Protein 3BGT (pdb70)

CATH classification: 2.40.400.10

Sequence (949 aa):
KQQEVRQRAFAPLTSPAFPPGPYRFVNREYIITYRTDPAAIEAVLPEPLQAEPVVRRYEFIRPDSTGFGDYSESGQVIPVTFRGERGSYTLAFLDDQPPLAGGRELWGFPKKAGKPRLEVHQDTLVGSLDFGPVRIATGTGYKYEALDRSALLASLAEPNFLLKIIPHVDGSPRICELVRYHTTDVAIKGAWSAPGSLELHPHALAPVAALPVLEVLSARHFVCDLTLDLGTVVFDYLKQQEVRQRAFAPLTSPAFPPGPYRFVNREYIITYRTDPAAIEAVLPEPLQAEPVVRYEFIRPDSTGFGDYSESGQVIPVTFRGERGSYTLAFLDDQPPLAGGRELWGFPKKAGKPRLEVHQDTLVGSLDFGPVRIATGTGYKYEALDRSALLASLAEPNFLLKIIPHVDGSPRICELVRYHTTDVAIKGAWSAPGSLELHPHALAPVAALPVLEVLSARHFVCDLTLDLGTVVFDYLKQQEVRQRAFAPLTSPAFPPGPYRFVNREYIITYRTDPAAIEAVLPEPLQAEPVVRYEFIRPDSTGFGDYSESGQVIPVTFRGERGSYTLAFLDDQPPLAGGRELWGFPKKAGKPRLEVHQDTLVGSLDFGPVRIATGTGYKYEALDRSALLASLAEPNFLLKIIPHVDGSPRICELVRYHTTDVAIKGAWSAPGSLELHPHALAPVAALPVLEVLSARHFVCDLTLDLGTVVFDYLKQQEVRQRAFAPLTSPAFPPGPYRFVNREYIITYRTDPAAIEAVLPEPLQAEPVVRYEFIRPDSTGFGDYSESGQVIPVTFRGERGSYTLAFLDDQPPLAGGRELWGFPKKAGKPRLEVHQDTLVGSLDFGPVRIATGTGYKYEALDRSALLASLAEPNFLLKIIPHVDGSPRICELVRYHTTDVAIKGAWSAPGSLELHPHALAPVAALPVLEVLSARHFVCDLTLDLGTVVFDYLR

Secondary structure (DSSP, 8-state):
-HHHHHHH----TTS-SS----EEEEEEE--EEEE--HHHHHTT--TT----SEEEEEEE--EETTTBS--EEEEEEEEEETTEEEEEE---BS-HHHHHHIIIII-----B-EEEEEEETTEEEEEEEETTEEEEEE---S-EE--HHHHHHHHHS-EEEEEEEE-TTSSEEEEEEEEE-EEEEEEEEEEE----EEE---TT--GGGS--SEEEEEEEEEEEEEEPPPEEEEE--/-HHHHHHH----TTS-SS----EEEEEEE--EEEE--HHHHHHHPPTT----SEEEEEEE--EETTTBS--EEEEEEEEEETTEEEEEE---BS-HHHHHHIIIII-----B-EEEEEEETTEEEEEEEETTEEEEEE-----EE--HHHHHHHTTS-EEEEEEEE-TTSSEEEEEEEEE-EEEEEEEEEEE----EEE---SS--GGGS--SEEEEEEEEEEEEEEPPPEEEEE--/-HHHHHHH----TTS-SS----EEEEEEE--EEEE--HHHHHTT--TT----SEEEEEEE--EETTTBS--EEEEEEEEEETTEEEEEE---BS-HHHHHHIIIII-----B-EEEEEEETTEEEEEEEETTEEEEEE-----EE--HHHHHHHHHS-EEEEEEEE-TTSSEEEEEEEEE-EEEEEEEEEEE----EEE---TT--GGGS--SEEEEEEEEEEEEEE---EEEEE--/-HHHHHHH----TTS-SS----EEEEEEE--EEEE--HHHHHHHPPTT----SEEEEEEE--EETTTBS--EEEEEEEEEETTEEEEEE---BS-HHHHHHIIIII-----B-EEEEEEETTEEEEEEEETTEEEEEE---S-EE--HHHHHHHHSS-EEEEEEEE-TTSSEEEEEEEEE-EEEEEEEEEEE----EEE---SS--GGGS--SEEEEEEEEEEEEEE---EEEEETT-

InterPro domains:
  IPR010451 Acetoacetate decarboxylase [PF06314] (12-244)
  IPR023375 Acetoacetate decarboxylase domain superfamily [G3DSA:2.40.400.10] (8-246)
  IPR023375 Acetoacetate decarboxylase domain superfamily [SSF160104] (1-244)
  IPR023653 Acetoacetate decarboxylase, bacterial [MF_00597] (7-245)

Organism: Chromobacterium violaceum (s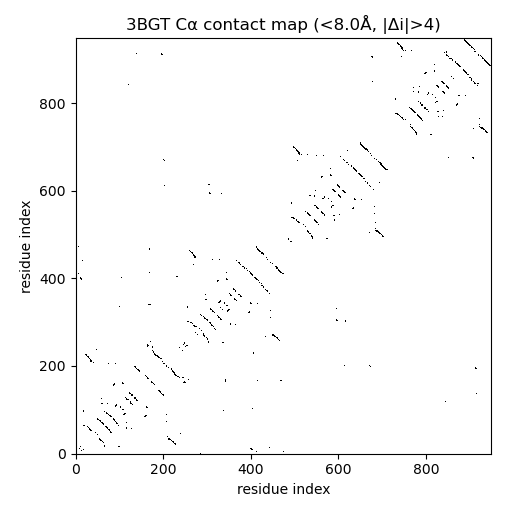train ATCC 12472 / DSM 30191 / JCM 1249 / CCUG 213 / NBRC 12614 / NCIMB 9131 / NCTC 9757 / MK) (NCBI:txid243365)

B-factor: mean 36.75, std 12.15, range [5.87, 104.23]

Solvent-accessible surface area: 39090 Å² total

Nearest PDB structures (foldseek):
  3bgt-assembly1_D  TM=1.004E+00  e=8.145E-46  Chromobacterium violaceum
  3c8w-assembly1_A  TM=9.910E-01  e=1.035E-29  Legionella pneumophila subsp. pneumophila str. Philadelphia 1
  3bh2-assembly1_A  TM=9.721E-01  e=1.090E-29  Clostridium acetobutylicum ATCC 824
  6eej-assembly1_D  TM=8.775E-01  e=2.849E-15  Streptomyces bingchenggensis BCW-1
  6eej-assembly1_B  TM=8.646E-01  e=4.783E-15  Streptomyces bingchenggensis BCW-1

GO terms:
  GO:0047602 acetoacetate decarboxylase activity (F, EXP)

Foldseek 3Di:
DVVVQVVQDDAVSVDHLWDDDFKKDAWKKKWWKFAFDPVLVVVQDDPPKADGRIKTWMKIFADIPRWGGKIDIFIKAWIDDPNFIDIETREEMDTGRCQCVVQPFQNHRYDYWDWDWDDDVAKTWIWIGRPVRTFKIKMGPFPAFDDPVVVVVRQAGWYWHFHFD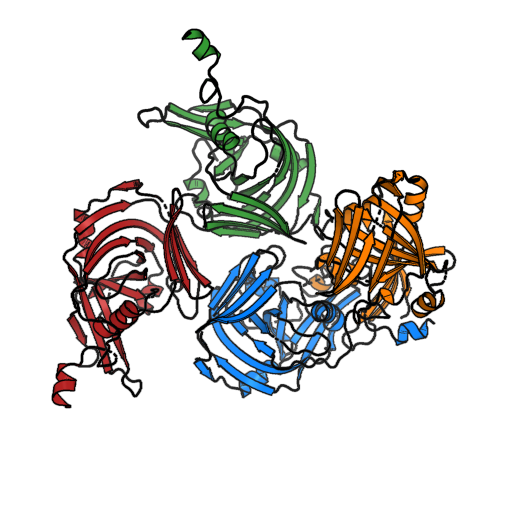ADPVRHTPFTFIKTWHKDPKDWPTKGWDDMDMDGDDDPVGGPCSRPRPDTDTDMITIIMTTTDGIDTDGTPD/DVVCCVVQDDAVSVDHLFDDDLKKFAWKKKWWKFAFDLVLVVVQDDPVKADGRIKTWMWIFADIPRFGGWIDTFIKAWIDHPRAIAIETREEIATRRCQCCVQPFQNHRYDYWHWDWDDDPQKTWIWIGRVPRTFKIKMGDQPDFDDVVVVVVNQAGWYKHFHFDADPVGHTPFTFIKTWHKDPKDWPTKGWDDMDMDGDDDPVGGPCSGPRPDTDTDMMTIMMTGTDGIDTPGTPD/DVVVQVVQDDAVSVDHLFDDDQKKFAWKKKWWKFAFDPVLVVVQDDPVKADHRIKTWMWIFADIPRFGGWIDTAIKDWIAHPNFTAIEGREEIATVRCQCCVCVFQNRPYDYWHWDWDDDPAKTWIWIGDVPRTFKIKMGDFPDFDDPVVVVVRQAGKYWYFHFDADPVRHTPFTFIKIWHWPPKDWPGKGWDDMDMDGDDDPVGGRCSGPRPDTDTDMITIIMTGGDGIDTPGTPD/DVVVQVVQDDAVSVDHLFDDDQKKDAFKKKWWKFAFDQVLVVVQDDPVKDDGRIKTWMKIFADIPRWGGKIDTAIKDWIDHVNAIAIEGREEMATVRCQCCVCPFQNHHYDYWHWDWDDDPAKTWIWIGDVPDTFKIKMGDQPAFDDVVVVVVHQAGKYKHFHFDADPVGHTPFTFIKIWGKPPKDWPTKGWDDMDMDGDDDPVGGRCSGPRPDTDTDMMTIIIITTDGIGTPGTPPD

Structure (mmCIF, N/CA/C/O backbone):
data_3BGT
#
_entry.id   3BGT
#
_cell.length_a   105.447
_cell.length_b   105.447
_cell.length_c   252.379
_cell.angle_alpha   90.00
_cell.angle_beta   90.00
_cell.angle_gamma   120.00
#
_symmetry.space_group_name_H-M   'H 3'
#
loop_
_entity.id
_entity.type
_entity.pdbx_description
1 polymer 'Probable acetoacetate decarboxylase'
2 water water
#
loop_
_atom_site.group_PDB
_atom_site.id
_atom_site.type_symbol
_atom_site.label_atom_id
_atom_site.label_alt_id
_atom_site.label_comp_id
_atom_site.label_asym_id
_atom_site.label_entity_id
_atom_site.label_seq_id
_atom_site.pdbx_PDB_ins_code
_atom_site.Cartn_x
_atom_site.Cartn_y
_atom_site.Cartn_z
_atom_site.occupancy
_atom_site.B_iso_or_equiv
_atom_site.auth_seq_id
_atom_site.auth_comp_id
_atom_site.auth_asym_id
_atom_site.auth_atom_id
_atom_site.pdbx_PDB_model_num
ATOM 9 N N . LYS A 1 2 ? 47.370 63.657 141.832 1.00 69.27 2 LYS A N 1
ATOM 10 C CA . LYS A 1 2 ? 46.555 62.501 141.446 1.00 67.41 2 LYS A CA 1
ATOM 11 C C . LYS A 1 2 ? 46.406 61.459 142.554 1.00 65.07 2 LYS A C 1
ATOM 12 O O . LYS A 1 2 ? 47.158 61.465 143.527 1.00 63.80 2 LYS A O 1
ATOM 18 N N . GLN A 1 3 ? 45.442 60.571 142.397 1.00 62.34 3 GLN A N 1
ATOM 19 C CA . GLN A 1 3 ? 45.267 59.439 143.254 1.00 61.72 3 GLN A CA 1
ATOM 20 C C . GLN A 1 3 ? 46.382 58.682 143.721 1.00 60.22 3 GLN A C 1
ATOM 21 O O . GLN A 1 3 ? 46.468 58.392 144.752 1.00 58.03 3 GLN A O 1
ATOM 27 N N . GLN A 1 4 ? 47.274 58.373 142.920 1.00 58.15 4 GLN A N 1
ATOM 28 C CA . GLN A 1 4 ? 48.425 57.558 143.333 1.00 58.84 4 GLN A CA 1
ATOM 29 C C . GLN A 1 4 ? 49.513 58.363 144.020 1.00 55.55 4 GLN A C 1
ATOM 30 O O . GLN A 1 4 ? 50.262 57.829 144.829 1.00 54.30 4 GLN A O 1
ATOM 36 N N . GLU A 1 5 ? 49.594 59.645 143.687 1.00 56.97 5 GLU A N 1
ATOM 37 C CA . GLU A 1 5 ? 50.472 60.579 144.386 1.00 56.30 5 GLU A CA 1
ATOM 38 C C . GLU A 1 5 ? 50.008 60.730 145.839 1.00 51.88 5 GLU A C 1
ATOM 39 O O . GLU A 1 5 ? 50.831 60.874 146.738 1.00 51.39 5 GLU A O 1
ATOM 45 N N . VAL A 1 6 ? 48.691 60.683 146.055 1.00 45.72 6 VAL A N 1
ATOM 46 C CA . VAL A 1 6 ? 48.117 60.819 147.394 1.00 42.73 6 VAL A CA 1
ATOM 47 C C . VAL A 1 6 ? 48.504 59.601 148.208 1.00 43.54 6 VAL A C 1
ATOM 48 O O . VAL A 1 6 ? 49.085 59.712 149.286 1.00 42.69 6 VAL A O 1
ATOM 52 N N . ARG A 1 7 ? 48.207 58.436 147.654 1.00 43.01 7 ARG A N 1
ATOM 53 C CA . ARG A 1 7 ? 48.503 57.157 148.272 1.00 46.04 7 ARG A CA 1
ATOM 54 C C . ARG A 1 7 ? 50.014 57.017 148.566 1.00 46.95 7 ARG A C 1
ATOM 55 O O . ARG A 1 7 ? 50.432 56.361 149.524 1.00 43.83 7 ARG A O 1
ATOM 63 N N . GLN A 1 8 ? 50.823 57.693 147.766 1.00 47.42 8 GLN A N 1
ATOM 64 C CA . GLN A 1 8 ? 52.262 57.569 147.839 1.00 50.73 8 GLN A CA 1
ATOM 65 C C . GLN A 1 8 ? 52.898 58.522 148.847 1.00 49.88 8 GLN A C 1
ATOM 66 O O . GLN A 1 8 ? 53.906 58.193 149.454 1.00 48.81 8 GLN A O 1
ATOM 72 N N . ARG A 1 9 ? 52.324 59.708 149.000 1.00 50.26 9 ARG A N 1
ATOM 73 C CA . ARG A 1 9 ? 52.794 60.658 150.011 1.00 50.81 9 ARG A CA 1
ATOM 74 C C . ARG A 1 9 ? 52.164 60.478 151.402 1.00 45.29 9 ARG A C 1
ATOM 75 O O . ARG A 1 9 ? 52.739 60.920 152.404 1.00 45.09 9 ARG A O 1
ATOM 83 N N . ALA A 1 10 ? 51.009 59.816 151.458 1.00 39.96 10 ALA A N 1
ATOM 84 C CA . ALA A 1 10 ? 50.246 59.646 152.696 1.00 37.22 10 ALA A CA 1
ATOM 85 C C . ALA A 1 10 ? 51.071 58.983 153.778 1.00 35.90 10 ALA A C 1
ATOM 86 O O . ALA A 1 10 ? 51.541 57.862 153.604 1.00 36.78 10 ALA A O 1
ATOM 88 N N . PHE A 1 11 ? 51.272 59.699 154.882 1.00 31.52 11 PHE A N 1
ATOM 89 C CA . PHE A 1 11 ? 51.918 59.133 156.055 1.00 28.12 11 PHE A CA 1
ATOM 90 C C . PHE A 1 11 ? 51.079 59.446 157.292 1.00 26.91 11 PHE A C 1
ATOM 91 O O . PHE A 1 11 ? 50.636 58.538 157.992 1.00 25.49 11 PHE A O 1
ATOM 99 N N . ALA A 1 12 ? 50.839 60.743 157.528 1.00 26.37 12 ALA A N 1
ATOM 100 C CA . ALA A 1 12 ? 49.986 61.223 158.635 1.00 22.33 12 ALA A CA 1
ATOM 101 C C . ALA A 1 12 ? 49.177 62.466 158.242 1.00 23.93 12 ALA A C 1
ATOM 102 O O . ALA A 1 12 ? 49.576 63.231 157.351 1.00 24.61 12 ALA A O 1
ATOM 112 N N . PRO A 1 14 ? 47.752 66.276 158.611 1.00 22.32 14 PRO A N 1
ATOM 113 C CA . PRO A 1 14 ? 47.264 66.559 157.255 1.00 20.38 14 PRO A CA 1
ATOM 114 C C . PRO A 1 14 ? 48.254 66.082 156.221 1.00 21.26 14 PRO A C 1
ATOM 115 O O . PRO A 1 14 ? 49.471 66.292 156.364 1.00 20.32 14 PRO A O 1
ATOM 119 N N . LEU A 1 15 ? 47.726 65.478 155.163 1.00 22.27 15 LEU A N 1
ATOM 120 C CA . LEU A 1 15 ? 48.534 64.994 154.040 1.00 23.82 15 LEU A CA 1
ATOM 121 C C . LEU A 1 15 ? 49.736 65.894 153.673 1.00 26.09 15 LEU A C 1
ATOM 122 O O . LEU A 1 15 ? 50.871 65.444 153.693 1.00 26.46 15 LEU A O 1
ATOM 127 N N . THR A 1 16 ? 49.469 67.156 153.367 1.00 24.89 16 THR A N 1
ATOM 128 C CA . THR A 1 16 ? 50.472 68.118 152.885 1.00 28.62 16 THR A CA 1
ATOM 129 C C . THR A 1 16 ? 51.344 68.756 153.975 1.00 30.32 16 THR A C 1
ATOM 130 O O . THR A 1 16 ? 52.306 69.480 153.671 1.00 29.18 16 THR A O 1
ATOM 134 N N . SER A 1 17 ? 50.989 68.521 155.238 1.00 28.52 17 SER A N 1
ATOM 135 C CA . SER A 1 17 ? 51.732 69.088 156.383 1.00 28.21 17 SER A CA 1
ATOM 136 C C . SER A 1 17 ? 51.544 68.196 157.623 1.00 23.71 17 SER A C 1
ATOM 137 O O . SER A 1 17 ? 50.901 68.621 158.581 1.00 19.16 17 SER A O 1
ATOM 140 N N . PRO A 1 18 ? 52.086 66.960 157.598 1.00 25.51 18 PRO A N 1
ATOM 141 C CA . PRO A 1 18 ? 51.747 65.941 158.634 1.00 25.63 18 PRO A CA 1
ATOM 142 C C . PRO A 1 18 ? 51.943 66.390 160.089 1.00 23.40 18 PRO A C 1
ATOM 143 O O . PRO A 1 18 ? 52.855 67.176 160.404 1.00 21.54 18 PRO A O 1
ATOM 147 N N . ALA A 1 19 ? 51.038 65.955 160.955 1.00 20.33 19 ALA A N 1
ATOM 148 C CA . ALA A 1 19 ? 51.081 66.361 162.352 1.00 21.46 19 ALA A CA 1
ATOM 149 C C . ALA A 1 19 ? 52.370 65.871 163.044 1.00 23.63 19 ALA A C 1
ATOM 150 O O . ALA A 1 19 ? 52.803 66.435 164.040 1.00 19.64 19 ALA A O 1
ATOM 152 N N . PHE A 1 20 ? 53.027 64.911 162.494 1.00 22.22 20 PHE A N 1
ATOM 153 C CA . PHE A 1 20 ? 54.215 64.358 162.859 1.00 22.96 20 PHE A CA 1
ATOM 154 C C . PHE A 1 20 ? 54.989 63.791 161.747 1.00 24.72 20 PHE A C 1
ATOM 155 O O . PHE A 1 20 ? 54.522 63.355 160.924 1.00 23.81 20 PHE A O 1
ATOM 163 N N . PRO A 1 21 ? 56.249 63.723 161.854 1.00 28.32 21 PRO A N 1
ATOM 164 C CA . PRO A 1 21 ? 57.047 63.148 160.828 1.00 31.20 21 PRO A CA 1
ATOM 165 C C . PRO A 1 21 ? 57.506 61.729 160.980 1.00 31.68 21 PRO A C 1
ATOM 166 O O . PRO A 1 21 ? 57.452 61.337 161.993 1.00 26.83 21 PRO A O 1
ATOM 170 N N . PRO A 1 22 ? 58.000 61.128 159.900 1.00 33.62 22 PRO A N 1
ATOM 171 C CA . PRO A 1 22 ? 58.681 59.887 159.880 1.00 34.97 22 PRO A CA 1
ATOM 172 C C . PRO A 1 22 ? 59.975 59.844 160.695 1.00 37.51 22 PRO A C 1
ATOM 173 O O . PRO A 1 22 ? 60.520 60.779 160.892 1.00 38.22 22 PRO A O 1
ATOM 177 N N . GLY A 1 23 ? 60.433 58.790 161.192 1.00 36.59 23 GLY A N 1
ATOM 178 C CA . GLY A 1 23 ? 61.714 58.930 161.764 1.00 37.59 23 GLY A CA 1
ATOM 179 C C . GLY A 1 23 ? 62.922 58.906 160.868 1.00 36.76 23 GLY A C 1
ATOM 180 O O . GLY A 1 23 ? 62.934 59.168 159.726 1.00 36.11 23 GLY A O 1
ATOM 181 N N . PRO A 1 24 ? 63.957 58.517 161.468 1.00 38.74 24 PRO A N 1
ATOM 182 C CA . PRO A 1 24 ? 64.022 57.912 162.728 1.00 39.09 24 PRO A CA 1
ATOM 183 C C . PRO A 1 24 ? 63.716 58.635 164.055 1.00 37.82 24 PRO A C 1
ATOM 184 O O . PRO A 1 24 ? 64.011 59.683 164.141 1.00 32.74 24 PRO A O 1
ATOM 188 N N . TYR A 1 25 ? 63.190 58.037 165.050 1.00 33.21 25 TYR A N 1
ATOM 189 C CA . TYR A 1 25 ? 63.057 58.667 166.315 1.00 30.70 25 TYR A CA 1
ATOM 190 C C . TYR A 1 25 ? 64.171 58.641 167.394 1.00 28.75 25 TYR A C 1
ATOM 191 O O . TYR A 1 25 ? 64.236 57.796 168.192 1.00 26.69 25 TYR A O 1
ATOM 200 N N . ARG A 1 26 ? 65.008 59.630 167.424 1.00 23.71 26 ARG A N 1
ATOM 201 C CA . ARG A 1 26 ? 66.173 59.622 168.292 1.00 27.69 26 ARG A CA 1
ATOM 202 C C . ARG A 1 26 ? 65.952 60.548 169.491 1.00 25.36 26 ARG A C 1
ATOM 203 O O . ARG A 1 26 ? 65.468 61.665 169.329 1.00 26.44 26 ARG A O 1
ATOM 211 N N . PHE A 1 27 ? 66.308 60.068 170.677 1.00 24.52 27 PHE A N 1
ATOM 212 C CA . PHE A 1 27 ? 66.192 60.823 171.892 1.00 23.81 27 PHE A CA 1
ATOM 213 C C . PHE A 1 27 ? 67.585 61.036 172.450 1.00 26.34 27 PHE A C 1
ATOM 214 O O . PHE A 1 27 ? 68.377 60.090 172.584 1.00 23.62 27 PHE A O 1
ATOM 222 N N . VAL A 1 28 ? 67.902 62.292 172.721 1.00 25.01 28 VAL A N 1
ATOM 223 C CA . VAL A 1 28 ? 69.145 62.615 173.429 1.00 26.01 28 VAL A CA 1
ATOM 224 C C . VAL A 1 28 ? 68.844 63.084 174.853 1.00 25.80 28 VAL A C 1
ATOM 225 O O . VAL A 1 28 ? 67.911 63.866 175.093 1.00 26.00 28 VAL A O 1
ATOM 229 N N . ASN A 1 29 ? 69.620 62.553 175.797 1.00 26.37 29 ASN A N 1
ATOM 230 C CA . ASN A 1 29 ? 69.522 62.936 177.200 1.00 28.69 29 ASN A CA 1
ATOM 231 C C . ASN A 1 29 ? 68.134 62.745 177.805 1.00 28.71 29 ASN A C 1
ATOM 232 O O . ASN A 1 29 ? 67.707 63.563 178.617 1.00 24.74 29 ASN A O 1
ATOM 237 N N . ARG A 1 30 ? 67.444 61.669 177.420 1.00 26.54 30 ARG A N 1
ATOM 238 C CA . ARG A 1 30 ? 66.263 61.222 178.174 1.00 28.99 30 ARG A CA 1
ATOM 239 C C . ARG A 1 30 ? 66.596 61.077 179.648 1.00 32.11 30 ARG A C 1
ATOM 240 O O . ARG A 1 30 ? 67.605 60.449 179.999 1.00 35.15 30 ARG A O 1
ATOM 248 N N . GLU A 1 31 ? 65.783 61.677 180.517 1.00 30.29 31 GLU A N 1
ATOM 249 C CA . GLU A 1 31 ? 65.983 61.532 181.946 1.00 31.22 31 GLU A CA 1
ATOM 250 C C . GLU A 1 31 ? 64.739 60.918 182.586 1.00 31.30 31 GLU A C 1
ATOM 251 O O . GLU A 1 31 ? 63.645 61.486 182.465 1.00 27.41 31 GLU A O 1
ATOM 257 N N . TYR A 1 32 ? 64.932 59.777 183.260 1.00 28.23 32 TYR A N 1
ATOM 258 C CA . TYR A 1 32 ? 63.866 59.012 183.883 1.00 28.20 32 TYR A CA 1
ATOM 259 C C . TYR A 1 32 ? 63.928 59.070 185.409 1.00 30.58 32 TYR A C 1
ATOM 260 O O . TYR A 1 32 ? 65.002 59.023 186.001 1.00 29.55 32 TYR A O 1
ATOM 277 N N . ILE A 1 34 ? 61.961 56.488 187.807 1.00 29.26 34 ILE A N 1
ATOM 278 C CA . ILE A 1 34 ? 61.020 55.376 187.823 1.00 28.15 34 ILE A CA 1
ATOM 279 C C . ILE A 1 34 ? 60.804 54.895 189.246 1.00 28.28 34 ILE A C 1
ATOM 280 O O . ILE A 1 34 ? 61.736 54.469 189.911 1.00 29.04 34 ILE A O 1
ATOM 285 N N . ILE A 1 35 ? 59.559 54.970 189.714 1.00 30.10 35 ILE A N 1
ATOM 286 C CA . ILE A 1 35 ? 59.206 54.436 191.030 1.00 29.63 35 ILE A CA 1
ATOM 287 C C . ILE A 1 35 ? 58.383 53.187 190.822 1.00 30.04 35 ILE A C 1
ATOM 288 O O . ILE A 1 35 ? 57.317 53.251 190.228 1.00 28.66 35 ILE A O 1
ATOM 293 N N . THR A 1 36 ? 58.867 52.068 191.358 1.00 28.15 36 THR A N 1
ATOM 294 C CA . THR A 1 36 ? 58.181 50.778 191.265 1.00 29.18 36 THR A CA 1
ATOM 295 C C . THR A 1 36 ? 57.467 50.463 192.571 1.00 29.56 36 THR A C 1
ATOM 296 O O . THR A 1 36 ? 58.066 50.472 193.640 1.00 28.15 36 THR A O 1
ATOM 300 N N . TYR A 1 37 ? 56.174 50.183 192.473 1.00 32.09 37 TYR A N 1
ATOM 301 C CA . TYR A 1 37 ? 55.401 49.886 193.660 1.00 35.16 37 TYR A CA 1
ATOM 302 C C . TYR A 1 37 ? 54.569 48.622 193.492 1.00 34.41 37 TYR A C 1
ATOM 303 O O . TYR A 1 37 ? 54.240 48.213 192.378 1.00 36.43 37 TYR A O 1
ATOM 312 N N . ARG A 1 38 ? 54.309 47.975 194.621 1.00 36.04 38 ARG A N 1
ATOM 313 C CA . ARG A 1 38 ? 53.450 46.821 194.709 1.00 35.00 38 ARG A CA 1
ATOM 314 C C . ARG A 1 38 ? 52.036 47.361 194.722 1.00 34.63 38 ARG A C 1
ATOM 315 O O . ARG A 1 38 ? 51.766 48.399 195.353 1.00 33.72 38 ARG A O 1
ATOM 323 N N . THR A 1 39 ? 51.146 46.677 194.009 1.00 34.59 39 THR A N 1
ATOM 324 C CA . THR A 1 39 ? 49.742 47.046 193.947 1.00 39.47 39 THR A CA 1
ATOM 325 C C . THR A 1 39 ? 48.818 45.843 194.126 1.00 40.39 39 THR A C 1
ATOM 326 O O . THR A 1 39 ? 49.278 44.715 194.277 1.00 41.31 39 THR A O 1
ATOM 330 N N . ASP A 1 40 ? 47.512 46.090 194.107 1.00 42.11 40 ASP A N 1
ATOM 331 C CA . ASP A 1 40 ? 46.549 45.002 194.154 1.00 43.38 40 ASP A CA 1
ATOM 332 C C . ASP A 1 40 ? 46.619 44.200 192.855 1.00 42.46 40 ASP A C 1
ATOM 333 O O . ASP A 1 40 ? 46.463 44.757 191.759 1.00 40.43 40 ASP A O 1
ATOM 338 N N . PRO A 1 41 ? 46.879 42.882 192.967 1.00 41.26 41 PRO A N 1
ATOM 339 C CA . PRO A 1 41 ? 46.943 42.053 191.754 1.00 39.74 41 PRO A CA 1
ATOM 340 C C . PRO A 1 41 ? 45.629 42.075 190.964 1.00 40.30 41 PRO A C 1
ATOM 341 O O . PRO A 1 41 ? 45.637 42.051 189.729 1.00 38.11 41 PRO A O 1
ATOM 345 N N . ALA A 1 42 ? 44.514 42.130 191.691 1.00 39.07 42 ALA A N 1
ATOM 346 C CA . ALA A 1 42 ? 43.189 42.290 191.108 1.00 38.45 42 ALA A CA 1
ATOM 347 C C . ALA A 1 42 ? 43.021 43.610 190.354 1.00 37.59 42 ALA A C 1
ATOM 348 O O . ALA A 1 42 ? 42.173 43.714 189.477 1.00 38.19 42 ALA A O 1
ATOM 350 N N . ALA A 1 43 ? 43.816 44.617 190.703 1.00 36.86 43 ALA A N 1
ATOM 351 C CA . ALA A 1 43 ? 43.762 45.907 190.008 1.00 37.37 43 ALA A CA 1
ATOM 352 C C . ALA A 1 43 ? 44.485 45.882 188.642 1.00 35.54 43 ALA A C 1
ATOM 353 O O . ALA A 1 43 ? 44.083 46.570 187.706 1.00 34.79 43 ALA A O 1
ATOM 355 N N . ILE A 1 44 ? 45.543 45.081 188.542 1.00 35.86 44 ILE A N 1
ATOM 356 C CA . ILE A 1 44 ? 46.222 44.824 187.269 1.00 36.74 44 ILE A CA 1
ATOM 357 C C . ILE A 1 44 ? 45.372 43.913 186.396 1.00 38.88 44 ILE A C 1
ATOM 358 O O . ILE A 1 44 ? 45.139 44.207 185.220 1.00 37.55 44 ILE A O 1
ATOM 363 N N . GLU A 1 45 ? 44.882 42.807 186.957 1.00 42.42 45 GLU A N 1
ATOM 364 C CA . GLU A 1 45 ? 44.055 41.899 186.157 1.00 44.97 45 GLU A CA 1
ATOM 365 C C . GLU A 1 45 ? 42.841 42.554 185.496 1.00 41.97 45 GLU A C 1
ATOM 366 O O . GLU A 1 45 ? 42.473 42.196 184.377 1.00 40.81 45 GLU A O 1
ATOM 372 N N . ALA A 1 46 ? 42.253 43.540 186.157 1.00 39.56 46 ALA A N 1
ATOM 373 C CA . ALA A 1 46 ? 41.117 44.255 185.564 1.00 40.21 46 ALA A CA 1
ATOM 374 C C . ALA A 1 46 ? 41.489 45.104 184.341 1.00 41.26 46 ALA A C 1
ATOM 375 O O . ALA A 1 46 ? 40.598 45.484 183.578 1.00 42.66 46 ALA A O 1
ATOM 377 N N . VAL A 1 47 ? 42.782 45.390 184.155 1.00 38.37 47 VAL A N 1
ATOM 378 C CA . VAL A 1 47 ? 43.262 46.304 183.083 1.00 37.78 47 VAL A CA 1
ATOM 379 C C . VAL A 1 47 ? 44.223 45.687 182.035 1.00 36.90 47 VAL A C 1
ATOM 380 O O . VAL A 1 47 ? 44.495 46.317 181.021 1.00 38.29 47 VAL A O 1
ATOM 384 N N . LEU A 1 48 ? 44.718 44.474 182.281 1.00 35.52 48 LEU A N 1
ATOM 385 C CA . LEU A 1 48 ? 45.651 43.792 181.379 1.00 34.72 48 LEU A CA 1
ATOM 386 C C . LEU A 1 48 ? 44.954 42.912 180.313 1.00 33.07 48 LEU A C 1
ATOM 387 O O . LEU A 1 48 ? 44.341 41.912 180.651 1.00 35.42 48 LEU A O 1
ATOM 392 N N . PRO A 1 49 ? 45.055 43.277 179.017 1.00 32.32 49 PRO A N 1
ATOM 393 C CA . PRO A 1 49 ? 44.421 42.491 177.950 1.00 30.30 49 PRO A CA 1
ATOM 394 C C . PRO A 1 49 ? 45.111 41.167 177.637 1.00 30.95 49 PRO A C 1
ATOM 395 O O . PRO A 1 49 ? 46.315 41.139 177.428 1.00 30.84 49 PRO A O 1
ATOM 399 N N . GLU A 1 50 ? 44.357 40.069 177.612 1.00 34.93 50 GLU A N 1
ATOM 400 C CA . GLU A 1 50 ? 44.876 38.802 177.076 1.00 35.20 50 GLU A CA 1
ATOM 401 C C . GLU A 1 50 ? 45.149 39.059 175.586 1.00 38.12 50 GLU A C 1
ATOM 402 O O . GLU A 1 50 ? 44.441 39.875 174.992 1.00 39.96 50 GLU A O 1
ATOM 408 N N . PRO A 1 51 ? 46.129 38.351 174.963 1.00 35.14 51 PRO A N 1
ATOM 409 C CA . PRO A 1 51 ? 46.945 37.277 175.518 1.00 35.31 51 PRO A CA 1
ATOM 410 C C . PRO A 1 51 ? 48.166 37.674 176.346 1.00 35.81 51 PRO A C 1
ATOM 411 O O . PRO A 1 51 ? 48.946 36.799 176.695 1.00 32.42 51 PRO A O 1
ATOM 415 N N . LEU A 1 52 ? 48.295 38.948 176.733 1.00 33.72 52 LEU A N 1
ATOM 416 C CA . LEU A 1 52 ? 49.303 39.303 177.737 1.00 34.08 52 LEU A CA 1
ATOM 417 C C . LEU A 1 52 ? 49.012 38.634 179.069 1.00 35.20 52 LEU A C 1
ATOM 418 O O . LEU A 1 52 ? 47.844 38.420 179.450 1.00 32.13 52 LEU A O 1
ATOM 423 N N . GLN A 1 53 ? 50.086 38.303 179.771 1.00 35.43 53 GLN A N 1
ATOM 424 C CA . GLN A 1 53 ? 49.953 37.641 181.049 1.00 38.74 53 GLN A CA 1
ATOM 425 C C . GLN A 1 53 ? 50.688 38.426 182.107 1.00 38.60 53 GLN A C 1
ATOM 426 O O . GLN A 1 53 ? 51.790 38.936 181.885 1.00 33.97 53 GLN A O 1
ATOM 440 N N . ALA A 1 55 ? 52.825 39.388 185.348 1.00 40.85 55 ALA A N 1
ATOM 441 C CA . ALA A 1 55 ? 53.991 38.902 186.093 1.00 41.34 55 ALA A CA 1
ATOM 442 C C . ALA A 1 55 ? 53.782 39.531 187.480 1.00 42.84 55 ALA A C 1
ATOM 443 O O . ALA A 1 55 ? 52.648 39.623 187.954 1.00 45.37 55 ALA A O 1
ATOM 445 N N . GLU A 1 56 ? 54.804 39.879 188.189 1.00 44.49 56 GLU A N 1
ATOM 446 C CA . GLU A 1 56 ? 54.695 40.500 189.443 1.00 45.31 56 GLU A CA 1
ATOM 447 C C . GLU A 1 56 ? 53.549 41.548 189.631 1.00 44.23 56 GLU A C 1
ATOM 448 O O . GLU A 1 56 ? 53.253 42.235 188.822 1.00 42.18 56 GLU A O 1
ATOM 454 N N . PRO A 1 57 ? 52.929 41.678 190.746 1.00 43.32 57 PRO A N 1
ATOM 455 C CA . PRO A 1 57 ? 51.977 42.687 190.867 1.00 41.03 57 PRO A CA 1
ATOM 456 C C . PRO A 1 57 ? 52.594 43.967 191.269 1.00 40.22 57 PRO A C 1
ATOM 457 O O . PRO A 1 57 ? 52.397 44.500 192.226 1.00 36.76 57 PRO A O 1
ATOM 461 N N . VAL A 1 58 ? 53.310 44.479 190.376 1.00 36.41 58 VAL A N 1
ATOM 462 C CA . VAL A 1 58 ? 53.962 45.771 190.560 1.00 34.22 58 VAL A CA 1
ATOM 463 C C . VAL A 1 58 ? 53.582 46.693 189.403 1.00 31.61 58 VAL A C 1
ATOM 464 O O . VAL A 1 58 ? 53.057 46.240 188.379 1.00 28.63 58 VAL A O 1
ATOM 468 N N . VAL A 1 59 ? 53.839 47.986 189.593 1.00 30.56 59 VAL A N 1
ATOM 469 C CA . VAL A 1 59 ? 53.655 48.974 188.565 1.00 28.78 59 VAL A CA 1
ATOM 470 C C . VAL A 1 59 ? 54.936 49.808 188.591 1.00 29.23 59 VAL A C 1
ATOM 471 O O . VAL A 1 59 ? 55.462 50.135 189.677 1.00 28.52 59 VAL A O 1
ATOM 475 N N A ARG A 1 60 ? 55.526 50.117 187.445 0.50 27.41 60 ARG A N 1
ATOM 476 N N B ARG A 1 60 ? 55.526 50.117 187.445 0.50 27.42 60 ARG A N 1
ATOM 477 C CA A ARG A 1 60 ? 56.449 51.115 187.200 0.50 29.56 60 ARG A CA 1
ATOM 478 C CA B ARG A 1 60 ? 56.412 51.149 187.200 0.50 29.62 60 ARG A CA 1
ATOM 479 C C A ARG A 1 60 ? 55.852 52.490 186.925 0.50 30.11 60 ARG A C 1
ATOM 480 C C B ARG A 1 60 ? 55.852 52.490 186.925 0.50 30.12 60 ARG A C 1
ATOM 481 O O A ARG A 1 60 ? 55.396 52.776 185.950 0.50 27.40 60 ARG A O 1
ATOM 482 O O B ARG A 1 60 ? 55.396 52.776 185.950 0.50 27.40 60 ARG A O 1
ATOM 497 N N . TYR A 1 61 ? 55.909 53.344 187.884 1.00 27.85 61 TYR A N 1
ATOM 498 C CA . TYR A 1 61 ? 55.422 54.708 187.620 1.00 27.96 61 TYR A CA 1
ATOM 499 C C . TYR A 1 61 ? 56.592 55.580 187.223 1.00 26.56 61 TYR A C 1
ATOM 500 O O . TYR A 1 61 ? 57.572 55.687 187.961 1.00 25.04 61 TYR A O 1
ATOM 509 N N . GLU A 1 62 ? 56.492 56.306 186.177 1.00 28.18 62 GLU A N 1
ATOM 510 C CA . GLU A 1 62 ? 57.557 56.990 185.543 0.50 24.21 62 GLU A CA 1
ATOM 511 C C . GLU A 1 62 ? 57.309 58.428 185.283 1.00 26.13 62 GLU A C 1
ATOM 512 O O . GLU A 1 62 ? 56.263 58.744 185.019 1.00 24.79 62 GLU A O 1
ATOM 518 N N . PHE A 1 63 ? 58.340 59.200 185.344 1.00 22.92 63 PHE A N 1
ATOM 519 C CA . PHE A 1 63 ? 58.365 60.605 184.950 1.00 27.53 63 PHE A CA 1
ATOM 520 C C . PHE A 1 63 ? 59.569 60.744 184.042 1.00 27.61 63 PHE A C 1
ATOM 521 O O . PHE A 1 63 ? 60.661 60.410 184.467 1.00 26.66 63 PHE A O 1
ATOM 529 N N . ILE A 1 64 ? 59.372 61.186 182.788 1.00 26.52 64 ILE A N 1
ATOM 530 C CA . ILE A 1 64 ? 60.470 61.246 181.797 1.00 27.16 64 ILE A CA 1
ATOM 531 C C . ILE A 1 64 ? 60.623 62.652 181.232 1.00 27.14 64 ILE A C 1
ATOM 532 O O . ILE A 1 64 ? 59.636 63.277 180.829 1.00 27.26 64 ILE A O 1
ATOM 537 N N . ARG A 1 65 ? 61.858 63.130 181.190 1.00 24.29 65 ARG A N 1
ATOM 538 C CA . ARG A 1 65 ? 62.184 64.343 180.456 1.00 29.18 65 ARG A CA 1
ATOM 539 C C . ARG A 1 65 ? 62.787 63.973 179.109 1.00 27.01 65 ARG A C 1
ATOM 540 O O . ARG A 1 65 ? 63.684 63.132 179.022 1.00 24.06 65 ARG A O 1
ATOM 556 N N . PRO A 1 67 ? 64.274 66.252 176.498 1.00 27.07 67 PRO A N 1
ATOM 557 C CA . PRO A 1 67 ? 64.602 67.608 176.056 1.00 25.54 67 PRO A CA 1
ATOM 558 C C . PRO A 1 67 ? 65.003 67.704 174.575 1.00 23.77 67 PRO A C 1
ATOM 559 O O . PRO A 1 67 ? 65.012 68.778 174.034 1.00 26.16 67 PRO A O 1
ATOM 563 N N . ASP A 1 68 ? 65.320 66.592 173.933 1.00 22.78 68 ASP A N 1
ATOM 564 C CA . ASP A 1 68 ? 65.882 66.618 172.593 1.00 26.17 68 ASP A CA 1
ATOM 565 C C . ASP A 1 68 ? 65.430 65.361 171.837 1.00 25.11 68 ASP A C 1
ATOM 566 O O . ASP A 1 68 ? 65.969 64.281 172.038 1.00 22.11 68 ASP A O 1
ATOM 571 N N . SER A 1 69 ? 64.518 65.445 170.930 1.00 23.87 69 SER A N 1
ATOM 572 C CA . SER A 1 69 ? 63.770 64.373 170.358 1.00 28.70 69 SER A CA 1
ATOM 573 C C . SER A 1 69 ? 63.454 64.707 168.963 1.00 29.51 69 SER A C 1
ATOM 574 O O . SER A 1 69 ? 62.699 65.542 168.712 1.00 26.79 69 SER A O 1
ATOM 577 N N . THR A 1 70 ? 64.014 64.056 168.045 1.00 28.13 70 THR A N 1
ATOM 578 C CA . THR A 1 70 ? 63.760 64.253 166.623 1.00 31.91 70 THR A CA 1
ATOM 579 C C . THR A 1 70 ? 62.446 64.161 166.097 1.00 33.44 70 THR A C 1
ATOM 580 O O . THR A 1 70 ? 61.819 63.322 166.274 1.00 32.55 70 THR A O 1
ATOM 584 N N . GLY A 1 71 ? 62.044 65.110 165.401 1.00 32.30 71 GLY A N 1
ATOM 585 C CA . GLY A 1 71 ? 60.739 65.215 164.940 1.00 33.43 71 GLY A CA 1
ATOM 586 C C . GLY A 1 71 ? 59.778 65.761 165.906 1.00 36.15 71 GLY A C 1
ATOM 587 O O . GLY A 1 71 ? 58.823 66.145 165.566 1.00 38.83 71 GLY A O 1
ATOM 588 N N . PHE A 1 72 ? 60.034 65.695 167.143 1.00 32.78 72 PHE A N 1
ATOM 589 C CA . PHE A 1 72 ? 59.033 65.946 168.193 1.00 32.20 72 PHE A CA 1
ATOM 590 C C . PHE A 1 72 ? 59.336 67.244 168.954 1.00 30.82 72 PHE A C 1
ATOM 591 O O . PHE A 1 72 ? 58.417 67.984 169.323 1.00 29.26 72 PHE A O 1
ATOM 599 N N . GLY A 1 73 ? 60.613 67.502 169.211 1.00 26.23 73 GLY A N 1
ATOM 600 C CA . GLY A 1 73 ? 61.001 68.684 169.986 1.00 26.42 73 GLY A CA 1
ATOM 601 C C . GLY A 1 73 ? 61.473 68.421 171.398 1.00 27.96 73 GLY A C 1
ATOM 602 O O . GLY A 1 73 ? 62.209 67.452 171.650 1.00 26.26 73 GLY A O 1
ATOM 603 N N . ASP A 1 74 ? 61.025 69.277 172.323 1.00 23.66 74 ASP A N 1
ATOM 604 C CA . ASP A 1 74 ? 61.417 69.245 173.726 1.00 25.21 74 ASP A CA 1
ATOM 605 C C . ASP A 1 74 ? 60.192 69.047 174.629 1.00 28.78 74 ASP A C 1
ATOM 606 O O . ASP A 1 74 ? 59.353 69.950 174.737 1.00 27.30 74 ASP A O 1
ATOM 611 N N . TYR A 1 75 ? 60.102 67.899 175.316 1.00 29.04 75 TYR A N 1
ATOM 612 C CA . TYR A 1 75 ? 58.915 67.601 176.124 1.00 26.22 75 TYR A CA 1
ATOM 613 C C . TYR A 1 75 ? 59.114 66.674 177.336 1.00 27.79 75 TYR A C 1
ATOM 614 O O . TYR A 1 75 ? 60.207 66.165 177.602 1.00 25.43 75 TYR A O 1
ATOM 623 N N . SER A 1 76 ? 58.026 66.456 178.068 1.00 22.72 76 SER A N 1
ATOM 624 C CA . SER A 1 76 ? 58.084 65.596 179.228 1.00 23.98 76 SER A CA 1
ATOM 625 C C . SER A 1 76 ? 56.881 64.667 179.227 1.00 25.43 76 SER A C 1
ATOM 626 O O . SER A 1 76 ? 55.882 64.930 178.592 1.00 20.58 76 SER A O 1
ATOM 629 N N . GLU A 1 77 ? 57.000 63.577 179.971 1.00 29.06 77 GLU A N 1
ATOM 630 C CA . GLU A 1 77 ? 56.046 62.491 179.918 1.00 33.51 77 GLU A CA 1
ATOM 631 C C . GLU A 1 77 ? 55.932 61.841 181.307 1.00 29.58 77 GLU A C 1
ATOM 632 O O . GLU A 1 77 ? 56.867 61.864 182.107 1.00 31.70 77 GLU A O 1
ATOM 638 N N . SER A 1 78 ? 54.763 61.304 181.605 1.00 26.15 78 SER A N 1
ATOM 639 C CA . SER A 1 78 ? 54.582 60.543 182.821 1.00 27.90 78 SER A CA 1
ATOM 640 C C . SER A 1 78 ? 53.622 59.413 182.473 1.00 31.52 78 SER A C 1
ATOM 641 O O . SER A 1 78 ? 52.799 59.569 181.572 1.00 28.91 78 SER A O 1
ATOM 644 N N . GLY A 1 79 ? 53.748 58.268 183.146 1.00 30.18 79 GLY A N 1
ATOM 645 C CA . GLY A 1 79 ? 53.010 57.069 182.734 1.00 33.18 79 GLY A CA 1
ATOM 646 C C . GLY A 1 79 ? 53.089 55.914 183.712 1.00 29.13 79 GLY A C 1
ATOM 647 O O . GLY A 1 79 ? 53.849 55.965 184.651 1.00 25.98 79 GLY A O 1
ATOM 648 N N . GLN A 1 80 ? 52.260 54.899 183.482 1.00 27.27 80 GLN A N 1
ATOM 649 C CA . GLN A 1 80 ? 52.203 53.706 184.309 1.00 29.99 80 GLN A CA 1
ATOM 650 C C . GLN A 1 80 ? 52.523 52.511 183.464 1.00 26.83 80 GLN A C 1
ATOM 651 O O . GLN A 1 80 ? 51.838 52.269 182.475 1.00 25.24 80 GLN A O 1
ATOM 657 N N . VAL A 1 81 ? 53.568 51.774 183.837 1.00 26.79 81 VAL A N 1
ATOM 658 C CA . VAL A 1 81 ? 53.962 50.596 183.059 1.00 28.24 81 VAL A CA 1
ATOM 659 C C . VAL A 1 81 ? 53.885 49.346 183.953 1.00 30.54 81 VAL A C 1
ATOM 660 O O . VAL A 1 81 ? 54.232 49.407 185.118 1.00 27.86 81 VAL A O 1
ATOM 664 N N . ILE A 1 82 ? 53.410 48.235 183.397 1.00 30.54 82 ILE A N 1
ATOM 665 C CA . ILE A 1 82 ? 53.230 46.970 184.145 1.00 33.31 82 ILE A CA 1
ATOM 666 C C . ILE A 1 82 ? 54.125 45.835 183.567 1.00 31.93 82 ILE A C 1
ATOM 667 O O . ILE A 1 82 ? 54.131 45.633 182.369 1.00 30.58 82 ILE A O 1
ATOM 672 N N . PRO A 1 83 ? 54.911 45.109 184.411 1.00 31.95 83 PRO A N 1
ATOM 673 C CA . PRO A 1 83 ? 55.642 43.956 183.844 1.00 29.80 83 PRO A CA 1
ATOM 674 C C . PRO A 1 83 ? 54.691 42.858 183.388 1.00 30.31 83 PRO A C 1
ATOM 675 O O . PRO A 1 83 ? 53.729 42.567 184.082 1.00 29.09 83 PRO A O 1
ATOM 679 N N . VAL A 1 84 ? 54.952 42.277 182.219 1.00 29.12 84 VAL A N 1
ATOM 680 C CA . VAL A 1 84 ? 54.127 41.192 181.682 1.00 30.35 84 VAL A CA 1
ATOM 681 C C . VAL A 1 84 ? 55.001 40.093 181.105 1.00 33.16 84 VAL A C 1
ATOM 682 O O . VAL A 1 84 ? 56.232 40.228 181.018 1.00 30.40 84 VAL A O 1
ATOM 686 N N . THR A 1 85 ? 54.347 38.999 180.720 1.00 33.56 85 THR A N 1
ATOM 687 C CA . THR A 1 85 ? 54.965 37.992 179.880 1.00 31.14 85 THR A CA 1
ATOM 688 C C . THR A 1 85 ? 54.085 37.757 178.673 1.00 28.46 85 THR A C 1
ATOM 689 O O . THR A 1 85 ? 52.877 37.781 178.774 1.00 28.96 85 THR A O 1
ATOM 693 N N . PHE A 1 86 ? 54.718 37.567 177.527 1.00 28.38 86 PHE A N 1
ATOM 694 C CA . PHE A 1 86 ? 54.033 37.241 176.298 1.00 30.38 86 PHE A CA 1
ATOM 695 C C . PHE A 1 86 ? 54.891 36.227 175.529 1.00 32.54 86 PHE A C 1
ATOM 696 O O . PHE A 1 86 ? 56.052 36.500 175.205 1.00 35.13 86 PHE A O 1
ATOM 704 N N . ARG A 1 87 ? 54.319 35.050 175.284 1.00 34.39 87 ARG A N 1
ATOM 705 C CA . ARG A 1 87 ? 54.996 33.951 174.595 1.00 37.03 87 ARG A CA 1
ATOM 706 C C . ARG A 1 87 ? 56.390 33.617 175.151 1.00 34.67 87 ARG A C 1
ATOM 707 O O . ARG A 1 87 ? 57.346 33.463 174.387 1.00 33.73 87 ARG A O 1
ATOM 715 N N . GLY A 1 88 ? 56.499 33.524 176.476 1.00 37.73 88 GLY A N 1
ATOM 716 C CA . GLY A 1 88 ? 57.750 33.172 177.156 1.00 39.40 88 GLY A CA 1
ATOM 717 C C . GLY A 1 88 ? 58.736 34.305 177.310 1.00 41.29 88 GLY A C 1
ATOM 718 O O . GLY A 1 88 ? 59.833 34.108 177.838 1.00 42.34 88 GLY A O 1
ATOM 719 N N . GLU A 1 89 ? 58.341 35.496 176.855 1.00 39.64 89 GLU A N 1
ATOM 720 C CA . GLU A 1 89 ? 59.192 36.657 176.920 1.00 40.90 89 GLU A CA 1
ATOM 721 C C . GLU A 1 89 ? 58.625 37.650 177.929 1.00 40.57 89 GLU A C 1
ATOM 722 O O . GLU A 1 89 ? 57.455 38.069 177.832 1.00 38.48 89 GLU A O 1
ATOM 728 N N . ARG A 1 90 ? 59.426 37.949 178.888 1.00 38.42 90 ARG A N 1
ATOM 729 C CA . ARG A 1 90 ? 59.339 39.152 179.587 1.00 41.43 90 ARG A CA 1
ATOM 730 C C . ARG A 1 90 ? 59.295 40.476 178.982 1.00 39.00 90 ARG A C 1
ATOM 731 O O . ARG A 1 90 ? 60.015 40.652 178.149 1.00 33.85 90 ARG A O 1
ATOM 739 N N . GLY A 1 91 ? 58.343 41.302 179.352 1.00 36.76 91 GLY A N 1
ATOM 740 C CA . GLY A 1 91 ? 58.353 42.652 178.795 1.00 34.14 91 GLY A CA 1
ATOM 741 C C . GLY A 1 91 ? 57.459 43.545 179.625 1.00 34.96 91 GLY A C 1
ATOM 742 O O . GLY A 1 91 ? 57.138 43.216 180.779 1.00 33.11 91 GLY A O 1
ATOM 743 N N . SER A 1 92 ? 57.019 44.649 179.024 1.00 33.09 92 SER A N 1
ATOM 744 C CA . SER A 1 92 ? 56.174 45.624 179.707 1.00 33.60 92 SER A CA 1
ATOM 745 C C . SER A 1 92 ? 54.894 45.912 178.929 1.00 31.46 92 SER A C 1
ATOM 746 O O . SER A 1 92 ? 54.824 45.722 177.715 1.00 33.50 92 SER A O 1
ATOM 749 N N . TYR A 1 93 ? 53.867 46.350 179.645 1.00 25.76 93 TYR A N 1
ATOM 750 C CA . TYR A 1 93 ? 52.680 46.817 179.015 1.00 24.15 93 TYR A CA 1
ATOM 751 C C . TYR A 1 93 ? 52.456 48.266 179.464 1.00 23.05 93 TYR A C 1
ATOM 752 O O . TYR A 1 93 ? 52.400 48.524 180.651 1.00 19.64 93 TYR A O 1
ATOM 761 N N . THR A 1 94 ? 52.297 49.180 178.507 1.00 23.96 94 THR A N 1
ATOM 762 C CA . THR A 1 94 ? 51.953 50.562 178.832 1.00 26.04 94 THR A CA 1
ATOM 763 C C . THR A 1 94 ? 50.432 50.787 178.951 1.00 24.93 94 THR A C 1
ATOM 764 O O . THR A 1 94 ? 49.667 50.669 177.992 1.00 26.79 94 THR A O 1
ATOM 768 N N . LEU A 1 95 ? 50.013 51.118 180.152 1.00 27.41 95 LEU A N 1
ATOM 769 C CA . LEU A 1 95 ? 48.601 51.296 180.451 1.00 28.97 95 LEU A CA 1
ATOM 770 C C . LEU A 1 95 ? 48.175 52.753 180.221 1.00 27.72 95 LEU A C 1
ATOM 771 O O . LEU A 1 95 ? 47.124 53.013 179.660 1.00 26.94 95 LEU A O 1
ATOM 776 N N . ALA A 1 96 ? 48.994 53.704 180.646 1.00 28.46 96 ALA A N 1
ATOM 777 C CA . ALA A 1 96 ? 48.613 55.128 180.573 1.00 31.60 96 ALA A CA 1
ATOM 778 C C . ALA A 1 96 ? 49.841 56.005 180.460 1.00 32.75 96 ALA A C 1
ATOM 779 O O . ALA A 1 96 ? 50.849 55.694 181.072 1.00 30.48 96 ALA A O 1
ATOM 797 N N . PHE A 1 98 ? 51.010 60.452 179.652 1.00 31.85 98 PHE A N 1
ATOM 798 C CA . PHE A 1 98 ? 50.577 61.860 179.531 1.00 28.05 98 PHE A CA 1
ATOM 799 C C . PHE A 1 98 ? 51.757 62.704 179.119 1.00 26.35 98 PHE A C 1
ATOM 800 O O . PHE A 1 98 ? 52.859 62.487 179.632 1.00 22.42 98 PHE A O 1
ATOM 808 N N . LEU A 1 99 ? 51.554 63.614 178.143 1.00 23.01 99 LEU A N 1
ATOM 809 C CA . LEU A 1 99 ? 52.640 64.429 177.586 1.00 25.33 99 LEU A CA 1
ATOM 810 C C . LEU A 1 99 ? 52.185 65.863 177.371 1.00 26.15 99 LEU A C 1
ATOM 811 O O . LEU A 1 99 ? 51.000 66.104 177.225 1.00 24.08 99 LEU A O 1
ATOM 816 N N . ASP A 1 100 ? 53.143 66.788 177.264 1.00 28.02 100 ASP A N 1
ATOM 817 C CA . ASP A 1 100 ? 52.861 68.230 177.025 1.00 27.29 100 ASP A CA 1
ATOM 818 C C . ASP A 1 100 ? 53.238 68.791 175.615 1.00 26.92 100 ASP A C 1
ATOM 819 O O . ASP A 1 100 ? 53.594 69.980 175.476 1.00 28.18 100 ASP A O 1
ATOM 824 N N . ASP A 1 101 ? 53.163 67.955 174.576 1.00 21.47 101 ASP A N 1
ATOM 825 C CA . ASP A 1 101 ? 53.619 68.343 173.217 1.00 27.56 101 ASP A CA 1
ATOM 826 C C . ASP A 1 101 ? 52.751 67.522 172.225 1.00 27.78 101 ASP A C 1
ATOM 827 O O . ASP A 1 101 ? 52.533 66.345 172.488 1.00 29.69 101 ASP A O 1
ATOM 832 N N . GLN A 1 102 ? 52.229 68.125 171.243 1.00 26.06 102 GLN A N 1
ATOM 833 C CA . GLN A 1 102 ? 51.455 67.516 170.323 0.50 20.98 102 GLN A CA 1
ATOM 834 C C . GLN A 1 102 ? 51.985 66.524 169.406 1.00 25.24 102 GLN A C 1
ATOM 835 O O . GLN A 1 102 ? 51.459 65.494 169.423 1.00 26.20 102 GLN A O 1
ATOM 841 N N . PRO A 1 103 ? 52.898 66.832 168.583 1.00 24.90 103 PRO A N 1
ATOM 842 C CA . PRO A 1 103 ? 53.438 65.833 167.666 1.00 26.45 103 PRO A CA 1
ATOM 843 C C . PRO A 1 103 ? 53.777 64.437 168.257 1.00 24.35 103 PRO A C 1
ATOM 844 O O . PRO A 1 103 ? 53.400 63.440 167.648 1.00 23.53 103 PRO A O 1
ATOM 848 N N . PRO A 1 104 ? 54.488 64.361 169.406 1.00 25.92 104 PRO A N 1
ATOM 849 C CA . PRO A 1 104 ? 54.692 63.019 169.964 1.00 25.67 104 PRO A CA 1
ATOM 850 C C . PRO A 1 104 ? 53.434 62.361 170.548 1.00 25.91 104 PRO A C 1
ATOM 851 O O . PRO A 1 104 ? 53.425 61.158 170.751 1.00 24.06 104 PRO A O 1
ATOM 855 N N . LEU A 1 105 ? 52.388 63.140 170.812 1.00 27.12 105 LEU A N 1
ATOM 856 C CA . LEU A 1 105 ? 51.165 62.588 171.395 1.00 26.30 105 LEU A CA 1
ATOM 857 C C . LEU A 1 105 ? 50.338 61.968 170.268 1.00 25.85 105 LEU A C 1
ATOM 858 O O . LEU A 1 105 ? 49.940 60.819 170.370 1.00 26.46 105 LEU A O 1
ATOM 863 N N . ALA A 1 106 ? 50.101 62.731 169.205 1.00 20.06 106 ALA A N 1
ATOM 864 C CA . ALA A 1 106 ? 49.442 62.193 167.999 1.00 22.10 106 ALA A CA 1
ATOM 865 C C . ALA A 1 106 ? 50.275 61.085 167.389 1.00 21.77 106 ALA A C 1
ATOM 866 O O . ALA A 1 106 ? 49.763 60.018 167.101 1.00 19.54 106 ALA A O 1
ATOM 868 N N . GLY A 1 107 ? 51.568 61.340 167.208 1.00 20.13 107 GLY A N 1
ATOM 869 C CA . GLY A 1 107 ? 52.479 60.324 166.678 1.00 22.79 107 GLY A CA 1
ATOM 870 C C . GLY A 1 107 ? 52.540 59.027 167.461 1.00 21.38 107 GLY A C 1
ATOM 871 O O . GLY A 1 107 ? 52.469 57.936 166.877 1.00 21.57 107 GLY A O 1
ATOM 872 N N . GLY A 1 108 ? 52.715 59.147 168.773 1.00 17.20 108 GLY A N 1
ATOM 873 C CA . GLY A 1 108 ? 52.665 58.030 169.697 1.00 19.28 108 GLY A CA 1
ATOM 874 C C . GLY A 1 108 ? 51.454 57.141 169.549 1.00 21.18 108 GLY A C 1
ATOM 875 O O . GLY A 1 108 ? 51.600 55.929 169.418 1.00 17.88 108 GLY A O 1
ATOM 876 N N . ARG A 1 109 ? 50.259 57.750 169.589 1.00 20.38 109 ARG A N 1
ATOM 877 C CA . ARG A 1 109 ? 48.978 57.071 169.356 1.00 20.24 109 ARG A CA 1
ATOM 878 C C . ARG A 1 109 ? 48.830 56.466 167.939 1.00 21.17 109 ARG A C 1
ATOM 879 O O . ARG A 1 109 ? 48.499 55.292 167.808 1.00 22.68 109 ARG A O 1
ATOM 887 N N . GLU A 1 110 ? 49.009 57.269 166.887 1.00 18.00 110 GLU A N 1
ATOM 888 C CA . GLU A 1 110 ? 48.619 56.841 165.544 1.00 21.78 110 GLU A CA 1
ATOM 889 C C . GLU A 1 110 ? 49.594 55.854 164.881 1.00 24.59 110 GLU A C 1
ATOM 890 O O . GLU A 1 110 ? 49.172 55.021 164.046 1.00 22.46 110 GLU A O 1
ATOM 896 N N . LEU A 1 111 ? 50.865 55.930 165.267 1.00 24.70 111 LEU A N 1
ATOM 897 C CA . LEU A 1 111 ? 51.920 55.101 164.650 1.00 26.53 111 LEU A CA 1
ATOM 898 C C . LEU A 1 111 ? 52.118 53.832 165.500 1.00 25.58 111 LEU A C 1
ATOM 899 O O . LEU A 1 111 ? 51.724 52.743 165.076 1.00 23.44 111 LEU A O 1
ATOM 904 N N . TRP A 1 112 ? 52.628 53.972 166.725 1.00 23.03 112 TRP A N 1
ATOM 905 C CA . TRP A 1 112 ? 52.862 52.807 167.588 1.00 23.52 112 TRP A CA 1
ATOM 906 C C . TRP A 1 112 ? 51.630 52.278 168.309 1.00 23.41 112 TRP A C 1
ATOM 907 O O . TRP A 1 112 ? 51.547 51.083 168.567 1.00 23.32 112 TRP A O 1
ATOM 918 N N . GLY A 1 113 ? 50.705 53.155 168.698 1.00 23.86 113 GLY A N 1
ATOM 919 C CA . GLY A 1 113 ? 49.632 52.750 169.640 1.00 21.69 113 GLY A CA 1
ATOM 920 C C . GLY A 1 113 ? 49.929 52.968 171.123 1.00 23.04 113 GLY A C 1
ATOM 921 O O . GLY A 1 113 ? 49.485 52.204 171.976 1.00 22.99 113 GLY A O 1
ATOM 922 N N . PHE A 1 114 ? 50.689 54.005 171.445 1.00 18.97 114 PHE A N 1
ATOM 923 C CA . PHE A 1 114 ? 50.885 54.412 172.851 1.00 20.46 114 PHE A CA 1
ATOM 924 C C . PHE A 1 114 ? 49.574 54.999 173.322 1.00 20.94 114 PHE A C 1
ATOM 925 O O . PHE A 1 114 ? 48.961 55.782 172.600 1.00 22.87 114 PHE A O 1
ATOM 933 N N . PRO A 1 115 ? 49.132 54.633 174.535 1.00 20.29 115 PRO A N 1
ATOM 934 C CA . PRO A 1 115 ? 47.842 55.066 175.042 1.00 18.84 115 PRO A CA 1
ATOM 935 C C . PRO A 1 115 ? 47.916 56.497 175.638 1.00 19.76 115 PRO A C 1
ATOM 936 O O . PRO A 1 115 ? 47.642 56.714 176.831 1.00 22.39 115 PRO A O 1
ATOM 940 N N . LYS A 1 116 ? 48.287 57.471 174.824 1.00 19.74 116 LYS A N 1
ATOM 941 C CA . LYS A 1 116 ? 48.682 58.772 175.369 1.00 22.79 116 LYS A CA 1
ATOM 942 C C . LYS A 1 116 ? 47.539 59.745 175.532 1.00 21.88 116 LYS A C 1
ATOM 943 O O . LYS A 1 116 ? 46.600 59.770 174.724 1.00 19.11 116 LYS A O 1
ATOM 949 N N . LYS A 1 117 ? 47.628 60.543 176.597 1.00 22.74 117 LYS A N 1
ATOM 950 C CA . LYS A 1 117 ? 46.705 61.658 176.815 1.00 23.34 117 LYS A CA 1
ATOM 951 C C . LYS A 1 117 ? 47.503 62.928 177.083 1.00 25.52 117 LYS A C 1
ATOM 952 O O . LYS A 1 117 ? 48.737 62.891 177.163 1.00 23.06 117 LYS A O 1
ATOM 958 N N . ALA A 1 118 ? 46.818 64.061 177.216 1.00 24.90 118 ALA A N 1
ATOM 959 C CA . ALA A 1 118 ? 47.519 65.302 177.512 1.00 24.57 118 ALA A CA 1
ATOM 960 C C . ALA A 1 118 ? 47.639 65.514 179.010 1.00 25.91 118 ALA A C 1
ATOM 961 O O . ALA A 1 118 ? 46.787 65.083 179.777 1.00 23.83 118 ALA A O 1
ATOM 963 N N . GLY A 1 119 ? 48.721 66.160 179.430 1.00 25.66 119 GLY A N 1
ATOM 964 C CA . GLY A 1 119 ? 48.948 66.478 180.844 1.00 26.23 119 GLY A CA 1
ATOM 965 C C . GLY A 1 119 ? 50.166 67.380 180.950 1.00 27.42 119 GLY A C 1
ATOM 966 O O . GLY A 1 119 ? 50.816 67.670 179.928 1.00 25.18 119 GLY A O 1
ATOM 967 N N . LYS A 1 120 ? 50.496 67.769 182.178 1.00 26.14 120 LYS A N 1
ATOM 968 C CA . LYS A 1 120 ? 51.703 68.549 182.480 1.00 30.55 120 LYS A CA 1
ATOM 969 C C . LYS A 1 120 ? 52.652 67.801 183.417 1.00 30.39 120 LYS A C 1
ATOM 970 O O . LYS A 1 120 ? 52.535 67.915 184.650 1.00 30.42 120 LYS A O 1
ATOM 976 N N . PRO A 1 121 ? 53.577 67.016 182.855 1.00 31.44 121 PRO A N 1
ATOM 977 C CA . PRO A 1 121 ? 54.591 66.389 183.708 1.00 29.48 121 PRO A CA 1
ATOM 978 C C . PRO A 1 121 ? 55.762 67.326 183.933 1.00 27.76 121 PRO A C 1
ATOM 979 O O . PRO A 1 121 ? 56.052 68.186 183.086 1.00 25.15 121 PRO A O 1
ATOM 983 N N . ARG A 1 122 ? 56.440 67.158 185.066 1.00 25.29 122 ARG A N 1
ATOM 984 C CA . ARG A 1 122 ? 57.665 67.890 185.329 1.00 28.69 122 ARG A CA 1
ATOM 985 C C . ARG A 1 122 ? 58.607 66.966 186.082 1.00 27.34 122 ARG A C 1
ATOM 986 O O . ARG A 1 122 ? 58.181 66.085 186.828 1.00 21.36 122 ARG A O 1
ATOM 994 N N . LEU A 1 123 ? 59.892 67.159 185.855 1.00 26.31 123 LEU A N 1
ATOM 995 C CA . LEU A 1 123 ? 60.894 66.432 186.588 1.00 27.12 123 LEU A CA 1
ATOM 996 C C . LEU A 1 123 ? 62.066 67.376 186.755 1.00 27.46 123 LEU A C 1
ATOM 997 O O . LEU A 1 123 ? 62.714 67.759 185.762 1.00 28.31 123 LEU A O 1
ATOM 1002 N N . GLU A 1 124 ? 62.309 67.791 187.998 1.00 26.22 124 GLU A N 1
ATOM 1003 C CA . GLU A 1 124 ? 63.381 68.726 188.302 1.00 31.00 124 GLU A CA 1
ATOM 1004 C C . GLU A 1 124 ? 63.956 68.456 189.674 1.00 26.96 124 GLU A C 1
ATOM 1005 O O . GLU A 1 124 ? 63.262 67.979 190.548 1.00 22.91 124 GLU A O 1
ATOM 1011 N N . VAL A 1 125 ? 65.233 68.792 189.841 1.00 28.04 125 VAL A N 1
ATOM 1012 C CA . VAL A 1 125 ? 65.893 68.748 191.136 1.00 25.31 125 VAL A CA 1
ATOM 1013 C C . VAL A 1 125 ? 65.569 70.059 191.873 1.00 26.41 125 VAL A C 1
ATOM 1014 O O . VAL A 1 125 ? 65.785 71.136 191.344 1.00 26.60 125 VAL A O 1
ATOM 1018 N N . HIS A 1 126 ? 65.045 69.955 193.083 1.00 24.59 126 HIS A N 1
ATOM 1019 C CA . HIS A 1 126 ? 64.927 71.106 193.970 1.00 29.43 126 HIS A CA 1
ATOM 1020 C C . HIS A 1 126 ? 65.920 70.856 195.095 1.00 27.99 126 HIS A C 1
ATOM 1021 O O . HIS A 1 126 ? 65.629 70.096 196.008 1.00 25.45 126 HIS A O 1
ATOM 1028 N N . GLN A 1 127 ? 67.052 71.452 195.043 1.00 27.85 127 GLN A N 1
ATOM 1029 C CA . GLN A 1 127 ? 68.092 71.332 196.001 0.50 30.32 127 GLN A CA 1
ATOM 1030 C C . GLN A 1 127 ? 68.311 69.831 196.054 1.00 33.73 127 GLN A C 1
ATOM 1031 O O . GLN A 1 127 ? 68.663 69.262 195.218 1.00 41.06 127 GLN A O 1
ATOM 1037 N N . ASP A 1 128 ? 68.026 69.256 197.136 1.00 31.62 128 ASP A N 1
ATOM 1038 C CA . ASP A 1 128 ? 68.439 67.908 197.528 1.00 31.66 128 ASP A CA 1
ATOM 1039 C C . ASP A 1 128 ? 67.564 66.776 196.987 1.00 31.31 128 ASP A C 1
ATOM 1040 O O . ASP A 1 128 ? 67.965 65.594 197.007 1.00 28.06 128 ASP A O 1
ATOM 1045 N N . THR A 1 129 ? 66.390 67.144 196.460 1.00 31.92 129 THR A N 1
ATOM 1046 C CA . THR A 1 129 ? 65.360 66.162 196.048 1.00 31.47 129 THR A CA 1
ATOM 1047 C C . THR A 1 129 ? 65.078 66.235 194.541 1.00 29.50 129 THR A C 1
ATOM 1048 O O . THR A 1 129 ? 64.959 67.335 194.003 1.00 30.48 129 THR A O 1
ATOM 1052 N N . LEU A 1 130 ? 65.002 65.068 193.886 1.00 28.65 130 LEU A N 1
ATOM 1053 C CA . LEU A 1 130 ? 64.382 64.911 192.564 1.00 29.21 130 LEU A CA 1
ATOM 1054 C C . LEU A 1 130 ? 62.868 64.679 192.734 1.00 27.99 130 LEU A C 1
ATOM 1055 O O . LEU A 1 130 ? 62.417 63.768 193.442 1.00 28.19 130 LEU A O 1
ATOM 1060 N N . VAL A 1 131 ? 62.082 65.547 192.101 1.00 29.23 131 VAL A N 1
ATOM 1061 C CA . VAL A 1 131 ? 60.634 65.620 192.333 1.00 26.80 131 VAL A CA 1
ATOM 1062 C C . VAL A 1 131 ? 59.972 65.465 190.985 1.00 27.07 131 VAL A C 1
ATOM 1063 O O . VAL A 1 131 ? 60.269 66.237 190.067 1.00 26.18 131 VAL A O 1
ATOM 1067 N N . GLY A 1 132 ? 59.076 64.494 190.877 1.00 25.15 132 GLY A N 1
ATOM 1068 C CA . GLY A 1 132 ? 58.337 64.251 189.653 1.00 26.11 132 GLY A CA 1
ATOM 1069 C C . GLY A 1 132 ? 56.912 64.610 189.938 1.00 28.50 132 GLY A C 1
ATOM 1070 O O . GLY A 1 132 ? 56.384 64.283 191.002 1.00 24.42 132 GLY A O 1
ATOM 1071 N N . SER A 1 133 ? 56.274 65.309 189.003 1.00 29.91 133 SER A N 1
ATOM 1072 C CA . SER A 1 133 ? 54.863 65.636 189.200 1.00 30.15 133 SER A CA 1
ATOM 1073 C C . SER A 1 133 ? 54.155 65.536 187.868 1.00 28.27 133 SER A C 1
ATOM 1074 O O . SER A 1 133 ? 54.780 65.735 186.822 1.00 28.41 133 SER A O 1
ATOM 1077 N N . LEU A 1 134 ? 52.868 65.227 187.926 1.00 23.10 134 LEU A N 1
ATOM 1078 C CA . LEU A 1 134 ? 52.004 65.230 186.770 1.00 28.53 134 LEU A CA 1
ATOM 1079 C C . LEU A 1 134 ? 50.680 65.884 187.169 1.00 29.37 134 LEU A C 1
ATOM 1080 O O . LEU A 1 134 ? 49.968 65.399 188.057 1.00 26.93 134 LEU A O 1
ATOM 1085 N N . ASP A 1 135 ? 50.361 66.981 186.497 1.00 28.92 135 ASP A N 1
ATOM 1086 C CA . ASP A 1 135 ? 49.065 67.629 186.636 1.00 29.54 135 ASP A CA 1
ATOM 1087 C C . ASP A 1 135 ? 48.229 67.272 185.407 1.00 29.58 135 ASP A C 1
ATOM 1088 O O . ASP A 1 135 ? 48.772 67.040 184.327 1.00 27.30 135 ASP A O 1
ATOM 1093 N N . PHE A 1 136 ? 46.913 67.226 185.590 1.00 30.47 136 PHE A N 1
ATOM 1094 C CA . PHE A 1 136 ? 45.953 67.090 184.512 1.00 31.57 136 PHE A CA 1
ATOM 1095 C C . PHE A 1 136 ? 44.984 68.269 184.672 1.00 32.25 136 PHE A C 1
ATOM 1096 O O . PHE A 1 136 ? 44.128 68.266 185.545 1.00 30.16 136 PHE A O 1
ATOM 1104 N N . GLY A 1 137 ? 45.130 69.304 183.866 1.00 30.66 137 GLY A N 1
ATOM 1105 C CA . GLY A 1 137 ? 44.415 70.532 184.173 1.00 30.00 137 GLY A CA 1
ATOM 1106 C C . GLY A 1 137 ? 44.875 71.063 185.538 1.00 29.79 137 GLY A C 1
ATOM 1107 O O . GLY A 1 137 ? 46.043 70.939 185.883 1.00 29.53 137 GLY A O 1
ATOM 1108 N N . PRO A 1 138 ? 43.951 71.625 186.334 1.00 30.96 138 PRO A N 1
ATOM 1109 C CA . PRO A 1 138 ? 44.346 72.190 187.631 1.00 31.18 138 PRO A CA 1
ATOM 1110 C C . PRO A 1 138 ? 44.584 71.112 188.716 1.00 31.82 138 PRO A C 1
ATOM 1111 O O . PRO A 1 138 ? 44.843 71.455 189.869 1.00 32.54 138 PRO A O 1
ATOM 1115 N N . VAL A 1 139 ? 44.504 69.829 188.366 1.00 29.03 139 VAL A N 1
ATOM 1116 C CA . VAL A 1 139 ? 44.481 68.773 189.401 1.00 28.33 139 VAL A CA 1
ATOM 1117 C C . VAL A 1 139 ? 45.795 67.943 189.461 1.00 28.39 139 VAL A C 1
ATOM 1118 O O . VAL A 1 139 ? 46.228 67.395 188.455 1.00 26.39 139 VAL A O 1
ATOM 1122 N N . ARG A 1 140 ? 46.429 67.867 190.632 1.00 27.35 140 ARG A N 1
ATOM 1123 C CA . ARG A 1 140 ? 47.659 67.061 190.771 1.00 29.70 140 ARG A CA 1
ATOM 1124 C C . ARG A 1 140 ? 47.268 65.578 190.874 1.00 28.37 140 ARG A C 1
ATOM 1125 O O . ARG A 1 140 ? 46.473 65.210 191.715 1.00 23.44 140 ARG A O 1
ATOM 1133 N N . ILE A 1 141 ? 47.801 64.733 189.979 1.00 29.59 141 ILE A N 1
ATOM 1134 C CA . ILE A 1 141 ? 47.420 63.313 190.008 1.00 29.08 141 ILE A CA 1
ATOM 1135 C C . ILE A 1 141 ? 48.614 62.420 190.393 1.00 27.07 141 ILE A C 1
ATOM 1136 O O . ILE A 1 141 ? 48.432 61.290 190.812 1.00 24.04 141 ILE A O 1
ATOM 1141 N N . ALA A 1 142 ? 49.833 62.934 190.268 1.00 24.95 142 ALA A N 1
ATOM 1142 C CA . ALA A 1 142 ? 51.001 62.158 190.733 1.00 26.29 142 ALA A CA 1
ATOM 1143 C C . ALA A 1 142 ? 52.161 63.016 191.181 1.00 25.82 142 ALA A C 1
ATOM 1144 O O . ALA A 1 142 ? 52.512 63.981 190.485 1.00 26.62 142 ALA A O 1
ATOM 1146 N N . THR A 1 143 ? 52.743 62.666 192.342 1.00 28.49 143 THR A N 1
ATOM 1147 C CA . THR A 1 143 ? 53.942 63.318 192.902 1.00 28.36 143 THR A CA 1
ATOM 1148 C C . THR A 1 143 ? 54.898 62.224 193.366 1.00 29.40 143 THR A C 1
ATOM 1149 O O . THR A 1 143 ? 54.535 61.384 194.196 1.00 28.12 143 THR A O 1
ATOM 1153 N N . GLY A 1 144 ? 56.104 62.225 192.805 1.00 25.94 144 GLY A N 1
ATOM 1154 C CA . GLY A 1 144 ? 57.137 61.289 193.214 1.00 28.33 144 GLY A CA 1
ATOM 1155 C C . GLY A 1 144 ? 58.336 62.067 193.705 1.00 31.00 144 GLY A C 1
ATOM 1156 O O . GLY A 1 144 ? 58.544 63.241 193.328 1.00 31.53 144 GLY A O 1
ATOM 1157 N N . THR A 1 145 ? 59.107 61.451 194.595 1.00 29.59 145 THR A N 1
ATOM 1158 C CA . THR A 1 145 ? 60.339 62.073 195.042 1.00 31.55 145 THR A CA 1
ATOM 1159 C C . THR A 1 145 ? 61.419 61.019 195.184 1.00 31.71 145 THR A C 1
ATOM 1160 O O . THR A 1 145 ? 61.122 59.845 195.402 1.00 30.03 145 THR A O 1
ATOM 1172 N N . GLY A 1 147 ? 65.756 60.699 196.598 1.00 29.63 147 GLY A N 1
ATOM 1173 C CA . GLY A 1 147 ? 67.059 61.269 196.933 1.00 30.62 147 GLY A CA 1
ATOM 1174 C C . GLY A 1 147 ? 67.916 61.449 195.680 1.00 30.21 147 GLY A C 1
ATOM 1175 O O . GLY A 1 147 ? 67.710 60.790 194.652 1.00 28.49 147 GLY A O 1
ATOM 1176 N N . TYR A 1 148 ? 68.914 62.318 195.775 1.00 34.22 148 TYR A N 1
ATOM 1177 C CA . TYR A 1 148 ? 69.789 62.595 194.631 1.00 32.59 148 TYR A CA 1
ATOM 1178 C C . TYR A 1 148 ? 70.999 61.664 194.508 1.00 30.78 148 TYR A C 1
ATOM 1179 O O . TYR A 1 148 ? 72.003 61.810 195.208 1.00 28.79 148 TYR A O 1
ATOM 1188 N N . LYS A 1 149 ? 70.924 60.741 193.600 1.00 26.38 149 LYS A N 1
ATOM 1189 C CA . LYS A 1 149 ? 72.048 59.974 193.173 1.00 28.10 149 LYS A CA 1
ATOM 1190 C C . LYS A 1 149 ? 72.851 59.310 194.296 1.00 28.48 149 LYS A C 1
ATOM 1191 O O . LYS A 1 149 ? 74.045 59.373 194.310 1.00 24.83 149 LYS A O 1
ATOM 1197 N N . TYR A 1 150 ? 72.146 58.656 195.203 1.00 32.43 150 TYR A N 1
ATOM 1198 C CA . TYR A 1 150 ? 72.733 57.978 196.342 1.00 32.24 150 TYR A CA 1
ATOM 1199 C C . TYR A 1 150 ? 73.701 56.858 195.946 1.00 37.89 150 TYR A C 1
ATOM 1200 O O . TYR A 1 150 ? 74.766 56.786 196.470 1.00 34.74 150 TYR A O 1
ATOM 1209 N N . GLU A 1 151 ? 73.319 55.987 195.032 1.00 32.55 151 GLU A N 1
ATOM 1210 C CA . GLU A 1 151 ? 74.126 54.859 194.654 1.00 38.03 151 GLU A CA 1
ATOM 1211 C C . GLU A 1 151 ? 74.116 54.620 193.178 1.00 37.58 151 GLU A C 1
ATOM 1212 O O . GLU A 1 151 ? 73.116 54.687 192.581 1.00 36.32 151 GLU A O 1
ATOM 1218 N N . ALA A 1 152 ? 75.242 54.288 192.601 1.00 37.83 152 ALA A N 1
ATOM 1219 C CA . ALA A 1 152 ? 75.299 53.945 191.187 1.00 40.12 152 ALA A CA 1
ATOM 1220 C C . ALA A 1 152 ? 74.596 52.607 191.003 1.00 41.60 152 ALA A C 1
ATOM 1221 O O . ALA A 1 152 ? 74.688 51.736 191.869 1.00 42.45 152 ALA A O 1
ATOM 1223 N N . LEU A 1 153 ? 73.861 52.442 189.916 1.00 39.34 153 LEU A N 1
ATOM 1224 C CA . LEU A 1 153 ? 73.196 51.171 189.703 1.00 43.45 153 LEU A CA 1
ATOM 1225 C C . LEU A 1 153 ? 73.875 50.358 188.589 1.00 44.55 153 LEU A C 1
ATOM 1226 O O . LEU A 1 153 ? 74.695 50.896 187.816 1.00 42.15 153 LEU A O 1
ATOM 1231 N N . ASP A 1 154 ? 73.571 49.059 188.549 1.00 47.54 154 ASP A N 1
ATOM 1232 C CA . ASP A 1 154 ? 74.147 48.154 187.559 1.00 47.04 154 ASP A CA 1
ATOM 1233 C C . ASP A 1 154 ? 73.711 48.499 186.164 1.00 45.01 154 ASP A C 1
ATOM 1234 O O . ASP A 1 154 ? 72.530 48.364 185.834 1.00 43.86 154 ASP A O 1
ATOM 1239 N N . ARG A 1 155 ? 74.672 48.808 185.328 1.00 44.00 155 ARG A N 1
ATOM 1240 C CA . ARG A 1 155 ? 74.399 49.295 184.024 1.00 44.31 155 ARG A CA 1
ATOM 1241 C C . ARG A 1 155 ? 74.110 48.222 183.049 1.00 44.40 155 ARG A C 1
ATOM 1242 O O . ARG A 1 15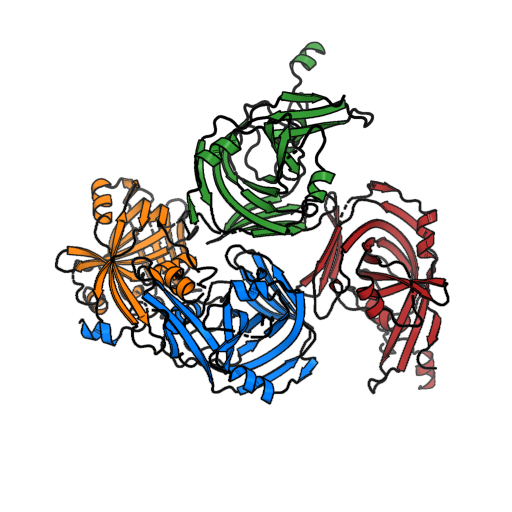5 ? 73.490 48.443 182.066 1.00 43.87 155 ARG A O 1
ATOM 1250 N N . SER A 1 156 ? 74.602 47.048 183.343 1.00 42.03 156 SER A N 1
ATOM 1251 C CA . SER A 1 156 ? 74.273 45.846 182.592 1.00 41.96 156 SER A CA 1
ATOM 1252 C C . SER A 1 156 ? 72.802 45.467 182.765 1.00 39.26 156 SER A C 1
ATOM 1253 O O . SER A 1 156 ? 72.093 45.237 181.782 1.00 40.09 156 SER A O 1
ATOM 1256 N N . ALA A 1 157 ? 72.350 45.424 184.017 1.00 36.10 157 ALA A N 1
ATOM 1257 C CA . ALA A 1 157 ? 70.935 45.222 184.360 1.00 34.11 157 ALA A CA 1
ATOM 1258 C C . ALA A 1 157 ? 69.988 46.290 183.784 1.00 31.00 157 ALA A C 1
ATOM 1259 O O . ALA A 1 157 ? 68.843 46.008 183.422 1.00 30.89 157 ALA A O 1
ATOM 1261 N N . LEU A 1 158 ? 70.454 47.530 183.768 1.00 32.73 158 LEU A N 1
ATOM 1262 C CA . LEU A 1 158 ? 69.669 48.618 183.197 1.00 30.08 158 LEU A CA 1
ATOM 1263 C C . LEU A 1 158 ? 69.539 48.435 181.688 1.00 30.69 158 LEU A C 1
ATOM 1264 O O . LEU A 1 158 ? 68.456 48.593 181.144 1.00 32.71 158 LEU A O 1
ATOM 1269 N N . LEU A 1 159 ? 70.633 48.089 181.008 1.00 29.81 159 LEU A N 1
ATOM 1270 C CA . LEU A 1 159 ? 70.566 47.893 179.555 1.00 32.20 159 LEU A CA 1
ATOM 1271 C C . LEU A 1 159 ? 69.684 46.711 179.179 1.00 33.35 159 LEU A C 1
ATOM 1272 O O . LEU A 1 159 ? 69.067 46.708 178.117 1.00 33.37 159 LEU A O 1
ATOM 1277 N N . ALA A 1 160 ? 69.627 45.719 180.065 1.00 33.26 160 ALA A N 1
ATOM 1278 C CA . ALA A 1 160 ? 68.794 44.544 179.858 1.00 37.15 160 ALA A CA 1
ATOM 1279 C C . ALA A 1 160 ? 67.334 44.942 180.025 1.00 34.20 160 ALA A C 1
ATOM 1280 O O . ALA A 1 160 ? 66.483 44.507 179.270 1.00 31.74 160 ALA A O 1
ATOM 1282 N N . SER A 1 161 ? 67.071 45.800 181.005 1.00 36.69 161 SER A N 1
ATOM 1283 C CA . SER A 1 161 ? 65.756 46.444 181.177 1.00 35.53 161 SER A CA 1
ATOM 1284 C C . SER A 1 161 ? 65.282 47.192 179.924 1.00 34.33 161 SER A C 1
ATOM 1285 O O . SER A 1 161 ? 64.140 47.019 179.490 1.00 35.48 161 SER A O 1
ATOM 1288 N N . LEU A 1 162 ? 66.151 48.024 179.346 1.00 29.15 162 LEU A N 1
ATOM 1289 C CA . LEU A 1 162 ? 65.831 48.789 178.146 1.00 27.33 162 LEU A CA 1
ATOM 1290 C C . LEU A 1 162 ? 65.818 47.965 176.847 1.00 33.24 162 LEU A C 1
ATOM 1291 O O . LEU A 1 162 ? 65.343 48.450 175.803 1.00 30.61 162 LEU A O 1
ATOM 1296 N N . ALA A 1 163 ? 66.315 46.723 176.918 1.00 33.58 163 ALA A N 1
ATOM 1297 C CA . ALA A 1 163 ? 66.299 45.793 175.789 1.00 33.22 163 ALA A CA 1
ATOM 1298 C C . ALA A 1 163 ? 65.047 44.943 175.677 1.00 34.63 163 ALA A C 1
ATOM 1299 O O . ALA A 1 163 ? 64.830 44.321 174.647 1.00 33.36 163 ALA A O 1
ATOM 1301 N N . GLU A 1 164 ? 64.241 44.866 176.731 1.00 33.25 164 GLU A N 1
ATOM 1302 C CA . GLU A 1 164 ? 63.087 43.973 176.711 1.00 33.94 164 GLU A CA 1
ATOM 1303 C C . GLU A 1 164 ? 62.006 44.542 175.797 1.00 32.64 164 GLU A C 1
ATOM 1304 O O . GLU A 1 164 ? 61.999 45.757 175.531 1.00 30.88 164 GLU A O 1
ATOM 1310 N N . PRO A 1 165 ? 61.117 43.669 175.270 1.00 29.54 165 PRO A N 1
ATOM 1311 C CA . PRO A 1 165 ? 60.070 44.159 174.398 1.00 27.15 165 PRO A CA 1
ATOM 1312 C C . PRO A 1 165 ? 59.028 44.954 175.187 1.00 25.55 165 PRO A C 1
ATOM 1313 O O . PRO A 1 165 ? 58.790 44.682 176.362 1.00 21.66 165 PRO A O 1
ATOM 1317 N N . ASN A 1 166 ? 58.462 45.946 174.515 1.00 24.96 166 ASN A N 1
ATOM 1318 C CA . ASN A 1 166 ? 57.482 46.841 175.086 1.00 27.15 166 ASN A CA 1
ATOM 1319 C C . ASN A 1 166 ? 56.212 46.658 174.294 1.00 26.92 166 ASN A C 1
ATOM 1320 O O . ASN A 1 166 ? 56.214 46.859 173.090 1.00 25.80 166 ASN A O 1
ATOM 1325 N N . PHE A 1 167 ? 55.138 46.246 174.963 1.00 24.23 167 PHE A N 1
ATOM 1326 C CA . PHE A 1 167 ? 53.884 45.902 174.284 1.00 24.86 167 PHE A CA 1
ATOM 1327 C C . PHE A 1 167 ? 52.808 46.980 174.456 1.00 25.11 167 PHE A C 1
ATOM 1328 O O . PHE A 1 167 ? 52.695 47.563 175.520 1.00 26.33 167 PHE A O 1
ATOM 1336 N N . LEU A 1 168 ? 51.988 47.187 173.428 1.00 24.62 168 LEU A N 1
ATOM 1337 C CA . LEU A 1 168 ? 50.977 48.250 173.424 1.00 23.96 168 LEU A CA 1
ATOM 1338 C C . LEU A 1 168 ? 49.737 47.717 172.781 1.00 23.79 168 LEU A C 1
ATOM 1339 O O . LEU A 1 168 ? 49.823 46.987 171.799 1.00 23.41 168 LEU A O 1
ATOM 1344 N N . LEU A 1 169 ? 48.565 48.090 173.279 1.00 23.36 169 LEU A N 1
ATOM 1345 C CA . LEU A 1 169 ? 47.365 47.700 172.558 1.00 23.27 169 LEU A CA 1
ATOM 1346 C C . LEU A 1 169 ? 46.980 48.867 171.639 1.00 25.82 169 LEU A C 1
ATOM 1347 O O . LEU A 1 169 ? 46.489 49.872 172.112 1.00 25.12 169 LEU A O 1
ATOM 1352 N N . LYS A 1 170 ? 47.215 48.739 170.325 1.00 25.49 170 LYS A N 1
ATOM 1353 C CA . LYS A 1 170 ? 46.849 49.791 169.383 1.00 23.52 170 LYS A CA 1
ATOM 1354 C C . LYS A 1 170 ? 45.384 49.676 168.914 1.00 26.12 170 LYS A C 1
ATOM 1355 O O . LYS A 1 170 ? 44.986 48.701 168.300 1.00 20.66 170 LYS A O 1
ATOM 1361 N N . ILE A 1 171 ? 44.570 50.681 169.224 1.00 23.26 171 ILE A N 1
ATOM 1362 C CA . ILE A 1 171 ? 43.172 50.673 168.838 1.00 24.33 171 ILE A CA 1
ATOM 1363 C C . ILE A 1 171 ? 42.917 51.966 168.113 1.00 27.08 171 ILE A C 1
ATOM 1364 O O . ILE A 1 171 ? 43.255 53.051 168.628 1.00 26.46 171 ILE A O 1
ATOM 1369 N N . ILE A 1 172 ? 42.330 51.865 166.925 1.00 26.91 172 ILE A N 1
ATOM 1370 C CA . ILE A 1 172 ? 41.907 53.036 166.183 1.00 28.58 172 ILE A CA 1
ATOM 1371 C C . ILE A 1 172 ? 40.516 52.718 165.639 1.00 29.19 172 ILE A C 1
ATOM 1372 O O . ILE A 1 172 ? 40.335 51.708 164.967 1.00 31.30 172 ILE A O 1
ATOM 1377 N N . PRO A 1 173 ? 39.522 53.553 165.955 1.00 26.87 173 PRO A N 1
ATOM 1378 C CA . PRO A 1 173 ? 38.166 53.336 165.434 1.00 27.55 173 PRO A CA 1
ATOM 1379 C C . PRO A 1 173 ? 38.070 53.534 163.922 1.00 28.98 173 PRO A C 1
ATOM 1380 O O . PRO A 1 173 ? 38.807 54.341 163.340 1.00 25.81 173 PRO A O 1
ATOM 1384 N N . HIS A 1 174 ? 37.151 52.797 163.303 1.00 27.87 174 HIS A N 1
ATOM 1385 C CA . HIS A 1 174 ? 36.677 53.116 161.987 1.00 27.64 174 HIS A CA 1
ATOM 1386 C C . HIS A 1 174 ? 35.728 54.299 162.078 1.00 28.74 174 HIS A C 1
ATOM 1387 O O . HIS A 1 174 ? 35.261 54.668 163.176 1.00 29.65 174 HIS A O 1
ATOM 1394 N N . VAL A 1 175 ? 35.417 54.885 160.937 1.00 28.60 175 VAL A N 1
ATOM 1395 C CA . VAL A 1 175 ? 34.513 56.015 160.891 1.00 30.25 175 VAL A CA 1
ATOM 1396 C C . VAL A 1 175 ? 33.185 55.745 161.576 1.00 32.32 175 VAL A C 1
ATOM 1397 O O . VAL A 1 175 ? 32.531 56.685 162.005 1.00 31.87 175 VAL A O 1
ATOM 1401 N N . ASP A 1 176 ? 32.791 54.473 161.691 1.00 30.75 176 ASP A N 1
ATOM 1402 C CA . ASP A 1 176 ? 31.476 54.127 162.247 1.00 32.19 176 ASP A CA 1
ATOM 1403 C C . ASP A 1 176 ? 31.534 53.798 163.738 1.00 30.90 176 ASP A C 1
ATOM 1404 O O . ASP A 1 176 ? 30.511 53.484 164.357 1.00 31.48 176 ASP A O 1
ATOM 1409 N N . GLY A 1 177 ? 32.737 53.864 164.305 1.00 30.39 177 GLY A N 1
ATOM 1410 C CA . GLY A 1 177 ? 32.942 53.621 165.717 1.00 30.72 177 GLY A CA 1
ATOM 1411 C C . GLY A 1 177 ? 33.420 52.224 166.069 1.00 32.48 177 GLY A C 1
ATOM 1412 O O . GLY A 1 177 ? 33.831 51.975 167.208 1.00 31.28 177 GLY A O 1
ATOM 1413 N N . SER A 1 178 ? 33.387 51.317 165.098 1.00 29.12 178 SER A N 1
ATOM 1414 C CA . SER A 1 178 ? 33.851 49.970 165.318 1.00 32.72 178 SER A CA 1
ATOM 1415 C C . SER A 1 178 ? 35.363 49.986 165.124 1.00 32.09 178 SER A C 1
ATOM 1416 O O . SER A 1 178 ? 35.876 50.848 164.407 1.00 33.86 178 SER A O 1
ATOM 1419 N N . PRO A 1 179 ? 36.096 49.057 165.755 1.00 33.18 179 PRO A N 1
ATOM 1420 C CA . PRO A 1 179 ? 37.560 49.138 165.586 1.00 34.10 179 PRO A CA 1
ATOM 1421 C C . PRO A 1 179 ? 37.977 48.862 164.150 1.00 33.03 179 PRO A C 1
ATOM 1422 O O . PRO A 1 179 ? 37.433 47.956 163.531 1.00 32.25 179 PRO A O 1
ATOM 1426 N N . ARG A 1 180 ? 38.911 49.654 163.628 1.00 31.85 180 ARG A N 1
ATOM 1427 C CA . ARG A 1 180 ? 39.509 49.403 162.314 1.00 32.99 180 ARG A CA 1
ATOM 1428 C C . ARG A 1 180 ? 40.908 48.826 162.531 1.00 32.51 180 ARG A C 1
ATOM 1429 O O . ARG A 1 180 ? 41.395 48.039 161.724 1.00 32.28 180 ARG A O 1
ATOM 1437 N N . ILE A 1 181 ? 41.539 49.232 163.634 1.00 30.96 181 ILE A N 1
ATOM 1438 C CA . ILE A 1 181 ? 42.815 48.686 164.070 1.00 30.37 181 ILE A CA 1
ATOM 1439 C C . ILE A 1 181 ? 42.665 48.252 165.531 1.00 30.41 181 ILE A C 1
ATOM 1440 O O . ILE A 1 181 ? 42.253 49.046 166.377 1.00 27.03 181 ILE A O 1
ATOM 1445 N N . CYS A 1 182 ? 42.974 46.987 165.821 1.00 26.56 182 CYS A N 1
ATOM 1446 C CA . CYS A 1 182 ? 42.987 46.482 167.202 1.00 28.10 182 CYS A CA 1
ATOM 1447 C C . CYS A 1 182 ? 44.005 45.359 167.328 1.00 32.00 182 CYS A C 1
ATOM 1448 O O . CYS A 1 182 ? 43.715 44.203 166.977 1.00 27.12 182 CYS A O 1
ATOM 1451 N N . GLU A 1 183 ? 45.198 45.701 167.816 1.00 31.42 183 GLU A N 1
ATOM 1452 C CA . GLU A 1 183 ? 46.345 44.796 167.755 1.00 30.80 183 GLU A CA 1
ATOM 1453 C C . GLU A 1 183 ? 47.367 45.025 168.869 1.00 32.55 183 GLU A C 1
ATOM 1454 O O . GLU A 1 183 ? 47.556 46.160 169.349 1.00 30.15 183 GLU A O 1
ATOM 1460 N N . LEU A 1 184 ? 48.016 43.936 169.279 1.00 28.78 184 LEU A N 1
ATOM 1461 C CA . LEU A 1 184 ? 49.147 44.029 170.181 1.00 28.34 184 LEU A CA 1
ATOM 1462 C C . LEU A 1 184 ? 50.376 44.365 169.368 1.00 28.49 184 LEU A C 1
ATOM 1463 O O . LEU A 1 184 ? 50.663 43.699 168.361 1.00 24.96 184 LEU A O 1
ATOM 1468 N N . VAL A 1 185 ? 51.102 45.393 169.824 1.00 26.04 185 VAL A N 1
ATOM 1469 C CA . VAL A 1 185 ? 52.254 45.919 169.098 1.00 23.09 185 VAL A CA 1
ATOM 1470 C C . VAL A 1 185 ? 53.488 45.751 169.962 1.00 24.73 185 VAL A C 1
ATOM 1471 O O . VAL A 1 185 ? 53.482 46.058 171.150 1.00 24.26 185 VAL A O 1
ATOM 1475 N N . ARG A 1 186 ? 54.557 45.260 169.351 1.00 24.42 186 ARG A N 1
ATOM 1476 C CA . ARG A 1 186 ? 55.799 45.156 170.063 1.00 25.64 186 ARG A CA 1
ATOM 1477 C C . ARG A 1 186 ? 56.799 46.207 169.544 1.00 22.05 186 ARG A C 1
ATOM 1478 O O . ARG A 1 186 ? 57.022 46.310 168.329 1.00 21.76 186 ARG A O 1
ATOM 1486 N N . TYR A 1 187 ? 57.381 46.991 170.458 1.00 23.28 187 TYR A N 1
ATOM 1487 C CA . TYR A 1 187 ? 58.469 47.958 170.083 1.00 24.74 187 TYR A CA 1
ATOM 1488 C C . TYR A 1 187 ? 59.690 47.836 170.976 1.00 23.44 187 TYR A C 1
ATOM 1489 O O . TYR A 1 187 ? 59.609 47.358 172.087 1.00 22.83 187 TYR A O 1
ATOM 1498 N N . HIS A 1 188 ? 60.840 48.259 170.469 1.00 27.12 188 HIS A N 1
ATOM 1499 C CA . HIS A 1 188 ? 62.064 48.218 171.222 1.00 26.22 188 HIS A CA 1
ATOM 1500 C C . HIS A 1 188 ? 62.693 49.583 171.199 1.00 26.41 188 HIS A C 1
ATOM 1501 O O . HIS A 1 188 ? 62.517 50.329 170.252 1.00 25.01 188 HIS A O 1
ATOM 1508 N N . THR A 1 189 ? 63.383 49.928 172.280 1.00 26.45 189 THR A N 1
ATOM 1509 C CA . THR A 1 189 ? 64.268 51.087 172.258 1.00 25.02 189 THR A CA 1
ATOM 1510 C C . THR A 1 189 ? 65.666 50.530 172.022 1.00 27.98 189 THR A C 1
ATOM 1511 O O . THR A 1 189 ? 66.124 49.682 172.797 1.00 25.88 189 THR A O 1
ATOM 1515 N N . THR A 1 190 ? 66.331 50.983 170.950 1.00 28.20 190 THR A N 1
ATOM 1516 C CA . THR A 1 190 ? 67.664 50.456 170.596 1.00 31.94 190 THR A CA 1
ATOM 1517 C C . THR A 1 190 ? 68.725 51.554 170.619 1.00 34.45 190 THR A C 1
ATOM 1518 O O . THR A 1 190 ? 68.439 52.688 171.035 1.00 32.79 190 THR A O 1
ATOM 1522 N N . ASP A 1 191 ? 69.951 51.214 170.221 1.00 34.23 191 ASP A N 1
ATOM 1523 C CA . ASP A 1 191 ? 71.081 52.157 170.249 1.00 36.80 191 ASP A CA 1
ATOM 1524 C C . ASP A 1 191 ? 71.183 52.903 171.566 1.00 34.32 191 ASP A C 1
ATOM 1525 O O . ASP A 1 191 ? 71.440 54.091 171.569 1.00 34.05 191 ASP A O 1
ATOM 1530 N N . VAL A 1 192 ? 70.981 52.211 172.681 1.00 33.26 192 VAL A N 1
ATOM 1531 C CA . VAL A 1 192 ? 71.020 52.850 174.002 1.00 34.40 192 VAL A CA 1
ATOM 1532 C C . VAL A 1 192 ? 72.448 53.188 174.441 1.00 35.53 192 VAL A C 1
ATOM 1533 O O . VAL A 1 192 ? 73.370 52.378 174.293 1.00 37.32 192 VAL A O 1
ATOM 1537 N N . ALA A 1 193 ? 72.637 54.396 174.944 1.00 32.34 193 ALA A N 1
ATOM 1538 C CA . ALA A 1 193 ? 73.878 54.759 175.611 1.00 32.85 193 ALA A CA 1
ATOM 1539 C C . ALA A 1 193 ? 73.478 55.377 176.938 1.00 31.83 193 ALA A C 1
ATOM 1540 O O . ALA A 1 193 ? 72.743 56.380 176.958 1.00 30.82 193 ALA A O 1
ATOM 1542 N N . ILE A 1 194 ? 73.922 54.752 178.027 1.00 27.34 194 ILE A N 1
ATOM 1543 C CA . ILE A 1 194 ? 73.608 55.209 179.379 1.00 32.04 194 ILE A CA 1
ATOM 1544 C C . ILE A 1 194 ? 74.648 56.236 179.822 1.00 33.64 194 ILE A C 1
ATOM 1545 O O . ILE A 1 194 ? 75.859 55.975 179.775 1.00 31.85 194 ILE A O 1
ATOM 1550 N N . LYS A 1 195 ? 74.172 57.412 180.213 1.00 32.25 195 LYS A N 1
ATOM 1551 C CA . LYS A 1 195 ? 75.081 58.473 180.630 1.00 34.64 195 LYS A CA 1
ATOM 1552 C C . LYS A 1 195 ? 75.321 58.452 182.129 1.00 33.53 195 LYS A C 1
ATOM 1553 O O . LYS A 1 195 ? 76.407 58.777 182.586 1.00 32.33 195 LYS A O 1
ATOM 1559 N N . GLY A 1 196 ? 74.304 58.044 182.885 1.00 31.72 196 GLY A N 1
ATOM 1560 C CA . GLY A 1 196 ? 74.427 57.823 184.317 1.00 30.71 196 GLY A CA 1
ATOM 1561 C C . GLY A 1 196 ? 73.172 57.126 184.802 1.00 32.39 196 GLY A C 1
ATOM 1562 O O . GLY A 1 196 ? 72.132 57.215 184.154 1.00 32.45 196 GLY A O 1
ATOM 1563 N N . ALA A 1 197 ? 73.268 56.420 185.921 1.00 28.03 197 ALA A N 1
ATOM 1564 C CA . ALA A 1 197 ? 72.134 55.662 186.459 1.00 30.24 197 ALA A CA 1
ATOM 1565 C C . ALA A 1 197 ? 72.340 55.397 187.938 1.00 29.76 197 ALA A C 1
ATOM 1566 O O . ALA A 1 197 ? 73.405 54.928 188.313 1.00 30.26 197 ALA A O 1
ATOM 1568 N N . TRP A 1 198 ? 71.328 55.714 188.763 1.00 28.72 198 TRP A N 1
ATOM 1569 C CA . TRP A 1 198 ? 71.430 55.713 190.238 1.00 27.42 198 TRP A CA 1
ATOM 1570 C C . TRP A 1 198 ? 70.170 55.203 190.870 1.00 28.00 198 TRP A C 1
ATOM 1571 O O . TRP A 1 198 ? 69.111 55.177 190.239 1.00 29.84 198 TRP A O 1
ATOM 1582 N N . SER A 1 199 ? 70.298 54.793 192.127 1.00 26.57 199 SER A N 1
ATOM 1583 C CA . SER A 1 199 ? 69.153 54.501 192.963 1.00 28.91 199 SER A CA 1
ATOM 1584 C C . SER A 1 199 ? 69.248 55.355 194.233 1.00 26.91 199 SER A C 1
ATOM 1585 O O . SER A 1 199 ? 70.282 55.961 194.522 1.00 30.55 199 SER A O 1
ATOM 1588 N N . ALA A 1 200 ? 68.141 55.452 194.952 1.00 28.10 200 ALA A N 1
ATOM 1589 C CA . ALA A 1 200 ? 68.057 56.303 196.106 1.00 29.01 200 ALA A CA 1
ATOM 1590 C C . ALA A 1 200 ? 66.708 56.026 196.690 1.00 31.52 200 ALA A C 1
ATOM 1591 O O . ALA A 1 200 ? 65.860 55.416 196.014 1.00 29.13 200 ALA A O 1
ATOM 1593 N N . PRO A 1 201 ? 66.483 56.480 197.940 1.00 32.35 201 PRO A N 1
ATOM 1594 C CA . PRO A 1 201 ? 65.159 56.360 198.530 1.00 32.24 201 PRO A CA 1
ATOM 1595 C C . PRO A 1 201 ? 64.130 57.022 197.615 1.00 33.15 201 PRO A C 1
ATOM 1596 O O . PRO A 1 201 ? 64.429 58.041 197.004 1.00 32.77 201 PRO A O 1
ATOM 1600 N N . GLY A 1 202 ? 62.936 56.455 197.521 1.00 31.02 202 GLY A N 1
ATOM 1601 C CA . GLY A 1 202 ? 61.903 57.052 196.702 1.00 32.12 202 GLY A CA 1
ATOM 1602 C C . GLY A 1 202 ? 60.538 57.080 197.346 1.00 36.53 202 GLY A C 1
ATOM 1603 O O . GLY A 1 202 ? 60.289 56.412 198.367 1.00 36.26 202 GLY A O 1
ATOM 1604 N N . SER A 1 203 ? 59.636 57.854 196.746 1.00 33.69 203 SER A N 1
ATOM 1605 C CA . SER A 1 203 ? 58.268 57.969 197.257 1.00 34.77 203 SER A CA 1
ATOM 1606 C C . SER A 1 203 ? 57.321 58.286 196.110 1.00 33.30 203 SER A C 1
ATOM 1607 O O . SER A 1 203 ? 57.744 58.868 195.103 1.00 30.83 203 SER A O 1
ATOM 1610 N N . LEU A 1 204 ? 56.052 57.908 196.286 1.00 33.25 204 LEU A N 1
ATOM 1611 C CA . LEU A 1 204 ? 54.997 58.170 195.320 1.00 32.83 204 LEU A CA 1
ATOM 1612 C C . LEU A 1 204 ? 53.651 58.411 195.969 1.00 34.63 204 LEU A C 1
ATOM 1613 O O . LEU A 1 204 ? 53.232 57.640 196.833 1.00 34.17 204 LEU A O 1
ATOM 1618 N N . GLU A 1 205 ? 52.926 59.404 195.546 1.00 31.12 205 GLU A N 1
ATOM 1619 C CA . GLU A 1 205 ? 51.573 59.629 195.847 1.00 33.37 205 GLU A CA 1
ATOM 1620 C C . GLU A 1 205 ? 50.707 59.888 194.650 1.00 33.15 205 GLU A C 1
ATOM 1621 O O . GLU A 1 205 ? 50.970 60.711 193.918 1.00 32.48 205 GLU A O 1
ATOM 1627 N N . LEU A 1 206 ? 49.632 59.233 194.532 1.00 31.82 206 LEU A N 1
ATOM 1628 C CA . LEU A 1 206 ? 48.685 59.359 193.408 1.00 35.51 206 LEU A CA 1
ATOM 1629 C C . LEU A 1 206 ? 47.328 59.853 193.853 1.00 35.45 206 LEU A C 1
ATOM 1630 O O . LEU A 1 206 ? 46.894 59.531 194.946 1.00 37.30 206 LEU A O 1
ATOM 1635 N N . HIS A 1 207 ? 46.650 60.598 192.985 1.00 33.58 207 HIS A N 1
ATOM 1636 C CA . HIS A 1 207 ? 45.340 61.183 193.300 1.00 32.54 207 HIS A CA 1
ATOM 1637 C C . HIS A 1 207 ? 44.339 60.787 192.210 1.00 32.46 207 HIS A C 1
ATOM 1638 O O . HIS A 1 207 ? 44.715 60.648 191.042 1.00 31.86 207 HIS A O 1
ATOM 1645 N N . PRO A 1 208 ? 43.072 60.562 192.591 1.00 32.13 208 PRO A N 1
ATOM 1646 C CA . PRO A 1 208 ? 42.077 60.129 191.633 1.00 31.63 208 PRO A CA 1
ATOM 1647 C C . PRO A 1 208 ? 41.751 61.242 190.674 1.00 30.55 208 PRO A C 1
ATOM 1648 O O . PRO A 1 208 ? 41.893 62.427 191.002 1.00 28.48 208 PRO A O 1
ATOM 1652 N N . HIS A 1 209 ? 41.381 60.842 189.467 1.00 27.26 209 HIS A N 1
ATOM 1653 C CA . HIS A 1 209 ? 40.898 61.737 188.456 1.00 27.28 209 HIS A CA 1
ATOM 1654 C C . HIS A 1 209 ? 40.067 60.907 187.505 1.00 30.92 209 HIS A C 1
ATOM 1655 O O . HIS A 1 209 ? 40.476 59.805 187.138 1.00 26.29 209 HIS A O 1
ATOM 1662 N N . ALA A 1 210 ? 38.903 61.434 187.124 1.00 30.92 210 ALA A N 1
ATOM 1663 C CA . ALA A 1 210 ? 37.952 60.694 186.293 1.00 32.71 210 ALA A CA 1
ATOM 1664 C C . ALA A 1 210 ? 38.542 60.352 184.911 1.00 34.02 210 ALA A C 1
ATOM 1665 O O . ALA A 1 210 ? 38.222 59.330 184.331 1.00 31.64 210 ALA A O 1
ATOM 1667 N N . LEU A 1 211 ? 39.393 61.230 184.385 1.00 32.53 211 LEU A N 1
ATOM 1668 C CA . LEU A 1 211 ? 39.869 61.118 183.016 1.00 30.83 211 LEU A CA 1
ATOM 1669 C C . LEU A 1 211 ? 41.355 60.735 182.958 1.00 30.43 211 LEU A C 1
ATOM 1670 O O . LEU A 1 211 ? 41.939 60.605 181.881 1.00 27.16 211 LEU A O 1
ATOM 1675 N N . ALA A 1 212 ? 41.955 60.535 184.127 1.00 30.15 212 ALA A N 1
ATOM 1676 C CA . ALA A 1 212 ? 43.365 60.137 184.232 1.00 31.12 212 ALA A CA 1
ATOM 1677 C C . ALA A 1 212 ? 43.528 59.188 185.408 1.00 31.33 212 ALA A C 1
ATOM 1678 O O . ALA A 1 212 ? 44.115 59.562 186.434 1.00 33.34 212 ALA A O 1
ATOM 1680 N N . PRO A 1 213 ? 42.999 57.955 185.290 1.00 29.37 213 PRO A N 1
ATOM 1681 C CA . PRO A 1 213 ? 42.771 57.181 186.505 1.00 28.61 213 PRO A CA 1
ATOM 1682 C C . PRO A 1 213 ? 43.989 56.374 186.933 1.00 29.67 213 PRO A C 1
ATOM 1683 O O . PRO A 1 213 ? 43.856 55.204 187.291 1.00 27.21 213 PRO A O 1
ATOM 1687 N N . VAL A 1 214 ? 45.160 57.015 186.943 1.00 27.64 214 VAL A N 1
ATOM 1688 C CA . VAL A 1 214 ? 46.389 56.385 187.420 1.00 30.04 214 VAL A CA 1
ATOM 1689 C C . VAL A 1 214 ? 46.228 55.849 188.846 1.00 32.72 214 VAL A C 1
ATOM 1690 O O . VAL A 1 214 ? 46.908 54.897 189.232 1.00 32.82 214 VAL A O 1
ATOM 1694 N N . ALA A 1 215 ? 45.298 56.435 189.611 1.00 33.78 215 ALA A N 1
ATOM 1695 C CA . ALA A 1 215 ? 45.131 56.083 191.026 1.00 33.84 215 ALA A CA 1
ATOM 1696 C C . ALA A 1 215 ? 44.438 54.738 191.251 1.00 33.75 215 ALA A C 1
ATOM 1697 O O . ALA A 1 215 ? 44.465 54.209 192.367 1.00 30.00 215 ALA A O 1
ATOM 1699 N N . ALA A 1 216 ? 43.818 54.201 190.201 1.00 32.23 216 ALA A N 1
ATOM 1700 C CA . ALA A 1 216 ? 43.153 52.896 190.275 1.00 33.63 216 ALA A CA 1
ATOM 1701 C C . ALA A 1 216 ? 44.132 51.713 190.312 1.00 34.01 216 ALA A C 1
ATOM 1702 O O . ALA A 1 216 ? 43.719 50.554 190.317 1.00 34.26 216 ALA A O 1
ATOM 1704 N N . LEU A 1 217 ? 45.428 51.987 190.318 1.00 34.11 217 LEU A N 1
ATOM 1705 C CA . LEU A 1 217 ? 46.388 50.930 190.656 1.00 36.02 217 LEU A CA 1
ATOM 1706 C C . LEU A 1 217 ? 47.087 51.414 191.925 1.00 34.08 217 LEU A C 1
ATOM 1707 O O . LEU A 1 217 ? 48.138 52.044 191.857 1.00 31.86 217 LEU A O 1
ATOM 1712 N N . PRO A 1 218 ? 46.466 51.149 193.104 1.00 37.33 218 PRO A N 1
ATOM 1713 C CA . PRO A 1 218 ? 46.837 51.774 194.373 1.00 37.09 218 PRO A CA 1
ATOM 1714 C C . PRO A 1 218 ? 48.278 51.518 194.789 1.00 35.27 218 PRO A C 1
ATOM 1715 O O . PRO A 1 218 ? 48.785 50.421 194.582 1.00 31.72 218 PRO A O 1
ATOM 1719 N N . VAL A 1 219 ? 48.919 52.534 195.364 1.00 33.76 219 VAL A N 1
ATOM 1720 C CA . VAL A 1 219 ? 50.265 52.376 195.901 1.00 37.45 219 VAL A CA 1
ATOM 1721 C C . VAL A 1 219 ? 50.176 51.747 197.307 1.00 39.25 219 VAL A C 1
ATOM 1722 O O . VAL A 1 219 ? 49.883 52.438 198.292 1.00 40.46 219 VAL A O 1
ATOM 1726 N N . LEU A 1 220 ? 50.394 50.438 197.381 1.00 38.19 220 LEU A N 1
ATOM 1727 C CA . LEU A 1 220 ? 50.394 49.706 198.655 1.00 39.87 220 LEU A CA 1
ATOM 1728 C C . LEU A 1 220 ? 51.770 49.750 199.342 1.00 39.74 220 LEU A C 1
ATOM 1729 O O . LEU A 1 220 ? 51.878 49.913 200.574 1.00 40.79 220 LEU A O 1
ATOM 1734 N N . GLU A 1 221 ? 52.836 49.634 198.615 1.00 39.88 221 GLU A N 1
ATOM 1735 C CA . GLU A 1 221 ? 54.190 49.690 199.092 1.00 40.93 221 GLU A CA 1
ATOM 1736 C C . GLU A 1 221 ? 55.188 50.105 197.990 1.00 40.06 221 GLU A C 1
ATOM 1737 O O . GLU A 1 221 ? 55.276 49.551 197.080 1.00 40.30 221 GLU A O 1
ATOM 1743 N N . VAL A 1 222 ? 55.901 51.151 198.187 1.00 38.13 222 VAL A N 1
ATOM 1744 C CA . VAL A 1 222 ? 56.997 51.511 197.273 1.00 39.90 222 VAL A CA 1
ATOM 1745 C C . VAL A 1 222 ? 58.161 50.512 197.410 1.00 38.68 222 VAL A C 1
ATOM 1746 O O . VAL A 1 222 ? 58.682 50.288 198.512 1.00 39.56 222 VAL A O 1
ATOM 1750 N N . LEU A 1 223 ? 58.562 49.922 196.291 1.00 35.96 223 LEU A N 1
ATOM 1751 C CA . LEU A 1 223 ? 59.609 48.896 196.298 1.00 35.39 223 LEU A CA 1
ATOM 1752 C C . LEU A 1 223 ? 60.991 49.408 195.930 1.00 35.55 223 LEU A C 1
ATOM 1753 O O . LEU A 1 223 ? 61.983 49.096 196.606 1.00 33.54 223 LEU A O 1
ATOM 1758 N N . SER A 1 224 ? 61.071 50.196 194.862 1.00 34.49 224 SER A N 1
ATOM 1759 C CA . SER A 1 224 ? 62.361 50.675 194.381 1.00 34.22 224 SER A CA 1
ATOM 1760 C C . SER A 1 224 ? 62.214 52.014 193.683 1.00 34.63 224 SER A C 1
ATOM 1761 O O . SER A 1 224 ? 61.094 52.434 193.358 1.00 33.09 224 SER A O 1
ATOM 1764 N N . ALA A 1 225 ? 63.345 52.685 193.485 1.00 33.87 225 ALA A N 1
ATOM 1765 C CA . ALA A 1 225 ? 63.388 53.929 192.721 1.00 36.30 225 ALA A CA 1
ATOM 1766 C C . ALA A 1 225 ? 64.702 53.960 191.956 1.00 36.32 225 ALA A C 1
ATOM 1767 O O . ALA A 1 225 ? 65.762 53.674 192.531 1.00 34.56 225 ALA A O 1
ATOM 1769 N N . ARG A 1 226 ? 64.623 54.278 190.665 1.00 33.58 226 ARG A N 1
ATOM 1770 C CA . ARG A 1 226 ? 65.810 54.511 189.846 1.00 32.40 226 ARG A CA 1
ATOM 1771 C C . ARG A 1 226 ? 65.705 5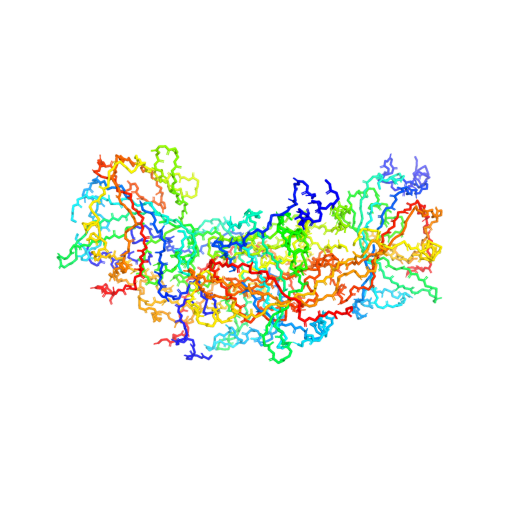5.798 189.014 1.00 29.54 226 ARG A C 1
ATOM 1772 O O . ARG A 1 226 ? 64.630 56.221 188.600 1.00 24.96 226 ARG A O 1
ATOM 1780 N N . HIS A 1 227 ? 66.865 56.388 188.778 1.00 29.06 227 HIS A N 1
ATOM 1781 C CA . HIS A 1 227 ? 67.008 57.614 188.053 1.00 27.51 227 HIS A CA 1
ATOM 1782 C C . HIS A 1 227 ? 68.161 57.394 187.096 1.00 28.81 227 HIS A C 1
ATOM 1783 O O . HIS A 1 227 ? 69.272 57.049 187.524 1.00 31.82 227 HIS A O 1
ATOM 1790 N N . PHE A 1 228 ? 67.899 57.550 185.800 1.00 26.59 228 PHE A N 1
ATOM 1791 C CA . PHE A 1 228 ? 68.954 57.437 184.808 1.00 26.75 228 PHE A CA 1
ATOM 1792 C C . PHE A 1 228 ? 68.808 58.459 183.705 1.00 24.29 228 PHE A C 1
ATOM 1793 O O . PHE A 1 228 ? 67.744 58.991 183.496 1.00 25.97 228 PHE A O 1
ATOM 1801 N N . VAL A 1 229 ? 69.903 58.676 182.987 1.00 26.83 229 VAL A N 1
ATOM 1802 C CA . VAL A 1 229 ? 69.957 59.544 181.828 1.00 25.87 229 VAL A CA 1
ATOM 1803 C C . VAL A 1 229 ? 70.556 58.718 180.685 1.00 26.35 229 VAL A C 1
ATOM 1804 O O . VAL A 1 229 ? 71.500 57.972 180.898 1.00 24.87 229 VAL A O 1
ATOM 1808 N N . CYS A 1 230 ? 69.962 58.795 179.493 1.00 24.83 230 CYS A N 1
ATOM 1809 C CA . CYS A 1 230 ? 70.410 57.968 178.380 1.00 26.65 230 CYS A CA 1
ATOM 1810 C C . CYS A 1 230 ? 70.058 58.583 177.025 1.00 28.50 230 CYS A C 1
ATOM 1811 O O . CYS A 1 230 ? 69.216 59.486 176.937 1.00 29.44 230 CYS A O 1
ATOM 1814 N N . ASP A 1 231 ? 70.717 58.107 175.974 1.00 26.67 231 ASP A N 1
ATOM 1815 C CA . ASP A 1 231 ? 70.296 58.367 174.604 1.00 29.48 231 ASP A CA 1
ATOM 1816 C C . ASP A 1 231 ? 69.699 57.087 174.068 1.00 27.99 231 ASP A C 1
ATOM 1817 O O . ASP A 1 231 ? 70.194 56.012 174.371 1.00 27.08 231 ASP A O 1
ATOM 1822 N N . LEU A 1 232 ? 68.678 57.198 173.229 1.00 27.88 232 LEU A N 1
ATOM 1823 C CA . LEU A 1 232 ? 68.157 56.017 172.532 1.00 29.61 232 LEU A CA 1
ATOM 1824 C C . LEU A 1 232 ? 67.331 56.353 171.298 1.00 28.89 232 LEU A C 1
ATOM 1825 O O . LEU A 1 232 ? 66.990 57.517 171.033 1.00 26.09 232 LEU A O 1
ATOM 1830 N N . THR A 1 233 ? 67.024 55.299 170.556 1.00 26.67 233 THR A N 1
ATOM 1831 C CA . THR A 1 233 ? 66.156 55.363 169.408 1.00 29.54 233 THR A CA 1
ATOM 1832 C C . THR A 1 233 ? 64.941 54.490 169.700 1.00 29.42 233 THR A C 1
ATOM 1833 O O . THR A 1 233 ? 65.066 53.345 170.124 1.00 26.79 233 THR A O 1
ATOM 1837 N N . LEU A 1 234 ? 63.773 55.076 169.485 1.00 28.19 234 LEU A N 1
ATOM 1838 C CA . LEU A 1 234 ? 62.507 54.401 169.559 1.00 29.56 234 LEU A CA 1
ATOM 1839 C C . LEU A 1 234 ? 62.283 53.827 168.165 1.00 29.37 234 LEU A C 1
ATOM 1840 O O . LEU A 1 234 ? 61.936 54.580 167.231 1.00 28.55 234 LEU A O 1
ATOM 1845 N N . ASP A 1 235 ? 62.496 52.519 168.024 1.00 26.31 235 ASP A N 1
ATOM 1846 C CA . ASP A 1 235 ? 62.294 51.805 166.774 1.00 27.49 235 ASP A CA 1
ATOM 1847 C C . ASP A 1 235 ? 60.806 51.663 166.506 1.00 25.01 235 ASP A C 1
ATOM 1848 O O . ASP A 1 235 ? 59.993 51.632 167.443 1.00 22.92 235 ASP A O 1
ATOM 1853 N N . LEU A 1 236 ? 60.457 51.573 165.230 1.00 25.59 236 LEU A N 1
ATOM 1854 C CA . LEU A 1 236 ? 59.093 51.256 164.819 1.00 27.59 236 LEU A CA 1
ATOM 1855 C C . LEU A 1 236 ? 58.666 49.898 165.396 1.00 29.99 236 LEU A C 1
ATOM 1856 O O . LEU A 1 236 ? 59.475 48.972 165.546 1.00 30.07 236 LEU A O 1
ATOM 1861 N N . GLY A 1 237 ? 57.400 49.802 165.775 1.00 27.51 237 GLY A N 1
ATOM 1862 C CA . GLY A 1 237 ? 56.878 48.576 166.355 1.00 28.62 237 GLY A CA 1
ATOM 1863 C C . GLY A 1 237 ? 56.428 47.582 165.297 1.00 26.20 237 GLY A C 1
ATOM 1864 O O . GLY A 1 237 ? 56.379 47.895 164.133 1.00 23.94 237 GLY A O 1
ATOM 1865 N N . THR A 1 238 ? 56.136 46.357 165.729 1.00 26.24 238 THR A N 1
ATOM 1866 C CA . THR A 1 238 ? 55.631 45.325 164.847 1.00 24.92 238 THR A CA 1
ATOM 1867 C C . THR A 1 238 ? 54.422 44.706 165.529 1.00 24.35 238 THR A C 1
ATOM 1868 O O . THR A 1 238 ? 54.421 44.560 166.734 1.00 24.11 238 THR A O 1
ATOM 1872 N N . VAL A 1 239 ? 53.414 44.322 164.748 1.00 26.18 239 VAL A N 1
ATOM 1873 C CA . VAL A 1 239 ? 52.227 43.647 165.276 1.00 30.44 239 VAL A CA 1
ATOM 1874 C C . VAL A 1 239 ? 52.543 42.219 165.780 1.00 30.26 239 VAL A C 1
ATOM 1875 O O . VAL A 1 239 ? 53.179 41.437 165.076 1.00 29.74 239 VAL A O 1
ATOM 1879 N N . VAL A 1 240 ? 52.120 41.893 166.997 1.00 29.69 240 VAL A N 1
ATOM 1880 C CA . VAL A 1 240 ? 52.408 40.568 167.554 1.00 31.78 240 VAL A CA 1
ATOM 1881 C C . VAL A 1 240 ? 51.145 39.754 167.850 1.00 34.98 240 VAL A C 1
ATOM 1882 O O . VAL A 1 240 ? 51.220 38.555 168.108 1.00 34.13 240 VAL A O 1
ATOM 1886 N N . PHE A 1 241 ? 49.996 40.416 167.806 1.00 36.06 241 PHE A N 1
ATOM 1887 C CA . PHE A 1 241 ? 48.711 39.744 167.919 1.00 37.19 241 PHE A CA 1
ATOM 1888 C C . PHE A 1 241 ? 47.645 40.682 167.377 1.00 38.43 241 PHE A C 1
ATOM 1889 O O . PHE A 1 241 ? 47.478 41.799 167.896 1.00 35.04 241 PHE A O 1
ATOM 1897 N N . ASP A 1 242 ? 46.959 40.246 166.323 1.00 31.39 242 ASP A N 1
ATOM 1898 C CA . ASP A 1 242 ? 45.920 41.053 165.687 1.00 34.90 242 ASP A CA 1
ATOM 1899 C C . ASP A 1 242 ? 44.561 40.524 166.148 1.00 34.87 242 ASP A C 1
ATOM 1900 O O . ASP A 1 242 ? 44.145 39.420 165.769 1.00 32.15 242 ASP A O 1
ATOM 1905 N N . TYR A 1 243 ? 43.876 41.310 166.977 1.00 27.75 243 TYR A N 1
ATOM 1906 C CA . TYR A 1 243 ? 42.619 40.861 167.543 1.00 27.46 243 TYR A CA 1
ATOM 1907 C C . TYR A 1 243 ? 41.579 40.744 166.457 1.00 28.96 243 TYR A C 1
ATOM 1908 O O . TYR A 1 243 ? 40.563 40.098 166.655 1.00 28.45 243 TYR A O 1
ATOM 1917 N N . LEU A 1 244 ? 41.833 41.398 165.324 1.00 27.38 244 LEU A N 1
ATOM 1918 C CA . LEU A 1 244 ? 40.862 41.500 164.270 1.00 31.59 244 LEU A CA 1
ATOM 1919 C C . LEU A 1 244 ? 41.082 40.394 163.237 1.00 33.86 244 LEU A C 1
ATOM 1920 O O . LEU A 1 244 ? 40.356 40.314 162.262 1.00 31.69 244 LEU A O 1
ATOM 1933 N N . LYS B 1 2 ? 39.122 39.483 178.735 1.00 59.96 2 LYS B N 1
ATOM 1934 C CA . LYS B 1 2 ? 39.324 38.371 177.840 1.00 57.73 2 LYS B CA 1
ATOM 1935 C C . LYS B 1 2 ? 39.516 38.837 176.413 1.00 56.58 2 LYS B C 1
ATOM 1936 O O . LYS B 1 2 ? 39.061 39.905 176.033 1.00 54.64 2 LYS B O 1
ATOM 1942 N N . GLN B 1 3 ? 40.208 38.019 175.632 1.00 57.77 3 GLN B N 1
ATOM 1943 C CA . GLN B 1 3 ? 40.575 38.343 174.264 1.00 58.79 3 GLN B CA 1
ATOM 1944 C C . GLN B 1 3 ? 39.446 38.896 173.416 1.00 57.83 3 GLN B C 1
ATOM 1945 O O . GLN B 1 3 ? 39.637 39.883 172.718 1.00 60.18 3 GLN B O 1
ATOM 1951 N N . GLN B 1 4 ? 38.281 38.255 173.435 1.00 55.85 4 GLN B N 1
ATOM 1952 C CA . GLN B 1 4 ? 37.167 38.748 172.609 1.00 54.93 4 GLN B CA 1
ATOM 1953 C C . GLN B 1 4 ? 36.335 39.860 173.271 1.00 52.52 4 GLN B C 1
ATOM 1954 O O . GLN B 1 4 ? 35.505 40.473 172.603 1.00 52.79 4 GLN B O 1
ATOM 1960 N N . GLU B 1 5 ? 36.564 40.092 174.569 1.00 49.73 5 GLU B N 1
ATOM 1961 C CA . GLU B 1 5 ? 36.124 41.336 175.219 0.50 47.11 5 GLU B CA 1
ATOM 1962 C C . GLU B 1 5 ? 36.836 42.479 174.519 1.00 45.66 5 GLU B C 1
ATOM 1963 O O . GLU B 1 5 ? 36.203 43.442 174.089 1.00 44.99 5 GLU B O 1
ATOM 1969 N N . VAL B 1 6 ? 38.153 42.357 174.372 1.00 41.49 6 VAL B N 1
ATOM 1970 C CA . VAL B 1 6 ? 38.965 43.401 173.748 1.00 40.48 6 VAL B CA 1
ATOM 1971 C C . VAL B 1 6 ? 38.431 43.820 172.369 1.00 44.56 6 VAL B C 1
ATOM 1972 O O . VAL B 1 6 ? 38.225 44.996 172.124 1.00 42.97 6 VAL B O 1
ATOM 1976 N N . ARG B 1 7 ? 38.183 42.864 171.482 1.00 49.60 7 ARG B N 1
ATOM 1977 C CA . ARG B 1 7 ? 37.788 43.218 170.119 1.00 55.70 7 ARG B CA 1
ATOM 1978 C C . ARG B 1 7 ? 36.335 43.703 169.979 1.00 58.10 7 ARG B C 1
ATOM 1979 O O . ARG B 1 7 ? 35.975 44.283 168.953 1.00 59.92 7 ARG B O 1
ATOM 1987 N N . GLN B 1 8 ? 35.518 43.463 171.003 1.00 58.50 8 GLN B N 1
ATOM 1988 C CA . GLN B 1 8 ? 34.134 43.945 171.026 1.00 59.05 8 GLN B CA 1
ATOM 1989 C C . GLN B 1 8 ? 34.009 45.212 171.888 1.00 57.06 8 GLN B C 1
ATOM 1990 O O . GLN B 1 8 ? 33.106 46.019 171.686 1.00 55.84 8 GLN B O 1
ATOM 1996 N N . ARG B 1 9 ? 34.917 45.389 172.844 1.00 54.98 9 ARG B N 1
ATOM 1997 C CA . ARG B 1 9 ? 34.915 46.583 173.695 1.00 53.81 9 ARG B CA 1
ATOM 1998 C C . ARG B 1 9 ? 35.707 47.743 173.073 1.00 50.50 9 ARG B C 1
ATOM 1999 O O . ARG B 1 9 ? 35.294 48.888 173.164 1.00 51.94 9 ARG B O 1
ATOM 2007 N N . ALA B 1 10 ? 36.837 47.434 172.442 1.00 45.54 10 ALA B N 1
ATOM 2008 C CA . ALA B 1 10 ? 37.724 48.426 171.833 1.00 39.91 10 ALA B CA 1
ATOM 2009 C C . ALA B 1 10 ? 37.014 49.522 171.036 1.00 36.43 10 ALA B C 1
ATOM 2010 O O . ALA B 1 10 ? 36.307 49.253 170.050 1.00 36.19 10 ALA B O 1
ATOM 2012 N N . PHE B 1 11 ? 37.201 50.754 171.491 1.00 32.37 11 PHE B N 1
ATOM 2013 C CA . PHE B 1 11 ? 36.746 51.946 170.771 1.00 29.84 11 PHE B CA 1
ATOM 2014 C C . PHE B 1 11 ? 37.945 52.875 170.552 1.00 26.56 11 PHE B C 1
ATOM 2015 O O . PHE B 1 11 ? 38.332 53.145 169.424 1.00 29.54 11 PHE B O 1
ATOM 2023 N N . ALA B 1 12 ? 38.513 53.372 171.642 1.00 24.32 12 ALA B N 1
ATOM 2024 C CA . ALA B 1 12 ? 39.679 54.257 171.561 1.00 25.01 12 ALA B CA 1
ATOM 2025 C C . ALA B 1 12 ? 40.682 53.904 172.646 1.00 23.48 12 ALA B C 1
ATOM 2026 O O . ALA B 1 12 ? 40.300 53.346 173.667 1.00 23.36 12 ALA B O 1
ATOM 2036 N N . PRO B 1 14 ? 43.288 54.905 175.745 1.00 27.90 14 PRO B N 1
ATOM 2037 C CA . PRO B 1 14 ? 43.493 53.593 176.374 1.00 29.10 14 PRO B CA 1
ATOM 2038 C C . PRO B 1 14 ? 42.190 52.816 176.479 1.00 29.91 14 PRO B C 1
ATOM 2039 O O . PRO B 1 14 ? 41.168 53.374 176.909 1.00 24.18 14 PRO B O 1
ATOM 2043 N N . LEU B 1 15 ? 42.238 51.539 176.094 1.00 24.99 15 LEU B N 1
ATOM 2044 C CA . LEU B 1 15 ? 41.069 50.664 176.107 1.00 27.38 15 LEU B CA 1
ATOM 2045 C C . LEU B 1 15 ? 40.187 50.835 177.344 1.00 27.00 15 LEU B C 1
ATOM 2046 O O . LEU B 1 15 ? 38.964 50.833 177.224 1.00 29.06 15 LEU B O 1
ATOM 2051 N N . THR B 1 16 ? 40.805 50.996 178.513 1.00 26.94 16 THR B N 1
ATOM 2052 C CA . THR B 1 16 ? 40.058 51.017 179.767 1.00 30.50 16 THR B CA 1
ATOM 2053 C C . THR B 1 16 ? 39.720 52.408 180.255 1.00 30.16 16 THR B C 1
ATOM 2054 O O . THR B 1 16 ? 39.024 52.569 181.272 1.00 27.07 16 THR B O 1
ATOM 2058 N N . SER B 1 17 ? 40.215 53.405 179.534 1.00 29.83 17 SER B N 1
ATOM 2059 C CA . SER B 1 17 ? 39.892 54.781 179.857 1.00 30.12 17 SER B CA 1
ATOM 2060 C C . SER B 1 17 ? 40.043 55.637 178.598 1.00 28.56 17 SER B C 1
ATOM 2061 O O . SER B 1 17 ? 40.893 56.539 178.569 1.00 22.15 17 SER B O 1
ATOM 2064 N N . PRO B 1 18 ? 39.207 55.359 177.578 1.00 25.58 18 PRO B N 1
ATOM 2065 C CA . PRO B 1 18 ? 39.390 55.920 176.232 1.00 27.43 18 PRO B CA 1
ATOM 2066 C C . PRO B 1 18 ? 39.558 57.441 176.214 1.00 26.41 18 PRO B C 1
ATOM 2067 O O . PRO B 1 18 ? 38.991 58.175 177.039 1.00 26.39 18 PRO B O 1
ATOM 2071 N N . ALA B 1 19 ? 40.371 57.890 175.284 1.00 22.50 19 ALA B N 1
ATOM 2072 C CA . ALA B 1 19 ? 40.817 59.267 175.246 1.00 24.14 19 ALA B CA 1
ATOM 2073 C C . ALA B 1 19 ? 39.692 60.207 174.858 1.00 24.33 19 ALA B C 1
ATOM 2074 O O . ALA B 1 19 ? 39.800 61.417 175.038 1.00 23.13 19 ALA B O 1
ATOM 2076 N N . PHE B 1 20 ? 38.627 59.619 174.314 1.00 23.34 20 PHE B N 1
ATOM 2077 C CA . PHE B 1 20 ? 37.388 60.294 173.960 1.00 24.67 20 PHE B CA 1
ATOM 2078 C C . PHE B 1 20 ? 36.276 59.240 173.941 1.00 25.56 20 PHE B C 1
ATOM 2079 O O . PHE B 1 20 ? 36.527 58.080 173.586 1.00 23.37 20 PHE B O 1
ATOM 2087 N N . PRO B 1 21 ? 35.049 59.653 174.280 1.00 24.86 21 PRO B N 1
ATOM 2088 C CA . PRO B 1 21 ? 33.891 58.778 174.307 1.00 26.43 21 PRO B CA 1
ATOM 2089 C C . PRO B 1 21 ? 33.195 58.706 172.969 1.00 27.83 21 PRO B C 1
ATOM 2090 O O . PRO B 1 21 ? 33.455 59.563 172.082 1.00 21.92 21 PRO B O 1
ATOM 2094 N N . PRO B 1 22 ? 32.307 57.695 172.809 1.00 31.71 22 PRO B N 1
ATOM 2095 C CA . PRO B 1 22 ? 31.454 57.677 171.643 1.00 32.94 22 PRO B CA 1
ATOM 2096 C C . PRO B 1 22 ? 30.424 58.775 171.802 1.00 34.72 22 PRO B C 1
ATOM 2097 O O . PRO B 1 22 ? 30.138 59.202 172.930 1.00 37.86 22 PRO B O 1
ATOM 2101 N N . GLY B 1 23 ? 29.888 59.245 170.690 1.00 35.57 23 GLY B N 1
ATOM 2102 C CA . GLY B 1 23 ? 28.838 60.231 170.699 1.00 38.35 23 GLY B CA 1
ATOM 2103 C C . GLY B 1 23 ? 27.480 59.654 171.071 1.00 39.23 23 GLY B C 1
ATOM 2104 O O . GLY B 1 23 ? 27.410 58.694 171.833 1.00 41.43 23 GLY B O 1
ATOM 2105 N N . PRO B 1 24 ? 26.381 60.244 170.550 1.00 39.07 24 PRO B N 1
ATOM 2106 C CA . PRO B 1 24 ? 26.320 61.395 169.638 1.00 40.03 24 PRO B CA 1
ATOM 2107 C C . PRO B 1 24 ? 27.188 62.557 170.124 1.00 36.87 24 PRO B C 1
ATOM 2108 O O . PRO B 1 24 ? 27.396 62.717 171.336 1.00 35.53 24 PRO B O 1
ATOM 2112 N N . TYR B 1 25 ? 27.710 63.337 169.190 1.00 33.06 25 TYR B N 1
ATOM 2113 C CA . TYR B 1 25 ? 28.493 64.499 169.560 1.00 31.81 25 TYR B CA 1
ATOM 2114 C C . TYR B 1 25 ? 27.641 65.748 169.378 1.00 29.87 25 TYR B C 1
ATOM 2115 O O . TYR B 1 25 ? 27.454 66.226 168.271 1.00 30.25 25 TYR B O 1
ATOM 2124 N N . ARG B 1 26 ? 27.090 66.248 170.478 1.00 28.65 26 ARG B N 1
ATOM 2125 C CA . ARG B 1 26 ? 26.145 67.357 170.390 1.00 30.62 26 ARG B CA 1
ATOM 2126 C C . ARG B 1 26 ? 26.844 68.666 170.768 1.00 29.11 26 ARG B C 1
ATOM 2127 O O . ARG B 1 26 ? 27.610 68.710 171.751 1.00 26.90 26 ARG B O 1
ATOM 2135 N N . PHE B 1 27 ? 26.569 69.726 170.001 1.00 23.48 27 PHE B N 1
ATOM 2136 C CA . PHE B 1 27 ? 27.181 71.027 170.275 1.00 24.06 27 PHE B CA 1
ATOM 2137 C C . PHE B 1 27 ? 26.095 72.068 170.483 1.00 25.30 27 PHE B C 1
ATOM 2138 O O . PHE B 1 27 ? 25.273 72.299 169.602 1.00 24.20 27 PHE B O 1
ATOM 2146 N N . VAL B 1 28 ? 26.115 72.709 171.642 1.00 25.83 28 VAL B N 1
ATOM 2147 C CA . VAL B 1 28 ? 25.197 73.793 171.942 1.00 26.20 28 VAL B CA 1
ATOM 2148 C C . VAL B 1 28 ? 26.001 75.097 171.882 1.00 28.66 28 VAL B C 1
ATOM 2149 O O . VAL B 1 28 ? 27.136 75.180 172.382 1.00 29.43 28 VAL B O 1
ATOM 2153 N N . ASN B 1 29 ? 25.418 76.091 171.239 1.00 27.36 29 ASN B N 1
ATOM 2154 C CA . ASN B 1 29 ? 25.999 77.418 171.143 1.00 26.71 29 ASN B CA 1
ATOM 2155 C C . ASN B 1 29 ? 27.371 77.501 170.501 1.00 25.53 29 ASN B C 1
ATOM 2156 O O . ASN B 1 29 ? 28.199 78.333 170.920 1.00 25.59 29 ASN B O 1
ATOM 2161 N N . ARG B 1 30 ? 27.622 76.699 169.455 1.00 25.24 30 ARG B N 1
ATOM 2162 C CA . ARG B 1 30 ? 28.805 76.992 168.652 1.00 25.63 30 ARG B CA 1
ATOM 2163 C C . ARG B 1 30 ? 28.680 78.346 168.008 1.00 25.76 30 ARG B C 1
ATOM 2164 O O . ARG B 1 30 ? 27.642 78.703 167.486 1.00 25.26 30 ARG B O 1
ATOM 2172 N N . GLU B 1 31 ? 29.693 79.113 168.118 1.00 23.53 31 GLU B N 1
ATOM 2173 C CA . GLU B 1 31 ? 29.820 80.323 167.496 0.50 19.72 31 GLU B CA 1
ATOM 2174 C C . GLU B 1 31 ? 30.857 80.459 166.506 1.00 24.03 31 GLU B C 1
ATOM 2175 O O . GLU B 1 31 ? 31.871 80.234 166.819 1.00 24.32 31 GLU B O 1
ATOM 2181 N N . TYR B 1 32 ? 30.509 80.815 165.290 1.00 24.94 32 TYR B N 1
ATOM 2182 C CA . TYR B 1 32 ? 31.399 80.903 164.133 1.00 22.21 32 TYR B CA 1
ATOM 2183 C C . TYR B 1 32 ? 31.725 82.334 163.714 1.00 24.88 32 TYR B C 1
ATOM 2184 O O . TYR B 1 32 ? 30.864 83.220 163.687 1.00 22.87 32 TYR B O 1
ATOM 2201 N N . ILE B 1 34 ? 33.443 83.419 160.112 1.00 22.75 34 ILE B N 1
ATOM 2202 C CA . ILE B 1 34 ? 34.031 82.841 158.887 1.00 23.23 34 ILE B CA 1
ATOM 2203 C C . ILE B 1 34 ? 34.381 83.937 157.948 1.00 21.83 34 ILE B C 1
ATOM 2204 O O . ILE B 1 34 ? 33.508 84.663 157.522 1.00 19.85 34 ILE B O 1
ATOM 2209 N N . ILE B 1 35 ? 35.660 84.041 157.617 1.00 23.78 35 ILE B N 1
ATOM 2210 C CA . ILE B 1 35 ? 36.141 85.027 156.656 1.00 23.37 35 ILE B CA 1
ATOM 2211 C C . ILE B 1 35 ? 36.420 84.249 155.357 1.00 24.01 35 ILE B C 1
ATOM 2212 O O . ILE B 1 35 ? 37.291 83.361 155.308 1.00 21.35 35 ILE B O 1
ATOM 2217 N N . THR B 1 36 ? 35.624 84.546 154.333 1.00 21.92 36 THR B N 1
ATOM 2218 C CA . THR B 1 36 ? 35.784 83.900 153.028 1.00 25.11 36 THR B CA 1
ATOM 2219 C C . THR B 1 36 ? 36.703 84.754 152.179 1.00 25.86 36 THR B C 1
ATOM 2220 O O . THR B 1 36 ? 36.421 85.924 151.927 1.00 26.85 36 THR B O 1
ATOM 2224 N N . TYR B 1 37 ? 37.805 84.183 151.728 1.00 26.19 37 TYR B N 1
ATOM 2225 C CA . TYR B 1 37 ? 38.727 84.940 150.900 1.00 25.39 37 TYR B CA 1
ATOM 2226 C C . TYR B 1 37 ? 39.106 84.245 149.612 1.00 27.45 37 TYR B C 1
ATOM 2227 O O . TYR B 1 37 ? 39.158 83.026 149.581 1.00 27.94 37 TYR B O 1
ATOM 2236 N N . ARG B 1 38 ? 39.370 85.035 148.568 1.00 29.55 38 ARG B N 1
ATOM 2237 C CA . ARG B 1 38 ? 39.863 84.529 147.275 1.00 29.21 38 ARG B CA 1
ATOM 2238 C C . ARG B 1 38 ? 41.364 84.322 147.346 1.00 28.84 38 ARG B C 1
ATOM 2239 O O . ARG B 1 38 ? 42.116 85.170 147.874 1.00 26.71 38 ARG B O 1
ATOM 2247 N N . THR B 1 39 ? 41.808 83.190 146.814 1.00 27.89 39 THR B N 1
ATOM 2248 C CA . THR B 1 39 ? 43.232 82.867 146.837 1.00 31.56 39 THR B CA 1
ATOM 2249 C C . THR B 1 39 ? 43.760 82.478 145.454 1.00 33.21 39 THR B C 1
ATOM 2250 O O . THR B 1 39 ? 43.025 82.494 144.471 1.00 32.64 39 THR B O 1
ATOM 2254 N N . ASP B 1 40 ? 45.040 82.132 145.395 1.00 35.77 40 ASP B N 1
ATOM 2255 C CA . ASP B 1 40 ? 45.673 81.657 144.162 1.00 36.48 40 ASP B CA 1
ATOM 2256 C C . ASP B 1 40 ? 45.108 80.271 143.833 1.00 36.98 40 ASP B C 1
ATOM 2257 O O . ASP B 1 40 ? 45.249 79.335 144.637 1.00 33.41 40 ASP B O 1
ATOM 2262 N N . PRO B 1 41 ? 44.457 80.123 142.656 1.00 36.34 41 PRO B N 1
ATOM 2263 C CA . PRO B 1 41 ? 43.883 78.812 142.350 1.00 35.51 41 PRO B CA 1
ATOM 2264 C C . PRO B 1 41 ? 44.950 77.721 142.336 1.00 35.35 41 PRO B C 1
ATOM 2265 O O . PRO B 1 41 ? 44.643 76.554 142.553 1.00 35.04 41 PRO B O 1
ATOM 2269 N N . ALA B 1 42 ? 46.194 78.121 142.110 1.00 34.71 42 ALA B N 1
ATOM 2270 C CA . ALA B 1 42 ? 47.306 77.199 141.960 1.00 35.60 42 ALA B CA 1
ATOM 2271 C C . ALA B 1 42 ? 47.763 76.674 143.317 1.00 35.86 42 ALA B C 1
ATOM 2272 O O . ALA B 1 42 ? 48.295 75.566 143.400 1.00 34.83 42 ALA B O 1
ATOM 2274 N N . ALA B 1 43 ? 47.561 77.469 144.374 1.00 33.17 43 ALA B N 1
ATOM 2275 C CA . ALA B 1 43 ? 47.817 76.998 145.732 1.00 32.91 43 ALA B CA 1
ATOM 2276 C C . ALA B 1 43 ? 46.768 75.996 146.181 1.00 32.48 43 ALA B C 1
ATOM 2277 O O . ALA B 1 43 ? 47.073 75.110 146.964 1.00 33.94 43 ALA B O 1
ATOM 2279 N N . ILE B 1 44 ? 45.536 76.137 145.692 1.00 31.64 44 ILE B N 1
ATOM 2280 C CA . ILE B 1 44 ? 44.471 75.192 146.019 1.00 32.98 44 ILE B CA 1
ATOM 2281 C C . ILE B 1 44 ? 44.741 73.855 145.332 1.00 36.15 44 ILE B C 1
ATOM 2282 O O . ILE B 1 44 ? 44.626 72.788 145.950 1.00 31.00 44 ILE B O 1
ATOM 2287 N N . GLU B 1 45 ? 45.059 73.922 144.033 1.00 38.03 45 GLU B N 1
ATOM 2288 C CA . GLU B 1 45 ? 45.297 72.721 143.238 1.00 41.66 45 GLU B CA 1
ATOM 2289 C C . GLU B 1 45 ? 46.426 71.900 143.831 1.00 38.78 45 GLU B C 1
ATOM 2290 O O . GLU B 1 45 ? 46.378 70.682 143.804 1.00 39.90 45 GLU B O 1
ATOM 2296 N N . ALA B 1 46 ? 47.419 72.589 144.391 1.00 40.94 46 ALA B N 1
ATOM 2297 C CA . ALA B 1 46 ? 48.606 71.961 144.962 1.00 38.87 46 ALA B CA 1
ATOM 2298 C C . ALA B 1 46 ? 48.287 71.090 146.173 1.00 40.38 46 ALA B C 1
ATOM 2299 O O . ALA B 1 46 ? 49.012 70.143 146.454 1.00 41.71 46 ALA B O 1
ATOM 2301 N N . VAL B 1 47 ? 47.200 71.392 146.879 1.00 34.97 47 VAL B N 1
ATOM 2302 C CA . VAL B 1 47 ? 46.859 70.641 148.089 1.00 34.47 47 VAL B CA 1
ATOM 2303 C C . VAL B 1 47 ? 45.632 69.760 147.938 1.00 33.71 47 VAL B C 1
ATOM 2304 O O . VAL B 1 47 ? 45.355 68.949 148.820 1.00 37.76 47 VAL B O 1
ATOM 2308 N N . LEU B 1 48 ? 44.880 69.916 146.856 1.00 30.32 48 LEU B N 1
ATOM 2309 C CA . LEU B 1 48 ? 43.623 69.191 146.759 1.00 33.74 48 LEU B CA 1
ATOM 2310 C C . LEU B 1 48 ? 43.852 67.761 146.254 1.00 34.62 48 LEU B C 1
ATOM 2311 O O . LEU B 1 48 ? 44.313 67.578 145.126 1.00 35.68 48 LEU B O 1
ATOM 2316 N N . PRO B 1 49 ? 43.528 66.743 147.086 1.00 35.46 49 PRO B N 1
ATOM 2317 C CA . PRO B 1 49 ? 43.736 65.363 146.639 1.00 36.11 49 PRO B CA 1
ATOM 2318 C C . PRO B 1 49 ? 42.627 64.876 145.699 1.00 37.61 49 PRO B C 1
ATOM 2319 O O . PRO B 1 49 ? 41.462 64.832 146.082 1.00 35.38 49 PRO B O 1
ATOM 2323 N N . GLU B 1 50 ? 42.977 64.473 144.484 1.00 37.00 50 GLU B N 1
ATOM 2324 C CA . GLU B 1 50 ? 41.993 63.825 143.621 1.00 37.96 50 GLU B CA 1
ATOM 2325 C C . GLU B 1 50 ? 41.581 62.528 144.309 1.00 36.36 50 GLU B C 1
ATOM 2326 O O . GLU B 1 50 ? 42.426 61.895 144.979 1.00 34.45 50 GLU B O 1
ATOM 2332 N N . PRO B 1 51 ? 40.305 62.091 144.145 1.00 34.83 51 PRO B N 1
ATOM 2333 C CA . PRO B 1 51 ? 39.219 62.546 143.243 1.00 34.73 51 PRO B CA 1
ATOM 2334 C C . PRO B 1 51 ? 38.424 63.813 143.613 1.00 36.94 51 PRO B C 1
ATOM 2335 O O . PRO B 1 51 ? 37.439 64.140 142.915 1.00 37.17 51 PRO B O 1
ATOM 2339 N N . LEU B 1 52 ? 38.823 64.531 144.669 1.00 36.81 52 LEU B N 1
ATOM 2340 C CA . LEU B 1 52 ? 38.215 65.846 144.936 1.00 36.78 52 LEU B CA 1
ATOM 2341 C C . LEU B 1 52 ? 38.581 66.818 143.829 1.00 36.00 52 LEU B C 1
ATOM 2342 O O . LEU B 1 52 ? 39.697 66.787 143.307 1.00 36.59 52 LEU B O 1
ATOM 2347 N N . GLN B 1 53 ? 37.642 67.678 143.454 1.00 35.84 53 GLN B N 1
ATOM 2348 C CA . GLN B 1 53 ? 37.937 68.706 142.464 1.00 36.80 53 GLN B CA 1
ATOM 2349 C C . GLN B 1 53 ? 37.679 70.089 143.033 1.00 36.33 53 GLN B C 1
ATOM 2350 O O . GLN B 1 53 ? 36.730 70.296 143.786 1.00 34.14 53 GLN B O 1
ATOM 2364 N N . ALA B 1 55 ? 36.552 74.017 143.279 1.00 38.98 55 ALA B N 1
ATOM 2365 C CA . ALA B 1 55 ? 35.435 74.814 142.792 1.00 37.62 55 ALA B CA 1
ATOM 2366 C C . ALA B 1 55 ? 36.047 76.197 142.834 1.00 36.65 55 ALA B C 1
ATOM 2367 O O . ALA B 1 55 ? 37.222 76.336 142.515 1.00 39.41 55 ALA B O 1
ATOM 2369 N N . GLU B 1 56 ? 35.279 77.214 143.219 1.00 34.43 56 GLU B N 1
ATOM 2370 C CA . GLU B 1 56 ? 35.803 78.587 143.273 1.00 37.01 56 GLU B CA 1
ATOM 2371 C C . GLU B 1 56 ? 37.187 78.599 143.905 1.00 32.97 56 GLU B C 1
ATOM 2372 O O . GLU B 1 56 ? 37.465 77.776 144.762 1.00 36.10 56 GLU B O 1
ATOM 2378 N N . PRO B 1 57 ? 38.046 79.551 143.519 1.00 33.12 57 PRO B N 1
ATOM 2379 C CA . PRO B 1 57 ? 39.346 79.647 144.152 1.00 31.60 57 PRO B CA 1
ATOM 2380 C C . PRO B 1 57 ? 39.287 80.492 145.452 1.00 30.66 57 PRO B C 1
ATOM 2381 O O . PRO B 1 57 ? 39.932 81.547 145.543 1.00 29.30 57 PRO B O 1
ATOM 2385 N N . VAL B 1 58 ? 38.491 80.028 146.416 1.00 28.56 58 VAL B N 1
ATOM 2386 C CA . VAL B 1 58 ? 38.254 80.726 147.681 1.00 27.79 58 VAL B CA 1
ATOM 2387 C C . VAL B 1 58 ? 38.608 79.828 148.887 1.00 28.50 58 VAL B C 1
ATOM 2388 O O . VAL B 1 58 ? 38.619 78.581 148.784 1.00 26.52 58 VAL B O 1
ATOM 2392 N N . VAL B 1 59 ? 38.911 80.459 150.018 1.00 22.89 59 VAL B N 1
ATOM 2393 C CA . VAL B 1 59 ? 39.110 79.755 151.296 1.00 22.26 59 VAL B CA 1
ATOM 2394 C C . VAL B 1 59 ? 38.116 80.339 152.304 1.00 22.86 59 VAL B C 1
ATOM 2395 O O . VAL B 1 59 ? 37.918 81.545 152.353 1.00 21.12 59 VAL B O 1
ATOM 2399 N N . ARG B 1 60 ? 37.468 79.451 153.063 1.00 22.17 60 ARG B N 1
ATOM 2400 C CA . ARG B 1 60 ? 36.679 79.832 154.187 1.00 25.38 60 ARG B CA 1
ATOM 2401 C C . ARG B 1 60 ? 37.589 79.685 155.419 1.00 27.66 60 ARG B C 1
ATOM 2402 O O . ARG B 1 60 ? 37.889 78.556 155.863 1.00 23.05 60 ARG B O 1
ATOM 2410 N N . TYR B 1 61 ? 38.064 80.821 155.933 1.00 24.22 61 TYR B N 1
ATOM 2411 C CA . TYR B 1 61 ? 38.836 80.790 157.180 1.00 24.47 61 TYR B CA 1
ATOM 2412 C C . TYR B 1 61 ? 37.930 80.917 158.426 1.00 26.47 61 TYR B C 1
ATOM 2413 O O . TYR B 1 61 ? 37.192 81.915 158.563 1.00 25.28 61 TYR B O 1
ATOM 2422 N N . GLU B 1 62 ? 37.989 79.904 159.313 1.00 24.24 62 GLU B N 1
ATOM 2423 C CA . GLU B 1 62 ? 37.072 79.783 160.476 1.00 26.16 62 GLU B CA 1
ATOM 2424 C C . GLU B 1 62 ? 37.789 80.007 161.786 1.00 23.29 62 GLU B C 1
ATOM 2425 O O . GLU B 1 62 ? 38.921 79.556 161.959 1.00 21.22 62 GLU B O 1
ATOM 2431 N N . PHE B 1 63 ? 37.110 80.715 162.683 1.00 21.06 63 PHE B N 1
ATOM 2432 C CA . PHE B 1 63 ? 37.412 80.757 164.111 1.00 21.50 63 PHE B CA 1
ATOM 2433 C C . PHE B 1 63 ? 36.096 80.343 164.741 1.00 20.58 63 PHE B C 1
ATOM 2434 O O . PHE B 1 63 ? 35.072 80.962 164.458 1.00 21.72 63 PHE B O 1
ATOM 2442 N N . ILE B 1 64 ? 36.116 79.295 165.569 1.00 19.97 64 ILE B N 1
ATOM 2443 C CA . ILE B 1 64 ? 34.899 78.719 166.124 1.00 22.86 64 ILE B CA 1
ATOM 2444 C C . ILE B 1 64 ? 35.057 78.487 167.620 1.00 21.74 64 ILE B C 1
ATOM 2445 O O . ILE B 1 64 ? 36.074 77.956 168.064 1.00 22.23 64 ILE B O 1
ATOM 2450 N N . ARG B 1 65 ? 34.052 78.922 168.371 1.00 19.12 65 ARG B N 1
ATOM 2451 C CA . ARG B 1 65 ? 33.919 78.661 169.805 1.00 24.67 65 ARG B CA 1
ATOM 2452 C C . ARG B 1 65 ? 32.960 77.483 170.036 1.00 22.32 65 ARG B C 1
ATOM 2453 O O . ARG B 1 65 ? 31.873 77.466 169.479 1.00 21.40 65 ARG B O 1
ATOM 2469 N N . PRO B 1 67 ? 31.636 76.040 173.390 1.00 23.11 67 PRO B N 1
ATOM 2470 C CA . PRO B 1 67 ? 31.667 76.098 174.837 1.00 24.20 67 PRO B CA 1
ATOM 2471 C C . PRO B 1 67 ? 31.009 74.919 175.524 1.00 23.81 67 PRO B C 1
ATOM 2472 O O . PRO B 1 67 ? 31.217 74.745 176.716 1.00 24.34 67 PRO B O 1
ATOM 2476 N N . ASP B 1 68 ? 30.253 74.116 174.775 1.00 23.63 68 ASP B N 1
ATOM 2477 C CA . ASP B 1 68 ? 29.426 73.058 175.348 1.00 26.37 68 ASP B CA 1
ATOM 2478 C C . ASP B 1 68 ? 29.379 71.940 174.327 1.00 26.08 68 ASP B C 1
ATOM 2479 O O . ASP B 1 68 ? 28.584 71.972 173.386 1.00 24.92 68 ASP B O 1
ATOM 2484 N N . SER B 1 69 ? 30.237 70.957 174.523 1.00 27.10 69 SER B N 1
ATOM 2485 C CA . SER B 1 69 ? 30.437 69.886 173.542 1.00 29.05 69 SER B CA 1
ATOM 2486 C C . SER B 1 69 ? 30.416 68.530 174.241 1.00 28.52 69 SER B C 1
ATOM 2487 O O . SER B 1 69 ? 31.338 68.226 175.012 1.00 27.29 69 SER B O 1
ATOM 2490 N N . THR B 1 70 ? 29.394 67.716 173.962 1.00 25.95 70 THR B N 1
ATOM 2491 C CA . THR B 1 70 ? 29.273 66.426 174.641 1.00 31.17 70 THR B CA 1
ATOM 2492 C C . THR B 1 70 ? 30.511 65.551 174.446 1.00 30.94 70 THR B C 1
ATOM 2493 O O . THR B 1 70 ? 31.016 65.416 173.336 1.00 30.98 70 THR B O 1
ATOM 2497 N N . GLY B 1 71 ? 31.022 65.011 175.548 1.00 30.79 71 GLY B N 1
ATOM 2498 C CA . GLY B 1 71 ? 32.207 64.149 175.524 1.00 31.69 71 GLY B CA 1
ATOM 2499 C C . GLY B 1 71 ? 33.547 64.862 175.357 1.00 32.29 71 GLY B C 1
ATOM 2500 O O . GLY B 1 71 ? 34.602 64.288 175.655 1.00 33.26 71 GLY B O 1
ATOM 2501 N N . PHE B 1 72 ? 33.511 66.109 174.887 1.00 32.76 72 PHE B N 1
ATOM 2502 C CA . PHE B 1 72 ? 34.732 66.865 174.549 1.00 32.14 72 PHE B CA 1
ATOM 2503 C C . PHE B 1 72 ? 35.015 68.026 175.504 1.00 32.78 72 PHE B C 1
ATOM 2504 O O . PHE B 1 72 ? 36.167 68.288 175.839 1.00 30.00 72 PHE B O 1
ATOM 2512 N N . GLY B 1 73 ? 33.970 68.728 175.925 1.00 30.83 73 GLY B N 1
ATOM 2513 C CA . GLY B 1 73 ? 34.126 69.841 176.884 1.00 32.05 73 GLY B CA 1
ATOM 2514 C C . GLY B 1 73 ? 33.871 71.219 176.309 1.00 33.27 73 GLY B C 1
ATOM 2515 O O . GLY B 1 73 ? 32.968 71.409 175.490 1.00 31.90 73 GLY B O 1
ATOM 2516 N N . ASP B 1 74 ? 34.687 72.185 176.726 1.00 29.86 74 ASP B N 1
ATOM 2517 C CA . ASP B 1 74 ? 34.517 73.560 176.312 1.00 26.85 74 ASP B CA 1
ATOM 2518 C C . ASP B 1 74 ? 35.809 74.022 175.621 1.00 28.96 74 ASP B C 1
ATOM 2519 O O . ASP B 1 74 ? 36.880 73.989 176.214 1.00 28.24 74 ASP B O 1
ATOM 2524 N N . TYR B 1 75 ? 35.734 74.446 174.365 1.00 26.22 75 TYR B N 1
ATOM 2525 C CA . TYR B 1 75 ? 36.969 74.736 173.653 1.00 26.27 75 TYR B CA 1
ATOM 2526 C C . TYR B 1 75 ? 36.781 75.597 172.400 1.00 24.99 75 TYR B C 1
ATOM 2527 O O . TYR B 1 75 ? 35.661 75.982 172.058 1.00 21.07 75 TYR B O 1
ATOM 2536 N N . SER B 1 76 ? 37.898 75.864 171.724 1.00 20.00 76 SER B N 1
ATOM 2537 C CA . SER B 1 76 ? 37.905 76.704 170.532 1.00 22.44 76 SER B CA 1
ATOM 2538 C C . SER B 1 76 ? 38.714 76.037 169.420 1.00 20.53 76 SER B C 1
ATOM 2539 O O . SER B 1 76 ? 39.560 75.170 169.677 1.00 14.28 76 SER B O 1
ATOM 2542 N N . GLU B 1 77 ? 38.400 76.447 168.195 1.00 21.52 77 GLU B N 1
ATOM 2543 C CA . GLU B 1 77 ? 38.967 75.865 166.999 1.00 24.21 77 GLU B CA 1
ATOM 2544 C C . GLU B 1 77 ? 39.218 76.964 165.976 1.00 24.00 77 GLU B C 1
ATOM 2545 O O . GLU B 1 77 ? 38.482 77.964 165.912 1.00 26.87 77 GLU B O 1
ATOM 2551 N N . SER B 1 78 ? 40.230 76.784 165.146 1.00 20.55 78 SER B N 1
ATOM 2552 C CA . SER B 1 78 ? 40.369 77.640 163.998 1.00 22.79 78 SER B CA 1
ATOM 2553 C C . SER B 1 78 ? 40.734 76.750 162.807 1.00 26.31 78 SER B C 1
ATOM 2554 O O . SER B 1 78 ? 41.262 75.674 163.023 1.00 26.67 78 SER B O 1
ATOM 2557 N N . GLY B 1 79 ? 40.445 77.177 161.571 1.00 22.78 79 GLY B N 1
ATOM 2558 C CA . GLY B 1 79 ? 40.814 76.323 160.431 1.00 27.18 79 GLY B CA 1
ATOM 2559 C C . GLY B 1 79 ? 40.542 76.837 159.035 1.00 25.55 79 GLY B C 1
ATOM 2560 O O . GLY B 1 79 ? 39.898 77.872 158.876 1.00 21.82 79 GLY B O 1
ATOM 2561 N N . GLN B 1 80 ? 41.002 76.060 158.031 1.00 22.29 80 GLN B N 1
ATOM 2562 C CA . GLN B 1 80 ? 40.931 76.424 156.616 1.00 22.31 80 GLN B CA 1
ATOM 2563 C C . GLN B 1 80 ? 40.127 75.388 155.904 1.00 25.07 80 GLN B C 1
ATOM 2564 O O . GLN B 1 80 ? 40.479 74.200 155.956 1.00 21.97 80 GLN B O 1
ATOM 2570 N N . VAL B 1 81 ? 39.054 75.853 155.257 1.00 23.40 81 VAL B N 1
ATOM 2571 C CA . VAL B 1 81 ? 38.101 74.984 154.562 1.00 25.08 81 VAL B CA 1
ATOM 2572 C C . VAL B 1 81 ? 37.978 75.500 153.144 1.00 27.61 81 VAL B C 1
ATOM 2573 O O . VAL B 1 81 ? 38.010 76.711 152.921 1.00 21.39 81 VAL B O 1
ATOM 2577 N N . ILE B 1 82 ? 37.858 74.569 152.188 1.00 27.17 82 ILE B N 1
ATOM 2578 C CA . ILE B 1 82 ? 37.809 74.902 150.743 1.00 32.10 82 ILE B CA 1
ATOM 2579 C C . ILE B 1 82 ? 36.572 74.265 150.067 1.00 30.28 82 ILE B C 1
ATOM 2580 O O . ILE B 1 82 ? 36.244 73.109 150.336 1.00 30.01 82 ILE B O 1
ATOM 2585 N N . PRO B 1 83 ? 35.837 75.045 149.251 1.00 29.68 83 PRO B N 1
ATOM 2586 C CA . PRO B 1 83 ? 34.751 74.470 148.459 1.00 28.85 83 PRO B CA 1
ATOM 2587 C C . PRO B 1 83 ? 35.279 73.468 147.429 1.00 27.31 83 PRO B C 1
ATOM 2588 O O . PRO B 1 83 ? 36.291 73.702 146.785 1.00 23.93 83 PRO B O 1
ATOM 2592 N N . VAL B 1 84 ? 34.562 72.369 147.288 1.00 26.50 84 VAL B N 1
ATOM 2593 C CA . VAL B 1 84 ? 35.014 71.242 146.505 1.00 29.40 84 VAL B CA 1
ATOM 2594 C C . VAL B 1 84 ? 33.817 70.536 145.830 1.00 30.05 84 VAL B C 1
ATOM 2595 O O . VAL B 1 84 ? 32.677 70.754 146.205 1.00 27.29 84 VAL B O 1
ATOM 2599 N N . THR B 1 85 ? 34.069 69.711 144.811 1.00 29.76 85 THR B N 1
ATOM 2600 C CA . THR B 1 85 ? 33.038 68.788 144.379 1.00 30.71 85 THR B CA 1
ATOM 2601 C C . THR B 1 85 ? 33.645 67.402 144.353 1.00 33.05 85 THR B C 1
ATOM 2602 O O . THR B 1 85 ? 34.825 67.225 144.068 1.00 31.04 85 THR B O 1
ATOM 2606 N N . PHE B 1 86 ? 32.823 66.417 144.666 1.00 33.82 86 PHE B N 1
ATOM 2607 C CA . PHE B 1 86 ? 33.242 65.055 144.549 1.00 35.26 86 PHE B CA 1
ATOM 2608 C C . PHE B 1 86 ? 32.165 64.318 143.733 1.00 36.20 86 PHE B C 1
ATOM 2609 O O . PHE B 1 86 ? 30.992 64.365 144.070 1.00 32.29 86 PHE B O 1
ATOM 2617 N N . ARG B 1 87 ? 32.572 63.671 142.644 1.00 38.50 87 ARG B N 1
ATOM 2618 C CA . ARG B 1 87 ? 31.624 63.038 141.711 1.00 42.89 87 ARG B CA 1
ATOM 2619 C C . ARG B 1 87 ? 30.495 64.007 141.358 1.00 41.92 87 ARG B C 1
ATOM 2620 O O . ARG B 1 87 ? 29.318 63.640 141.342 1.00 42.18 87 ARG B O 1
ATOM 2628 N N . GLY B 1 88 ? 30.881 65.255 141.102 1.00 42.62 88 GLY B N 1
ATOM 2629 C CA . GLY B 1 88 ? 29.941 66.330 140.820 1.00 43.50 88 GLY B CA 1
ATOM 2630 C C . GLY B 1 88 ? 29.125 66.963 141.940 1.00 42.88 88 GLY B C 1
ATOM 2631 O O . GLY B 1 88 ? 28.489 67.981 141.699 1.00 46.03 88 GLY B O 1
ATOM 2632 N N . GLU B 1 89 ? 29.088 66.454 143.096 1.00 41.30 89 GLU B N 1
ATOM 2633 C CA . GLU B 1 89 ? 28.426 67.030 144.177 0.50 38.26 89 GLU B CA 1
ATOM 2634 C C . GLU B 1 89 ? 29.219 68.086 144.938 1.00 39.50 89 GLU B C 1
ATOM 2635 O O . GLU B 1 89 ? 30.302 67.884 145.261 1.00 38.65 89 GLU B O 1
ATOM 2641 N N . ARG B 1 90 ? 28.610 69.236 145.167 1.00 37.85 90 ARG B N 1
ATOM 2642 C CA . ARG B 1 90 ? 29.314 70.320 145.852 1.00 36.17 90 ARG B CA 1
ATOM 2643 C C . ARG B 1 90 ? 29.429 70.029 147.359 1.00 34.94 90 ARG B C 1
ATOM 2644 O O . ARG B 1 90 ? 28.451 69.666 148.003 1.00 33.13 90 ARG B O 1
ATOM 2652 N N . GLY B 1 91 ? 30.636 70.174 147.903 1.00 33.59 91 GLY B N 1
ATOM 2653 C CA . GLY B 1 91 ? 30.860 70.027 149.355 1.00 32.03 91 GLY B CA 1
ATOM 2654 C C . GLY B 1 91 ? 32.036 70.867 149.819 1.00 29.74 91 GLY B C 1
ATOM 2655 O O . GLY B 1 91 ? 32.400 71.837 149.156 1.00 31.60 91 GLY B O 1
ATOM 2656 N N . SER B 1 92 ? 32.625 70.486 150.953 1.00 31.21 92 SER B N 1
ATOM 2657 C CA . SER B 1 92 ? 33.781 71.183 151.525 1.00 31.34 92 SER B CA 1
ATOM 2658 C C . SER B 1 92 ? 34.965 70.243 151.715 1.00 30.23 92 SER B C 1
ATOM 2659 O O . SER B 1 92 ? 34.829 69.027 151.6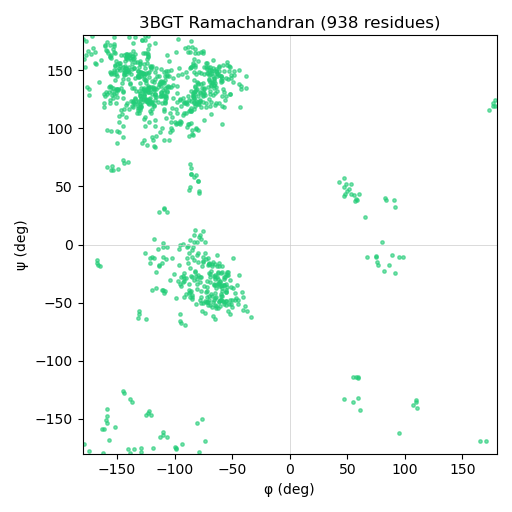85 1.00 28.57 92 SER B O 1
ATOM 2662 N N . TYR B 1 93 ? 36.141 70.821 151.873 1.00 24.05 93 TYR B N 1
ATOM 2663 C CA . TYR B 1 93 ? 37.286 70.062 152.212 1.00 25.81 93 TYR B CA 1
ATOM 2664 C C . TYR B 1 93 ? 38.003 70.823 153.336 1.00 26.50 93 TYR B C 1
ATOM 2665 O O . TYR B 1 93 ? 38.314 71.982 153.161 1.00 23.95 93 TYR B O 1
ATOM 2674 N N . THR B 1 94 ? 38.271 70.140 154.446 1.00 24.26 94 THR B N 1
ATOM 2675 C CA . THR B 1 94 ? 39.007 70.716 155.585 1.00 24.52 94 THR B CA 1
ATOM 2676 C C . THR B 1 94 ? 40.505 70.440 155.441 1.00 24.08 94 THR B C 1
ATOM 2677 O O . THR B 1 94 ? 40.976 69.273 155.480 1.00 25.91 94 THR B O 1
ATOM 2681 N N . LEU B 1 95 ? 41.239 71.513 155.231 1.00 22.89 95 LEU B N 1
ATOM 2682 C CA . LEU B 1 95 ? 42.663 71.437 154.965 1.00 25.90 95 LEU B CA 1
ATOM 2683 C C . LEU B 1 95 ? 43.478 71.430 156.262 1.00 25.30 95 LEU B C 1
ATOM 2684 O O . LEU B 1 95 ? 44.403 70.661 156.416 1.00 21.40 95 LEU B O 1
ATOM 2689 N N . ALA B 1 96 ? 43.076 72.273 157.215 1.00 24.54 96 ALA B N 1
ATOM 2690 C CA . ALA B 1 96 ? 43.859 72.483 158.422 1.00 27.38 96 ALA B CA 1
ATOM 2691 C C . ALA B 1 96 ? 42.899 72.900 159.521 1.00 29.23 96 ALA B C 1
ATOM 2692 O O . ALA B 1 96 ? 41.959 73.623 159.257 1.00 26.73 96 ALA B O 1
ATOM 2710 N N . PHE B 1 98 ? 42.939 73.680 164.080 1.00 22.53 98 PHE B N 1
ATOM 2711 C CA . PHE B 1 98 ? 43.760 73.800 165.292 1.00 24.09 98 PHE B CA 1
ATOM 2712 C C . PHE B 1 98 ? 42.846 73.967 166.500 1.00 21.96 98 PHE B C 1
ATOM 2713 O O . PHE B 1 98 ? 41.897 74.736 166.429 1.00 18.82 98 PHE B O 1
ATOM 2721 N N . LEU B 1 99 ? 43.109 73.216 167.576 1.00 20.70 99 LEU B N 1
ATOM 2722 C CA . LEU B 1 99 ? 42.239 73.220 168.775 1.00 22.01 99 LEU B CA 1
ATOM 2723 C C . LEU B 1 99 ? 43.070 73.239 170.040 1.00 25.29 99 LEU B C 1
ATOM 2724 O O . LEU B 1 99 ? 44.217 72.763 170.026 1.00 21.25 99 LEU B O 1
ATOM 2729 N N . ASP B 1 100 ? 42.431 73.679 171.134 1.00 27.13 100 ASP B N 1
ATOM 2730 C CA . ASP B 1 100 ? 43.046 73.790 172.461 1.00 29.62 100 ASP B CA 1
ATOM 2731 C C . ASP B 1 100 ? 42.535 72.755 173.499 1.00 28.58 100 ASP B C 1
ATOM 2732 O O . ASP B 1 100 ? 42.503 73.037 174.702 1.00 30.50 100 ASP B O 1
ATOM 2737 N N . ASP B 1 101 ? 42.138 71.570 173.055 1.00 25.07 101 ASP B N 1
ATOM 2738 C CA . ASP B 1 101 ? 41.545 70.599 173.966 1.00 25.70 101 ASP B CA 1
ATOM 2739 C C . ASP B 1 101 ? 41.830 69.249 173.292 1.00 25.80 101 ASP B C 1
ATOM 2740 O O . ASP B 1 101 ? 41.621 69.131 172.064 1.00 26.77 101 ASP B O 1
ATOM 2745 N N . GLN B 1 102 ? 42.339 68.280 174.071 1.00 20.03 102 GLN B N 1
ATOM 2746 C CA . GLN B 1 102 ? 42.902 67.023 173.542 1.00 21.86 102 GLN B CA 1
ATOM 2747 C C . GLN B 1 102 ? 41.853 66.030 173.077 1.00 20.84 102 GLN B C 1
ATOM 2748 O O . GLN B 1 102 ? 41.934 65.572 171.928 1.00 19.23 102 GLN B O 1
ATOM 2754 N N . PRO B 1 103 ? 40.837 65.731 173.927 1.00 20.46 103 PRO B N 1
ATOM 2755 C CA . PRO B 1 103 ? 39.823 64.763 173.483 1.00 21.03 103 PRO B CA 1
ATOM 2756 C C . PRO B 1 103 ? 39.237 65.038 172.112 1.00 22.06 103 PRO B C 1
ATOM 2757 O O . PRO B 1 103 ? 39.131 64.090 171.322 1.00 22.93 103 PRO B O 1
ATOM 2761 N N . PRO B 1 104 ? 38.817 66.314 171.816 1.00 25.17 104 PRO B N 1
ATOM 2762 C CA . PRO B 1 104 ? 38.334 66.501 170.442 1.00 24.49 104 PRO B CA 1
ATOM 2763 C C . PRO B 1 104 ? 39.405 66.471 169.362 1.00 25.64 104 PRO B C 1
ATOM 2764 O O . PRO B 1 104 ? 39.067 66.348 168.182 1.00 25.31 104 PRO B O 1
ATOM 2768 N N . LEU B 1 105 ? 40.663 66.645 169.748 1.00 25.13 105 LEU B N 1
ATOM 2769 C CA . LEU B 1 105 ? 41.772 66.612 168.802 1.00 22.80 105 LEU B CA 1
ATOM 2770 C C . LEU B 1 105 ? 42.053 65.154 168.419 1.00 23.84 105 LEU B C 1
ATOM 2771 O O . LEU B 1 105 ? 41.984 64.799 167.249 1.00 25.60 105 LEU B O 1
ATOM 2776 N N . ALA B 1 106 ? 42.326 64.304 169.399 1.00 21.23 106 ALA B N 1
ATOM 2777 C CA . ALA B 1 106 ? 42.459 62.885 169.160 1.00 23.97 106 ALA B CA 1
ATOM 2778 C C . ALA B 1 106 ? 41.208 62.312 168.529 1.00 22.98 106 ALA B C 1
ATOM 2779 O O . ALA B 1 106 ? 41.302 61.639 167.537 1.00 21.92 106 ALA B O 1
ATOM 2781 N N . GLY B 1 107 ? 40.048 62.575 169.128 1.00 19.52 107 GLY B N 1
ATOM 2782 C CA . GLY B 1 107 ? 38.787 62.085 168.582 1.00 22.42 107 GLY B CA 1
ATOM 2783 C C . GLY B 1 107 ? 38.509 62.540 167.170 1.00 24.00 107 GLY B C 1
ATOM 2784 O O . GLY B 1 107 ? 38.130 61.731 166.340 1.00 24.21 107 GLY B O 1
ATOM 2785 N N . GLY B 1 108 ? 38.664 63.836 166.904 1.00 21.70 108 GLY B N 1
ATOM 2786 C CA . GLY B 1 108 ? 38.544 64.367 165.538 1.00 21.69 108 GLY B CA 1
ATOM 2787 C C . GLY B 1 108 ? 39.408 63.601 164.533 1.00 21.96 108 GLY B C 1
ATOM 2788 O O . GLY B 1 108 ? 38.928 63.181 163.446 1.00 19.84 108 GLY B O 1
ATOM 2789 N N . ARG B 1 109 ? 40.691 63.444 164.877 1.00 21.96 109 ARG B N 1
ATOM 2790 C CA . ARG B 1 109 ? 41.664 62.749 164.017 1.00 20.98 109 ARG B CA 1
ATOM 2791 C C . ARG B 1 109 ? 41.354 61.251 163.858 1.00 23.71 109 ARG B C 1
ATOM 2792 O O . ARG B 1 109 ? 41.381 60.731 162.751 1.00 25.33 109 ARG B O 1
ATOM 2800 N N . GLU B 1 110 ? 41.081 60.542 164.966 1.00 23.49 110 GLU B N 1
ATOM 2801 C CA . GLU B 1 110 ? 41.102 59.078 164.900 1.00 24.71 110 GLU B CA 1
ATOM 2802 C C . GLU B 1 110 ? 39.769 58.498 164.435 1.00 25.93 110 GLU B C 1
ATOM 2803 O O . GLU B 1 110 ? 39.735 57.407 163.832 1.00 24.38 110 GLU B O 1
ATOM 2809 N N . LEU B 1 111 ? 38.686 59.229 164.685 1.00 23.96 111 LEU B N 1
ATOM 2810 C CA . LEU B 1 111 ? 37.350 58.777 164.296 1.00 27.50 111 LEU B CA 1
ATOM 2811 C C . LEU B 1 111 ? 36.988 59.275 162.882 1.00 30.25 111 LEU B C 1
ATOM 2812 O O . LEU B 1 111 ? 36.957 58.465 161.953 1.00 31.28 111 LEU B O 1
ATOM 2817 N N . TRP B 1 112 ? 36.769 60.591 162.695 1.00 27.98 112 TRP B N 1
ATOM 2818 C CA . TRP B 1 112 ? 36.405 61.131 161.377 1.00 27.41 112 TRP B CA 1
ATOM 2819 C C . TRP B 1 112 ? 37.569 61.247 160.438 1.00 27.07 112 TRP B C 1
ATOM 2820 O O . TRP B 1 112 ? 37.414 61.029 159.248 1.00 29.89 112 TRP B O 1
ATOM 2831 N N . GLY B 1 113 ? 38.712 61.664 160.971 1.00 27.73 113 GLY B N 1
ATOM 2832 C CA . GLY B 1 113 ? 39.853 62.095 160.173 1.00 22.96 113 GLY B CA 1
ATOM 2833 C C . GLY B 1 113 ? 39.882 63.590 159.843 1.00 24.49 113 GLY B C 1
ATOM 2834 O O . GLY B 1 113 ? 40.224 63.981 158.709 1.00 21.59 113 GLY B O 1
ATOM 2835 N N . PHE B 1 114 ? 39.481 64.420 160.807 1.00 21.51 114 PHE B N 1
ATOM 2836 C CA . PHE B 1 114 ? 39.801 65.849 160.782 1.00 23.53 114 PHE B CA 1
ATOM 2837 C C . PHE B 1 114 ? 41.309 66.069 160.937 1.00 22.17 114 PHE B C 1
ATOM 2838 O O . PHE B 1 114 ? 41.945 65.445 161.769 1.00 18.94 114 PHE B O 1
ATOM 2846 N N . PRO B 1 115 ? 41.884 66.959 160.108 1.00 22.04 115 PRO B N 1
ATOM 2847 C CA . PRO B 1 115 ? 43.318 67.193 160.029 1.00 21.72 115 PRO B CA 1
ATOM 2848 C C . PRO B 1 115 ? 43.842 68.096 161.164 1.00 25.03 115 PRO B C 1
ATOM 2849 O O . PRO B 1 115 ? 44.497 69.090 160.884 1.00 27.75 115 PRO B O 1
ATOM 2853 N N . LYS B 1 116 ? 43.565 67.710 162.413 1.00 18.44 116 LYS B N 1
ATOM 2854 C CA . LYS B 1 116 ? 43.738 68.549 163.589 1.00 22.10 116 LYS B CA 1
ATOM 2855 C C . LYS B 1 116 ? 45.174 68.660 164.124 1.00 21.89 116 LYS B C 1
ATOM 2856 O O . LYS B 1 116 ? 45.942 67.692 164.137 1.00 17.71 116 LYS B O 1
ATOM 2862 N N . LYS B 1 117 ? 45.557 69.872 164.515 1.00 19.83 11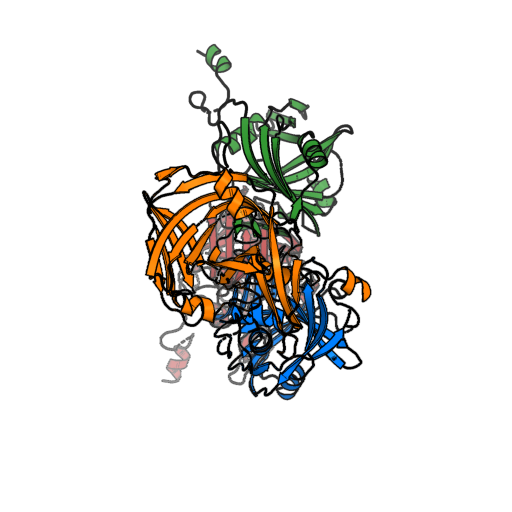7 LYS B N 1
ATOM 2863 C CA . LYS B 1 117 ? 46.787 70.073 165.261 1.00 21.35 117 LYS B CA 1
ATOM 2864 C C . LYS B 1 117 ? 46.452 70.893 166.522 1.00 22.89 117 LYS B C 1
ATOM 2865 O O . LYS B 1 117 ? 45.314 71.297 166.727 1.00 19.76 117 LYS B O 1
ATOM 2871 N N . ALA B 1 118 ? 47.437 71.110 167.381 1.00 23.24 118 ALA B N 1
ATOM 2872 C CA . ALA B 1 118 ? 47.234 71.922 168.588 1.00 22.14 118 ALA B CA 1
ATOM 2873 C C . ALA B 1 118 ? 47.440 73.387 168.212 1.00 21.32 118 ALA B C 1
ATOM 2874 O O . ALA B 1 118 ? 48.189 73.680 167.281 1.00 20.71 118 ALA B O 1
ATOM 2876 N N . GLY B 1 119 ? 46.795 74.303 168.945 1.00 19.97 119 GLY B N 1
ATOM 2877 C CA . GLY B 1 119 ? 47.094 75.730 168.836 1.00 19.35 119 GLY B CA 1
ATOM 2878 C C . GLY B 1 119 ? 46.211 76.472 169.823 1.00 21.73 119 GLY B C 1
ATOM 2879 O O . GLY B 1 119 ? 45.509 75.849 170.611 1.00 21.78 119 GLY B O 1
ATOM 2880 N N . LYS B 1 120 ? 46.188 77.798 169.778 1.00 19.35 120 LYS B N 1
ATOM 2881 C CA . LYS B 1 120 ? 45.379 78.508 170.773 1.00 25.64 120 LYS B CA 1
ATOM 2882 C C . LYS B 1 120 ? 44.498 79.472 170.013 1.00 24.32 120 LYS B C 1
ATOM 2883 O O . LYS B 1 120 ? 44.943 80.595 169.763 1.00 20.40 120 LYS B O 1
ATOM 2889 N N . PRO B 1 121 ? 43.294 78.996 169.570 1.00 24.39 121 PRO B N 1
ATOM 2890 C CA . PRO B 1 121 ? 42.310 79.867 168.939 1.00 23.21 121 PRO B CA 1
ATOM 2891 C C . PRO B 1 121 ? 41.555 80.660 169.985 1.00 20.88 121 PRO B C 1
ATOM 2892 O O . PRO B 1 121 ? 41.352 80.197 171.100 1.00 19.18 121 PRO B O 1
ATOM 2896 N N . ARG B 1 122 ? 41.148 81.861 169.612 1.00 21.21 122 ARG B N 1
ATOM 2897 C CA . ARG B 1 122 ? 40.309 82.669 170.468 1.00 23.96 122 ARG B CA 1
ATOM 2898 C C . ARG B 1 122 ? 39.312 83.389 169.570 1.00 21.90 122 ARG B C 1
ATOM 2899 O O . ARG B 1 122 ? 39.649 83.765 168.445 1.00 18.63 122 ARG B O 1
ATOM 2907 N N . LEU B 1 123 ? 38.105 83.598 170.085 1.00 19.61 123 LEU B N 1
ATOM 2908 C CA . LEU B 1 123 ? 37.115 84.402 169.437 1.00 21.80 123 LEU B CA 1
ATOM 2909 C C . LEU B 1 123 ? 36.388 85.254 170.504 1.00 21.97 123 LEU B C 1
ATOM 2910 O O . LEU B 1 123 ? 35.742 84.728 171.396 1.00 21.84 123 LEU B O 1
ATOM 2915 N N . GLU B 1 124 ? 36.509 86.576 170.408 1.00 25.47 124 GLU B N 1
ATOM 2916 C CA . GLU B 1 124 ? 36.031 87.482 171.459 1.00 27.63 124 GLU B CA 1
ATOM 2917 C C . GLU B 1 124 ? 35.591 88.820 170.905 1.00 23.75 124 GLU B C 1
ATOM 2918 O O . GLU B 1 124 ? 36.206 89.320 169.985 1.00 22.63 124 GLU B O 1
ATOM 2924 N N . VAL B 1 125 ? 34.567 89.411 171.500 1.00 21.52 125 VAL B N 1
ATOM 2925 C CA . VAL B 1 125 ? 34.162 90.773 171.176 1.00 23.36 125 VAL B CA 1
ATOM 2926 C C . VAL B 1 125 ? 35.027 91.718 172.003 1.00 20.98 125 VAL B C 1
ATOM 2927 O O . VAL B 1 125 ? 35.097 91.562 173.237 1.00 20.11 125 VAL B O 1
ATOM 2931 N N . HIS B 1 126 ? 35.652 92.688 171.340 1.00 16.19 126 HIS B N 1
ATOM 2932 C CA . HIS B 1 126 ? 36.363 93.750 172.025 1.00 21.38 126 HIS B CA 1
ATOM 2933 C C . HIS B 1 126 ? 35.718 95.043 171.634 1.00 22.37 126 HIS B C 1
ATOM 2934 O O . HIS B 1 126 ? 36.071 95.616 170.607 1.00 18.33 126 HIS B O 1
ATOM 2941 N N . GLN B 1 127 ? 34.742 95.456 172.455 1.00 21.84 127 GLN B N 1
ATOM 2942 C CA . GLN B 1 127 ? 33.943 96.647 172.227 1.00 29.41 127 GLN B CA 1
ATOM 2943 C C . GLN B 1 127 ? 33.290 96.352 170.874 1.00 29.83 127 GLN B C 1
ATOM 2944 O O . GLN B 1 127 ? 32.470 95.427 170.772 1.00 36.87 127 GLN B O 1
ATOM 2950 N N . ASP B 1 128 ? 33.641 97.114 169.849 1.00 25.12 128 ASP B N 1
ATOM 2951 C CA . ASP B 1 128 ? 32.897 97.161 168.574 1.00 25.06 128 ASP B CA 1
ATOM 2952 C C . ASP B 1 128 ? 33.252 96.052 167.554 1.00 25.04 128 ASP B C 1
ATOM 2953 O O . ASP B 1 128 ? 32.646 95.964 166.484 1.00 24.95 128 ASP B O 1
ATOM 2958 N N . THR B 1 129 ? 34.219 95.198 167.896 1.00 25.21 129 THR B N 1
ATOM 2959 C CA . THR B 1 129 ? 34.888 94.339 166.923 1.00 22.55 129 THR B CA 1
ATOM 2960 C C . THR B 1 129 ? 34.894 92.902 167.442 1.00 19.45 129 THR B C 1
ATOM 2961 O O . THR B 1 129 ? 35.273 92.666 168.597 1.00 18.65 129 THR B O 1
ATOM 2965 N N . LEU B 1 130 ? 34.432 91.974 166.597 1.00 17.42 130 LEU B N 1
ATOM 2966 C CA . LEU B 1 130 ? 34.606 90.538 166.799 1.00 19.64 130 LEU B CA 1
ATOM 2967 C C . LEU B 1 130 ? 35.994 90.201 166.278 1.00 19.70 130 LEU B C 1
ATOM 2968 O O . LEU B 1 130 ? 36.315 90.462 165.112 1.00 21.41 130 LEU B O 1
ATOM 2973 N N . VAL B 1 131 ? 36.812 89.627 167.146 1.00 17.15 131 VAL B N 1
ATOM 2974 C CA . VAL B 1 131 ? 38.227 89.379 166.847 1.00 22.14 131 VAL B CA 1
ATOM 2975 C C . VAL B 1 131 ? 38.499 87.870 167.012 1.00 22.37 131 VAL B C 1
ATOM 2976 O O . VAL B 1 131 ? 38.265 87.324 168.071 1.00 23.68 131 VAL B O 1
ATOM 2980 N N . GLY B 1 132 ? 38.972 87.231 165.950 1.00 21.54 132 GLY B N 1
ATOM 2981 C CA . GLY B 1 132 ? 39.424 85.842 165.967 1.00 23.53 132 GLY B CA 1
ATOM 2982 C C . GLY B 1 132 ? 40.932 85.874 165.825 1.00 21.13 132 GLY B C 1
ATOM 2983 O O . GLY B 1 132 ? 41.482 86.668 165.079 1.00 20.26 132 GLY B O 1
ATOM 2984 N N . SER B 1 133 ? 41.618 85.032 166.577 1.00 21.44 133 SER B N 1
ATOM 2985 C CA . SER B 1 133 ? 43.070 84.958 166.479 1.00 20.88 133 SER B CA 1
ATOM 2986 C C . SER B 1 133 ? 43.478 83.513 166.639 1.00 19.73 133 SER B C 1
ATOM 2987 O O . SER B 1 133 ? 42.783 82.725 167.262 1.00 20.24 133 SER B O 1
ATOM 2990 N N . LEU B 1 134 ? 44.605 83.157 166.043 1.00 22.09 134 LEU B N 1
ATOM 2991 C CA . LEU B 1 134 ? 45.148 81.825 166.206 1.00 21.75 134 LEU B CA 1
ATOM 2992 C C . LEU B 1 134 ? 46.665 81.932 166.444 1.00 21.10 134 LEU B C 1
ATOM 2993 O O . LEU B 1 134 ? 47.394 82.490 165.617 1.00 20.30 134 LEU B O 1
ATOM 2998 N N . ASP B 1 135 ? 47.115 81.389 167.572 1.00 20.31 135 ASP B N 1
ATOM 2999 C CA . ASP B 1 135 ? 48.514 81.390 167.945 1.00 20.15 135 ASP B CA 1
ATOM 3000 C C . ASP B 1 135 ? 48.955 79.941 167.920 1.00 23.06 135 ASP B C 1
ATOM 3001 O O . ASP B 1 135 ? 48.171 79.065 168.239 1.00 19.51 135 ASP B O 1
ATOM 3006 N N . PHE B 1 136 ? 50.199 79.691 167.528 1.00 21.55 136 PHE B N 1
ATOM 3007 C CA . PHE B 1 136 ? 50.760 78.335 167.509 1.00 23.01 136 PHE B CA 1
ATOM 3008 C C . PHE B 1 136 ? 52.041 78.502 168.315 1.00 21.84 136 PHE B C 1
ATOM 3009 O O . PHE B 1 136 ? 52.983 79.212 167.903 1.00 22.07 136 PHE B O 1
ATOM 3017 N N . GLY B 1 137 ? 52.060 77.964 169.530 1.00 21.60 137 GLY B N 1
ATOM 3018 C CA . GLY B 1 137 ? 53.054 78.431 170.524 1.00 23.17 137 GLY B CA 1
ATOM 3019 C C . GLY B 1 137 ? 53.096 79.959 170.560 1.00 23.12 137 GLY B C 1
ATOM 3020 O O . GLY B 1 137 ? 52.023 80.600 170.553 1.00 22.70 137 GLY B O 1
ATOM 3021 N N . PRO B 1 138 ? 54.306 80.568 170.539 1.00 25.66 138 PRO B N 1
ATOM 3022 C CA . PRO B 1 138 ? 54.388 82.035 170.641 1.00 24.60 138 PRO B CA 1
ATOM 3023 C C . PRO B 1 138 ? 54.192 82.814 169.352 1.00 25.00 138 PRO B C 1
ATOM 3024 O O . PRO B 1 138 ? 54.441 84.038 169.335 1.00 24.13 138 PRO B O 1
ATOM 3028 N N . VAL B 1 139 ? 53.803 82.146 168.268 1.00 20.69 139 VAL B N 1
ATOM 3029 C CA . VAL B 1 139 ? 53.692 82.853 167.004 1.00 21.81 139 VAL B CA 1
ATOM 3030 C C . VAL B 1 139 ? 52.230 83.057 166.617 1.00 24.06 139 VAL B C 1
ATOM 3031 O O . VAL B 1 139 ? 51.481 82.101 166.579 1.00 19.70 139 VAL B O 1
ATOM 3035 N N . ARG B 1 140 ? 51.834 84.295 166.310 1.00 21.09 140 ARG B N 1
ATOM 3036 C CA . ARG B 1 140 ? 50.478 84.541 165.756 1.00 20.90 140 ARG B CA 1
ATOM 3037 C C . ARG B 1 140 ? 50.483 84.100 164.298 1.00 20.45 140 ARG B C 1
ATOM 3038 O O . ARG B 1 140 ? 51.330 84.495 163.524 1.00 20.68 140 ARG B O 1
ATOM 3046 N N . ILE B 1 141 ? 49.534 83.264 163.917 1.00 20.39 141 ILE B N 1
ATOM 3047 C CA . ILE B 1 141 ? 49.481 82.814 162.532 1.00 19.94 141 ILE B CA 1
ATOM 3048 C C . ILE B 1 141 ? 48.204 83.293 161.850 1.00 20.63 141 ILE B C 1
ATOM 3049 O O . ILE B 1 141 ? 48.180 83.385 160.623 1.00 19.85 141 ILE B O 1
ATOM 3054 N N . ALA B 1 142 ? 47.146 83.586 162.620 1.00 18.76 142 ALA B N 1
ATOM 3055 C CA . ALA B 1 142 ? 45.928 84.167 162.012 1.00 19.91 142 ALA B CA 1
ATOM 3056 C C . ALA B 1 142 ? 45.192 85.187 162.874 1.00 18.46 142 ALA B C 1
ATOM 3057 O O . ALA B 1 142 ? 44.969 84.938 164.054 1.00 17.61 142 ALA B O 1
ATOM 3059 N N . THR B 1 143 ? 44.856 86.330 162.279 1.00 19.58 143 THR B N 1
ATOM 3060 C CA . THR B 1 143 ? 44.023 87.360 162.914 1.00 20.78 143 THR B CA 1
ATOM 3061 C C . THR B 1 143 ? 42.889 87.782 161.996 1.00 22.15 143 THR B C 1
ATOM 3062 O O . THR B 1 143 ? 43.109 88.258 160.857 1.00 21.22 143 THR B O 1
ATOM 3066 N N . GLY B 1 144 ? 41.659 87.583 162.461 1.00 20.32 144 GLY B N 1
ATOM 3067 C CA . GLY B 1 144 ? 40.535 87.996 161.656 1.00 20.68 144 GLY B CA 1
ATOM 3068 C C . GLY B 1 144 ? 39.717 89.000 162.432 1.00 22.23 144 GLY B C 1
ATOM 3069 O O . GLY B 1 144 ? 39.706 88.960 163.670 1.00 20.52 144 GLY B O 1
ATOM 3070 N N . THR B 1 145 ? 39.044 89.913 161.724 1.00 17.94 145 THR B N 1
ATOM 3071 C CA . THR B 1 145 ? 38.215 90.921 162.409 1.00 19.96 145 THR B CA 1
ATOM 3072 C C . THR B 1 145 ? 36.900 91.130 161.670 1.00 19.69 145 THR B C 1
ATOM 3073 O O . THR B 1 145 ? 36.850 90.954 160.460 1.00 19.69 145 THR B O 1
ATOM 3085 N N . GLY B 1 147 ? 33.081 93.661 161.988 1.00 19.97 147 GLY B N 1
ATOM 3086 C CA . GLY B 1 147 ? 32.137 94.526 162.669 1.00 24.63 147 GLY B CA 1
ATOM 3087 C C . GLY B 1 147 ? 31.139 93.634 163.386 1.00 22.32 147 GLY B C 1
ATOM 3088 O O . GLY B 1 147 ? 31.098 92.444 163.152 1.00 21.67 147 GLY B O 1
ATOM 3089 N N . TYR B 1 148 ? 30.314 94.214 164.244 1.00 23.61 148 TYR B N 1
ATOM 3090 C CA . TYR B 1 148 ? 29.444 93.412 165.095 1.00 22.96 148 TYR B CA 1
ATOM 3091 C C . TYR B 1 148 ? 27.978 93.395 164.614 1.00 24.49 148 TYR B C 1
ATOM 3092 O O . TYR B 1 148 ? 27.221 94.368 164.764 1.00 19.58 148 TYR B O 1
ATOM 3101 N N . LYS B 1 149 ? 27.562 92.302 164.041 1.00 24.19 149 LYS B N 1
ATOM 3102 C CA . LYS B 1 149 ? 26.185 92.100 163.672 1.00 25.20 149 LYS B CA 1
ATOM 3103 C C . LYS B 1 149 ? 25.579 93.269 162.890 1.00 25.97 149 LYS B C 1
ATOM 3104 O O . LYS B 1 149 ? 24.534 93.736 163.203 1.00 25.42 149 LYS B O 1
ATOM 3110 N N . TYR B 1 150 ? 26.246 93.684 161.837 1.00 28.32 150 TYR B N 1
ATOM 3111 C CA . TYR B 1 150 ? 25.758 94.748 160.997 1.00 28.15 150 TYR B CA 1
ATOM 3112 C C . TYR B 1 150 ? 24.416 94.475 160.364 1.00 30.45 150 TYR B C 1
ATOM 3113 O O . TYR B 1 150 ? 23.586 95.329 160.380 1.00 27.60 150 TYR B O 1
ATOM 3122 N N . GLU B 1 151 ? 24.231 93.306 159.776 1.00 29.00 151 GLU B N 1
ATOM 3123 C CA . GLU B 1 151 ? 22.953 92.910 159.195 1.00 36.41 151 GLU B CA 1
ATOM 3124 C C . GLU B 1 151 ? 22.614 91.442 159.292 1.00 37.65 151 GLU B C 1
ATOM 3125 O O . GLU B 1 151 ? 23.435 90.610 159.092 1.00 36.12 151 GLU B O 1
ATOM 3131 N N . ALA B 1 152 ? 21.367 91.151 159.588 1.00 37.51 152 ALA B N 1
ATOM 3132 C CA . ALA B 1 152 ? 20.875 89.787 159.707 1.00 39.54 152 ALA B CA 1
ATOM 3133 C C . ALA B 1 152 ? 21.069 89.030 158.397 1.00 41.70 152 ALA B C 1
ATOM 3134 O O . ALA B 1 152 ? 20.966 89.585 157.305 1.00 42.58 152 ALA B O 1
ATOM 3136 N N . LEU B 1 153 ? 21.359 87.750 158.505 1.00 44.25 153 LEU B N 1
ATOM 3137 C CA . LEU B 1 153 ? 21.637 86.981 157.328 1.00 48.71 153 LEU B CA 1
ATOM 3138 C C . LEU B 1 153 ? 20.442 86.101 157.009 1.00 51.19 153 LEU B C 1
ATOM 3139 O O . LEU B 1 153 ? 19.610 85.819 157.891 1.00 50.74 153 LEU B O 1
ATOM 3144 N N . ASP B 1 154 ? 20.352 85.681 155.749 1.00 55.20 154 ASP B N 1
ATOM 3145 C CA . ASP B 1 154 ? 19.283 84.786 155.308 1.00 58.19 154 ASP B CA 1
ATOM 3146 C C . ASP B 1 154 ? 19.629 83.408 155.845 1.00 56.53 154 ASP B C 1
ATOM 3147 O O . ASP B 1 154 ? 20.590 82.758 155.388 1.00 56.25 154 ASP B O 1
ATOM 3152 N N . ARG B 1 155 ? 18.871 83.006 156.863 1.00 52.12 155 ARG B N 1
ATOM 3153 C CA . ARG B 1 155 ? 19.172 81.813 157.612 1.00 52.57 155 ARG B CA 1
ATOM 3154 C C . ARG B 1 155 ? 18.873 80.568 156.824 1.00 53.56 155 ARG B C 1
ATOM 3155 O O . ARG B 1 155 ? 19.640 79.604 156.876 1.00 51.08 155 ARG B O 1
ATOM 3163 N N . SER B 1 156 ? 17.756 80.592 156.101 1.00 54.95 156 SER B N 1
ATOM 3164 C CA . SER B 1 156 ? 17.341 79.438 155.321 1.00 58.97 156 SER B CA 1
ATOM 3165 C C . SER B 1 156 ? 18.453 79.115 154.332 1.00 59.13 156 SER B C 1
ATOM 3166 O O . SER B 1 156 ? 18.848 77.957 154.217 1.00 58.70 156 SER B O 1
ATOM 3169 N N . ALA B 1 157 ? 19.004 80.140 153.677 1.00 58.40 157 ALA B N 1
ATOM 3170 C CA . ALA B 1 157 ? 20.193 79.937 152.835 1.00 59.41 157 ALA B CA 1
ATOM 3171 C C . ALA B 1 157 ? 21.400 79.377 153.616 1.00 58.50 157 ALA B C 1
ATOM 3172 O O . ALA B 1 157 ? 22.019 78.409 153.171 1.00 59.05 157 ALA B O 1
ATOM 3174 N N . LEU B 1 158 ? 21.720 79.956 154.778 1.00 54.79 158 LEU B N 1
ATOM 3175 C CA . LEU B 1 158 ? 22.809 79.439 155.634 1.00 51.15 158 LEU B CA 1
ATOM 3176 C C . LEU B 1 158 ? 22.685 77.942 155.932 1.00 52.78 158 LEU B C 1
ATOM 3177 O O . LEU B 1 158 ? 23.598 77.169 155.620 1.00 49.60 158 LEU B O 1
ATOM 3182 N N . LEU B 1 159 ? 21.568 77.562 156.565 1.00 55.21 159 LEU B N 1
ATOM 3183 C CA . LEU B 1 159 ? 21.193 76.168 156.795 1.00 58.91 159 LEU B CA 1
ATOM 3184 C C . LEU B 1 159 ? 21.409 75.305 155.558 1.00 60.49 159 LEU B C 1
ATOM 3185 O O . LEU B 1 159 ? 21.594 74.092 155.677 1.00 62.38 159 LEU B O 1
ATOM 3190 N N . ALA B 1 160 ? 21.365 75.929 154.378 1.00 61.76 160 ALA B N 1
ATOM 3191 C CA . ALA B 1 160 ? 21.628 75.238 153.118 1.00 62.73 160 ALA B CA 1
ATOM 3192 C C . ALA B 1 160 ? 23.108 74.881 152.994 1.00 62.29 160 ALA B C 1
ATOM 3193 O O . ALA B 1 160 ? 23.448 73.729 152.748 1.00 65.63 160 ALA B O 1
ATOM 3195 N N . SER B 1 161 ? 23.982 75.869 153.173 1.00 59.46 161 SER B N 1
ATOM 3196 C CA . SER B 1 161 ? 25.423 75.642 153.249 1.00 55.81 161 SER B CA 1
ATOM 3197 C C . SER B 1 161 ? 25.793 74.506 154.230 1.00 54.16 161 SER B C 1
ATOM 3198 O O . SER B 1 161 ? 26.718 73.722 153.963 1.00 52.46 161 SER B O 1
ATOM 3201 N N . LEU B 1 162 ? 25.060 74.423 155.346 1.00 48.46 162 LEU B N 1
ATOM 3202 C CA . LEU B 1 162 ? 25.357 73.499 156.442 1.00 43.90 162 LEU B CA 1
ATOM 3203 C C . LEU B 1 162 ? 24.780 72.093 156.241 1.00 43.63 162 LEU B C 1
ATOM 3204 O O . LEU B 1 162 ? 25.011 71.205 157.064 1.00 38.22 162 LEU B O 1
ATOM 3209 N N . ALA B 1 163 ? 24.006 71.920 155.165 1.00 45.02 163 ALA B N 1
ATOM 3210 C CA . ALA B 1 163 ? 23.463 70.625 154.770 1.00 43.53 163 ALA B CA 1
ATOM 3211 C C . ALA B 1 163 ? 24.406 69.932 153.793 1.00 43.59 163 ALA B C 1
ATOM 3212 O O . ALA B 1 163 ? 24.394 68.703 153.668 1.00 43.92 163 ALA B O 1
ATOM 3214 N N . GLU B 1 164 ? 25.223 70.723 153.093 1.00 42.06 164 GLU B N 1
ATOM 3215 C CA . GLU B 1 164 ? 26.233 70.184 152.171 1.00 38.88 164 GLU B CA 1
ATOM 3216 C C . GLU B 1 164 ? 27.119 69.153 152.865 1.00 35.84 164 GLU B C 1
ATOM 3217 O O . GLU B 1 164 ? 27.343 69.241 154.081 1.00 32.08 164 GLU B O 1
ATOM 3223 N N . PRO B 1 165 ? 27.609 68.158 152.100 1.00 33.50 165 PRO B N 1
ATOM 3224 C CA . PRO B 1 165 ? 28.612 67.225 152.616 1.00 31.32 165 PRO B CA 1
ATOM 3225 C C . PRO B 1 165 ? 29.951 67.898 152.916 1.00 29.44 165 PRO B C 1
ATOM 3226 O O . PRO B 1 165 ? 30.397 68.791 152.193 1.00 27.83 165 PRO B O 1
ATOM 3230 N N . ASN B 1 166 ? 30.574 67.434 153.988 1.00 28.23 166 ASN B N 1
ATOM 3231 C CA . ASN B 1 166 ? 31.918 67.821 154.347 1.00 27.83 166 ASN B CA 1
ATOM 3232 C C . ASN B 1 166 ? 32.821 66.643 154.086 1.00 25.80 166 ASN B C 1
ATOM 3233 O O . ASN B 1 166 ? 32.538 65.547 154.534 1.00 28.13 166 ASN B O 1
ATOM 3238 N N . PHE B 1 167 ? 33.889 66.863 153.344 1.00 24.54 167 PHE B N 1
ATOM 3239 C CA . PHE B 1 167 ? 34.833 65.798 153.021 1.00 26.02 167 PHE B CA 1
ATOM 3240 C C . PHE B 1 167 ? 36.166 65.931 153.751 1.00 27.03 167 PHE B C 1
ATOM 3241 O O . PHE B 1 167 ? 36.687 67.039 153.891 1.00 23.68 167 PHE B O 1
ATOM 3249 N N . LEU B 1 168 ? 36.711 64.784 154.172 1.00 27.11 168 LEU B N 1
ATOM 3250 C CA . LEU B 1 168 ? 37.975 64.705 154.909 1.00 26.20 168 LEU B CA 1
ATOM 3251 C C . LEU B 1 168 ? 38.878 63.657 154.291 1.00 29.14 168 LEU B C 1
ATOM 3252 O O . LEU B 1 168 ? 38.405 62.619 153.819 1.00 28.66 168 LEU B O 1
ATOM 3257 N N . LEU B 1 169 ? 40.181 63.890 154.274 1.00 27.25 169 LEU B N 1
ATOM 3258 C CA . LEU B 1 169 ? 41.041 62.782 153.928 1.00 26.36 169 LEU B CA 1
ATOM 3259 C C . LEU B 1 169 ? 41.634 62.114 155.189 1.00 26.29 169 LEU B C 1
ATOM 3260 O O . LEU B 1 169 ? 42.546 62.654 155.805 1.00 21.87 169 LEU B O 1
ATOM 3265 N N . LYS B 1 170 ? 41.103 60.947 155.567 1.00 26.99 170 LYS B N 1
ATOM 3266 C CA . LYS B 1 170 ? 41.595 60.239 156.740 1.00 26.99 170 LYS B CA 1
ATOM 3267 C C . LYS B 1 170 ? 42.831 59.398 156.406 1.00 28.62 170 LYS B C 1
ATOM 3268 O O . LYS B 1 170 ? 42.814 58.597 155.478 1.00 24.23 170 LYS B O 1
ATOM 3274 N N . ILE B 1 171 ? 43.906 59.624 157.163 1.00 27.26 171 ILE B N 1
ATOM 3275 C CA . ILE B 1 171 ? 45.158 58.903 157.015 1.00 28.27 171 ILE B CA 1
ATOM 3276 C C . ILE B 1 171 ? 45.597 58.455 158.399 1.00 28.18 171 ILE B C 1
ATOM 3277 O O . ILE B 1 171 ? 45.836 59.299 159.293 1.00 29.75 171 ILE B O 1
ATOM 3282 N N . ILE B 1 172 ? 45.713 57.150 158.585 1.00 25.08 172 ILE B N 1
ATOM 3283 C CA . ILE B 1 172 ? 46.377 56.607 159.778 1.00 23.95 172 ILE B CA 1
ATOM 3284 C C . ILE B 1 172 ? 47.540 55.703 159.315 1.00 25.58 172 ILE B C 1
ATOM 3285 O O . ILE B 1 172 ? 47.354 54.873 158.414 1.00 26.78 172 ILE B O 1
ATOM 3290 N N . PRO B 1 173 ? 48.744 55.885 159.890 1.00 26.61 173 PRO B N 1
ATOM 3291 C CA . PRO B 1 173 ? 49.856 54.971 159.608 1.00 27.64 173 PRO B CA 1
ATOM 3292 C C . PRO B 1 173 ? 49.736 53.611 160.288 1.00 27.99 173 PRO B C 1
ATOM 3293 O O . PRO B 1 173 ? 49.184 53.484 161.398 1.00 25.26 173 PRO B O 1
ATOM 3297 N N . HIS B 1 174 ? 50.249 52.602 159.582 1.00 29.59 174 HIS B N 1
ATOM 3298 C CA . HIS B 1 174 ? 50.467 51.280 160.139 1.00 29.25 174 HIS B CA 1
ATOM 3299 C C . HIS B 1 174 ? 51.693 51.416 161.004 1.00 28.16 174 HIS B C 1
ATOM 3300 O O . HIS B 1 174 ? 52.410 52.411 160.884 1.00 26.95 174 HIS B O 1
ATOM 3307 N N . VAL B 1 175 ? 51.954 50.440 161.874 1.00 25.05 175 VAL B N 1
ATOM 3308 C CA . VAL B 1 175 ? 53.126 50.505 162.729 1.00 26.57 175 VAL B CA 1
ATOM 3309 C C . VAL B 1 175 ? 54.435 50.715 161.951 1.00 28.06 175 VAL B C 1
ATOM 3310 O O . VAL B 1 175 ? 55.380 51.261 162.498 1.00 25.25 175 VAL B O 1
ATOM 3314 N N . ASP B 1 176 ? 54.476 50.296 160.681 1.00 26.60 176 ASP B N 1
ATOM 3315 C CA . ASP B 1 176 ? 55.727 50.367 159.879 1.00 31.22 176 ASP B CA 1
ATOM 3316 C C . ASP B 1 176 ? 55.813 51.659 159.096 1.00 29.83 176 ASP B C 1
ATOM 3317 O O . ASP B 1 176 ? 56.769 51.878 158.351 1.00 31.86 176 ASP B O 1
ATOM 3322 N N . GLY B 1 177 ? 54.806 52.525 159.241 1.00 32.49 177 GLY B N 1
ATOM 3323 C CA . GLY B 1 177 ? 54.868 53.837 158.604 1.00 30.39 177 GLY B CA 1
ATOM 3324 C C . GLY B 1 177 ? 54.198 53.943 157.245 1.00 32.21 177 GLY B C 1
ATOM 3325 O O . GLY B 1 177 ? 54.045 55.043 156.731 1.00 32.35 177 GLY B O 1
ATOM 3326 N N . SER B 1 178 ? 53.805 52.819 156.643 1.00 29.33 178 SER B N 1
ATOM 3327 C CA . SER B 1 178 ? 52.997 52.870 155.415 1.00 31.51 178 SER B CA 1
ATOM 3328 C C . SER B 1 178 ? 51.526 53.076 155.832 1.00 30.42 178 SER B C 1
ATOM 3329 O O . SER B 1 178 ? 51.174 52.733 156.959 1.00 32.85 178 SER B O 1
ATOM 3332 N N . PRO B 1 179 ? 50.689 53.688 154.970 1.00 30.16 179 PRO B N 1
ATOM 3333 C CA . PRO B 1 179 ? 49.312 53.975 155.408 1.00 32.25 179 PRO B CA 1
ATOM 3334 C C . PRO B 1 179 ? 48.437 52.743 155.651 1.00 31.94 179 PRO B C 1
ATOM 3335 O O . PRO B 1 179 ? 48.335 51.860 154.774 1.00 30.87 179 PRO B O 1
ATOM 3339 N N . ARG B 1 180 ? 47.807 52.698 156.822 1.00 29.59 180 ARG B N 1
ATOM 3340 C CA . ARG B 1 180 ? 46.928 51.596 157.195 1.00 29.78 180 ARG B CA 1
ATOM 3341 C C . ARG B 1 180 ? 45.486 51.966 156.847 1.00 29.09 180 ARG B C 1
ATOM 3342 O O . ARG B 1 180 ? 44.698 51.118 156.422 1.00 29.50 180 ARG B O 1
ATOM 3350 N N . ILE B 1 181 ? 45.162 53.241 157.014 1.00 27.48 181 ILE B N 1
ATOM 3351 C CA . ILE B 1 181 ? 43.887 53.829 156.588 1.00 29.50 181 ILE B CA 1
ATOM 3352 C C . ILE B 1 181 ? 44.254 55.012 155.705 1.00 30.42 181 ILE B C 1
ATOM 3353 O O . ILE B 1 181 ? 45.122 55.804 156.069 1.00 31.12 181 ILE B O 1
ATOM 3358 N N . CYS B 1 182 ? 43.615 55.113 154.539 1.00 30.71 182 CYS B N 1
ATOM 3359 C CA . CYS B 1 182 ? 43.754 56.271 153.647 1.00 28.87 182 CYS B CA 1
ATOM 3360 C C . CYS B 1 182 ? 42.510 56.378 152.786 1.00 32.27 182 CYS B C 1
ATOM 3361 O O . CYS B 1 182 ? 42.387 55.708 151.745 1.00 31.95 182 CYS B O 1
ATOM 3364 N N . GLU B 1 183 ? 41.585 57.239 153.200 1.00 30.31 183 GLU B N 1
ATOM 3365 C CA . GLU B 1 183 ? 40.246 57.246 152.621 1.00 29.58 183 GLU B CA 1
ATOM 3366 C C . GLU B 1 183 ? 39.609 58.621 152.638 1.00 29.37 183 GLU B C 1
ATOM 3367 O O . GLU B 1 183 ? 39.899 59.426 153.516 1.00 27.51 183 GLU B O 1
ATOM 3373 N N . LEU B 1 184 ? 38.742 58.895 151.672 1.00 28.81 184 LEU B N 1
ATOM 3374 C CA . LEU B 1 184 ? 37.874 60.073 151.773 1.00 29.19 184 LEU B CA 1
ATOM 3375 C C . LEU B 1 184 ? 36.627 59.769 152.545 1.00 31.12 184 LEU B C 1
ATOM 3376 O O . LEU B 1 184 ? 35.927 58.759 152.281 1.00 31.25 184 LEU B O 1
ATOM 3381 N N . VAL B 1 185 ? 36.331 60.670 153.482 1.00 27.57 185 VAL B N 1
ATOM 3382 C CA . VAL B 1 185 ? 35.251 60.506 154.444 1.00 27.00 185 VAL B CA 1
ATOM 3383 C C . VAL B 1 185 ? 34.228 61.633 154.275 1.00 27.58 185 VAL B C 1
ATOM 3384 O O . VAL B 1 185 ? 34.605 62.789 154.131 1.00 27.06 185 VAL B O 1
ATOM 3388 N N . ARG B 1 186 ? 32.942 61.291 154.288 1.00 29.01 186 ARG B N 1
ATOM 3389 C CA . ARG B 1 186 ? 31.854 62.280 154.108 1.00 29.50 186 ARG B CA 1
ATOM 3390 C C . ARG B 1 186 ? 31.165 62.335 155.433 1.00 29.67 186 ARG B C 1
ATOM 3391 O O . ARG B 1 186 ? 30.858 61.279 155.985 1.00 28.64 186 ARG B O 1
ATOM 3399 N N . TYR B 1 187 ? 30.921 63.538 155.965 1.00 29.21 187 TYR B N 1
ATOM 3400 C CA . TYR B 1 187 ? 30.176 63.672 157.236 1.00 27.56 187 TYR B CA 1
ATOM 3401 C C . TYR B 1 187 ? 29.233 64.854 157.128 1.00 25.82 187 TYR B C 1
ATOM 3402 O O . TYR B 1 187 ? 29.490 65.761 156.389 1.00 22.83 187 TYR B O 1
ATOM 3411 N N . HIS B 1 188 ? 28.133 64.820 157.864 1.00 28.70 188 HIS B N 1
ATOM 3412 C CA . HIS B 1 188 ? 27.200 65.930 157.898 1.00 30.59 188 HIS B CA 1
ATOM 3413 C C . HIS B 1 188 ? 27.073 66.466 159.306 1.00 30.51 188 HIS B C 1
ATOM 3414 O O . HIS B 1 188 ? 27.296 65.747 160.271 1.00 30.20 188 HIS B O 1
ATOM 3421 N N . THR B 1 189 ? 26.721 67.745 159.395 1.00 30.98 189 THR B N 1
ATOM 3422 C CA . THR B 1 189 ? 26.247 68.341 160.632 1.00 30.05 189 THR B CA 1
ATOM 3423 C C . THR B 1 189 ? 24.737 68.250 160.517 1.00 31.79 189 THR B C 1
ATOM 3424 O O . THR B 1 189 ? 24.174 68.707 159.536 1.00 32.02 189 THR B O 1
ATOM 3428 N N . THR B 1 190 ? 24.089 67.642 161.493 1.00 33.17 190 THR B N 1
ATOM 3429 C CA . THR B 1 190 ? 22.640 67.510 161.450 1.00 36.08 190 THR B CA 1
ATOM 3430 C C . THR B 1 190 ? 21.977 68.068 162.704 1.00 37.14 190 THR B C 1
ATOM 3431 O O . THR B 1 190 ? 22.649 68.542 163.630 1.00 32.62 190 THR B O 1
ATOM 3435 N N . ASP B 1 191 ? 20.648 67.974 162.713 1.00 36.03 191 ASP B N 1
ATOM 3436 C CA . ASP B 1 191 ? 19.808 68.584 163.705 1.00 39.35 191 ASP B CA 1
ATOM 3437 C C . ASP B 1 191 ? 20.266 70.012 164.041 1.00 37.82 191 ASP B C 1
ATOM 3438 O O . ASP B 1 191 ? 20.499 70.334 165.203 1.00 33.96 191 ASP B O 1
ATOM 3443 N N . VAL B 1 192 ? 20.397 70.840 163.010 1.00 34.50 192 VAL B N 1
ATOM 3444 C CA . VAL B 1 192 ? 20.925 72.198 163.161 1.00 37.28 192 VAL B CA 1
ATOM 3445 C C . VAL B 1 192 ? 19.828 73.158 163.608 1.00 38.50 192 VAL B C 1
ATOM 3446 O O . VAL B 1 192 ? 18.735 73.173 163.028 1.00 39.00 192 VAL B O 1
ATOM 3450 N N . ALA B 1 193 ? 20.129 73.947 164.641 1.00 36.39 193 ALA B N 1
ATOM 3451 C CA . ALA B 1 193 ? 19.345 75.131 164.972 1.00 37.58 193 ALA B CA 1
ATOM 3452 C C . ALA B 1 193 ? 20.201 76.416 164.908 1.00 35.29 193 ALA B C 1
ATOM 3453 O O . ALA B 1 193 ? 21.145 76.556 165.659 1.00 35.07 193 ALA B O 1
ATOM 3455 N N . ILE B 1 194 ? 19.866 77.332 163.999 1.00 33.88 194 ILE B N 1
ATOM 3456 C CA . ILE B 1 194 ? 20.531 78.637 163.915 1.00 34.07 194 ILE B CA 1
ATOM 3457 C C . ILE B 1 194 ? 19.901 79.578 164.931 1.00 35.81 194 ILE B C 1
ATOM 3458 O O . ILE B 1 194 ? 18.695 79.821 164.880 1.00 34.31 194 ILE B O 1
ATOM 3463 N N . LYS B 1 195 ? 20.708 80.105 165.849 1.00 34.28 195 LYS B N 1
ATOM 3464 C CA . LYS B 1 195 ? 20.190 81.004 166.882 1.00 35.15 195 LYS B CA 1
ATOM 3465 C C . LYS B 1 195 ? 20.241 82.449 166.405 1.00 34.14 195 LYS B C 1
ATOM 3466 O O . LYS B 1 195 ? 19.397 83.270 166.786 1.00 34.53 195 LYS B O 1
ATOM 3472 N N . GLY B 1 196 ? 21.204 82.727 165.528 1.00 32.64 196 GLY B N 1
ATOM 3473 C CA . GLY B 1 196 ? 21.346 84.019 164.861 1.00 31.12 196 GLY B CA 1
ATOM 3474 C C . GLY B 1 196 ? 22.426 83.942 163.807 1.00 31.95 196 GLY B C 1
ATOM 3475 O O . GLY B 1 196 ? 23.207 82.996 163.787 1.00 35.59 196 GLY B O 1
ATOM 3476 N N . ALA B 1 197 ? 22.454 84.904 162.898 1.00 28.21 197 ALA B N 1
ATOM 3477 C CA . ALA B 1 197 ? 23.377 84.890 161.775 1.00 27.96 197 ALA B CA 1
ATOM 3478 C C . ALA B 1 197 ? 23.514 86.295 161.214 1.00 27.74 197 ALA B C 1
ATOM 3479 O O . ALA B 1 197 ? 22.518 86.949 160.948 1.00 24.94 197 ALA B O 1
ATOM 3481 N N . TRP B 1 198 ? 24.745 86.780 161.067 1.00 25.74 198 TRP B N 1
ATOM 3482 C CA . TRP B 1 198 ? 24.950 88.164 160.652 1.00 22.37 198 TRP B CA 1
ATOM 3483 C C . TRP B 1 198 ? 26.079 88.306 159.678 1.00 25.14 198 TRP B C 1
ATOM 3484 O O . TRP B 1 198 ? 26.941 87.434 159.543 1.00 22.87 198 TRP B O 1
ATOM 3495 N N . SER B 1 199 ? 26.084 89.451 159.022 1.00 22.38 199 SER B N 1
ATOM 3496 C CA . SER B 1 199 ? 27.134 89.826 158.091 1.00 26.80 199 SER B CA 1
ATOM 3497 C C . SER B 1 199 ? 27.665 91.165 158.585 1.00 23.59 199 SER B C 1
ATOM 3498 O O . SER B 1 199 ? 26.977 91.861 159.320 1.00 26.18 199 SER B O 1
ATOM 3501 N N . ALA B 1 200 ? 28.876 91.519 158.177 1.00 26.72 200 ALA B N 1
ATOM 3502 C CA . ALA B 1 200 ? 29.542 92.758 158.569 1.00 27.64 200 ALA B CA 1
ATOM 3503 C C . ALA B 1 200 ? 30.874 92.759 157.845 1.00 28.08 200 ALA B C 1
ATOM 3504 O O . ALA B 1 200 ? 31.324 91.698 157.407 1.00 27.03 200 ALA B O 1
ATOM 3506 N N . PRO B 1 201 ? 31.504 93.937 157.689 1.00 26.01 201 PRO B N 1
ATOM 3507 C CA . PRO B 1 201 ? 32.822 93.969 157.080 1.00 26.76 201 PRO B CA 1
ATOM 3508 C C . PRO B 1 201 ? 33.794 93.029 157.809 1.00 25.10 201 PRO B C 1
ATOM 3509 O O . PRO B 1 201 ? 33.592 92.732 158.994 1.00 20.92 201 PRO B O 1
ATOM 3513 N N . GLY B 1 202 ? 34.817 92.570 157.094 1.00 23.18 202 GLY B N 1
ATOM 3514 C CA . GLY B 1 202 ? 35.745 91.556 157.600 1.00 22.57 202 GLY B CA 1
ATOM 3515 C C . GLY B 1 202 ? 37.160 91.845 157.155 1.00 24.03 202 GLY B C 1
ATOM 3516 O O . GLY B 1 202 ? 37.355 92.617 156.235 1.00 26.11 202 GLY B O 1
ATOM 3517 N N . SER B 1 203 ? 38.139 91.254 157.838 1.00 20.93 203 SER B N 1
ATOM 3518 C CA . SER B 1 203 ? 39.559 91.407 157.518 1.00 22.73 203 SER B CA 1
ATOM 3519 C C . SER B 1 203 ? 40.181 90.079 157.887 1.00 22.12 203 SER B C 1
ATOM 3520 O O . SER B 1 203 ? 39.624 89.318 158.693 1.00 20.69 203 SER B O 1
ATOM 3523 N N . LEU B 1 204 ? 41.320 89.774 157.274 1.00 22.64 204 LEU B N 1
ATOM 3524 C CA . LEU B 1 204 ? 42.055 88.580 157.629 1.00 21.24 204 LEU B CA 1
ATOM 3525 C C . LEU B 1 204 ? 43.523 88.792 157.339 1.00 22.95 204 LEU B C 1
ATOM 3526 O O . LEU B 1 204 ? 43.883 89.259 156.254 1.00 23.86 204 LEU B O 1
ATOM 3531 N N . GLU B 1 205 ? 44.368 88.505 158.319 1.00 20.96 205 GLU B N 1
ATOM 3532 C CA . GLU B 1 205 ? 45.806 88.499 158.078 1.00 23.28 205 GLU B CA 1
ATOM 3533 C C . GLU B 1 205 ? 46.378 87.162 158.530 1.00 24.27 205 GLU B C 1
ATOM 3534 O O . GLU B 1 205 ? 46.096 86.711 159.659 1.00 22.21 205 GLU B O 1
ATOM 3540 N N . LEU B 1 206 ? 47.216 86.560 157.671 1.00 22.11 206 LEU B N 1
ATOM 3541 C CA . LEU B 1 206 ? 47.878 85.279 157.985 1.00 22.30 206 LEU B CA 1
ATOM 3542 C C . LEU B 1 206 ? 49.390 85.452 158.051 1.00 23.38 206 LEU B C 1
ATOM 3543 O O . LEU B 1 206 ? 49.937 86.318 157.400 1.00 19.32 206 LEU B O 1
ATOM 3548 N N . HIS B 1 207 ? 50.061 84.621 158.841 1.00 21.30 207 HIS B N 1
ATOM 3549 C CA . HIS B 1 207 ? 51.498 84.695 158.967 1.00 24.43 207 HIS B CA 1
ATOM 3550 C C . HIS B 1 207 ? 52.060 83.291 158.738 1.00 24.44 207 HIS B C 1
ATOM 3551 O O . HIS B 1 207 ? 51.429 82.337 159.100 1.00 23.92 207 HIS B O 1
ATOM 3558 N N . PRO B 1 208 ? 53.245 83.182 158.116 1.00 26.77 208 PRO B N 1
ATOM 3559 C CA . PRO B 1 208 ? 53.876 81.900 157.907 1.00 27.39 208 PRO B CA 1
ATOM 3560 C C . PRO B 1 208 ? 54.227 81.132 159.190 1.00 23.65 208 PRO B C 1
ATOM 3561 O O . PRO B 1 208 ? 54.492 81.717 160.259 1.00 23.81 208 PRO B O 1
ATOM 3565 N N . HIS B 1 209 ? 54.189 79.814 159.094 1.00 21.04 209 HIS B N 1
ATOM 3566 C CA . HIS B 1 209 ? 54.687 78.974 160.165 1.00 21.73 209 HIS B CA 1
ATOM 3567 C C . HIS B 1 209 ? 55.042 77.658 159.555 1.00 24.16 209 HIS B C 1
ATOM 3568 O O . HIS B 1 209 ? 54.279 77.148 158.743 1.00 22.04 209 HIS B O 1
ATOM 3575 N N . ALA B 1 210 ? 56.202 77.114 159.938 1.00 23.04 210 ALA B N 1
ATOM 3576 C CA . ALA B 1 210 ? 56.717 75.880 159.330 1.00 23.43 210 ALA B CA 1
ATOM 3577 C C . ALA B 1 210 ? 55.790 74.707 159.583 1.00 26.05 210 ALA B C 1
ATOM 3578 O O . ALA B 1 210 ? 55.751 73.740 158.805 1.00 25.70 210 ALA B O 1
ATOM 3580 N N . LEU B 1 211 ? 55.067 74.783 160.698 1.00 26.94 211 LEU B N 1
ATOM 3581 C CA . LEU B 1 211 ? 54.285 73.661 161.199 1.00 28.23 211 LEU B CA 1
ATOM 3582 C C . LEU B 1 211 ? 52.776 73.953 161.157 1.00 27.19 211 LEU B C 1
ATOM 3583 O O . LEU B 1 211 ? 51.963 73.093 161.456 1.00 27.03 211 LEU B O 1
ATOM 3588 N N . ALA B 1 212 ? 52.413 75.164 160.767 1.00 22.86 212 ALA B N 1
ATOM 3589 C CA . ALA B 1 212 ? 51.010 75.574 160.651 1.00 25.49 212 ALA B CA 1
ATOM 3590 C C . ALA B 1 212 ? 50.876 76.441 159.402 1.00 26.10 212 ALA B C 1
ATOM 3591 O O . ALA B 1 212 ? 50.709 77.676 159.502 1.00 27.99 212 ALA B O 1
ATOM 3593 N N . PRO B 1 213 ? 50.979 75.814 158.208 1.00 24.48 213 PRO B N 1
ATOM 3594 C CA . PRO B 1 213 ? 51.118 76.573 156.979 1.00 25.23 213 PRO B CA 1
ATOM 3595 C C . PRO B 1 213 ? 49.852 77.199 156.401 1.00 23.95 213 PRO B C 1
ATOM 3596 O O . PRO B 1 213 ? 49.653 77.114 155.207 1.00 20.23 213 PRO B O 1
ATOM 3600 N N . VAL B 1 214 ? 49.026 77.864 157.218 1.00 24.97 214 VAL B N 1
ATOM 3601 C CA . VAL B 1 214 ? 47.783 78.450 156.719 1.00 24.27 214 VAL B CA 1
ATOM 3602 C C . VAL B 1 214 ? 48.040 79.506 155.636 1.00 25.59 214 VAL B C 1
ATOM 3603 O O . VAL B 1 214 ? 47.245 79.668 154.715 1.00 19.43 214 VAL B O 1
ATOM 3607 N N . ALA B 1 215 ? 49.173 80.200 155.757 1.00 25.82 215 ALA B N 1
ATOM 3608 C CA . ALA B 1 215 ? 49.543 81.299 154.874 1.00 27.23 215 ALA B CA 1
ATOM 3609 C C . ALA B 1 215 ? 49.926 80.840 153.451 1.00 29.35 215 ALA B C 1
ATOM 3610 O O . ALA B 1 215 ? 50.056 81.672 152.536 1.00 26.72 215 ALA B O 1
ATOM 3612 N N . ALA B 1 216 ? 50.105 79.527 153.297 1.00 29.43 216 ALA B N 1
ATOM 3613 C CA . ALA B 1 216 ? 50.292 78.867 152.006 1.00 31.05 216 ALA B CA 1
ATOM 3614 C C . ALA B 1 216 ? 49.110 79.094 151.088 1.00 31.70 216 ALA B C 1
ATOM 3615 O O . ALA B 1 216 ? 49.252 79.000 149.879 1.00 32.50 216 ALA B O 1
ATOM 3617 N N . LEU B 1 217 ? 47.933 79.370 151.652 1.00 30.49 217 LEU B N 1
ATOM 3618 C CA . LEU B 1 217 ? 46.793 79.808 150.849 1.00 30.72 217 LEU B CA 1
ATOM 3619 C C . LEU B 1 217 ? 46.610 81.324 151.085 1.00 28.94 217 LEU B C 1
ATOM 3620 O O . LEU B 1 217 ? 45.935 81.726 152.024 1.00 30.55 217 LEU B O 1
ATOM 3625 N N . PRO B 1 218 ? 47.266 82.164 150.262 1.00 29.03 218 PRO B N 1
ATOM 3626 C CA . PRO B 1 218 ? 47.356 83.594 150.524 1.00 28.35 218 PRO B CA 1
ATOM 3627 C C . PRO B 1 218 ? 46.046 84.357 150.349 1.00 28.02 218 PRO B C 1
ATOM 3628 O O . PRO B 1 218 ? 45.235 84.043 149.464 1.00 25.36 218 PRO B O 1
ATOM 3632 N N . VAL B 1 219 ? 45.838 85.328 151.236 1.00 27.30 219 VAL B N 1
ATOM 3633 C CA . VAL B 1 219 ? 44.661 86.177 151.220 1.00 28.60 219 VAL B CA 1
ATOM 3634 C C . VAL B 1 219 ? 44.909 87.226 150.157 1.00 32.28 219 VAL B C 1
ATOM 3635 O O . VAL B 1 219 ? 45.643 88.207 150.378 1.00 30.33 219 VAL B O 1
ATOM 3639 N N . LEU B 1 220 ? 44.340 86.996 148.978 1.00 34.91 220 LEU B N 1
ATOM 3640 C CA . LEU B 1 220 ? 44.487 87.957 147.881 1.00 36.17 220 LEU B CA 1
ATOM 3641 C C . LEU B 1 220 ? 43.415 89.037 148.020 1.00 37.10 220 LEU B C 1
ATOM 3642 O O . LEU B 1 220 ? 43.701 90.232 147.889 1.00 38.67 220 LEU B O 1
ATOM 3647 N N . GLU B 1 221 ? 42.179 88.619 148.256 1.00 34.99 221 GLU B N 1
ATOM 3648 C CA . GLU B 1 221 ? 41.088 89.562 148.501 1.00 36.04 221 GLU B CA 1
ATOM 3649 C C . GLU B 1 221 ? 40.051 88.918 149.432 1.00 35.39 221 GLU B C 1
ATOM 3650 O O . GLU B 1 221 ? 39.668 87.761 149.227 1.00 33.26 221 GLU B O 1
ATOM 3656 N N . VAL B 1 222 ? 39.603 89.658 150.451 1.00 30.96 222 VAL B N 1
ATOM 3657 C CA . VAL B 1 222 ? 38.567 89.145 151.363 1.00 31.49 222 VAL B CA 1
ATOM 3658 C C . VAL B 1 222 ? 37.245 89.389 150.650 1.00 30.80 222 VAL B C 1
ATOM 3659 O O . VAL B 1 222 ? 37.044 90.455 150.080 1.00 32.41 222 VAL B O 1
ATOM 3663 N N . LEU B 1 223 ? 36.354 88.411 150.652 1.00 31.30 223 LEU B N 1
ATOM 3664 C CA . LEU B 1 223 ? 35.136 88.513 149.850 1.00 32.23 223 LEU B CA 1
ATOM 3665 C C . LEU B 1 223 ? 33.927 88.719 150.731 1.00 33.13 223 LEU B C 1
ATOM 3666 O O . LEU B 1 223 ? 33.064 89.526 150.415 1.00 33.52 223 LEU B O 1
ATOM 3671 N N . SER B 1 224 ? 33.886 88.015 151.864 1.00 30.93 224 SER B N 1
ATOM 3672 C CA . SER B 1 224 ? 32.754 88.136 152.783 1.00 30.46 224 SER B CA 1
ATOM 3673 C C . SER B 1 224 ? 33.123 87.757 154.204 1.00 28.66 224 SER B C 1
ATOM 3674 O O . SER B 1 224 ? 34.131 87.073 154.438 1.00 27.59 224 SER B O 1
ATOM 3677 N N . ALA B 1 225 ? 32.285 88.173 155.154 1.00 25.44 225 ALA B N 1
ATOM 3678 C CA . ALA B 1 225 ? 32.428 87.704 156.528 1.00 23.73 225 ALA B CA 1
ATOM 3679 C C . ALA B 1 225 ? 31.066 87.364 157.094 1.00 24.80 225 ALA B C 1
ATOM 3680 O O . ALA B 1 225 ? 30.105 88.135 156.945 1.00 21.71 225 ALA B O 1
ATOM 3682 N N . ARG B 1 226 ? 30.991 86.218 157.759 1.00 21.21 226 ARG B N 1
ATOM 3683 C CA . ARG B 1 226 ? 29.744 85.787 158.396 1.00 26.22 226 ARG B CA 1
ATOM 3684 C C . ARG B 1 226 ? 30.031 85.463 159.853 1.00 22.97 226 ARG B C 1
ATOM 3685 O O . ARG B 1 226 ? 31.089 84.946 160.179 1.00 19.78 226 ARG B O 1
ATOM 3693 N N . HIS B 1 227 ? 29.046 85.706 160.702 1.00 21.57 227 HIS B N 1
ATOM 3694 C CA . HIS B 1 227 ? 29.116 85.413 162.146 1.00 21.57 227 HIS B CA 1
ATOM 3695 C C . HIS B 1 227 ? 27.796 84.749 162.471 1.00 21.66 227 HIS B C 1
ATOM 3696 O O . HIS B 1 227 ? 26.761 85.318 162.139 1.00 22.66 227 HIS B O 1
ATOM 3703 N N . PHE B 1 228 ? 27.810 83.558 163.065 1.00 18.18 228 PHE B N 1
ATOM 3704 C CA . PHE B 1 228 ? 26.565 82.872 163.455 1.00 21.44 228 PHE B CA 1
ATOM 3705 C C . PHE B 1 228 ? 26.703 81.996 164.707 1.00 23.22 228 PHE B C 1
ATOM 3706 O O . PHE B 1 228 ? 27.812 81.599 165.081 1.00 23.88 228 PHE B O 1
ATOM 3714 N N . VAL B 1 229 ? 25.583 81.751 165.388 1.00 24.15 229 VAL B N 1
ATOM 3715 C CA . VAL B 1 229 ? 25.544 80.905 166.577 1.00 25.34 229 VAL B CA 1
ATOM 3716 C C . VAL B 1 229 ? 24.527 79.778 166.342 1.00 29.25 229 VAL B C 1
ATOM 3717 O O . VAL B 1 229 ? 23.421 80.040 165.835 1.00 29.23 229 VAL B O 1
ATOM 3721 N N . CYS B 1 230 ? 24.891 78.542 166.688 1.00 27.98 230 CYS B N 1
ATOM 3722 C CA . CYS B 1 230 ? 24.001 77.404 166.452 1.00 27.05 230 CYS B CA 1
ATOM 3723 C C . CYS B 1 230 ? 24.189 76.228 167.408 1.00 29.55 230 CYS B C 1
ATOM 3724 O O . CYS B 1 230 ? 25.174 76.157 168.133 1.00 27.99 230 CYS B O 1
ATOM 3727 N N . ASP B 1 231 ? 23.218 75.317 167.422 1.00 31.25 231 ASP B N 1
ATOM 3728 C CA . ASP B 1 231 ? 23.404 74.007 168.027 1.00 31.22 231 ASP B CA 1
ATOM 3729 C C . ASP B 1 231 ? 23.455 73.052 166.849 1.00 30.69 231 ASP B C 1
ATOM 3730 O O . ASP B 1 231 ? 22.797 73.274 165.849 1.00 28.94 231 ASP B O 1
ATOM 3735 N N . LEU B 1 232 ? 24.203 71.971 166.974 1.00 30.30 232 LEU B N 1
ATOM 3736 C CA . LEU B 1 232 ? 24.271 70.993 165.902 1.00 32.81 232 LEU B CA 1
ATOM 3737 C C . LEU B 1 232 ? 24.841 69.674 166.389 1.00 32.45 232 LEU B C 1
ATOM 3738 O O . LEU B 1 232 ? 25.468 69.599 167.456 1.00 32.40 232 LEU B O 1
ATOM 3743 N N . THR B 1 233 ? 24.549 68.620 165.638 1.00 30.91 233 THR B N 1
ATOM 3744 C CA . THR B 1 233 ? 25.111 67.322 165.904 1.00 31.48 233 THR B CA 1
ATOM 3745 C C . THR B 1 233 ? 26.096 66.986 164.800 1.00 30.39 233 THR B C 1
ATOM 3746 O O . THR B 1 233 ? 25.794 67.112 163.619 1.00 30.21 233 THR B O 1
ATOM 3750 N N . LEU B 1 234 ? 27.298 66.618 165.216 1.00 29.62 234 LEU B N 1
ATOM 3751 C CA . LEU B 1 234 ? 28.321 66.139 164.332 1.00 29.85 234 LEU B CA 1
ATO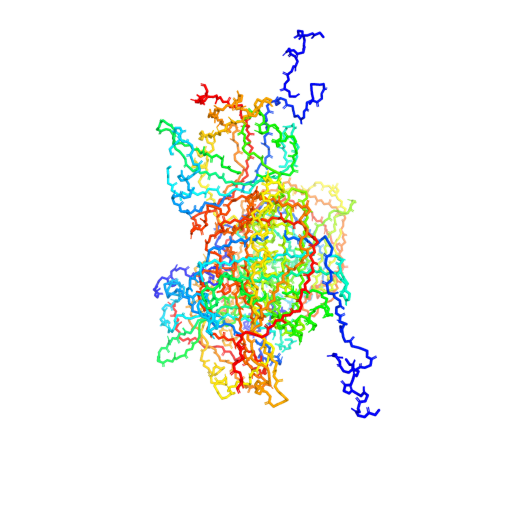M 3752 C C . LEU B 1 234 ? 28.060 64.640 164.169 1.00 29.99 234 LEU B C 1
ATOM 3753 O O . LEU B 1 234 ? 28.315 63.863 165.102 1.00 27.47 234 LEU B O 1
ATOM 3758 N N . ASP B 1 235 ? 27.509 64.233 163.023 1.00 30.83 235 ASP B N 1
ATOM 3759 C CA . ASP B 1 235 ? 27.250 62.818 162.799 1.00 32.58 235 ASP B CA 1
ATOM 3760 C C . ASP B 1 235 ? 28.534 62.105 162.390 1.00 31.21 235 ASP B C 1
ATOM 3761 O O . ASP B 1 235 ? 29.483 62.717 161.898 1.00 27.62 235 ASP B O 1
ATOM 3766 N N . LEU B 1 236 ? 28.555 60.795 162.593 1.00 33.30 236 LEU B N 1
ATOM 3767 C CA . LEU B 1 236 ? 29.681 59.969 162.134 1.00 31.41 236 LEU B CA 1
ATOM 3768 C C . LEU B 1 236 ? 29.823 59.996 160.620 1.00 30.48 236 LEU B C 1
ATOM 3769 O O . LEU B 1 236 ? 28.837 60.057 159.893 1.00 31.22 236 LEU B O 1
ATOM 3774 N N . GLY B 1 237 ? 31.056 59.954 160.144 1.00 27.93 237 GLY B N 1
ATOM 3775 C CA . GLY B 1 237 ? 31.291 60.016 158.728 1.00 29.91 237 GLY B CA 1
ATOM 3776 C C . GLY B 1 237 ? 31.119 58.670 158.056 1.00 31.73 237 GLY B C 1
ATOM 3777 O O . GLY B 1 237 ? 31.002 57.643 158.724 1.00 28.92 237 GLY B O 1
ATOM 3778 N N . THR B 1 238 ? 31.076 58.696 156.726 1.00 29.34 238 THR B N 1
ATOM 3779 C CA . THR B 1 238 ? 31.090 57.477 155.911 1.00 30.11 238 THR B CA 1
ATOM 3780 C C . THR B 1 238 ? 32.302 57.481 154.962 1.00 27.79 238 THR B C 1
ATOM 3781 O O . THR B 1 238 ? 32.795 58.531 154.603 1.00 28.49 238 THR B O 1
ATOM 3785 N N . VAL B 1 239 ? 32.805 56.319 154.570 1.00 28.67 239 VAL B N 1
ATOM 3786 C CA . VAL B 1 239 ? 33.894 56.274 153.578 1.00 27.56 239 VAL B CA 1
ATOM 3787 C C . VAL B 1 239 ? 33.301 56.439 152.179 1.00 30.10 239 VAL B C 1
ATOM 3788 O O . VAL B 1 239 ? 32.435 55.687 151.788 1.00 33.09 239 VAL B O 1
ATOM 3792 N N . VAL B 1 240 ? 33.739 57.429 151.424 1.00 34.80 240 VAL B N 1
ATOM 3793 C CA . VAL B 1 240 ? 33.210 57.594 150.058 1.00 35.63 240 VAL B CA 1
ATOM 3794 C C . VAL B 1 240 ? 34.223 57.214 148.974 1.00 36.99 240 VAL B C 1
ATOM 3795 O O . VAL B 1 240 ? 33.880 57.100 147.804 1.00 36.31 240 VAL B O 1
ATOM 3799 N N . PHE B 1 241 ? 35.476 57.052 149.388 1.00 38.10 241 PHE B N 1
ATOM 3800 C CA . PHE B 1 241 ? 36.559 56.623 148.529 1.00 33.83 241 PHE B CA 1
ATOM 3801 C C . PHE B 1 241 ? 37.715 56.113 149.367 1.00 36.82 241 PHE B C 1
ATOM 3802 O O . PHE B 1 241 ? 38.298 56.865 150.182 1.00 31.80 241 PHE B O 1
ATOM 3810 N N . ASP B 1 242 ? 38.085 54.855 149.128 1.00 34.26 242 ASP B N 1
ATOM 3811 C CA . ASP B 1 242 ? 39.202 54.222 149.809 1.00 34.12 242 ASP B CA 1
ATOM 3812 C C . ASP B 1 242 ? 40.386 54.064 148.870 1.00 35.29 242 ASP B C 1
ATOM 3813 O O . ASP B 1 242 ? 40.357 53.212 147.963 1.00 31.46 242 ASP B O 1
ATOM 3818 N N . TYR B 1 243 ? 41.433 54.851 149.108 1.00 33.78 243 TYR B N 1
ATOM 3819 C CA . TYR B 1 243 ? 42.647 54.808 148.286 1.00 35.13 243 TYR B CA 1
ATOM 3820 C C . TYR B 1 243 ? 43.369 53.455 148.337 1.00 36.98 243 TYR B C 1
ATOM 3821 O O . TYR B 1 243 ? 44.137 53.124 147.414 1.00 36.56 243 TYR B O 1
ATOM 3830 N N . LEU B 1 244 ? 43.145 52.708 149.419 1.00 35.49 244 LEU B N 1
ATOM 3831 C CA . LEU B 1 244 ? 43.776 51.400 149.638 1.00 40.26 244 LEU B CA 1
ATOM 3832 C C . LEU B 1 244 ? 42.865 50.260 149.180 1.00 42.74 244 LEU B C 1
ATOM 3833 O O . LEU B 1 244 ? 43.188 49.092 149.393 1.00 42.89 244 LEU B O 1
ATOM 3846 N N . LYS C 1 2 ? 6.409 100.733 217.666 1.00 75.60 2 LYS C N 1
ATOM 3847 C CA . LYS C 1 2 ? 5.518 100.252 218.723 1.00 72.24 2 LYS C CA 1
ATOM 3848 C C . LYS C 1 2 ? 5.691 98.762 218.923 1.00 70.95 2 LYS C C 1
ATOM 3849 O O . LYS C 1 2 ? 5.808 98.004 217.958 1.00 69.04 2 LYS C O 1
ATOM 3855 N N . GLN C 1 3 ? 5.690 98.355 220.186 1.00 71.14 3 GLN C N 1
ATOM 3856 C CA . GLN C 1 3 ? 5.884 96.964 220.590 1.00 71.64 3 GLN C CA 1
ATOM 3857 C C . GLN C 1 3 ? 5.074 95.950 219.775 1.00 71.36 3 GLN C C 1
ATOM 3858 O O . GLN C 1 3 ? 5.546 94.840 219.518 1.00 71.25 3 GLN C O 1
ATOM 3864 N N . GLN C 1 4 ? 3.866 96.341 219.375 1.00 72.54 4 GLN C N 1
ATOM 3865 C CA . GLN C 1 4 ? 2.959 95.491 218.590 1.00 73.51 4 GLN C CA 1
ATOM 3866 C C . GLN C 1 4 ? 3.431 95.316 217.141 1.00 71.23 4 GLN C C 1
ATOM 3867 O O . GLN C 1 4 ? 3.421 94.205 216.598 1.00 69.85 4 GLN C O 1
ATOM 3873 N N . GLU C 1 5 ? 3.829 96.424 216.524 1.00 69.95 5 GLU C N 1
ATOM 3874 C CA . GLU C 1 5 ? 4.301 96.434 215.141 1.00 67.37 5 GLU C CA 1
ATOM 3875 C C . GLU C 1 5 ? 5.658 95.731 214.993 1.00 65.49 5 GLU C C 1
ATOM 3876 O O . GLU C 1 5 ? 5.985 95.237 213.913 1.00 63.97 5 GLU C O 1
ATOM 3882 N N . VAL C 1 6 ? 6.438 95.685 216.075 1.00 62.33 6 VAL C N 1
ATOM 3883 C CA . VAL C 1 6 ? 7.681 94.928 216.086 1.00 60.26 6 VAL C CA 1
ATOM 3884 C C . VAL C 1 6 ? 7.385 93.452 215.827 1.00 62.09 6 VAL C C 1
ATOM 3885 O O . VAL C 1 6 ? 7.949 92.865 214.908 1.00 62.34 6 VAL C O 1
ATOM 3889 N N . ARG C 1 7 ? 6.473 92.876 216.606 1.00 61.77 7 ARG C N 1
ATOM 3890 C CA . ARG C 1 7 ? 6.027 91.491 216.420 1.00 63.94 7 ARG C CA 1
ATOM 3891 C C . ARG C 1 7 ? 5.503 91.243 215.001 1.00 64.14 7 ARG C C 1
ATOM 3892 O O . ARG C 1 7 ? 5.763 90.203 214.393 1.00 63.44 7 ARG C O 1
ATOM 3900 N N . GLN C 1 8 ? 4.757 92.224 214.501 1.00 65.46 8 GLN C N 1
ATOM 3901 C CA . GLN C 1 8 ? 4.121 92.207 213.188 1.00 67.06 8 GLN C CA 1
ATOM 3902 C C . GLN C 1 8 ? 5.154 92.293 212.058 1.00 67.23 8 GLN C C 1
ATOM 3903 O O . GLN C 1 8 ? 4.982 91.680 211.001 1.00 68.23 8 GLN C O 1
ATOM 3909 N N . ARG C 1 9 ? 6.252 93.019 212.352 1.00 65.68 9 ARG C N 1
ATOM 3910 C CA . ARG C 1 9 ? 7.286 93.215 211.349 1.00 62.62 9 ARG C CA 1
ATOM 3911 C C . ARG C 1 9 ? 8.436 92.213 211.421 1.00 58.85 9 ARG C C 1
ATOM 3912 O O . ARG C 1 9 ? 9.047 91.931 210.390 1.00 59.43 9 ARG C O 1
ATOM 3920 N N . ALA C 1 10 ? 8.697 91.699 212.541 1.00 52.16 10 ALA C N 1
ATOM 3921 C CA . ALA C 1 10 ? 9.857 90.816 212.743 1.00 47.48 10 ALA C CA 1
ATOM 3922 C C . ALA C 1 10 ? 9.912 89.596 211.818 1.00 45.66 10 ALA C C 1
ATOM 3923 O O . ALA C 1 10 ? 8.967 88.807 211.752 1.00 47.30 10 ALA C O 1
ATOM 3925 N N . PHE C 1 11 ? 11.029 89.457 211.102 1.00 40.54 11 PHE C N 1
ATOM 3926 C CA . PHE C 1 11 ? 11.280 88.298 210.241 1.00 37.66 11 PHE C CA 1
ATOM 3927 C C . PHE C 1 11 ? 12.674 87.738 210.543 1.00 34.46 11 PHE C C 1
ATOM 3928 O O . PHE C 1 11 ? 12.807 86.587 210.952 1.00 29.52 11 PHE C O 1
ATOM 3936 N N . ALA C 1 12 ? 13.697 88.574 210.354 1.00 31.97 12 ALA C N 1
ATOM 3937 C CA . ALA C 1 12 ? 15.087 88.225 210.645 1.00 29.66 12 ALA C CA 1
ATOM 3938 C C . ALA C 1 12 ? 15.858 89.442 211.174 1.00 26.26 12 ALA C C 1
ATOM 3939 O O . ALA C 1 12 ? 15.472 90.570 210.935 1.00 26.53 12 ALA C O 1
ATOM 3949 N N . PRO C 1 14 ? 18.998 92.128 211.156 1.00 32.74 14 PRO C N 1
ATOM 3950 C CA . PRO C 1 14 ? 18.410 93.261 211.867 1.00 32.36 14 PRO C CA 1
ATOM 3951 C C . PRO C 1 14 ? 16.951 93.471 211.518 1.00 32.26 14 PRO C C 1
ATOM 3952 O O . PRO C 1 14 ? 16.572 93.446 210.342 1.00 27.95 14 PRO C O 1
ATOM 3956 N N . LEU C 1 15 ? 16.125 93.693 212.538 1.00 35.04 15 LEU C N 1
ATOM 3957 C CA . LEU C 1 15 ? 14.731 94.110 212.320 1.00 33.91 15 LEU C CA 1
ATOM 3958 C C . LEU C 1 15 ? 14.538 95.015 211.087 1.00 34.03 15 LEU C C 1
ATOM 3959 O O . LEU C 1 15 ? 13.835 94.651 210.150 1.00 33.85 15 LEU C O 1
ATOM 3964 N N . THR C 1 16 ? 15.165 96.186 211.092 1.00 34.92 16 THR C N 1
ATOM 3965 C CA . THR C 1 16 ? 14.922 97.208 210.054 1.00 37.84 16 THR C CA 1
ATOM 3966 C C . THR C 1 16 ? 15.645 96.981 208.705 1.00 38.99 16 THR C C 1
ATOM 3967 O O . THR C 1 16 ? 15.400 97.714 207.743 1.00 39.50 16 THR C O 1
ATOM 3971 N N . SER C 1 17 ? 16.533 95.986 208.646 1.00 34.75 17 SER C N 1
ATOM 3972 C CA . SER C 1 17 ? 17.290 95.687 207.424 1.00 34.52 17 SER C CA 1
ATOM 3973 C C . SER C 1 17 ? 17.791 94.243 207.510 1.00 31.08 17 SER C C 1
ATOM 3974 O O . SER C 1 17 ? 18.993 94.008 207.626 1.00 28.45 17 SER C O 1
ATOM 3977 N N . PRO C 1 18 ? 16.859 93.277 207.473 1.00 28.52 18 PRO C N 1
ATOM 3978 C CA . PRO C 1 18 ? 17.025 91.847 207.692 1.00 27.77 18 PRO C CA 1
ATOM 3979 C C . PRO C 1 18 ? 18.177 91.243 206.886 1.00 27.77 18 PRO C C 1
ATOM 3980 O O . PRO C 1 18 ? 18.374 91.581 205.719 1.00 28.27 18 PRO C O 1
ATOM 3984 N N . ALA C 1 19 ? 18.923 90.339 207.496 1.00 27.89 19 ALA C N 1
ATOM 3985 C CA . ALA C 1 19 ? 20.130 89.828 206.867 1.00 31.04 19 ALA C CA 1
ATOM 3986 C C . ALA C 1 19 ? 19.798 89.040 205.583 1.00 29.13 19 ALA C C 1
ATOM 3987 O O . ALA C 1 19 ? 20.659 88.803 204.763 1.00 28.00 19 ALA C O 1
ATOM 3989 N N . PHE C 1 20 ? 18.532 88.650 205.445 1.00 30.60 20 PHE C N 1
ATOM 3990 C CA . PHE C 1 20 ? 18.002 87.946 204.281 1.00 31.87 20 PHE C CA 1
ATOM 3991 C C . PHE C 1 20 ? 16.490 88.200 204.185 1.00 33.22 20 PHE C C 1
ATOM 3992 O O . PHE C 1 20 ? 15.822 88.384 205.219 1.00 31.70 20 PHE C O 1
ATOM 4000 N N . PRO C 1 21 ? 15.947 88.238 202.948 1.00 31.64 21 PRO C N 1
ATOM 4001 C CA . PRO C 1 21 ? 14.535 88.558 202.730 1.00 32.21 21 PRO C CA 1
ATOM 4002 C C . PRO C 1 21 ? 13.654 87.304 202.713 1.00 35.43 21 PRO C C 1
ATOM 4003 O O . PRO C 1 21 ? 14.190 86.192 202.715 1.00 32.25 21 PRO C O 1
ATOM 4007 N N . PRO C 1 22 ? 12.312 87.484 202.741 1.00 40.50 22 PRO C N 1
ATOM 4008 C CA . PRO C 1 22 ? 11.302 86.416 202.766 1.00 43.26 22 PRO C CA 1
ATOM 4009 C C . PRO C 1 22 ? 11.224 85.488 201.563 1.00 45.45 22 PRO C C 1
ATOM 4010 O O . PRO C 1 22 ? 10.944 84.308 201.732 1.00 47.44 22 PRO C O 1
ATOM 4014 N N . GLY C 1 23 ? 11.409 85.984 200.351 1.00 46.95 23 GLY C N 1
ATOM 4015 C CA . GLY C 1 23 ? 11.178 85.086 199.198 1.00 48.97 23 GLY C CA 1
ATOM 4016 C C . GLY C 1 23 ? 9.780 85.214 198.611 1.00 47.72 23 GLY C C 1
ATOM 4017 O O . GLY C 1 23 ? 9.116 86.199 198.898 1.00 47.33 23 GLY C O 1
ATOM 4018 N N . PRO C 1 24 ? 9.306 84.224 197.804 1.00 46.55 24 PRO C N 1
ATOM 4019 C CA . PRO C 1 24 ? 9.789 82.858 197.505 1.00 45.80 24 PRO C CA 1
ATOM 4020 C C . PRO C 1 24 ? 11.223 82.793 197.018 1.00 45.28 24 PRO C C 1
ATOM 4021 O O . PRO C 1 24 ? 11.744 83.776 196.477 1.00 45.23 24 PRO C O 1
ATOM 4025 N N . TYR C 1 25 ? 11.846 81.634 197.192 1.00 40.25 25 TYR C N 1
ATOM 4026 C CA . TYR C 1 25 ? 13.258 81.483 196.878 1.00 38.03 25 TYR C CA 1
ATOM 4027 C C . TYR C 1 25 ? 13.434 80.724 195.569 1.00 35.33 25 TYR C C 1
ATOM 4028 O O . TYR C 1 25 ? 13.370 79.504 195.519 1.00 31.25 25 TYR C O 1
ATOM 4037 N N . ARG C 1 26 ? 13.612 81.484 194.502 1.00 34.69 26 ARG C N 1
ATOM 4038 C CA . ARG C 1 26 ? 13.611 80.896 193.182 1.00 37.13 26 ARG C CA 1
ATOM 4039 C C . ARG C 1 26 ? 15.044 80.772 192.658 1.00 35.95 26 ARG C C 1
ATOM 4040 O O . ARG C 1 26 ? 15.850 81.709 192.795 1.00 34.27 26 ARG C O 1
ATOM 4048 N N . PHE C 1 27 ? 15.339 79.611 192.070 1.00 32.45 27 PHE C N 1
ATOM 4049 C CA . PHE C 1 27 ? 16.680 79.306 191.582 1.00 30.90 27 PHE C CA 1
ATOM 4050 C C . PHE C 1 27 ? 16.658 79.045 190.068 1.00 30.69 27 PHE C C 1
ATOM 4051 O O . PHE C 1 27 ? 15.802 78.315 189.553 1.00 28.67 27 PHE C O 1
ATOM 4059 N N . VAL C 1 28 ? 17.545 79.719 189.352 1.00 31.49 28 VAL C N 1
ATOM 4060 C CA . VAL C 1 28 ? 17.561 79.634 187.890 1.00 32.00 28 VAL C CA 1
ATOM 4061 C C . VAL C 1 28 ? 18.936 79.156 187.492 1.00 33.10 28 VAL C C 1
ATOM 4062 O O . VAL C 1 28 ? 19.938 79.751 187.866 1.00 33.32 28 VAL C O 1
ATOM 4066 N N . ASN C 1 29 ? 18.977 78.077 186.729 1.00 32.48 29 ASN C N 1
ATOM 4067 C CA . ASN C 1 29 ? 20.249 77.518 186.268 1.00 32.96 29 ASN C CA 1
ATOM 4068 C C . ASN C 1 29 ? 21.185 77.095 187.397 1.00 31.54 29 ASN C C 1
ATOM 4069 O O . ASN C 1 29 ? 22.390 77.347 187.331 1.00 29.63 29 ASN C O 1
ATOM 4074 N N . ARG C 1 30 ? 20.642 76.430 188.413 1.00 30.94 30 ARG C N 1
ATOM 4075 C CA . ARG C 1 30 ? 21.478 75.728 189.380 1.00 33.83 30 ARG C CA 1
ATOM 4076 C C . ARG C 1 30 ? 22.217 74.730 188.526 1.00 33.31 30 ARG C C 1
ATOM 4077 O O . ARG C 1 30 ? 21.656 74.236 187.543 1.00 36.01 30 ARG C O 1
ATOM 4085 N N . GLU C 1 31 ? 23.469 74.454 188.863 1.00 32.32 31 GLU C N 1
ATOM 4086 C CA . GLU C 1 31 ? 24.256 73.445 188.156 1.00 31.07 31 GLU C CA 1
ATOM 4087 C C . GLU C 1 31 ? 24.867 72.589 189.239 1.00 30.93 31 GLU C C 1
ATOM 4088 O O . GLU C 1 31 ? 25.512 73.122 190.138 1.00 30.36 31 GLU C O 1
ATOM 4094 N N . TYR C 1 32 ? 24.606 71.285 189.188 1.00 32.17 32 TYR C N 1
ATOM 4095 C CA . TYR C 1 32 ? 25.093 70.339 190.190 1.00 31.76 32 TYR C CA 1
ATOM 4096 C C . TYR C 1 32 ? 26.160 69.416 189.613 1.00 33.19 32 TYR C C 1
ATOM 4097 O O . TYR C 1 32 ? 26.027 68.960 188.476 1.00 31.77 32 TYR C O 1
ATOM 4114 N N . ILE C 1 34 ? 27.123 65.904 191.398 1.00 33.23 34 ILE C N 1
ATOM 4115 C CA . ILE C 1 34 ? 26.897 64.996 192.523 1.00 33.98 34 ILE C CA 1
ATOM 4116 C C . ILE C 1 34 ? 27.725 63.753 192.295 1.00 33.73 34 ILE C C 1
ATOM 4117 O O . ILE C 1 34 ? 27.579 63.091 191.282 1.00 32.95 34 ILE C O 1
ATOM 4122 N N . ILE C 1 35 ? 28.605 63.447 193.227 1.00 32.97 35 ILE C N 1
ATOM 4123 C CA . ILE C 1 35 ? 29.317 62.172 193.186 1.00 34.62 35 ILE C CA 1
ATOM 4124 C C . ILE C 1 35 ? 28.791 61.299 194.317 1.00 33.32 35 ILE C C 1
ATOM 4125 O O . ILE C 1 35 ? 28.923 61.633 195.491 1.00 31.92 35 ILE C O 1
ATOM 4130 N N . THR C 1 36 ? 28.144 60.202 193.950 1.00 33.32 36 THR C N 1
ATOM 4131 C CA . THR C 1 36 ? 27.693 59.233 194.951 1.00 35.65 36 THR C CA 1
ATOM 4132 C C . THR C 1 36 ? 28.805 58.214 195.230 1.00 36.53 36 THR C C 1
ATOM 4133 O O . THR C 1 36 ? 29.381 57.638 194.311 1.00 36.33 36 THR C O 1
ATOM 4137 N N . TYR C 1 37 ? 29.130 58.046 196.509 1.00 38.26 37 TYR C N 1
ATOM 4138 C CA . TYR C 1 37 ? 30.156 57.099 196.933 1.00 39.99 37 TYR C CA 1
ATOM 4139 C C . TYR C 1 37 ? 29.709 56.217 198.085 1.00 39.79 37 TYR C C 1
ATOM 4140 O O . TYR C 1 37 ? 28.965 56.653 198.958 1.00 40.56 37 TYR C O 1
ATOM 4149 N N . ARG C 1 38 ? 30.175 54.978 198.069 1.00 40.97 38 ARG C N 1
ATOM 4150 C CA . ARG C 1 38 ? 29.939 54.056 199.162 1.00 41.55 38 ARG C CA 1
ATOM 4151 C C . ARG C 1 38 ? 30.880 54.451 200.276 1.00 41.05 38 ARG C C 1
ATOM 4152 O O . ARG C 1 38 ? 32.030 54.801 200.018 1.00 42.13 38 ARG C O 1
ATOM 4160 N N . THR C 1 39 ? 30.387 54.447 201.506 1.00 41.21 39 THR C N 1
ATOM 4161 C CA . THR C 1 39 ? 31.247 54.712 202.656 1.00 43.18 39 THR C CA 1
ATOM 4162 C C . THR C 1 39 ? 31.090 53.644 203.729 1.00 45.01 39 THR C C 1
ATOM 4163 O O . THR C 1 39 ? 30.398 52.642 203.539 1.00 44.09 39 THR C O 1
ATOM 4167 N N . ASP C 1 40 ? 31.762 53.868 204.852 1.00 46.16 40 ASP C N 1
ATOM 4168 C CA . ASP C 1 40 ? 31.633 53.012 206.007 1.00 47.93 40 ASP C CA 1
ATOM 4169 C C . ASP C 1 40 ? 30.268 53.246 206.666 1.00 48.65 40 ASP C C 1
ATOM 4170 O O . ASP C 1 40 ? 29.995 54.357 207.119 1.00 48.60 40 ASP C O 1
ATOM 4175 N N . PRO C 1 41 ? 29.413 52.196 206.722 1.00 51.04 41 PRO C N 1
ATOM 4176 C CA . PRO C 1 41 ? 28.088 52.206 207.386 1.00 49.88 41 PRO C CA 1
ATOM 4177 C C . PRO C 1 41 ? 28.070 52.791 208.807 1.00 48.73 41 PRO C C 1
ATOM 4178 O O . PRO C 1 41 ? 27.140 53.533 209.166 1.00 47.94 41 PRO C O 1
ATOM 4182 N N . ALA C 1 42 ? 29.092 52.434 209.588 1.00 47.15 42 ALA C N 1
ATOM 4183 C CA . ALA C 1 42 ? 29.306 52.892 210.956 1.00 48.07 42 ALA C CA 1
ATOM 4184 C C . ALA C 1 42 ? 29.495 54.406 211.063 1.00 49.69 42 ALA C C 1
ATOM 4185 O O . ALA C 1 42 ? 29.060 55.031 212.040 1.00 48.22 42 ALA C O 1
ATOM 4187 N N . ALA C 1 43 ? 30.156 54.992 210.063 1.00 49.64 43 ALA C N 1
ATOM 4188 C CA . ALA C 1 43 ? 30.352 56.437 210.021 1.00 49.50 43 ALA C CA 1
ATOM 4189 C C . ALA C 1 43 ? 29.026 57.202 209.873 1.00 48.60 43 ALA C C 1
ATOM 4190 O O . ALA C 1 43 ? 28.822 58.231 210.530 1.00 47.02 43 ALA C O 1
ATOM 4192 N N . ILE C 1 44 ? 28.146 56.683 209.014 1.00 47.28 44 ILE C N 1
ATOM 4193 C CA . ILE C 1 44 ? 26.782 57.191 208.826 1.00 47.72 44 ILE C CA 1
ATOM 4194 C C . ILE C 1 44 ? 25.931 57.034 210.099 1.00 48.89 44 ILE C C 1
ATOM 4195 O O . ILE C 1 44 ? 25.359 58.009 210.586 1.00 47.07 44 ILE C O 1
ATOM 4200 N N . GLU C 1 45 ? 25.853 55.807 210.629 1.00 50.58 45 GLU C N 1
ATOM 4201 C CA . GLU C 1 45 ? 25.124 55.543 211.878 1.00 50.43 45 GLU C CA 1
ATOM 4202 C C . GLU C 1 45 ? 25.524 56.469 213.021 1.00 48.17 45 GLU C C 1
ATOM 4203 O O . GLU C 1 45 ? 24.680 56.869 213.807 1.00 47.16 45 GLU C O 1
ATOM 4209 N N . ALA C 1 46 ? 26.805 56.813 213.088 1.00 48.34 46 ALA C N 1
ATOM 4210 C CA . ALA C 1 46 ? 27.339 57.697 214.125 1.00 49.86 46 ALA C CA 1
ATOM 4211 C C . ALA C 1 46 ? 26.848 59.163 214.089 1.00 50.99 46 ALA C C 1
ATOM 4212 O O . ALA C 1 46 ? 27.031 59.889 215.073 1.00 50.73 46 ALA C O 1
ATOM 4214 N N . VAL C 1 47 ? 26.241 59.595 212.979 1.00 50.36 47 VAL C N 1
ATOM 4215 C CA . VAL C 1 47 ? 25.808 61.004 212.812 1.00 49.54 47 VAL C CA 1
ATOM 4216 C C . VAL C 1 47 ? 24.306 61.174 212.548 1.00 48.17 47 VAL C C 1
ATOM 4217 O O . VAL C 1 47 ? 23.763 62.278 212.660 1.00 47.32 47 VAL C O 1
ATOM 4221 N N . LEU C 1 48 ? 23.647 60.083 212.183 1.00 45.39 48 LEU C N 1
ATOM 4222 C CA . LEU C 1 48 ? 22.238 60.111 211.818 1.00 47.39 48 LEU C CA 1
ATOM 4223 C C . LEU C 1 48 ? 21.375 60.148 213.071 1.00 48.96 48 LEU C C 1
ATOM 4224 O O . LEU C 1 48 ? 21.513 59.277 213.926 1.00 50.40 48 LEU C O 1
ATOM 4229 N N . PRO C 1 49 ? 20.509 61.174 213.204 1.00 49.42 49 PRO C N 1
ATOM 4230 C CA . PRO C 1 49 ? 19.630 61.285 214.356 1.00 49.93 49 PRO C CA 1
ATOM 4231 C C . PRO C 1 49 ? 18.315 60.525 214.234 1.00 52.12 49 PRO C C 1
ATOM 4232 O O . PRO C 1 49 ? 17.481 60.877 213.403 1.00 51.63 49 PRO C O 1
ATOM 4236 N N . GLU C 1 50 ? 18.110 59.507 215.070 1.00 55.84 50 GLU C N 1
ATOM 4237 C CA . GLU C 1 50 ? 16.756 58.984 215.258 1.00 58.39 50 GLU C CA 1
ATOM 4238 C C . GLU C 1 50 ? 15.849 60.180 215.513 1.00 56.24 50 GLU C C 1
ATOM 4239 O O . GLU C 1 50 ? 16.289 61.151 216.135 1.00 56.20 50 GLU C O 1
ATOM 4245 N N . PRO C 1 51 ? 14.587 60.132 215.044 1.00 54.35 51 PRO C N 1
ATOM 4246 C CA . PRO C 1 51 ? 13.863 59.018 214.428 1.00 55.80 51 PRO C CA 1
ATOM 4247 C C . PRO C 1 51 ? 14.197 58.733 212.960 1.00 57.02 51 PRO C C 1
ATOM 4248 O O . PRO C 1 51 ? 13.508 57.921 212.322 1.00 54.43 51 PRO C O 1
ATOM 4252 N N . LEU C 1 52 ? 15.227 59.404 212.432 1.00 58.48 52 LEU C N 1
ATOM 4253 C CA . LEU C 1 52 ? 15.688 59.160 211.066 1.00 58.51 52 LEU C CA 1
ATOM 4254 C C . LEU C 1 52 ? 16.273 57.771 210.945 1.00 58.75 52 LEU C C 1
ATOM 4255 O O . LEU C 1 52 ? 16.916 57.265 211.875 1.00 59.33 52 LEU C O 1
ATOM 4260 N N . GLN C 1 53 ? 16.058 57.157 209.788 1.00 57.94 53 GLN C N 1
ATOM 4261 C CA . GLN C 1 53 ? 16.582 55.825 209.556 1.00 58.09 53 GLN C CA 1
ATOM 4262 C C . GLN C 1 53 ? 17.475 55.715 208.329 1.00 57.14 53 GLN C C 1
ATOM 4263 O O . GLN C 1 53 ? 17.178 56.250 207.256 1.00 54.86 53 GLN C O 1
ATOM 4277 N N . ALA C 1 55 ? 19.224 54.329 205.122 1.00 53.85 55 ALA C N 1
ATOM 4278 C CA . ALA C 1 55 ? 18.972 53.507 203.944 1.00 52.48 55 ALA C CA 1
ATOM 4279 C C . ALA C 1 55 ? 20.387 53.108 203.562 1.00 52.25 55 ALA C C 1
ATOM 4280 O O . ALA C 1 55 ? 21.259 53.083 204.428 1.00 52.84 55 ALA C O 1
ATOM 4282 N N . GLU C 1 56 ? 20.639 52.814 202.290 1.00 50.44 56 GLU C N 1
ATOM 4283 C CA . GLU C 1 56 ? 21.948 52.293 201.881 1.00 50.93 56 GLU C CA 1
ATOM 4284 C C . GLU C 1 56 ? 23.119 53.179 202.370 1.00 47.77 56 GLU C C 1
ATOM 4285 O O . GLU C 1 56 ? 22.932 54.372 202.583 1.00 47.75 56 GLU C O 1
ATOM 4291 N N . PRO C 1 57 ? 24.319 52.585 202.555 1.00 45.65 57 PRO C N 1
ATOM 4292 C CA . PRO C 1 57 ? 25.475 53.276 203.111 1.00 44.96 57 PRO C CA 1
ATOM 4293 C C . PRO C 1 57 ? 26.273 54.091 202.085 1.00 44.67 57 PRO C C 1
ATOM 4294 O O . PRO C 1 57 ? 27.474 53.855 201.884 1.00 45.62 57 PRO C O 1
ATOM 4298 N N . VAL C 1 58 ? 25.592 55.032 201.442 1.00 44.69 58 VAL C N 1
ATOM 4299 C CA . VAL C 1 58 ? 26.213 55.913 200.444 1.00 44.46 58 VAL C CA 1
ATOM 4300 C C . VAL C 1 58 ? 26.079 57.386 200.838 1.00 45.05 58 VAL C C 1
ATOM 4301 O O . VAL C 1 58 ? 25.185 57.776 201.596 1.00 45.63 58 VAL C O 1
ATOM 4305 N N . VAL C 1 59 ? 27.014 58.192 200.349 1.00 43.29 59 VAL C N 1
ATOM 4306 C CA . VAL C 1 59 ? 26.976 59.622 200.541 1.00 42.10 59 VAL C CA 1
ATOM 4307 C C . VAL C 1 59 ? 26.925 60.254 199.157 1.00 41.96 59 VAL C C 1
ATOM 4308 O O . VAL C 1 59 ? 27.623 59.802 198.237 1.00 41.25 59 VAL C O 1
ATOM 4312 N N . ARG C 1 60 ? 26.051 61.247 198.993 1.00 36.50 60 ARG C N 1
ATOM 4313 C CA . ARG C 1 60 ? 26.031 62.051 197.787 1.00 37.06 60 ARG C CA 1
ATOM 4314 C C . ARG C 1 60 ? 26.816 63.291 198.138 1.00 35.00 60 ARG C C 1
ATOM 4315 O O . ARG C 1 60 ? 26.410 64.054 199.006 1.00 30.03 60 ARG C O 1
ATOM 4323 N N . TYR C 1 61 ? 27.966 63.449 197.501 1.00 34.76 61 TYR C N 1
ATOM 4324 C CA . TYR C 1 61 ? 28.757 64.644 197.698 1.00 34.90 61 TYR C CA 1
ATOM 4325 C C . TYR C 1 61 ? 28.405 65.630 196.573 1.00 34.71 61 TYR C C 1
ATOM 4326 O O . TYR C 1 61 ? 28.480 65.266 195.406 1.00 33.53 61 TYR C O 1
ATOM 4335 N N . GLU C 1 62 ? 27.993 66.854 196.934 1.00 33.51 62 GLU C N 1
ATOM 4336 C CA . GLU C 1 62 ? 27.515 67.844 195.956 1.00 34.70 62 GLU C CA 1
ATOM 4337 C C . GLU C 1 62 ? 28.444 69.043 195.829 1.00 34.22 62 GLU C C 1
ATOM 4338 O O . GLU C 1 62 ? 28.972 69.544 196.830 1.00 31.10 62 GLU C O 1
ATOM 4344 N N . PHE C 1 63 ? 28.621 69.497 194.591 1.00 29.89 63 PHE C N 1
ATOM 4345 C CA . PHE C 1 63 ? 29.217 70.779 194.277 1.00 30.17 63 PHE C CA 1
ATOM 4346 C C . PHE C 1 63 ? 28.150 71.523 193.487 1.00 31.80 63 PHE C C 1
ATOM 4347 O O . PHE C 1 63 ? 27.752 71.065 192.441 1.00 32.68 63 PHE C O 1
ATOM 4355 N N . ILE C 1 64 ? 27.618 72.621 194.020 1.00 30.98 64 ILE C N 1
ATOM 4356 C CA . ILE C 1 64 ? 26.530 73.320 193.320 1.00 31.59 64 ILE C CA 1
ATOM 4357 C C . ILE C 1 64 ? 26.865 74.787 193.042 1.00 32.14 64 ILE C C 1
ATOM 4358 O O . ILE C 1 64 ? 27.299 75.498 193.956 1.00 30.71 64 ILE C O 1
ATOM 4363 N N . ARG C 1 65 ? 26.650 75.231 191.793 1.00 27.37 65 ARG C N 1
ATOM 4364 C CA . ARG C 1 65 ? 26.655 76.636 191.435 1.00 31.58 65 ARG C CA 1
ATOM 4365 C C . ARG C 1 65 ? 25.226 77.158 191.492 1.00 27.78 65 ARG C C 1
ATOM 4366 O O . ARG C 1 65 ? 24.349 76.569 190.891 1.00 25.37 65 ARG C O 1
ATOM 4382 N N . PRO C 1 67 ? 23.954 80.572 190.313 1.00 29.01 67 PRO C N 1
ATOM 4383 C CA . PRO C 1 67 ? 24.306 81.889 189.761 1.00 30.99 67 PRO C CA 1
ATOM 4384 C C . PRO C 1 67 ? 23.211 82.967 189.871 1.00 31.68 67 PRO C C 1
ATOM 4385 O O . PRO C 1 67 ? 23.509 84.160 189.808 1.00 29.65 67 PRO C O 1
ATOM 4389 N N . ASP C 1 68 ? 21.965 82.540 190.085 1.00 33.32 68 ASP C N 1
ATOM 4390 C CA . ASP C 1 68 ? 20.819 83.423 189.989 1.00 33.75 68 ASP C CA 1
ATOM 4391 C C . ASP C 1 68 ? 19.818 82.971 191.039 1.00 32.17 68 ASP C C 1
ATOM 4392 O O . ASP C 1 68 ? 19.001 82.098 190.772 1.00 31.53 68 ASP C O 1
ATOM 4397 N N . SER C 1 69 ? 19.891 83.563 192.235 1.00 31.18 69 SER C N 1
ATOM 4398 C CA . SER C 1 69 ? 19.093 83.105 193.389 1.00 30.61 69 SER C CA 1
ATOM 4399 C C . SER C 1 69 ? 18.413 84.280 194.039 1.00 32.08 69 SER C C 1
ATOM 4400 O O . SER C 1 69 ? 19.091 85.175 194.557 1.00 32.37 69 SER C O 1
ATOM 4403 N N . THR C 1 70 ? 17.085 84.302 194.006 1.00 30.51 70 THR C N 1
ATOM 4404 C CA . THR C 1 70 ? 16.370 85.492 194.444 1.00 31.93 70 THR C CA 1
ATOM 4405 C C . THR C 1 70 ? 16.576 85.745 195.919 1.00 35.22 70 THR C C 1
ATOM 4406 O O . THR C 1 70 ? 16.416 84.830 196.739 1.00 36.55 70 THR C O 1
ATOM 4410 N N . GLY C 1 71 ? 16.946 86.985 196.241 1.00 35.39 71 GLY C N 1
ATOM 4411 C CA . GLY C 1 71 ? 17.120 87.425 197.627 1.00 39.27 71 GLY C CA 1
ATOM 4412 C C . GLY C 1 71 ? 18.502 87.125 198.163 1.00 39.44 71 GLY C C 1
ATOM 4413 O O . GLY C 1 71 ? 18.926 87.700 199.177 1.00 41.14 71 GLY C O 1
ATOM 4414 N N . PHE C 1 72 ? 19.198 86.225 197.476 1.00 39.47 72 PHE C N 1
ATOM 4415 C CA . PHE C 1 72 ? 20.492 85.696 197.931 1.00 38.26 72 PHE C CA 1
ATOM 4416 C C . PHE C 1 72 ? 21.655 86.199 197.079 1.00 36.78 72 PHE C C 1
ATOM 4417 O O . PHE C 1 72 ? 22.715 86.547 197.612 1.00 35.07 72 PHE C O 1
ATOM 4425 N N . GLY C 1 73 ? 21.440 86.226 195.767 1.00 31.97 73 GLY C N 1
ATOM 4426 C CA . GLY C 1 73 ? 22.460 86.656 194.819 1.00 33.70 73 GLY C CA 1
ATOM 4427 C C . GLY C 1 73 ? 23.011 85.529 193.977 1.00 35.40 73 GLY C C 1
ATOM 4428 O O . GLY C 1 73 ? 22.239 84.732 193.444 1.00 37.04 73 GLY C O 1
ATOM 4429 N N . ASP C 1 74 ? 24.349 85.488 193.851 1.00 32.46 74 ASP C N 1
ATOM 4430 C CA . ASP C 1 74 ? 25.084 84.568 192.973 1.00 31.33 74 ASP C CA 1
ATOM 4431 C C . ASP C 1 74 ? 26.182 83.893 193.790 1.00 33.30 74 ASP C C 1
ATOM 4432 O O . ASP C 1 74 ? 27.088 84.570 194.282 1.00 30.54 74 ASP C O 1
ATOM 4437 N N . TYR C 1 75 ? 26.121 82.567 193.930 1.00 29.30 75 TYR C N 1
ATOM 4438 C CA . TYR C 1 75 ? 27.003 81.892 194.889 1.00 28.14 75 TYR C CA 1
ATOM 4439 C C . TYR C 1 75 ? 27.175 80.415 194.574 1.00 26.68 75 TYR C C 1
ATOM 4440 O O . TYR C 1 75 ? 26.530 79.890 193.668 1.00 24.79 75 TYR C O 1
ATOM 4449 N N . SER C 1 76 ? 28.046 79.759 195.332 1.00 25.07 76 SER C N 1
ATOM 4450 C CA . SER C 1 76 ? 28.303 78.330 195.180 1.00 27.99 76 SER C CA 1
ATOM 4451 C C . SER C 1 76 ? 28.217 77.599 196.520 1.00 29.67 76 SER C C 1
ATOM 4452 O O . SER C 1 76 ? 28.415 78.206 197.588 1.00 26.19 76 SER C O 1
ATOM 4455 N N . GLU C 1 77 ? 27.971 76.297 196.438 1.00 30.30 77 GLU C N 1
ATOM 4456 C CA . GLU C 1 77 ? 27.660 75.455 197.594 1.00 35.18 77 GLU C CA 1
ATOM 4457 C C . GLU C 1 77 ? 28.260 74.060 197.397 1.00 34.08 77 GLU C C 1
ATOM 4458 O O . GLU C 1 77 ? 28.261 73.526 196.292 1.00 34.34 77 GLU C O 1
ATOM 4464 N N . SER C 1 78 ? 28.746 73.486 198.488 1.00 34.21 78 SER C N 1
ATOM 4465 C CA . SER C 1 78 ? 29.259 72.128 198.522 1.00 35.95 78 SER C CA 1
ATOM 4466 C C . SER C 1 78 ? 28.904 71.463 199.846 1.00 37.03 78 SER C C 1
ATOM 4467 O O . SER C 1 78 ? 28.779 72.132 200.880 1.00 37.99 78 SER C O 1
ATOM 4470 N N . GLY C 1 79 ? 28.708 70.152 199.812 1.00 37.63 79 GLY C N 1
ATOM 4471 C CA . GLY C 1 79 ? 28.497 69.400 201.037 1.00 37.98 79 GLY C CA 1
ATOM 4472 C C . GLY C 1 79 ? 27.951 68.004 200.839 1.00 36.21 79 GLY C C 1
ATOM 4473 O O . GLY C 1 79 ? 27.898 67.492 199.703 1.00 33.24 79 GLY C O 1
ATOM 4474 N N . GLN C 1 80 ? 27.537 67.409 201.965 1.00 34.41 80 GLN C N 1
ATOM 4475 C CA . GLN C 1 80 ? 27.238 65.976 202.079 1.00 34.88 80 GLN C CA 1
ATOM 4476 C C . GLN C 1 80 ? 25.794 65.691 202.413 1.00 36.53 80 GLN C C 1
ATOM 4477 O O . GLN C 1 80 ? 25.242 66.248 203.366 1.00 35.08 80 GLN C O 1
ATOM 4483 N N . VAL C 1 81 ? 25.178 64.825 201.615 1.00 36.53 81 VAL C N 1
ATOM 4484 C CA . VAL C 1 81 ? 23.829 64.353 201.914 1.00 37.08 81 VAL C CA 1
ATOM 4485 C C . VAL C 1 81 ? 23.756 62.831 201.806 1.00 39.95 81 VAL C C 1
ATOM 4486 O O . VAL C 1 81 ? 24.487 62.198 201.021 1.00 37.09 81 VAL C O 1
ATOM 4490 N N . ILE C 1 82 ? 22.926 62.264 202.675 1.00 41.69 82 ILE C N 1
ATOM 4491 C CA . ILE C 1 82 ? 22.810 60.828 202.882 1.00 43.62 82 ILE C CA 1
ATOM 4492 C C . ILE C 1 82 ? 21.377 60.354 202.601 1.00 44.00 82 ILE C C 1
ATOM 4493 O O . ILE C 1 82 ? 20.430 60.986 203.068 1.00 43.15 82 ILE C O 1
ATOM 4498 N N . PRO C 1 83 ? 21.208 59.243 201.835 1.00 42.54 83 PRO C N 1
ATOM 4499 C CA . PRO C 1 83 ? 19.866 58.681 201.630 1.00 42.30 83 PRO C CA 1
ATOM 4500 C C . PRO C 1 83 ? 19.289 58.193 202.968 1.00 41.47 83 PRO C C 1
ATOM 4501 O O . PRO C 1 83 ? 20.007 57.567 203.752 1.00 37.16 83 PRO C O 1
ATOM 4505 N N . VAL C 1 84 ? 18.016 58.507 203.223 1.00 42.59 84 VAL C N 1
ATOM 4506 C CA . VAL C 1 84 ? 17.402 58.291 204.536 1.00 45.57 84 VAL C CA 1
ATOM 4507 C C . VAL C 1 84 ? 15.962 57.800 204.339 1.00 46.19 84 VAL C C 1
ATOM 4508 O O . VAL C 1 84 ? 15.397 57.974 203.262 1.00 46.95 84 VAL C O 1
ATOM 4512 N N . THR C 1 85 ? 15.388 57.165 205.359 1.00 48.71 85 THR C N 1
ATOM 4513 C CA . THR C 1 85 ? 13.929 56.979 205.453 1.00 49.38 85 THR C CA 1
ATOM 4514 C C . THR C 1 85 ? 13.434 57.573 206.764 1.00 48.74 85 THR C C 1
ATOM 4515 O O . THR C 1 85 ? 14.162 57.603 207.747 1.00 47.44 85 THR C O 1
ATOM 4519 N N . PHE C 1 86 ? 12.208 58.091 206.748 1.00 48.59 86 PHE C N 1
ATOM 4520 C CA . PHE C 1 86 ? 11.553 58.588 207.944 1.00 48.32 86 PHE C CA 1
ATOM 4521 C C . PHE C 1 86 ? 10.116 58.117 207.862 1.00 48.60 86 PHE C C 1
ATOM 4522 O O . PHE C 1 86 ? 9.406 58.441 206.907 1.00 47.27 86 PHE C O 1
ATOM 4530 N N . ARG C 1 87 ? 9.646 57.407 208.829 1.00 50.10 87 ARG C N 1
ATOM 4531 C CA . ARG C 1 87 ? 8.366 56.707 208.757 0.50 50.22 87 ARG C CA 1
ATOM 4532 C C . ARG C 1 87 ? 8.109 55.950 207.577 1.00 51.52 87 ARG C C 1
ATOM 4533 O O . ARG C 1 87 ? 7.210 56.111 206.969 1.00 52.50 87 ARG C O 1
ATOM 4541 N N . GLY C 1 88 ? 9.008 55.162 207.201 1.00 52.58 88 GLY C N 1
ATOM 4542 C CA . GLY C 1 88 ? 8.873 54.434 205.947 1.00 54.62 88 GLY C CA 1
ATOM 4543 C C . GLY C 1 88 ? 9.116 55.218 204.665 1.00 55.67 88 GLY C C 1
ATOM 4544 O O . GLY C 1 88 ? 9.278 54.608 203.606 1.00 56.45 88 GLY C O 1
ATOM 4545 N N . GLU C 1 89 ? 9.135 56.555 204.743 1.00 56.56 89 GLU C N 1
ATOM 4546 C CA . GLU C 1 89 ? 9.241 57.408 203.540 1.00 57.13 89 GLU C CA 1
ATOM 4547 C C . GLU C 1 89 ? 10.686 57.748 203.150 1.00 56.64 89 GLU C C 1
ATOM 4548 O O . GLU C 1 89 ? 11.439 58.337 203.942 1.00 58.04 89 GLU C O 1
ATOM 4554 N N . ARG C 1 90 ? 11.047 57.378 201.922 1.00 53.49 90 ARG C N 1
ATOM 4555 C CA . ARG C 1 90 ? 12.391 57.590 201.393 1.00 51.28 90 ARG C CA 1
ATOM 4556 C C . ARG C 1 90 ? 12.675 59.077 201.152 1.00 48.04 90 ARG C C 1
ATOM 4557 O O . ARG C 1 90 ? 11.862 59.790 200.555 1.00 45.84 90 ARG C O 1
ATOM 4565 N N . GLY C 1 91 ? 13.829 59.529 201.633 1.00 44.88 91 GLY C N 1
ATOM 4566 C CA . GLY C 1 91 ? 14.230 60.934 201.514 1.00 44.07 91 GLY C CA 1
ATOM 4567 C C . GLY C 1 91 ? 15.719 61.116 201.723 1.00 41.94 91 GLY C C 1
ATOM 4568 O O . GLY C 1 91 ? 16.477 60.170 201.579 1.00 41.77 91 GLY C O 1
ATOM 4569 N N . SER C 1 92 ? 16.145 62.328 202.069 1.00 39.36 92 SER C N 1
ATOM 4570 C CA . SER C 1 92 ? 17.576 62.599 202.211 1.00 40.07 92 SER C CA 1
ATOM 4571 C C . SER C 1 92 ? 17.841 63.377 203.493 1.00 38.59 92 SER C C 1
ATOM 4572 O O . SER C 1 92 ? 16.954 64.015 204.011 1.00 39.80 92 SER C O 1
ATOM 4575 N N . TYR C 1 93 ? 19.062 63.307 204.001 1.00 35.98 93 TYR C N 1
ATOM 4576 C CA . TYR C 1 93 ? 19.436 64.066 205.171 1.00 34.33 93 TYR C CA 1
ATOM 4577 C C . TYR C 1 93 ? 20.677 64.871 204.837 1.00 32.26 93 TYR C C 1
ATOM 4578 O O . TYR C 1 93 ? 21.642 64.307 204.322 1.00 31.96 93 TYR C O 1
ATOM 4587 N N . THR C 1 94 ? 20.660 66.174 205.124 1.00 31.14 94 THR C N 1
ATOM 4588 C CA . THR C 1 94 ? 21.832 67.030 204.873 1.00 33.39 94 THR C CA 1
ATOM 4589 C C . THR C 1 94 ? 22.747 67.135 206.090 1.00 33.93 94 THR C C 1
ATOM 4590 O O . THR C 1 94 ? 22.405 67.740 207.121 1.00 34.24 94 THR C O 1
ATOM 4594 N N . LEU C 1 95 ? 23.920 66.557 205.952 1.00 34.49 95 LEU C N 1
ATOM 4595 C CA . LEU C 1 95 ? 24.847 66.481 207.050 1.00 36.84 95 LEU C CA 1
ATOM 4596 C C . LEU C 1 95 ? 25.712 67.742 207.174 1.00 36.60 95 LEU C C 1
ATOM 4597 O O . LEU C 1 95 ? 25.913 68.250 208.274 1.00 38.64 95 LEU C O 1
ATOM 4602 N N . ALA C 1 96 ? 26.214 68.245 206.047 1.00 38.24 96 ALA C N 1
ATOM 4603 C CA . ALA C 1 96 ? 27.187 69.352 206.018 1.00 34.35 96 ALA C CA 1
ATOM 4604 C C . ALA C 1 96 ? 27.073 70.101 204.696 1.00 33.27 96 ALA C C 1
ATOM 4605 O O . ALA C 1 96 ? 26.834 69.488 203.661 1.00 31.74 96 ALA C O 1
ATOM 4623 N N . PHE C 1 98 ? 28.575 73.969 202.909 1.00 31.76 98 PHE C N 1
ATOM 4624 C CA . PHE C 1 98 ? 29.555 75.002 202.815 1.00 30.72 98 PHE C CA 1
ATOM 4625 C C . PHE C 1 98 ? 29.285 76.088 201.798 1.00 33.92 98 PHE C C 1
ATOM 4626 O O . PHE C 1 98 ? 29.083 75.723 200.803 1.00 30.99 98 PHE C O 1
ATOM 4634 N N . LEU C 1 99 ? 29.240 77.395 202.077 1.00 31.74 99 LEU C N 1
ATOM 4635 C CA . LEU C 1 99 ? 28.856 78.437 201.092 1.00 34.97 99 LEU C CA 1
ATOM 4636 C C . LEU C 1 99 ? 29.781 79.626 201.157 1.00 33.84 99 LEU C C 1
ATOM 4637 O O . LEU C 1 99 ? 30.408 79.852 202.187 1.00 33.35 99 LEU C O 1
ATOM 4642 N N . ASP C 1 100 ? 29.805 80.410 200.071 1.00 37.23 100 ASP C N 1
ATOM 4643 C CA . ASP C 1 100 ? 30.613 81.645 199.948 1.00 36.54 100 ASP C CA 1
ATOM 4644 C C . ASP C 1 100 ? 29.774 82.951 199.844 1.00 36.71 100 ASP C C 1
ATOM 4645 O O . ASP C 1 100 ? 30.213 83.941 199.224 1.00 35.57 100 ASP C O 1
ATOM 4650 N N . ASP C 1 101 ? 28.571 82.942 200.428 1.00 35.16 101 ASP C N 1
ATOM 4651 C CA . ASP C 1 101 ? 27.633 84.070 200.383 1.00 35.66 101 ASP C CA 1
ATOM 4652 C C . ASP C 1 101 ? 26.839 84.025 201.683 1.00 34.95 101 ASP C C 1
ATOM 4653 O O . ASP C 1 101 ? 26.401 82.955 202.100 1.00 34.07 101 ASP C O 1
ATOM 4658 N N . GLN C 1 102 ? 26.685 85.173 202.336 1.00 33.40 102 GLN C N 1
ATOM 4659 C CA . GLN C 1 102 ? 26.175 85.200 203.724 1.00 32.51 102 GLN C CA 1
ATOM 4660 C C . GLN C 1 102 ? 24.650 85.186 203.872 1.00 29.19 102 GLN C C 1
ATOM 4661 O O . GLN C 1 102 ? 24.133 84.445 204.719 1.00 30.92 102 GLN C O 1
ATOM 4667 N N . PRO C 1 103 ? 23.920 86.000 203.090 1.00 26.71 103 PRO C N 1
ATOM 4668 C CA . PRO C 1 103 ? 22.453 85.893 203.071 1.00 27.80 103 PRO C CA 1
ATOM 4669 C C . PRO C 1 103 ? 21.850 84.490 202.950 1.00 31.42 103 PRO C C 1
ATOM 4670 O O . PRO C 1 103 ? 20.919 84.167 203.732 1.00 31.94 103 PRO C O 1
ATOM 4674 N N . PRO C 1 104 ? 22.366 83.642 202.015 1.00 34.06 104 PRO C N 1
ATOM 4675 C CA . PRO C 1 104 ? 21.858 82.259 202.014 1.00 33.70 104 PRO C CA 1
ATOM 4676 C C . PRO C 1 104 ? 22.428 81.414 203.141 1.00 30.10 104 PRO C C 1
ATOM 4677 O O . PRO C 1 104 ? 21.866 80.382 203.468 1.00 31.51 104 PRO C O 1
ATOM 4681 N N . LEU C 1 105 ? 23.537 81.838 203.727 1.00 29.15 105 LEU C N 1
ATOM 4682 C CA . LEU C 1 105 ? 24.088 81.122 204.868 1.00 27.64 105 LEU C CA 1
ATOM 4683 C C . LEU C 1 105 ? 23.224 81.374 206.137 1.00 31.37 105 LEU C C 1
ATOM 4684 O O . LEU C 1 105 ? 22.689 80.414 206.708 1.00 31.91 105 LEU C O 1
ATOM 4689 N N . ALA C 1 106 ? 23.076 82.634 206.561 1.00 28.88 106 ALA C N 1
ATOM 4690 C CA . ALA C 1 106 ? 22.150 82.973 207.661 1.00 31.11 106 ALA C CA 1
ATOM 4691 C C . ALA C 1 106 ? 20.741 82.451 207.382 1.00 29.86 106 ALA C C 1
ATOM 4692 O O . ALA C 1 106 ? 20.186 81.705 208.182 1.00 32.73 106 ALA C O 1
ATOM 4694 N N . GLY C 1 107 ? 20.159 82.855 206.258 1.00 27.54 107 GLY C N 1
ATOM 4695 C CA . GLY C 1 107 ? 18.804 82.420 205.874 1.00 27.40 107 GLY C CA 1
ATOM 4696 C C . GLY C 1 107 ? 18.618 80.923 205.808 1.00 30.41 107 GLY C C 1
ATOM 4697 O O . GLY C 1 107 ? 17.594 80.415 206.244 1.00 27.69 107 GLY C O 1
ATOM 4698 N N . GLY C 1 108 ? 19.610 80.209 205.270 1.00 26.57 108 GLY C N 1
ATOM 4699 C CA . GLY C 1 108 ? 19.593 78.743 205.265 1.00 28.40 108 GLY C CA 1
ATOM 4700 C C . GLY C 1 108 ? 19.543 78.163 206.669 1.00 29.11 108 GLY C C 1
ATOM 4701 O O . GLY C 1 108 ? 18.774 77.222 206.955 1.00 26.09 108 GLY C O 1
ATOM 4702 N N . ARG C 1 109 ? 20.364 78.729 207.553 1.00 30.87 109 ARG C N 1
ATOM 4703 C CA . ARG C 1 109 ? 20.430 78.273 208.948 1.00 32.16 109 ARG C CA 1
ATOM 4704 C C . ARG C 1 109 ? 19.169 78.655 209.746 1.00 33.92 109 ARG C C 1
ATOM 4705 O O . ARG C 1 109 ? 18.564 77.826 210.406 1.00 34.41 109 ARG C O 1
ATOM 4713 N N . GLU C 1 110 ? 18.774 79.916 209.672 1.00 33.94 110 GLU C N 1
ATOM 4714 C CA . GLU C 1 110 ? 17.732 80.423 210.553 1.00 35.57 110 GLU C CA 1
ATOM 4715 C C . GLU C 1 110 ? 16.313 80.080 210.123 1.00 36.37 110 GLU C C 1
ATOM 4716 O O . GLU C 1 110 ? 15.408 79.970 210.983 1.00 34.71 110 GLU C O 1
ATOM 4722 N N . LEU C 1 111 ? 16.110 79.870 208.824 1.00 36.19 111 LEU C N 1
ATOM 4723 C CA . LEU C 1 111 ? 14.756 79.622 208.310 1.00 36.81 111 LEU C CA 1
ATOM 4724 C C . LEU C 1 111 ? 14.459 78.114 208.189 1.00 37.93 111 LEU C C 1
ATOM 4725 O O . LEU C 1 111 ? 13.543 77.621 208.857 1.00 38.72 111 LEU C O 1
ATOM 4730 N N . TRP C 1 112 ? 15.239 77.377 207.391 1.00 34.47 112 TRP C N 1
ATOM 4731 C CA . TRP C 1 112 ? 14.982 75.939 207.177 1.00 35.46 112 TRP C CA 1
ATOM 4732 C C . TRP C 1 112 ? 15.779 75.103 208.166 1.00 31.31 112 TRP C C 1
ATOM 4733 O O . TRP C 1 112 ? 15.413 73.965 208.477 1.00 33.68 112 TRP C O 1
ATOM 4744 N N . GLY C 1 113 ? 16.900 75.650 208.607 1.00 30.41 113 GLY C N 1
ATOM 4745 C CA . GLY C 1 113 ? 17.837 74.906 209.433 1.00 27.54 113 GLY C CA 1
ATOM 4746 C C . GLY C 1 113 ? 18.776 74.015 208.649 1.00 28.24 113 GLY C C 1
ATOM 4747 O O . GLY C 1 113 ? 19.090 72.884 209.063 1.00 28.52 113 GLY C O 1
ATOM 4748 N N . PHE C 1 114 ? 19.250 74.517 207.515 1.00 26.43 114 PHE C N 1
ATOM 4749 C CA . PHE C 1 114 ? 20.344 73.848 206.807 1.00 29.67 114 PHE C CA 1
ATOM 4750 C C . PHE C 1 114 ? 21.591 73.965 207.646 1.00 27.93 114 PHE C C 1
ATOM 4751 O O . PHE C 1 114 ? 21.862 75.024 208.190 1.00 28.67 114 PHE C O 1
ATOM 4759 N N . PRO C 1 115 ? 22.387 72.890 207.734 1.00 31.14 115 PRO C N 1
ATOM 4760 C CA . PRO C 1 115 ? 23.532 72.902 208.628 1.00 28.23 115 PRO C CA 1
ATOM 4761 C C . PRO C 1 115 ? 24.767 73.653 208.062 1.00 31.89 115 PRO C C 1
ATOM 4762 O O . PRO C 1 115 ? 25.878 73.098 208.017 1.00 33.40 115 PRO C O 1
ATOM 4766 N N . LYS C 1 116 ? 24.582 74.908 207.669 1.00 27.36 116 LYS C N 1
ATOM 4767 C CA . LYS C 1 116 ? 25.596 75.633 206.883 1.00 29.60 116 LYS C CA 1
ATOM 4768 C C . LYS C 1 116 ? 26.789 76.211 207.654 1.00 28.30 116 LYS C C 1
ATOM 4769 O O . LYS C 1 116 ? 26.640 76.758 208.763 1.00 25.28 116 LYS C O 1
ATOM 4775 N N . LYS C 1 117 ? 27.973 76.062 207.048 1.00 26.37 117 LYS C N 1
ATOM 4776 C CA . LYS C 1 117 ? 29.201 76.761 207.433 1.00 26.24 117 LYS C CA 1
ATOM 4777 C C . LYS C 1 117 ? 29.769 77.577 206.241 1.00 28.16 117 LYS C C 1
ATOM 4778 O O . LYS C 1 117 ? 29.297 77.428 205.121 1.00 25.93 117 LYS C O 1
ATOM 4784 N N . ALA C 1 118 ? 30.792 78.403 206.475 1.00 29.15 118 ALA C N 1
ATOM 4785 C CA . ALA C 1 118 ? 31.440 79.174 205.400 1.00 29.24 118 ALA C CA 1
ATOM 4786 C C . ALA C 1 118 ? 32.527 78.329 204.745 1.00 30.20 118 ALA C C 1
ATOM 4787 O O . ALA C 1 118 ? 33.104 77.454 205.392 1.00 27.30 118 ALA C O 1
ATOM 4789 N N . GLY C 1 119 ? 32.795 78.604 203.459 1.00 30.78 119 GLY C N 1
ATOM 4790 C CA . GLY C 1 119 ? 33.786 77.870 202.682 1.00 28.96 119 GLY C CA 1
ATOM 4791 C C . GLY C 1 119 ? 33.834 78.451 201.286 1.00 32.00 119 GLY C C 1
ATOM 4792 O O . GLY C 1 119 ? 33.059 79.344 200.960 1.00 30.63 119 GLY C O 1
ATOM 4793 N N . LYS C 1 120 ? 34.735 77.942 200.454 1.00 30.62 120 LYS C N 1
ATOM 4794 C CA . LYS C 1 120 ? 34.833 78.439 199.081 1.00 33.54 120 LYS C CA 1
ATOM 4795 C C . LYS C 1 120 ? 34.736 77.262 198.103 1.00 30.99 120 LYS C C 1
ATOM 4796 O O . LYS C 1 120 ? 35.757 76.638 197.764 1.00 25.38 120 LYS C O 1
ATOM 4802 N N . PRO C 1 121 ? 33.492 76.935 197.683 1.00 30.39 121 PRO C N 1
ATOM 4803 C CA . PRO C 1 121 ? 33.295 75.915 196.674 1.00 30.29 121 PRO C CA 1
ATOM 4804 C C . PRO C 1 121 ? 33.482 76.520 195.297 1.00 30.53 121 PRO C C 1
ATOM 4805 O O . PRO C 1 121 ? 33.212 77.697 195.102 1.00 29.53 121 PRO C O 1
ATOM 4809 N N . ARG C 1 122 ? 33.977 75.729 194.346 1.00 29.35 122 ARG C N 1
ATOM 4810 C CA . ARG C 1 122 ? 33.995 76.165 192.960 1.00 32.70 122 ARG C CA 1
ATOM 4811 C C . ARG C 1 122 ? 33.554 74.967 192.122 1.00 31.95 122 ARG C C 1
ATOM 4812 O O . ARG C 1 122 ? 33.779 73.831 192.515 1.00 29.68 122 ARG C O 1
ATOM 4820 N N . LEU C 1 123 ? 32.944 75.237 190.974 1.00 30.55 123 LEU C N 1
ATOM 4821 C CA . LEU C 1 123 ? 32.577 74.193 190.010 1.00 30.77 123 LEU C CA 1
ATOM 4822 C C . LEU C 1 123 ? 32.781 74.806 188.624 1.00 32.72 123 LEU C C 1
ATOM 4823 O O . LEU C 1 123 ? 32.143 75.801 188.272 1.00 30.55 123 LEU C O 1
ATOM 4828 N N . GLU C 1 124 ? 33.714 74.236 187.866 1.00 31.81 124 GLU C N 1
ATOM 4829 C CA . GLU C 1 124 ? 34.200 74.858 186.635 1.00 34.92 124 GLU C CA 1
ATOM 4830 C C . GLU C 1 124 ? 34.671 73.780 185.631 1.00 33.19 124 GLU C C 1
ATOM 4831 O O . GLU C 1 124 ? 35.174 72.733 186.030 1.00 29.69 124 GLU C O 1
ATOM 4837 N N . VAL C 1 125 ? 34.494 74.052 184.343 1.00 30.20 125 VAL C N 1
ATOM 4838 C CA . VAL C 1 125 ? 35.014 73.209 183.269 1.00 27.83 125 VAL C CA 1
ATOM 4839 C C . VAL C 1 125 ? 36.391 73.709 182.916 1.00 25.53 125 VAL C C 1
ATOM 4840 O O . VAL C 1 125 ? 36.552 74.886 182.571 1.00 23.36 125 VAL C O 1
ATOM 4844 N N . HIS C 1 126 ? 37.382 72.825 183.018 1.00 23.26 126 HIS C N 1
ATOM 4845 C CA . HIS C 1 126 ? 38.722 73.099 182.525 1.00 28.67 126 HIS C CA 1
ATOM 4846 C C . HIS C 1 126 ? 38.971 72.174 181.352 1.00 29.45 126 HIS C C 1
ATOM 4847 O O . HIS C 1 126 ? 39.306 71.002 181.544 1.00 25.88 126 HIS C O 1
ATOM 4854 N N . GLN C 1 127 ? 38.747 72.722 180.151 1.00 27.18 127 GLN C N 1
ATOM 4855 C CA . GLN C 1 127 ? 38.891 71.990 178.884 1.00 30.01 127 GLN C CA 1
ATOM 4856 C C . GLN C 1 127 ? 37.944 70.821 179.068 1.00 29.24 127 GLN C C 1
ATOM 4857 O O . GLN C 1 127 ? 36.747 71.016 179.174 1.00 38.82 127 GLN C O 1
ATOM 4863 N N . ASP C 1 128 ? 38.480 69.615 179.131 1.00 25.31 128 ASP C N 1
ATOM 4864 C CA . ASP C 1 128 ? 37.683 68.404 179.019 1.00 28.62 128 ASP C CA 1
ATOM 4865 C C . ASP C 1 128 ? 37.121 67.892 180.348 1.00 27.73 128 ASP C C 1
ATOM 4866 O O . ASP C 1 128 ? 36.396 66.893 180.361 1.00 27.93 128 ASP C O 1
ATOM 4871 N N . THR C 1 129 ? 37.436 68.572 181.462 1.00 26.67 129 THR C N 1
ATOM 4872 C CA . THR C 1 129 ? 37.065 68.058 182.807 1.00 27.60 129 THR C CA 1
ATOM 4873 C C . THR C 1 129 ? 36.179 69.025 183.599 1.00 25.76 129 THR C C 1
ATOM 4874 O O . THR C 1 129 ? 36.512 70.206 183.690 1.00 26.00 129 THR C O 1
ATOM 4878 N N . LEU C 1 130 ? 35.080 68.514 184.167 1.00 22.80 130 LEU C N 1
ATOM 4879 C CA . LEU C 1 130 ? 34.294 69.266 185.160 1.00 25.80 130 LEU C CA 1
ATOM 4880 C C . LEU C 1 130 ? 34.983 69.082 186.523 1.00 25.61 130 LEU C C 1
ATOM 4881 O O . LEU C 1 130 ? 35.147 67.944 186.980 1.00 22.82 130 LEU C O 1
ATOM 4886 N N . VAL C 1 131 ? 35.432 70.195 187.120 1.00 22.98 131 VAL C N 1
ATOM 4887 C CA . VAL C 1 131 ? 36.217 70.143 188.353 1.00 27.16 131 VAL C CA 1
ATOM 4888 C C . VAL C 1 131 ? 35.461 70.850 189.462 1.00 27.60 131 VAL C C 1
ATOM 4889 O O . VAL C 1 131 ? 35.154 72.046 189.350 1.00 25.65 131 VAL C O 1
ATOM 4893 N N . GLY C 1 132 ? 35.140 70.102 190.511 1.00 28.26 132 GLY C N 1
ATOM 4894 C CA . GLY C 1 132 ? 34.542 70.699 191.723 1.00 30.67 132 GLY C CA 1
ATOM 4895 C C . GLY C 1 132 ? 35.586 70.732 192.817 1.00 29.43 132 GLY C C 1
ATOM 4896 O O . GLY C 1 132 ? 36.303 69.756 192.984 1.00 30.87 132 GLY C O 1
ATOM 4897 N N . SER C 1 133 ? 35.689 71.848 193.544 1.00 26.05 133 SER C N 1
ATOM 4898 C CA . SER C 1 133 ? 36.571 71.928 194.687 1.00 24.65 133 SER C CA 1
ATOM 4899 C C . SER C 1 133 ? 35.854 72.612 195.870 1.00 28.34 133 SER C C 1
ATOM 4900 O O . SER C 1 133 ? 34.913 73.400 195.683 1.00 27.91 133 SER C O 1
ATOM 4903 N N . LEU C 1 134 ? 36.269 72.256 197.078 1.00 28.89 134 LEU C N 1
ATOM 4904 C CA . LEU C 1 134 ? 35.876 72.986 198.275 1.00 29.87 134 LEU C CA 1
ATOM 4905 C C . LEU C 1 134 ? 37.122 73.299 199.108 1.00 29.67 134 LEU C C 1
ATOM 4906 O O . LEU C 1 134 ? 37.778 72.386 199.596 1.00 29.02 134 LEU C O 1
ATOM 4911 N N . ASP C 1 135 ? 37.467 74.580 199.228 1.00 28.41 135 ASP C N 1
ATOM 4912 C CA . ASP C 1 135 ? 38.456 75.000 200.220 1.00 29.64 135 ASP C CA 1
ATOM 4913 C C . ASP C 1 135 ? 37.762 75.502 201.484 1.00 31.50 135 ASP C C 1
ATOM 4914 O O . ASP C 1 135 ? 36.665 76.069 201.423 1.00 27.35 135 ASP C O 1
ATOM 4919 N N . PHE C 1 136 ? 38.396 75.256 202.628 1.00 32.10 136 PHE C N 1
ATOM 4920 C CA . PHE C 1 136 ? 37.960 75.850 203.885 1.00 32.76 136 PHE C CA 1
ATOM 4921 C C . PHE C 1 136 ? 39.174 76.625 204.395 1.00 32.12 136 PHE C C 1
ATOM 4922 O O . PHE C 1 136 ? 40.156 76.029 204.849 1.00 29.81 136 PHE C O 1
ATOM 4930 N N . GLY C 1 137 ? 39.130 77.948 204.279 1.00 30.26 137 GLY C N 1
ATOM 4931 C CA . GLY C 1 137 ? 40.351 78.755 204.426 1.00 31.26 137 GLY C CA 1
ATOM 4932 C C . GLY C 1 137 ? 41.393 78.216 203.443 1.00 33.50 137 GLY C C 1
ATOM 4933 O O . GLY C 1 137 ? 41.044 77.918 202.295 1.00 30.38 137 GLY C O 1
ATOM 4934 N N . PRO C 1 138 ? 42.658 78.045 203.895 1.00 35.04 138 PRO C N 1
ATOM 4935 C CA . PRO C 1 138 ? 43.767 77.638 203.022 1.00 34.38 138 PRO C CA 1
ATOM 4936 C C . PRO C 1 138 ? 43.844 76.144 202.735 1.00 34.62 138 PRO C C 1
ATOM 4937 O O . PRO C 1 138 ? 44.777 75.695 202.068 1.00 34.16 138 PRO C O 1
ATOM 4941 N N . VAL C 1 139 ? 42.898 75.375 203.248 1.00 31.85 139 VAL C N 1
ATOM 4942 C CA . VAL C 1 139 ? 42.960 73.938 203.138 1.00 28.06 139 VAL C CA 1
ATOM 4943 C C . VAL C 1 139 ? 41.911 73.459 202.139 1.00 30.73 139 VAL C C 1
ATOM 4944 O O . VAL C 1 139 ? 40.744 73.794 202.278 1.00 29.11 139 VAL C O 1
ATOM 4948 N N . ARG C 1 140 ? 42.333 72.689 201.137 1.00 28.03 140 ARG C N 1
ATOM 4949 C CA . ARG C 1 140 ? 41.392 71.996 200.250 1.00 28.94 140 ARG C CA 1
ATOM 4950 C C . ARG C 1 140 ? 40.877 70.780 200.997 1.00 25.69 140 ARG C C 1
ATOM 4951 O O . ARG C 1 140 ? 41.665 70.044 201.554 1.00 23.03 140 ARG C O 1
ATOM 4959 N N . ILE C 1 141 ? 39.561 70.578 201.041 1.00 29.24 141 ILE C N 1
ATOM 4960 C CA . ILE C 1 141 ? 39.005 69.412 201.754 1.00 29.65 141 ILE C CA 1
ATOM 4961 C C . ILE C 1 141 ? 38.171 68.512 200.869 1.00 31.14 141 ILE C C 1
ATOM 4962 O O . ILE C 1 141 ? 37.805 67.385 201.277 1.00 30.42 141 ILE C O 1
ATOM 4967 N N . ALA C 1 142 ? 37.854 68.993 199.669 1.00 27.37 142 ALA C N 1
ATOM 4968 C CA . ALA C 1 142 ? 37.140 68.158 198.677 1.00 27.37 142 ALA C CA 1
ATOM 4969 C C . ALA C 1 142 ? 37.518 68.529 197.252 1.00 27.91 142 ALA C C 1
ATOM 4970 O O . ALA C 1 142 ? 37.584 69.713 196.908 1.00 27.15 142 ALA C O 1
ATOM 4972 N N . THR C 1 143 ? 37.804 67.510 196.445 1.00 29.08 143 THR C N 1
ATOM 4973 C CA . THR C 1 143 ? 38.051 67.678 195.008 1.00 29.27 143 THR C CA 1
ATOM 4974 C C . THR C 1 143 ? 37.328 66.595 194.238 1.00 29.06 143 THR C C 1
ATOM 4975 O O . THR C 1 143 ? 37.588 65.404 194.442 1.00 27.16 143 THR C O 1
ATOM 4979 N N . GLY C 1 144 ? 36.395 67.027 193.384 1.00 27.94 144 GLY C N 1
ATOM 4980 C CA . GLY C 1 144 ? 35.607 66.133 192.529 1.00 27.80 144 GLY C CA 1
ATOM 4981 C C . GLY C 1 144 ? 35.913 66.396 191.063 1.00 29.77 144 GLY C C 1
ATOM 4982 O O . GLY C 1 144 ? 36.214 67.553 190.680 1.00 30.15 144 GLY C O 1
ATOM 4983 N N . THR C 1 145 ? 35.898 65.334 190.248 1.00 28.57 145 THR C N 1
ATOM 4984 C CA . THR C 1 145 ? 36.074 65.460 188.770 1.00 27.87 145 THR C CA 1
ATOM 4985 C C . THR C 1 145 ? 35.131 64.527 188.044 1.00 27.26 145 THR C C 1
ATOM 4986 O O . THR C 1 145 ? 34.791 63.485 188.550 1.00 27.77 145 THR C O 1
ATOM 4998 N N . GLY C 1 147 ? 34.050 63.473 183.701 1.00 26.86 147 GLY C N 1
ATOM 4999 C CA . GLY C 1 147 ? 34.017 63.774 182.273 1.00 28.59 147 GLY C CA 1
ATOM 5000 C C . GLY C 1 147 ? 32.833 64.668 181.929 1.00 29.80 147 GLY C C 1
ATOM 5001 O O . GLY C 1 147 ? 31.899 64.822 182.725 1.00 25.96 147 GLY C O 1
ATOM 5002 N N . TYR C 1 148 ? 32.864 65.261 180.736 1.00 32.31 148 TYR C N 1
ATOM 5003 C CA . TYR C 1 148 ? 31.838 66.228 180.310 1.00 30.82 148 TYR C CA 1
ATOM 5004 C C . TYR C 1 148 ? 30.750 65.578 179.433 1.00 28.73 148 TYR C C 1
ATOM 5005 O O . TYR C 1 148 ? 30.954 65.277 178.245 1.00 24.65 148 TYR C O 1
ATOM 5014 N N . LYS C 1 149 ? 29.604 65.362 180.026 1.00 27.88 149 LYS C N 1
ATOM 5015 C CA . LYS C 1 149 ? 28.399 64.995 179.326 1.00 25.12 149 LYS C CA 1
ATOM 5016 C C . LYS C 1 149 ? 28.499 63.782 178.388 1.00 25.62 149 LYS C C 1
ATOM 5017 O O . LYS C 1 149 ? 28.143 63.858 177.274 1.00 24.53 149 LYS C O 1
ATOM 5023 N N . TYR C 1 150 ? 29.001 62.677 178.903 1.00 31.99 150 TYR C N 1
ATOM 5024 C CA . TYR C 1 150 ? 29.165 61.438 178.177 1.00 30.11 150 TYR C CA 1
ATOM 5025 C C . TYR C 1 150 ? 27.851 60.840 177.741 1.00 33.42 150 TYR C C 1
ATOM 5026 O O . TYR C 1 150 ? 27.741 60.385 176.644 1.00 29.33 150 TYR C O 1
ATOM 5035 N N . GLU C 1 151 ? 26.869 60.794 178.619 1.00 31.85 151 GLU C N 1
ATOM 5036 C CA . GLU C 1 151 ? 25.575 60.220 178.290 1.00 35.33 151 GLU C CA 1
ATOM 5037 C C . GLU C 1 151 ? 24.425 60.966 178.943 1.00 35.86 151 GLU C C 1
ATOM 5038 O O . GLU C 1 151 ? 24.534 61.451 180.022 1.00 29.86 151 GLU C O 1
ATOM 5044 N N . ALA C 1 152 ? 23.320 61.033 178.248 1.00 33.76 152 ALA C N 1
ATOM 5045 C CA . ALA C 1 152 ? 22.097 61.586 178.789 1.00 37.73 152 ALA C CA 1
ATOM 5046 C C . ALA C 1 152 ? 21.699 60.797 180.035 1.00 36.74 152 ALA C C 1
ATOM 5047 O O . ALA C 1 152 ? 21.844 59.575 180.061 1.00 40.04 152 ALA C O 1
ATOM 5049 N N . LEU C 1 153 ? 21.207 61.488 181.054 1.00 36.81 153 LEU C N 1
ATOM 5050 C CA . LEU C 1 153 ? 20.743 60.871 182.305 1.00 38.63 153 LEU C CA 1
ATOM 5051 C C . LEU C 1 153 ? 19.212 60.781 182.319 1.00 40.00 153 LEU C C 1
ATOM 5052 O O . LEU C 1 153 ? 18.525 61.679 181.832 1.00 39.61 153 LEU C O 1
ATOM 5057 N N . ASP C 1 154 ? 18.683 59.701 182.881 1.00 41.95 154 ASP C N 1
ATOM 5058 C CA . ASP C 1 154 ? 17.244 59.487 182.945 1.00 41.41 154 ASP C CA 1
ATOM 5059 C C . ASP C 1 154 ? 16.498 60.594 183.681 1.00 39.92 154 ASP C C 1
ATOM 5060 O O . ASP C 1 154 ? 16.505 60.635 184.911 1.00 39.68 154 ASP C O 1
ATOM 5065 N N . ARG C 1 155 ? 15.837 61.465 182.916 1.00 38.80 155 ARG C N 1
ATOM 5066 C CA . ARG C 1 155 ? 15.105 62.630 183.449 1.00 41.31 155 ARG C CA 1
ATOM 5067 C C . ARG C 1 155 ? 14.038 62.230 184.477 1.00 41.05 155 ARG C C 1
ATOM 5068 O O . ARG C 1 155 ? 13.715 63.001 185.379 1.00 36.38 155 ARG C O 1
ATOM 5076 N N . SER C 1 156 ? 13.488 61.029 184.326 1.00 42.63 156 SER C N 1
ATOM 5077 C CA . SER C 1 156 ? 12.433 60.579 185.232 1.00 47.05 156 SER C CA 1
ATOM 5078 C C . SER C 1 156 ? 12.952 60.228 186.611 1.00 45.27 156 SER C C 1
ATOM 5079 O O . SER C 1 156 ? 12.411 60.686 187.606 1.00 46.34 156 SER C O 1
ATOM 5082 N N . ALA C 1 157 ? 14.004 59.424 186.662 1.00 44.49 157 ALA C N 1
ATOM 5083 C CA . ALA C 1 157 ? 14.704 59.158 187.914 1.00 43.22 157 ALA C CA 1
ATOM 5084 C C . ALA C 1 157 ? 15.148 60.473 188.552 1.00 41.47 157 ALA C C 1
ATOM 5085 O O . ALA C 1 157 ? 15.088 60.638 189.781 1.00 41.03 157 ALA C O 1
ATOM 5087 N N . LEU C 1 158 ? 15.597 61.408 187.713 1.00 37.66 158 LEU C N 1
ATOM 5088 C CA . LEU C 1 158 ? 16.124 62.673 188.219 1.00 33.25 158 LEU C CA 1
ATOM 5089 C C . LEU C 1 158 ? 15.014 63.461 188.913 1.00 31.49 158 LEU C C 1
ATOM 5090 O O . LEU C 1 158 ? 15.189 63.918 190.043 1.00 30.56 158 LEU C O 1
ATOM 5095 N N . LEU C 1 159 ? 13.898 63.642 188.209 1.00 31.28 159 LEU C N 1
ATOM 5096 C CA . LEU C 1 159 ? 12.754 64.402 188.716 1.00 35.27 159 LEU C CA 1
ATOM 5097 C C . LEU C 1 159 ? 12.144 63.770 189.949 1.00 35.20 159 LEU C C 1
ATOM 5098 O O . LEU C 1 159 ? 11.667 64.483 190.810 1.00 38.25 159 LEU C O 1
ATOM 5103 N N . ALA C 1 160 ? 12.160 62.442 190.029 1.00 37.68 160 ALA C N 1
ATOM 5104 C CA . ALA C 1 160 ? 11.660 61.736 191.214 1.00 40.08 160 ALA C CA 1
ATOM 5105 C C . ALA C 1 160 ? 12.557 61.973 192.433 1.00 39.46 160 ALA C C 1
ATOM 5106 O O . ALA C 1 160 ? 12.064 62.207 193.529 1.00 39.79 160 ALA C O 1
ATOM 5108 N N . SER C 1 161 ? 13.873 61.922 192.227 1.00 40.83 161 SER C N 1
ATOM 5109 C CA . SER C 1 161 ? 14.854 62.278 193.262 1.00 39.25 161 SER C CA 1
ATOM 5110 C C . SER C 1 161 ? 14.696 63.720 193.740 1.00 39.32 161 SER C C 1
ATOM 5111 O O . SER C 1 161 ? 14.790 63.998 194.936 1.00 40.42 161 SER C O 1
ATOM 5114 N N . LEU C 1 162 ? 14.482 64.646 192.835 1.00 37.62 162 LEU C N 1
ATOM 5115 C CA . LEU C 1 162 ? 14.244 66.018 193.226 1.00 39.56 162 LEU C CA 1
ATOM 5116 C C . LEU C 1 162 ? 12.890 66.238 193.900 1.00 40.34 162 LEU C C 1
ATOM 5117 O O . LEU C 1 162 ? 12.694 67.204 194.563 1.00 39.27 162 LEU C O 1
ATOM 5122 N N . ALA C 1 163 ? 11.985 65.300 193.752 1.00 38.32 163 ALA C N 1
ATOM 5123 C CA . ALA C 1 163 ? 10.688 65.436 194.332 1.00 38.72 163 ALA C CA 1
ATOM 5124 C C . ALA C 1 163 ? 10.651 64.873 195.724 1.00 40.34 163 ALA C C 1
ATOM 5125 O O . ALA C 1 163 ? 9.735 65.106 196.451 1.00 40.67 163 ALA C O 1
ATOM 5127 N N . GLU C 1 164 ? 11.686 64.161 196.104 1.00 40.22 164 GLU C N 1
ATOM 5128 C CA . GLU C 1 164 ? 11.753 63.594 197.424 1.00 40.21 164 GLU C CA 1
ATOM 5129 C C . GLU C 1 164 ? 11.858 64.636 198.512 1.00 40.49 164 GLU C C 1
ATOM 5130 O O . GLU C 1 164 ? 12.252 65.729 198.355 1.00 39.12 164 GLU C O 1
ATOM 5136 N N . PRO C 1 165 ? 11.480 64.192 199.651 1.00 40.25 165 PRO C N 1
ATOM 5137 C CA . PRO C 1 165 ? 11.560 64.882 200.852 1.00 41.48 165 PRO C CA 1
ATOM 5138 C C . PRO C 1 165 ? 13.006 65.055 201.284 1.00 39.90 165 PRO C C 1
ATOM 5139 O O . PRO C 1 165 ? 13.672 64.182 201.232 1.00 36.52 165 PRO C O 1
ATOM 5143 N N . ASN C 1 166 ? 13.373 66.203 201.765 1.00 38.41 166 ASN C N 1
ATOM 5144 C CA . ASN C 1 166 ? 14.575 66.469 202.416 1.00 37.44 166 ASN C CA 1
ATOM 5145 C C . ASN C 1 166 ? 14.449 66.782 203.833 1.00 36.29 166 ASN C C 1
ATOM 5146 O O . ASN C 1 166 ? 13.775 67.617 204.161 1.00 36.80 166 ASN C O 1
ATOM 5151 N N . PHE C 1 167 ? 15.153 66.146 204.671 1.00 33.22 167 PHE C N 1
ATOM 5152 C CA . PHE C 1 167 ? 15.040 66.392 206.090 1.00 35.19 167 PHE C CA 1
ATOM 5153 C C . PHE C 1 167 ? 16.259 67.158 206.603 1.00 34.64 167 PHE C C 1
ATOM 5154 O O . PHE C 1 167 ? 17.365 66.997 206.111 1.00 33.28 167 PHE C O 1
ATOM 5162 N N . LEU C 1 168 ? 16.044 68.013 207.585 1.00 34.08 168 LEU C N 1
ATOM 5163 C CA . LEU C 1 168 ? 17.136 68.740 208.196 1.00 34.55 168 LEU C CA 1
ATOM 5164 C C . LEU C 1 168 ? 16.934 68.691 209.696 1.00 36.01 168 LEU C C 1
ATOM 5165 O O . LEU C 1 168 ? 15.806 68.617 210.169 1.00 36.78 168 LEU C O 1
ATOM 5170 N N . LEU C 1 169 ? 18.012 68.770 210.458 1.00 35.70 169 LEU C N 1
ATOM 5171 C CA . LEU C 1 169 ? 17.849 68.908 211.892 1.00 34.80 169 LEU C CA 1
ATOM 5172 C C . LEU C 1 169 ? 18.093 70.350 212.297 1.00 33.39 169 LEU C C 1
ATOM 5173 O O . LEU C 1 169 ? 19.240 70.761 212.420 1.00 31.13 169 LEU C O 1
ATOM 5178 N N . LYS C 1 170 ? 17.006 71.111 212.480 1.00 34.94 170 LYS C N 1
ATOM 5179 C CA . LYS C 1 170 ? 17.087 72.490 212.973 1.00 36.82 170 LYS C CA 1
ATOM 5180 C C . LYS C 1 170 ? 17.340 72.592 214.480 1.00 38.80 170 LYS C C 1
ATOM 5181 O O . LYS C 1 170 ? 16.523 72.154 215.305 1.00 35.81 170 LYS C O 1
ATOM 5187 N N . ILE C 1 171 ? 18.475 73.195 214.823 1.00 38.23 171 ILE C N 1
ATOM 5188 C CA . ILE C 1 171 ? 18.846 73.476 216.210 1.00 38.91 171 ILE C CA 1
ATOM 5189 C C . ILE C 1 171 ? 19.183 74.947 216.297 1.00 40.07 171 ILE C C 1
ATOM 5190 O O . ILE C 1 171 ? 19.941 75.451 215.460 1.00 39.38 171 ILE C O 1
ATOM 5195 N N . ILE C 1 172 ? 18.628 75.616 217.311 1.00 38.05 172 ILE C N 1
ATOM 5196 C CA . ILE C 1 172 ? 18.916 77.014 217.622 1.00 37.76 172 ILE C CA 1
ATOM 5197 C C . ILE C 1 172 ? 18.963 77.107 219.152 1.00 40.92 172 ILE C C 1
ATOM 5198 O O . ILE C 1 172 ? 17.989 76.708 219.826 1.00 40.20 172 ILE C O 1
ATOM 5203 N N . PRO C 1 173 ? 20.106 77.564 219.707 1.00 38.17 173 PRO C N 1
ATOM 5204 C CA . PRO C 1 173 ? 20.228 77.772 221.151 1.00 41.17 173 PRO C CA 1
ATOM 5205 C C . PRO C 1 173 ? 19.434 78.968 221.671 1.00 40.86 173 PRO C C 1
ATOM 5206 O O . PRO C 1 173 ? 19.175 79.944 220.948 1.00 36.16 173 PRO C O 1
ATOM 5210 N N . HIS C 1 174 ? 19.027 78.842 222.934 1.00 41.63 174 HIS C N 1
ATOM 5211 C CA . HIS C 1 174 ? 18.363 79.902 223.653 1.00 41.06 174 HIS C CA 1
ATOM 5212 C C . HIS C 1 174 ? 19.537 80.662 224.203 1.00 42.05 174 HIS C C 1
ATOM 5213 O O . HIS C 1 174 ? 20.670 80.152 224.185 1.00 37.93 174 HIS C O 1
ATOM 5220 N N . VAL C 1 175 ? 19.298 81.877 224.676 1.00 40.52 175 VAL C N 1
ATOM 5221 C CA . VAL C 1 175 ? 20.402 82.708 225.149 1.00 44.70 175 VAL C CA 1
ATOM 5222 C C . VAL C 1 175 ? 21.271 82.030 226.225 1.00 42.89 175 VAL C C 1
ATOM 5223 O O . VAL C 1 175 ? 22.451 82.342 226.340 1.00 41.36 175 VAL C O 1
ATOM 5227 N N . ASP C 1 176 ? 20.696 81.087 226.980 1.00 44.07 176 ASP C N 1
ATOM 5228 C CA . ASP C 1 176 ? 21.443 80.320 228.005 1.00 46.58 176 ASP C CA 1
ATOM 5229 C C . ASP C 1 176 ? 22.217 79.130 227.432 1.00 46.41 176 ASP C C 1
ATOM 5230 O O . ASP C 1 176 ? 22.860 78.366 228.175 1.00 47.36 176 ASP C O 1
ATOM 5235 N N . GLY C 1 177 ? 22.157 78.966 226.114 1.00 45.18 177 GLY C N 1
ATOM 5236 C CA . GLY C 1 177 ? 22.915 77.913 225.450 1.00 43.89 177 GLY C CA 1
ATOM 5237 C C . GLY C 1 177 ? 22.158 76.600 225.366 1.00 45.55 177 GLY C C 1
ATOM 5238 O O . GLY C 1 177 ? 22.606 75.664 224.710 1.00 43.83 177 GLY C O 1
ATOM 5239 N N . SER C 1 178 ? 21.018 76.512 226.042 1.00 44.60 178 SER C N 1
ATOM 5240 C CA . SER C 1 178 ? 20.195 75.308 225.925 1.00 45.27 178 SER C CA 1
ATOM 5241 C C . SER C 1 178 ? 19.363 75.450 224.651 1.00 45.45 178 SER C C 1
ATOM 5242 O O . SER C 1 178 ? 19.127 76.575 224.207 1.00 47.23 178 SER C O 1
ATOM 5245 N N . PRO C 1 179 ? 18.939 74.324 224.047 1.00 45.25 179 PRO C N 1
ATOM 5246 C CA . PRO C 1 179 ? 18.167 74.374 222.805 1.00 45.12 179 PRO C CA 1
ATOM 5247 C C . PRO C 1 179 ? 16.816 75.054 222.945 1.00 45.61 179 PRO C C 1
ATOM 5248 O O . PRO C 1 179 ? 15.967 74.607 223.735 1.00 47.26 179 PRO C O 1
ATOM 5252 N N . ARG C 1 180 ? 16.620 76.105 222.162 1.00 43.44 180 ARG C N 1
ATOM 5253 C CA . ARG C 1 180 ? 15.342 76.790 222.031 1.00 42.56 180 ARG C CA 1
ATOM 5254 C C . ARG C 1 180 ? 14.523 76.203 220.867 1.00 42.31 180 ARG C C 1
ATOM 5255 O O . ARG C 1 180 ? 13.288 76.203 220.896 1.00 44.40 180 ARG C O 1
ATOM 5263 N N . ILE C 1 181 ? 15.221 75.726 219.841 1.00 40.38 181 ILE C N 1
ATOM 5264 C CA . ILE C 1 181 ? 14.608 75.056 218.691 1.00 39.23 181 ILE C CA 1
ATOM 5265 C C . ILE C 1 181 ? 15.399 73.772 218.490 1.00 39.73 181 ILE C C 1
ATOM 5266 O O . ILE C 1 181 ? 16.617 73.786 218.546 1.00 39.02 181 ILE C O 1
ATOM 5271 N N . CYS C 1 182 ? 14.703 72.654 218.324 1.00 39.25 182 CYS C N 1
ATOM 5272 C CA . CYS C 1 182 ? 15.347 71.375 218.027 1.00 40.66 182 CYS C CA 1
ATOM 5273 C C . CYS C 1 182 ? 14.325 70.456 217.399 1.00 41.97 182 CYS C C 1
ATOM 5274 O O . CYS C 1 182 ? 13.496 69.833 218.086 1.00 42.64 182 CYS C O 1
ATOM 5277 N N . GLU C 1 183 ? 14.377 70.391 216.072 1.00 42.96 183 GLU C N 1
ATOM 5278 C CA . GLU C 1 183 ? 13.319 69.766 215.295 1.00 42.49 183 GLU C CA 1
ATOM 5279 C C . GLU C 1 183 ? 13.802 69.206 213.969 1.00 42.45 183 GLU C C 1
ATOM 5280 O O . GLU C 1 183 ? 14.769 69.708 213.366 1.00 40.88 183 GLU C O 1
ATOM 5286 N N . LEU C 1 184 ? 13.124 68.151 213.530 1.00 41.93 184 LEU C N 1
ATOM 5287 C CA . LEU C 1 184 ? 13.291 67.636 212.191 1.00 40.22 184 LEU C CA 1
ATOM 5288 C C . LEU C 1 184 ? 12.409 68.437 211.294 1.00 41.41 184 LEU C C 1
ATOM 5289 O O . LEU C 1 184 ? 11.210 68.600 211.566 1.00 42.62 184 LEU C O 1
ATOM 5294 N N . VAL C 1 185 ? 13.009 68.970 210.235 1.00 37.53 185 VAL C N 1
ATOM 5295 C CA . VAL C 1 185 ? 12.289 69.804 209.294 1.00 36.35 185 VAL C CA 1
ATOM 5296 C C . VAL C 1 185 ? 12.292 69.099 207.938 1.00 37.06 185 VAL C C 1
ATOM 5297 O O . VAL C 1 185 ? 13.321 68.601 207.479 1.00 37.11 185 VAL C O 1
ATOM 5301 N N . ARG C 1 186 ? 11.123 69.059 207.315 1.00 37.65 186 ARG C N 1
ATOM 5302 C CA . ARG C 1 186 ? 10.966 68.488 206.000 1.00 38.58 186 ARG C CA 1
ATOM 5303 C C . ARG C 1 186 ? 10.771 69.626 205.008 1.00 37.49 186 ARG C C 1
ATOM 5304 O O . ARG C 1 186 ? 9.965 70.513 205.256 1.00 36.21 186 ARG C O 1
ATOM 5312 N N . TYR C 1 187 ? 11.519 69.619 203.899 1.00 34.33 187 TYR C N 1
ATOM 5313 C CA . TYR C 1 187 ? 11.276 70.604 202.810 1.00 32.42 187 TYR C CA 1
ATOM 5314 C C . TYR C 1 187 ? 11.379 69.973 201.411 1.00 33.01 187 TYR C C 1
ATOM 5315 O O . TYR C 1 187 ? 11.934 68.887 201.234 1.00 29.16 187 TYR C O 1
ATOM 5324 N N . HIS C 1 188 ? 10.855 70.699 200.425 1.00 34.00 188 HIS C N 1
ATOM 5325 C CA . HIS C 1 188 ? 10.831 70.264 199.035 1.00 34.78 188 HIS C CA 1
ATOM 5326 C C . HIS C 1 188 ? 11.330 71.341 198.075 1.00 35.68 188 HIS C C 1
ATOM 5327 O O . HIS C 1 188 ? 11.074 72.537 198.268 1.00 31.11 188 HIS C O 1
ATOM 5334 N N . THR C 1 189 ? 12.011 70.882 197.022 1.00 33.97 189 THR C N 1
ATOM 5335 C CA . THR C 1 189 ? 12.298 71.684 195.846 1.00 33.83 189 THR C CA 1
ATOM 5336 C C . THR C 1 189 ? 11.207 71.391 194.831 1.00 33.81 189 THR C C 1
ATOM 5337 O O . THR C 1 189 ? 11.025 70.243 194.441 1.00 33.39 189 THR C O 1
ATOM 5341 N N . THR C 1 190 ? 10.453 72.415 194.441 1.00 34.08 190 THR C N 1
ATOM 5342 C CA . THR C 1 190 ? 9.318 72.261 193.511 1.00 35.40 190 THR C CA 1
ATOM 5343 C C . THR C 1 190 ? 9.486 73.213 192.330 1.00 37.37 190 THR C C 1
ATOM 5344 O O . THR C 1 190 ? 10.459 73.968 192.298 1.00 34.62 190 THR C O 1
ATOM 5348 N N . ASP C 1 191 ? 8.604 73.139 191.366 1.00 38.34 191 ASP C N 1
ATOM 5349 C CA . ASP C 1 191 ? 8.664 73.848 190.145 1.00 41.50 191 ASP C CA 1
ATOM 5350 C C . ASP C 1 191 ? 9.963 73.651 189.448 1.00 41.07 191 ASP C C 1
ATOM 5351 O O . ASP C 1 191 ? 10.505 74.406 188.946 1.00 38.42 191 ASP C O 1
ATOM 5356 N N . VAL C 1 192 ? 10.323 72.450 189.473 1.00 40.56 192 VAL C N 1
ATOM 5357 C CA . VAL C 1 192 ? 11.588 71.996 188.918 1.00 40.85 192 VAL C CA 1
ATOM 5358 C C . VAL C 1 192 ? 11.478 71.895 187.401 1.00 40.01 192 VAL C C 1
ATOM 5359 O O . VAL C 1 192 ? 10.563 71.253 186.890 1.00 39.89 192 VAL C O 1
ATOM 5363 N N . ALA C 1 193 ? 12.381 72.580 186.692 1.00 35.12 193 ALA C N 1
ATOM 5364 C CA . ALA C 1 193 ? 12.525 72.423 185.254 1.00 32.60 193 ALA C CA 1
ATOM 5365 C C . ALA C 1 193 ? 13.970 72.082 184.944 1.00 34.18 193 ALA C C 1
ATOM 5366 O O . ALA C 1 193 ? 14.862 72.928 185.090 1.00 32.20 193 ALA C O 1
ATOM 5368 N N . ILE C 1 194 ? 14.207 70.847 184.525 1.00 32.80 194 ILE C N 1
ATOM 5369 C CA . ILE C 1 194 ? 15.554 70.468 184.183 1.00 34.37 194 ILE C CA 1
ATOM 5370 C C . ILE C 1 194 ? 15.905 70.905 182.746 1.00 33.58 194 ILE C C 1
ATOM 5371 O O . ILE C 1 194 ? 15.128 70.732 181.797 1.00 32.18 194 ILE C O 1
ATOM 5376 N N . LYS C 1 195 ? 17.066 71.529 182.620 1.00 30.07 195 LYS C N 1
ATOM 5377 C CA . LYS C 1 195 ? 17.522 72.081 181.359 1.00 31.47 195 LYS C CA 1
ATOM 5378 C C . LYS C 1 195 ? 18.457 71.103 180.658 1.00 30.38 195 LYS C C 1
ATOM 5379 O O . LYS C 1 195 ? 18.473 71.026 179.437 1.00 29.90 195 LYS C O 1
ATOM 5385 N N . GLY C 1 196 ? 19.198 70.326 181.443 1.00 30.13 196 GLY C N 1
ATOM 5386 C CA . GLY C 1 196 ? 20.081 69.305 180.907 1.00 28.65 196 GLY C CA 1
ATOM 5387 C C . GLY C 1 196 ? 20.535 68.436 182.056 1.00 29.94 196 GLY C C 1
ATOM 5388 O O . GLY C 1 196 ? 20.513 68.883 183.207 1.00 27.67 196 GLY C O 1
ATOM 5389 N N . ALA C 1 197 ? 20.907 67.197 181.755 1.00 27.99 197 ALA C N 1
ATOM 5390 C CA . ALA C 1 197 ? 21.292 66.222 182.772 1.00 30.06 197 ALA C CA 1
ATOM 5391 C C . ALA C 1 197 ? 22.077 65.094 182.131 1.00 30.85 197 ALA C C 1
ATOM 5392 O O . ALA C 1 197 ? 21.644 64.517 181.122 1.00 30.82 197 ALA C O 1
ATOM 5394 N N . TRP C 1 198 ? 23.235 64.798 182.708 1.00 27.97 198 TRP C N 1
ATOM 5395 C CA . TRP C 1 198 ? 24.177 63.856 182.106 1.00 27.93 198 TRP C CA 1
ATOM 5396 C C . TRP C 1 198 ? 24.855 62.961 183.125 1.00 30.73 198 TRP C C 1
ATOM 5397 O O . TRP C 1 198 ? 24.878 63.254 184.323 1.00 30.29 198 TRP C O 1
ATOM 5408 N N . SER C 1 199 ? 25.456 61.881 182.634 1.00 31.82 199 SER C N 1
ATOM 5409 C CA . SER C 1 199 ? 26.410 61.132 183.434 1.00 33.86 199 SER C CA 1
ATOM 5410 C C . SER C 1 199 ? 27.758 61.049 182.701 1.00 31.58 199 SER C C 1
ATOM 5411 O O . SER C 1 199 ? 27.868 61.361 181.504 1.00 29.11 199 SER C O 1
ATOM 5414 N N . ALA C 1 200 ? 28.785 60.683 183.459 1.00 33.64 200 ALA C N 1
ATOM 5415 C CA . ALA C 1 200 ? 30.150 60.581 182.978 1.00 35.20 200 ALA C CA 1
ATOM 5416 C C . ALA C 1 200 ? 30.925 59.889 184.087 1.00 35.50 200 ALA C C 1
ATOM 5417 O O . ALA C 1 200 ? 30.417 59.756 185.209 1.00 35.47 200 ALA C O 1
ATOM 5419 N N . PRO C 1 201 ? 32.139 59.410 183.783 1.00 33.50 201 PRO C N 1
ATOM 5420 C CA . PRO C 1 201 ? 32.975 58.894 184.865 1.00 34.63 201 PRO C CA 1
ATOM 5421 C C . PRO C 1 201 ? 33.335 60.022 185.837 1.00 33.71 201 PRO C C 1
ATOM 5422 O O . PRO C 1 201 ? 33.425 61.196 185.421 1.00 32.03 201 PRO C O 1
ATOM 5426 N N . GLY C 1 202 ? 33.506 59.680 187.112 1.00 30.48 202 GLY C N 1
ATOM 5427 C CA . GLY C 1 202 ? 33.746 60.677 188.144 1.00 32.45 202 GLY C CA 1
ATOM 5428 C C . GLY C 1 202 ? 34.715 60.257 189.238 1.00 33.84 202 GLY C C 1
ATOM 5429 O O . GLY C 1 202 ? 34.927 59.058 189.459 1.00 35.01 202 GLY C O 1
ATOM 5430 N N . SER C 1 203 ? 35.309 61.240 189.919 1.00 31.01 203 SER C N 1
ATOM 5431 C CA . SER C 1 203 ? 36.203 60.955 191.058 1.00 30.92 203 SER C CA 1
ATOM 5432 C C . SER C 1 203 ? 35.950 61.871 192.245 1.00 31.50 203 SER C C 1
ATOM 5433 O O . SER C 1 203 ? 35.369 62.945 192.098 1.00 29.40 203 SER C O 1
ATOM 5436 N N . LEU C 1 204 ? 36.443 61.460 193.412 1.00 32.24 204 LEU C N 1
ATOM 5437 C CA . LEU C 1 204 ? 36.367 62.283 194.605 1.00 32.05 204 LEU C CA 1
ATOM 5438 C C . LEU C 1 204 ? 37.512 62.049 195.601 1.00 31.04 204 LEU C C 1
ATOM 5439 O O . LEU C 1 204 ? 37.709 60.927 196.064 1.00 30.53 204 LEU C O 1
ATOM 5444 N N . GLU C 1 205 ? 38.266 63.016 195.933 1.00 30.13 205 GLU C N 1
ATOM 5445 C CA . GLU C 1 205 ? 39.069 62.921 197.042 0.50 30.53 205 GLU C CA 1
ATOM 5446 C C . GLU C 1 205 ? 38.684 63.881 198.100 1.00 32.56 205 GLU C C 1
ATOM 5447 O O . GLU C 1 205 ? 38.513 64.939 197.870 1.00 31.78 205 GLU C O 1
ATOM 5453 N N . LEU C 1 206 ? 38.648 63.437 199.298 1.00 33.08 206 LEU C N 1
ATOM 5454 C CA . LEU C 1 206 ? 38.305 64.222 200.514 1.00 34.15 206 LEU C CA 1
ATOM 5455 C C . LEU C 1 206 ? 39.537 64.371 201.399 1.00 34.31 206 LEU C C 1
ATOM 5456 O O . LEU C 1 206 ? 40.399 63.493 201.390 1.00 33.29 206 LEU C O 1
ATOM 5461 N N . HIS C 1 207 ? 39.617 65.465 202.169 1.00 32.99 207 HIS C N 1
ATOM 5462 C CA . HIS C 1 207 ? 40.732 65.678 203.109 1.00 33.36 207 HIS C CA 1
ATOM 5463 C C . HIS C 1 207 ? 40.248 66.098 204.514 1.00 34.91 207 HIS C C 1
ATOM 5464 O O . HIS C 1 207 ? 39.237 66.791 204.638 1.00 33.95 207 HIS C O 1
ATOM 5471 N N . PRO C 1 208 ? 41.002 65.727 205.567 1.00 36.80 208 PRO C N 1
ATOM 5472 C CA . PRO C 1 208 ? 40.713 66.018 206.979 1.00 38.00 208 PRO C CA 1
ATOM 5473 C C . PRO C 1 208 ? 40.624 67.501 207.278 1.00 37.00 208 PRO C C 1
ATOM 5474 O O . PRO C 1 208 ? 41.428 68.264 206.760 1.00 35.64 208 PRO C O 1
ATOM 5478 N N . HIS C 1 209 ? 39.668 67.910 208.118 1.00 34.73 209 HIS C N 1
ATOM 5479 C CA . HIS C 1 209 ? 39.687 69.259 208.684 1.00 36.20 209 HIS C CA 1
ATOM 5480 C C . HIS C 1 209 ? 38.888 69.293 209.983 1.00 37.37 209 HIS C C 1
ATOM 5481 O O . HIS C 1 209 ? 37.750 68.809 210.038 1.00 33.31 209 HIS C O 1
ATOM 5488 N N . ALA C 1 210 ? 39.509 69.871 211.013 1.00 37.85 210 ALA C N 1
ATOM 5489 C CA . ALA C 1 210 ? 38.946 69.931 212.378 1.00 39.95 210 ALA C CA 1
ATOM 5490 C C . ALA C 1 210 ? 37.562 70.587 212.454 1.00 38.48 210 ALA C C 1
ATOM 5491 O O . ALA C 1 210 ? 36.767 70.266 213.333 1.00 38.78 210 ALA C O 1
ATOM 5493 N N . LEU C 1 211 ? 37.272 71.497 211.532 1.00 36.57 211 LEU C N 1
ATOM 5494 C CA . LEU C 1 211 ? 36.049 72.299 211.585 1.00 37.56 211 LEU C CA 1
ATOM 5495 C C . LEU C 1 211 ? 35.142 72.047 210.374 1.00 36.80 211 LEU C C 1
ATOM 5496 O O . LEU C 1 211 ? 34.110 72.693 210.226 1.00 37.76 211 LEU C O 1
ATOM 5501 N N . ALA C 1 212 ? 35.538 71.094 209.523 1.00 35.24 212 ALA C N 1
ATOM 5502 C CA . ALA C 1 212 ? 34.837 70.780 208.274 1.00 34.75 212 ALA C CA 1
ATOM 5503 C C . ALA C 1 212 ? 35.038 69.299 207.990 1.00 34.17 212 ALA C C 1
ATOM 5504 O O . ALA C 1 212 ? 35.708 68.943 207.013 1.00 36.42 212 ALA C O 1
ATOM 5506 N N . PRO C 1 213 ? 34.493 68.425 208.858 1.00 31.96 213 PRO C N 1
ATOM 5507 C CA . PRO C 1 213 ? 34.886 67.010 208.837 1.00 32.99 213 PRO C CA 1
ATOM 5508 C C . PRO C 1 213 ? 34.260 66.124 207.759 1.00 32.22 213 PRO C C 1
ATOM 5509 O O . PRO C 1 213 ? 33.871 64.996 208.062 1.00 30.64 213 PRO C O 1
ATOM 5513 N N . VAL C 1 214 ? 34.187 66.595 206.516 1.00 30.94 214 VAL C N 1
ATOM 5514 C CA . VAL C 1 214 ? 33.614 65.765 205.442 1.00 31.69 214 VAL C CA 1
ATOM 5515 C C . VAL C 1 214 ? 34.309 64.396 205.337 1.00 31.08 214 VAL C C 1
ATOM 5516 O O . VAL C 1 214 ? 33.663 63.374 205.085 1.00 30.50 214 VAL C O 1
ATOM 5520 N N . ALA C 1 215 ? 35.620 64.385 205.557 1.00 32.24 215 ALA C N 1
ATOM 5521 C CA . ALA C 1 215 ? 36.439 63.183 205.406 1.00 35.04 215 ALA C CA 1
ATOM 5522 C C . ALA C 1 215 ? 36.033 62.054 206.344 1.00 37.74 215 ALA C C 1
ATOM 5523 O O . ALA C 1 215 ? 36.406 60.897 206.126 1.00 37.15 215 ALA C O 1
ATOM 5525 N N . ALA C 1 216 ? 35.292 62.404 207.396 1.00 41.74 216 ALA C N 1
ATOM 5526 C CA . ALA C 1 216 ? 34.754 61.451 208.373 1.00 43.49 216 ALA C CA 1
ATOM 5527 C C . ALA C 1 216 ? 33.762 60.466 207.754 1.00 44.57 216 ALA C C 1
ATOM 5528 O O . ALA C 1 216 ? 33.321 59.517 208.400 1.00 45.61 216 ALA C O 1
ATOM 5530 N N . LEU C 1 217 ? 33.373 60.705 206.510 1.00 44.42 217 LEU C N 1
ATOM 5531 C CA . LEU C 1 217 ? 32.621 59.691 205.774 1.00 45.43 217 LEU C CA 1
ATOM 5532 C C . LEU C 1 217 ? 33.481 59.289 204.576 1.00 44.21 217 LEU C C 1
ATOM 5533 O O . LEU C 1 217 ? 33.325 59.831 203.494 1.00 42.61 217 LEU C O 1
ATOM 5538 N N . PRO C 1 218 ? 34.427 58.353 204.801 1.00 43.79 218 PRO C N 1
ATOM 5539 C CA . PRO C 1 218 ? 35.507 58.038 203.870 1.00 43.02 218 PRO C CA 1
ATOM 5540 C C . PRO C 1 218 ? 35.027 57.524 202.523 1.00 41.97 218 PRO C C 1
ATOM 5541 O O . PRO C 1 218 ? 34.008 56.833 202.431 1.00 34.98 218 PRO C O 1
ATOM 5545 N N . VAL C 1 219 ? 35.764 57.876 201.475 1.00 43.89 219 VAL C N 1
ATOM 5546 C CA . VAL C 1 219 ? 35.388 57.425 200.142 1.00 45.80 219 VAL C CA 1
ATOM 5547 C C . VAL C 1 219 ? 35.976 56.039 199.950 1.00 46.39 219 VAL C C 1
ATOM 5548 O O . VAL C 1 219 ? 37.164 55.900 199.654 1.00 46.76 219 VAL C O 1
ATOM 5552 N N . LEU C 1 220 ? 35.143 55.022 200.148 1.00 47.00 220 LEU C N 1
ATOM 5553 C CA . LEU C 1 220 ? 35.549 53.644 199.891 1.00 48.39 220 LEU C CA 1
ATOM 5554 C C . LEU C 1 220 ? 35.510 53.356 198.392 1.00 48.98 220 LEU C C 1
ATOM 5555 O O . LEU C 1 220 ? 36.459 52.794 197.812 1.00 49.39 220 LEU C O 1
ATOM 5560 N N . GLU C 1 221 ? 34.404 53.747 197.766 1.00 48.32 221 GLU C N 1
ATOM 5561 C CA . GLU C 1 221 ? 34.212 53.487 196.351 1.00 48.02 221 GLU C CA 1
ATOM 5562 C C . GLU C 1 221 ? 33.227 54.473 195.763 1.00 46.01 221 GLU C C 1
ATOM 5563 O O . GLU C 1 221 ? 32.096 54.595 196.243 1.00 45.44 221 GLU C O 1
ATOM 5569 N N . VAL C 1 222 ? 33.666 55.170 194.723 1.00 41.85 222 VAL C N 1
ATOM 5570 C CA . VAL C 1 222 ? 32.774 56.015 193.946 1.00 40.04 222 VAL C CA 1
ATOM 5571 C C . VAL C 1 222 ? 31.853 55.159 193.094 1.00 39.51 222 VAL C C 1
ATOM 5572 O O . VAL C 1 222 ? 32.313 54.348 192.262 1.00 39.41 222 VAL C O 1
ATOM 5576 N N . LEU C 1 223 ? 30.552 55.343 193.306 1.00 40.69 223 LEU C N 1
ATOM 5577 C CA . LEU C 1 223 ? 29.527 54.571 192.616 1.00 39.28 223 LEU C CA 1
ATOM 5578 C C . LEU C 1 223 ? 29.045 55.234 191.344 1.00 39.79 223 LEU C C 1
ATOM 5579 O O . LEU C 1 223 ? 28.900 54.555 190.323 1.00 41.37 223 LEU C O 1
ATOM 5584 N N . SER C 1 224 ? 28.783 56.548 191.401 1.00 36.14 224 SER C N 1
ATOM 5585 C CA . SER C 1 224 ? 28.319 57.288 190.225 1.00 34.49 224 SER C CA 1
ATOM 5586 C C . SER C 1 224 ? 28.554 58.794 190.332 1.00 33.36 224 SER C C 1
ATOM 5587 O O . SER C 1 224 ? 28.889 59.318 191.394 1.00 33.74 224 SER C O 1
ATOM 5590 N N . ALA C 1 225 ? 28.396 59.468 189.204 1.00 33.06 225 ALA C N 1
ATOM 5591 C CA . ALA C 1 225 ? 28.599 60.903 189.092 1.00 33.13 225 ALA C CA 1
ATOM 5592 C C . ALA C 1 225 ? 27.576 61.411 188.107 1.00 34.25 225 ALA C C 1
ATOM 5593 O O . ALA C 1 225 ? 27.447 60.869 187.013 1.00 32.66 225 ALA C O 1
ATOM 5595 N N . ARG C 1 226 ? 26.799 62.406 188.528 1.00 34.89 226 ARG C N 1
ATOM 5596 C CA . ARG C 1 226 ? 25.756 63.009 187.698 1.00 35.84 226 ARG C CA 1
ATOM 5597 C C . ARG C 1 226 ? 25.978 64.521 187.623 1.00 32.95 226 ARG C C 1
ATOM 5598 O O . ARG C 1 226 ? 26.473 65.124 188.572 1.00 30.14 226 ARG C O 1
ATOM 5606 N N . HIS C 1 227 ? 25.640 65.111 186.476 1.00 29.14 227 HIS C N 1
ATOM 5607 C CA . HIS C 1 227 ? 25.790 66.545 186.233 1.00 27.02 227 HIS C CA 1
ATOM 5608 C C . HIS C 1 227 ? 24.471 67.050 185.689 1.00 26.47 227 HIS C C 1
ATOM 5609 O O . HIS C 1 227 ? 23.971 66.500 184.728 1.00 27.09 227 HIS C O 1
ATOM 5616 N N . PHE C 1 228 ? 23.889 68.093 186.274 1.00 25.08 228 PHE C N 1
ATOM 5617 C CA . PHE C 1 228 ? 22.634 68.586 185.739 1.00 27.16 228 PHE C CA 1
ATOM 5618 C C . PHE C 1 228 ? 22.469 70.070 185.972 1.00 26.92 228 PHE C C 1
ATOM 5619 O O . PHE C 1 228 ? 23.108 70.642 186.867 1.00 26.55 228 PHE C O 1
ATOM 5627 N N . VAL C 1 229 ? 21.666 70.685 185.118 1.00 28.02 229 VAL C N 1
ATOM 5628 C CA . VAL C 1 229 ? 21.299 72.093 185.246 1.00 28.57 229 VAL C CA 1
ATOM 5629 C C . VAL C 1 229 ? 19.762 72.181 185.301 1.00 32.23 229 VAL C C 1
ATOM 5630 O O . VAL C 1 229 ? 19.072 71.474 184.573 1.00 28.84 229 VAL C O 1
ATOM 5634 N N . CYS C 1 230 ? 19.235 73.010 186.212 1.00 32.57 230 CYS C N 1
ATOM 5635 C CA . CYS C 1 230 ? 17.788 73.113 186.411 1.00 32.52 230 CYS C CA 1
ATOM 5636 C C . CYS C 1 230 ? 17.376 74.439 187.066 1.00 33.34 230 CYS C C 1
ATOM 5637 O O . CYS C 1 230 ? 18.223 75.162 187.574 1.00 33.03 230 CYS C O 1
ATOM 5640 N N . ASP C 1 231 ? 16.075 74.751 186.993 1.00 35.26 231 ASP C N 1
ATOM 5641 C CA . ASP C 1 231 ? 15.432 75.835 187.730 1.00 34.15 231 ASP C CA 1
ATOM 5642 C C . ASP C 1 231 ? 14.580 75.156 188.785 1.00 36.40 231 ASP C C 1
ATOM 5643 O O . ASP C 1 231 ? 14.017 74.099 188.518 1.00 37.05 231 ASP C O 1
ATOM 5648 N N . LEU C 1 232 ? 14.464 75.752 189.967 1.00 33.58 232 LEU C N 1
ATOM 5649 C CA . LEU C 1 232 ? 13.582 75.194 190.989 1.00 34.43 232 LEU C CA 1
ATOM 5650 C C . LEU C 1 232 ? 13.170 76.219 192.050 1.00 33.63 232 LEU C C 1
ATOM 5651 O O . LEU C 1 232 ? 13.758 77.309 192.142 1.00 32.58 232 LEU C O 1
ATOM 5656 N N . THR C 1 233 ? 12.156 75.873 192.843 1.00 30.23 233 THR C N 1
ATOM 5657 C CA . THR C 1 233 ? 11.781 76.714 193.983 1.00 30.07 233 THR C CA 1
ATOM 5658 C C . THR C 1 233 ? 12.103 75.989 195.271 1.00 33.22 233 THR C C 1
ATOM 5659 O O . THR C 1 233 ? 11.741 74.832 195.452 1.00 31.83 233 THR C O 1
ATOM 5663 N N . LEU C 1 234 ? 12.837 76.664 196.140 1.00 33.95 234 LEU C N 1
ATOM 5664 C CA . LEU C 1 234 ? 13.123 76.141 197.447 1.00 36.78 234 LEU C CA 1
ATOM 5665 C C . LEU C 1 234 ? 11.945 76.510 198.348 1.00 37.58 234 LEU C C 1
ATOM 5666 O O . LEU C 1 234 ? 11.915 77.614 198.897 1.00 38.35 234 LEU C O 1
ATOM 5671 N N . ASP C 1 235 ? 10.986 75.594 198.498 1.00 36.46 235 ASP C N 1
ATOM 5672 C CA . ASP C 1 235 ? 9.802 75.839 199.333 1.00 36.93 235 ASP C CA 1
ATOM 5673 C C . ASP C 1 235 ? 10.158 75.897 200.817 1.00 36.48 235 ASP C C 1
ATOM 5674 O O . ASP C 1 235 ? 11.138 75.290 201.258 1.00 34.05 235 ASP C O 1
ATOM 5679 N N . LEU C 1 236 ? 9.359 76.635 201.585 1.00 36.16 236 LEU C N 1
ATOM 5680 C CA . LEU C 1 236 ? 9.504 76.636 203.042 1.00 36.57 236 LEU C CA 1
ATOM 5681 C C . LEU C 1 236 ? 9.373 75.210 203.564 1.00 36.06 236 LEU C C 1
ATOM 5682 O O . LEU C 1 236 ? 8.672 74.396 202.973 1.00 36.44 236 LEU C O 1
ATOM 5687 N N . GLY C 1 237 ? 10.062 74.910 204.661 1.00 35.21 237 GLY C N 1
ATOM 5688 C CA . GLY C 1 237 ? 9.913 73.642 205.342 1.00 36.28 237 GLY C CA 1
ATOM 5689 C C . GLY C 1 237 ? 8.681 73.545 206.231 1.00 38.57 237 GLY C C 1
ATOM 5690 O O . GLY C 1 237 ? 7.863 74.463 206.308 1.00 37.07 237 GLY C O 1
ATOM 5691 N N . THR C 1 238 ? 8.548 72.394 206.879 1.00 40.88 238 THR C N 1
ATOM 5692 C CA . THR C 1 238 ? 7.525 72.140 207.899 1.00 43.55 238 THR C CA 1
ATOM 5693 C C . THR C 1 238 ? 8.178 71.242 208.951 1.00 44.66 238 THR C C 1
ATOM 5694 O O . THR C 1 238 ? 9.030 70.432 208.611 1.00 45.10 238 THR C O 1
ATOM 5698 N N . VAL C 1 239 ? 7.798 71.397 210.221 1.00 47.48 239 VAL C N 1
ATOM 5699 C CA . VAL C 1 239 ? 8.312 70.544 211.298 1.00 49.05 239 VAL C CA 1
ATOM 5700 C C . VAL C 1 239 ? 7.647 69.172 211.182 1.00 49.49 239 VAL C C 1
ATOM 5701 O O . VAL C 1 239 ? 6.431 69.080 211.007 1.00 50.94 239 VAL C O 1
ATOM 5705 N N . VAL C 1 240 ? 8.440 68.108 211.216 1.00 48.60 240 VAL C N 1
ATOM 5706 C CA . VAL C 1 240 ? 7.878 66.761 211.207 1.00 48.10 240 VAL C CA 1
ATOM 5707 C C . VAL C 1 240 ? 8.141 66.035 212.524 1.00 48.02 240 VAL C C 1
ATOM 5708 O O . VAL C 1 240 ? 7.476 65.047 212.838 1.00 48.46 240 VAL C O 1
ATOM 5712 N N . PHE C 1 241 ? 9.103 66.532 213.293 1.00 48.74 241 PHE C N 1
ATOM 5713 C CA . PHE C 1 241 ? 9.430 65.961 214.593 1.00 49.95 241 PHE C CA 1
ATOM 5714 C C . PHE C 1 241 ? 10.027 67.060 215.464 1.00 51.18 241 PHE C C 1
ATOM 5715 O O . PHE C 1 241 ? 10.996 67.713 215.060 1.00 50.01 241 PHE C O 1
ATOM 5723 N N . ASP C 1 242 ? 9.460 67.262 216.656 1.00 51.39 242 ASP C N 1
ATOM 5724 C CA . ASP C 1 242 ? 10.004 68.227 217.627 1.00 53.01 242 ASP C CA 1
ATOM 5725 C C . ASP C 1 242 ? 10.630 67.490 218.804 1.00 52.80 242 ASP C C 1
ATOM 5726 O O . ASP C 1 242 ? 9.944 66.780 219.544 1.00 52.61 242 ASP C O 1
ATOM 5731 N N . TYR C 1 243 ? 11.936 67.648 218.981 1.00 53.51 243 TYR C N 1
ATOM 5732 C CA . TYR C 1 243 ? 12.607 66.927 220.053 1.00 54.41 243 TYR C CA 1
ATOM 5733 C C . TYR C 1 243 ? 12.164 67.451 221.417 1.00 55.79 243 TYR C C 1
ATOM 5734 O O . TYR C 1 243 ? 12.223 66.735 222.413 1.00 57.72 243 TYR C O 1
ATOM 5743 N N . LEU C 1 244 ? 11.671 68.681 221.432 1.00 55.26 244 LEU C N 1
ATOM 5744 C CA . LEU C 1 244 ? 11.350 69.385 222.658 1.00 57.33 244 LEU C CA 1
ATOM 5745 C C . LEU C 1 244 ? 9.851 69.306 223.023 1.00 59.50 244 LEU C C 1
ATOM 5746 O O . LEU C 1 244 ? 9.041 68.582 222.419 1.00 59.42 244 LEU C O 1
ATOM 5759 N N . LYS D 1 2 ? 97.667 79.947 219.593 1.00 77.43 2 LYS D N 1
ATOM 5760 C CA . LYS D 1 2 ? 98.447 78.758 219.921 1.00 73.40 2 LYS D CA 1
ATOM 5761 C C . LYS D 1 2 ? 97.508 77.581 220.097 1.00 70.37 2 LYS D C 1
ATOM 5762 O O . LYS D 1 2 ? 96.340 77.764 220.447 1.00 67.95 2 LYS D O 1
ATOM 5768 N N . GLN D 1 3 ? 98.020 76.374 219.866 1.00 70.06 3 GLN D N 1
ATOM 5769 C CA . GLN D 1 3 ? 97.210 75.155 219.976 1.00 70.47 3 GLN D CA 1
ATOM 5770 C C . GLN D 1 3 ? 96.492 74.983 221.321 1.00 69.39 3 GLN D C 1
ATOM 5771 O O . GLN D 1 3 ? 95.478 74.283 221.399 1.00 68.43 3 GLN D O 1
ATOM 5777 N N . GLN D 1 4 ? 97.014 75.623 222.368 1.00 67.61 4 GLN D N 1
ATOM 5778 C CA . GLN D 1 4 ? 96.409 75.549 223.695 1.00 66.49 4 GLN D CA 1
ATOM 5779 C C . GLN D 1 4 ? 95.182 76.450 223.750 1.00 64.47 4 GLN D C 1
ATOM 5780 O O . GLN D 1 4 ? 94.132 76.057 224.236 1.00 61.92 4 GLN D O 1
ATOM 5786 N N . GLU D 1 5 ? 95.343 77.655 223.220 1.00 64.64 5 GLU D N 1
ATOM 5787 C CA . GLU D 1 5 ? 94.275 78.633 223.089 1.00 65.46 5 GLU D CA 1
ATOM 5788 C C . GLU D 1 5 ? 93.165 78.157 222.131 1.00 62.65 5 GLU D C 1
ATOM 5789 O O . GLU D 1 5 ? 92.009 78.561 222.268 1.00 61.97 5 GLU D O 1
ATOM 5795 N N . VAL D 1 6 ? 93.529 77.306 221.170 1.00 60.04 6 VAL D N 1
ATOM 5796 C CA . VAL D 1 6 ? 92.570 76.719 220.223 1.00 57.46 6 VAL D CA 1
ATOM 5797 C C . VAL D 1 6 ? 91.585 75.822 220.961 1.00 57.41 6 VAL D C 1
ATOM 5798 O O . VAL D 1 6 ? 90.376 75.895 220.736 1.00 55.55 6 VAL D O 1
ATOM 5802 N N . ARG D 1 7 ? 92.128 74.984 221.841 1.00 57.21 7 ARG D N 1
ATOM 5803 C CA . ARG D 1 7 ? 91.359 74.048 222.662 1.00 58.82 7 ARG D CA 1
ATOM 5804 C C . ARG D 1 7 ? 90.462 74.779 223.668 1.00 57.65 7 ARG D C 1
ATOM 5805 O O . ARG D 1 7 ? 89.357 74.330 223.969 1.00 54.52 7 ARG D O 1
ATOM 5813 N N . GLN D 1 8 ? 90.945 75.910 224.168 1.00 59.15 8 GLN D N 1
ATOM 5814 C CA . GLN D 1 8 ? 90.206 76.724 225.129 1.00 61.59 8 GLN D CA 1
ATOM 5815 C C . GLN D 1 8 ? 89.072 77.478 224.449 1.00 61.07 8 GLN D C 1
ATOM 5816 O O . GLN D 1 8 ? 88.003 77.646 225.030 1.00 60.55 8 GLN D O 1
ATOM 5822 N N . ARG D 1 9 ? 89.307 77.915 223.213 1.00 61.72 9 ARG D N 1
ATOM 5823 C CA . ARG D 1 9 ? 88.314 78.695 222.467 1.00 60.82 9 ARG D CA 1
ATOM 5824 C C . ARG D 1 9 ? 87.229 77.824 221.821 1.00 56.37 9 ARG D C 1
ATOM 5825 O O . ARG D 1 9 ? 86.092 78.273 221.666 1.00 56.80 9 ARG D O 1
ATOM 5833 N N . ALA D 1 10 ? 87.585 76.588 221.475 1.00 51.23 10 ALA D N 1
ATOM 5834 C CA . ALA D 1 10 ? 86.721 75.666 220.730 1.00 47.89 10 ALA D CA 1
ATOM 5835 C C . ALA D 1 10 ? 85.374 75.331 221.379 1.00 46.02 10 ALA D C 1
ATOM 5836 O O . ALA D 1 10 ? 85.307 74.783 222.489 1.00 47.17 10 ALA D O 1
ATOM 5838 N N . PHE D 1 11 ? 84.304 75.671 220.667 1.00 40.67 11 PHE D N 1
ATOM 5839 C CA . PHE D 1 11 ? 82.953 75.262 221.036 1.00 38.08 11 PHE D CA 1
ATOM 5840 C C . PHE D 1 11 ? 82.254 74.693 219.788 1.00 37.18 11 PHE D C 1
ATOM 5841 O O . PHE D 1 11 ? 81.913 73.511 219.740 1.00 35.80 11 PHE D O 1
ATOM 5849 N N . ALA D 1 12 ? 82.060 75.528 218.773 1.00 34.71 12 ALA D N 1
ATOM 5850 C CA . ALA D 1 12 ? 81.497 75.054 217.497 1.00 34.40 12 ALA D CA 1
ATOM 5851 C C . ALA D 1 12 ? 82.245 75.663 216.325 1.00 32.77 12 ALA D C 1
ATOM 5852 O O . ALA D 1 12 ? 82.794 76.751 216.454 1.00 32.34 12 ALA D O 1
ATOM 5862 N N . PRO D 1 14 ? 82.635 77.514 212.575 1.00 35.93 14 PRO D N 1
ATOM 5863 C CA . PRO D 1 14 ? 84.070 77.851 212.464 1.00 35.87 14 PRO D CA 1
ATOM 5864 C C . PRO D 1 14 ? 84.592 78.406 213.786 1.00 37.40 14 PRO D C 1
ATOM 5865 O O . PRO D 1 14 ? 83.930 79.233 214.418 1.00 35.49 14 PRO D O 1
ATOM 5869 N N . LEU D 1 15 ? 85.775 77.952 214.182 1.00 39.20 15 LEU D N 1
ATOM 5870 C CA . LEU D 1 15 ? 86.381 78.323 215.474 1.00 42.07 15 LEU D CA 1
ATOM 5871 C C . LEU D 1 15 ? 86.167 79.772 215.883 1.00 40.67 15 LEU D C 1
ATOM 5872 O O . LEU D 1 15 ? 85.701 80.032 216.989 1.00 39.13 15 LEU D O 1
ATOM 5877 N N . THR D 1 16 ? 86.511 80.702 214.991 1.00 40.18 16 THR D N 1
ATOM 5878 C CA . THR D 1 16 ? 86.508 82.140 215.300 1.00 41.16 16 THR D CA 1
ATOM 5879 C C . THR D 1 16 ? 85.186 82.865 215.034 1.00 40.31 16 THR D C 1
ATOM 5880 O O . THR D 1 16 ? 85.083 84.074 215.269 1.00 40.86 16 THR D O 1
ATOM 5884 N N . SER D 1 17 ? 84.198 82.143 214.521 1.00 37.93 17 SER D N 1
ATOM 5885 C CA . SER D 1 17 ? 82.879 82.698 214.255 1.00 38.11 17 SER D CA 1
ATOM 5886 C C . SER D 1 17 ? 81.824 81.585 214.306 1.00 37.01 17 SER D C 1
ATOM 5887 O O . SER D 1 17 ? 81.158 81.324 213.312 1.00 35.29 17 SER D O 1
ATOM 5890 N N . PRO D 1 18 ? 81.630 80.960 215.483 1.00 35.98 18 PRO D N 1
ATOM 5891 C CA . PRO D 1 18 ? 80.820 79.739 215.613 1.00 35.96 18 PRO D CA 1
ATOM 5892 C C . PRO D 1 18 ? 79.435 79.850 214.973 1.00 34.80 18 PRO D C 1
ATOM 5893 O O . PRO D 1 18 ? 78.807 80.912 215.003 1.00 34.88 18 PRO D O 1
ATOM 5897 N N . ALA D 1 19 ? 78.980 78.746 214.389 1.00 35.55 19 ALA D N 1
ATOM 5898 C CA . ALA D 1 19 ? 77.721 78.713 213.665 1.00 34.73 19 ALA D CA 1
ATOM 5899 C C . ALA D 1 19 ? 76.546 78.956 214.624 1.00 36.34 19 ALA D C 1
ATOM 5900 O O . ALA D 1 19 ? 75.480 79.426 214.219 1.00 32.96 19 ALA D O 1
ATOM 5902 N N . PHE D 1 20 ? 76.761 78.601 215.889 1.00 34.64 20 PHE D N 1
ATOM 5903 C CA . PHE D 1 20 ? 75.824 78.870 216.976 1.00 36.09 20 PHE D CA 1
ATOM 5904 C C . PHE D 1 20 ? 76.622 79.172 218.258 1.00 37.16 20 PHE D C 1
ATOM 5905 O O . PHE D 1 20 ? 77.773 78.721 218.398 1.00 33.37 20 PHE D O 1
ATOM 5913 N N . PRO D 1 21 ? 76.061 79.914 219.130 1.00 38.46 21 PRO D N 1
ATOM 5914 C CA . PRO D 1 21 ? 76.638 80.149 220.378 1.00 41.76 21 PRO D CA 1
ATOM 5915 C C . PRO D 1 21 ? 76.101 79.242 221.514 1.00 43.04 21 PRO D C 1
ATOM 5916 O O . PRO D 1 21 ? 75.265 78.508 221.458 1.00 40.11 21 PRO D O 1
ATOM 5920 N N . PRO D 1 22 ? 76.704 79.442 222.619 1.00 46.79 22 PRO D N 1
ATOM 5921 C CA . PRO D 1 22 ? 76.395 78.749 223.802 1.00 46.50 22 PRO D CA 1
ATOM 5922 C C . PRO D 1 22 ? 75.364 79.360 224.411 1.00 49.25 22 PRO D C 1
ATOM 5923 O O . PRO D 1 22 ? 75.220 80.409 224.175 1.00 49.17 22 PRO D O 1
ATOM 5927 N N . GLY D 1 23 ? 74.648 78.666 225.202 1.00 51.26 23 GLY D N 1
ATOM 5928 C CA . GLY D 1 23 ? 73.555 79.158 225.877 1.00 53.14 23 GLY D CA 1
ATOM 5929 C C . GLY D 1 23 ? 73.813 80.087 227.034 1.00 53.89 23 GLY D C 1
ATOM 5930 O O . GLY D 1 23 ? 74.786 80.556 227.273 1.00 52.94 23 GLY D O 1
ATOM 5931 N N . PRO D 1 24 ? 72.811 80.341 227.764 1.00 55.46 24 PRO D N 1
ATOM 5932 C CA . PRO D 1 24 ? 71.636 79.491 227.940 1.00 54.79 24 PRO D CA 1
ATOM 5933 C C . PRO D 1 24 ? 70.622 79.660 226.853 1.00 51.71 24 PRO D C 1
ATOM 5934 O O . PRO D 1 24 ? 70.538 80.690 226.454 1.00 51.40 24 PRO D O 1
ATOM 5938 N N . TYR D 1 25 ? 69.988 78.658 226.395 1.00 46.60 25 TYR D N 1
ATOM 5939 C CA . TYR D 1 25 ? 69.019 78.778 225.443 1.00 43.67 25 TYR D CA 1
ATOM 5940 C C . TYR D 1 25 ? 67.583 79.118 225.868 1.00 40.46 25 TYR D C 1
ATOM 5941 O O . TYR D 1 25 ? 66.912 78.300 226.170 1.00 35.61 25 TYR D O 1
ATOM 5950 N N . ARG D 1 26 ? 67.176 80.351 225.882 1.00 35.32 26 ARG D N 1
ATOM 5951 C CA . ARG D 1 26 ? 65.876 80.773 226.378 1.00 38.28 26 ARG D CA 1
ATOM 5952 C C . ARG D 1 26 ? 64.859 80.952 225.237 1.00 35.96 26 ARG D C 1
ATOM 5953 O O . ARG D 1 26 ? 65.176 81.521 224.199 1.00 33.68 26 ARG D O 1
ATOM 5961 N N . PHE D 1 27 ? 63.641 80.465 225.460 1.00 35.19 27 PHE D N 1
ATOM 5962 C CA . PHE D 1 27 ? 62.558 80.592 224.499 1.00 34.54 27 PHE D CA 1
ATOM 5963 C C . PHE D 1 27 ? 61.395 81.368 225.107 1.00 36.78 27 PHE D C 1
ATOM 5964 O O . PHE D 1 27 ? 60.854 80.980 226.137 1.00 35.64 27 PHE D O 1
ATOM 5972 N N . VAL D 1 28 ? 61.008 82.470 224.466 1.00 39.82 28 VAL D N 1
ATOM 5973 C CA . VAL D 1 28 ? 59.884 83.282 224.943 1.00 39.38 28 VAL D CA 1
ATOM 5974 C C . VAL D 1 28 ? 58.703 83.187 223.981 1.00 40.73 28 VAL D C 1
ATOM 5975 O O . VAL D 1 28 ? 58.863 83.358 222.773 1.00 41.27 28 VAL D O 1
ATOM 5979 N N . ASN D 1 29 ? 57.521 82.920 224.526 1.00 41.38 29 ASN D N 1
ATOM 5980 C CA . ASN D 1 29 ? 56.272 82.848 223.744 1.00 41.31 29 ASN D CA 1
ATOM 5981 C C . ASN D 1 29 ? 56.341 81.810 222.631 1.00 39.44 29 ASN D C 1
ATOM 5982 O O . ASN D 1 29 ? 55.863 82.036 221.515 1.00 37.17 29 ASN D O 1
ATOM 5987 N N . ARG D 1 30 ? 56.976 80.692 222.956 1.00 38.07 30 ARG D N 1
ATOM 5988 C CA . ARG D 1 30 ? 56.978 79.485 222.154 1.00 37.78 30 ARG D CA 1
ATOM 5989 C C . ARG D 1 30 ? 55.549 78.966 222.027 1.00 37.81 30 ARG D C 1
ATOM 5990 O O . ARG D 1 30 ? 54.910 78.699 223.047 1.00 40.39 30 ARG D O 1
ATOM 5998 N N . GLU D 1 31 ? 55.049 78.824 220.800 1.00 35.89 31 GLU D N 1
ATOM 5999 C CA . GLU D 1 31 ? 53.667 78.389 220.559 1.00 35.27 31 GLU D CA 1
ATOM 6000 C C . GLU D 1 31 ? 53.610 76.987 219.957 1.00 34.46 31 GLU D C 1
ATOM 6001 O O . GLU D 1 31 ? 54.272 76.713 218.962 1.00 32.26 31 GLU D O 1
ATOM 6007 N N . TYR D 1 32 ? 52.811 76.109 220.564 1.00 35.09 32 TYR D N 1
ATOM 6008 C CA . TYR D 1 32 ? 52.703 74.718 220.128 1.00 35.06 32 TYR D CA 1
ATOM 6009 C C . TYR D 1 32 ? 51.340 74.395 219.547 1.00 37.39 32 TYR D C 1
ATOM 6010 O O . TYR D 1 32 ? 50.313 74.912 220.010 1.00 35.91 32 TYR D O 1
ATOM 6027 N N . ILE D 1 34 ? 49.945 70.468 218.888 1.00 33.29 34 ILE D N 1
ATOM 6028 C CA . ILE D 1 34 ? 50.306 69.071 218.961 1.00 34.15 34 ILE D CA 1
ATOM 6029 C C . ILE D 1 34 ? 49.090 68.219 218.673 1.00 33.43 34 ILE D C 1
ATOM 6030 O O . ILE D 1 34 ? 48.091 68.260 219.401 1.00 31.80 34 ILE D O 1
ATOM 6035 N N . ILE D 1 35 ? 49.166 67.481 217.567 1.00 34.21 35 ILE D N 1
ATOM 6036 C CA . ILE D 1 35 ? 48.131 66.522 217.201 1.00 34.69 35 ILE D CA 1
ATOM 6037 C C . ILE D 1 35 ? 48.674 65.162 217.572 1.00 35.33 35 ILE D C 1
ATOM 6038 O O . ILE D 1 35 ? 49.708 64.748 217.043 1.00 33.91 35 ILE D O 1
ATOM 6043 N N . THR D 1 36 ? 47.994 64.478 218.497 1.00 36.81 36 THR D N 1
ATOM 6044 C CA . THR D 1 36 ? 48.369 63.117 218.866 1.00 36.31 36 THR D CA 1
ATOM 6045 C C . THR D 1 36 ? 47.494 62.143 218.112 1.00 37.17 36 THR D C 1
ATOM 6046 O O . THR D 1 36 ? 46.270 62.286 218.068 1.00 39.24 36 THR D O 1
ATOM 6050 N N . TYR D 1 37 ? 48.146 61.177 217.486 1.00 36.22 37 TYR D N 1
ATOM 6051 C CA . TYR D 1 37 ? 47.460 60.177 216.696 1.00 37.38 37 TYR D CA 1
ATOM 6052 C C . TYR D 1 37 ? 47.987 58.784 216.992 1.00 38.39 37 TYR D C 1
ATOM 6053 O O . TYR D 1 37 ? 49.182 58.600 217.230 1.00 39.25 37 TYR D O 1
ATOM 6062 N N . ARG D 1 38 ? 47.083 57.817 216.985 1.00 39.12 38 ARG D N 1
ATOM 6063 C CA . ARG D 1 38 ? 47.439 56.422 217.074 1.00 40.93 38 ARG D CA 1
ATOM 6064 C C . ARG D 1 38 ? 47.972 55.970 215.732 1.00 40.84 38 ARG D C 1
ATOM 6065 O O . ARG D 1 38 ? 47.388 56.273 214.694 1.00 39.49 38 ARG D O 1
ATOM 6073 N N . THR D 1 39 ? 49.084 55.245 215.774 1.00 42.17 39 THR D N 1
ATOM 6074 C CA . THR D 1 39 ? 49.769 54.737 214.575 1.00 42.18 39 THR D CA 1
ATOM 6075 C C . THR D 1 39 ? 49.896 53.221 214.668 1.00 41.53 39 THR D C 1
ATOM 6076 O O . THR D 1 39 ? 49.444 52.621 215.641 1.00 40.18 39 THR D O 1
ATOM 6080 N N . ASP D 1 40 ? 50.480 52.606 213.646 1.00 43.54 40 ASP D N 1
ATOM 6081 C CA . ASP D 1 40 ? 50.717 51.167 213.639 1.00 44.41 40 ASP D CA 1
ATOM 6082 C C . ASP D 1 40 ? 51.900 50.888 214.561 1.00 44.51 40 ASP D C 1
ATOM 6083 O O . ASP D 1 40 ? 52.993 51.440 214.339 1.00 42.81 40 ASP D O 1
ATOM 6088 N N . PRO D 1 41 ? 51.698 50.030 215.594 1.00 45.01 41 PRO D N 1
ATOM 6089 C CA . PRO D 1 41 ? 52.743 49.717 216.585 1.00 43.71 41 PRO D CA 1
ATOM 6090 C C . PRO D 1 41 ? 53.987 49.164 215.915 1.00 44.49 41 PRO D C 1
ATOM 6091 O O . PRO D 1 41 ? 55.104 49.444 216.357 1.00 43.13 41 PRO D O 1
ATOM 6095 N N . ALA D 1 42 ? 53.780 48.393 214.842 1.00 43.36 42 ALA D N 1
ATOM 6096 C CA . ALA D 1 42 ? 54.862 47.843 214.036 1.00 44.75 42 ALA D CA 1
ATOM 6097 C C . ALA D 1 42 ? 55.708 48.934 213.383 1.00 46.55 42 ALA D C 1
ATOM 6098 O O . ALA D 1 42 ? 56.908 48.740 213.145 1.00 46.66 42 ALA D O 1
ATOM 6100 N N . ALA D 1 43 ? 55.091 50.079 213.100 1.00 45.56 43 ALA D N 1
ATOM 6101 C CA . ALA D 1 43 ? 55.816 51.200 212.505 1.00 45.80 43 ALA D CA 1
ATOM 6102 C C . ALA D 1 43 ? 56.745 51.839 213.517 1.00 44.13 43 ALA D C 1
ATOM 6103 O O . ALA D 1 43 ? 57.848 52.248 213.169 1.00 42.04 43 ALA D O 1
ATOM 6105 N N . ILE D 1 44 ? 56.299 51.905 214.770 1.00 44.24 44 ILE D N 1
ATOM 6106 C CA . ILE D 1 44 ? 57.081 52.487 215.869 1.00 44.55 44 ILE D CA 1
ATOM 6107 C C . ILE D 1 44 ? 58.280 51.622 216.266 1.00 47.70 44 ILE D C 1
ATOM 6108 O O . ILE D 1 44 ? 59.376 52.142 216.481 1.00 47.40 44 ILE D O 1
ATOM 6113 N N . GLU D 1 45 ? 58.083 50.309 216.383 1.00 52.29 45 GLU D N 1
ATOM 6114 C CA . GLU D 1 45 ? 59.173 49.450 216.863 1.00 55.89 45 GLU D CA 1
ATOM 6115 C C . GLU D 1 45 ? 60.320 49.327 215.867 1.00 55.19 45 GLU D C 1
ATOM 6116 O O . GLU D 1 45 ? 61.470 49.127 216.272 1.00 56.96 45 GLU D O 1
ATOM 6122 N N . ALA D 1 46 ? 60.007 49.473 214.578 1.00 53.89 46 ALA D N 1
ATOM 6123 C CA . ALA D 1 46 ? 61.008 49.503 213.517 1.00 53.28 46 ALA D CA 1
ATOM 6124 C C . ALA D 1 46 ? 61.994 50.675 213.662 1.00 52.24 46 ALA D C 1
ATOM 6125 O O . ALA D 1 46 ? 63.178 50.540 213.343 1.00 53.00 46 ALA D O 1
ATOM 6127 N N . VAL D 1 47 ? 61.508 51.807 214.168 1.00 48.79 47 VAL D N 1
ATOM 6128 C CA . VAL D 1 47 ? 62.312 53.026 214.260 1.00 46.44 47 VAL D CA 1
ATOM 6129 C C . VAL D 1 47 ? 62.854 53.327 215.665 1.00 46.14 47 VAL D C 1
ATOM 6130 O O . VAL D 1 47 ? 63.702 54.196 215.819 1.00 47.29 47 VAL D O 1
ATOM 6134 N N . LEU D 1 48 ? 62.363 52.618 216.681 1.00 46.91 48 LEU D N 1
ATOM 6135 C CA . LEU D 1 48 ? 62.820 52.821 218.066 1.00 46.94 48 LEU D CA 1
ATOM 6136 C C . LEU D 1 48 ? 64.064 51.984 218.401 1.00 46.70 48 LEU D C 1
ATOM 6137 O O . LEU D 1 48 ? 63.993 50.758 218.397 1.00 46.80 48 LEU D O 1
ATOM 6142 N N . PRO D 1 49 ? 65.199 52.649 218.699 1.00 45.28 49 PRO D N 1
ATOM 6143 C CA . PRO D 1 49 ? 66.466 51.985 218.992 1.00 44.59 49 PRO D CA 1
ATOM 6144 C C . PRO D 1 49 ? 66.506 51.471 220.420 1.00 45.58 49 PRO D C 1
ATOM 6145 O O . PRO D 1 49 ? 66.270 52.239 221.343 1.00 43.01 49 PRO D O 1
ATOM 6149 N N . GLU D 1 50 ? 66.823 50.197 220.618 1.00 46.26 50 GLU D N 1
ATOM 6150 C CA . GLU D 1 50 ? 67.024 49.707 221.991 1.00 49.14 50 GLU D CA 1
ATOM 6151 C C . GLU D 1 50 ? 68.305 50.384 222.503 1.00 47.76 50 GLU D C 1
ATOM 6152 O O . GLU D 1 50 ? 69.179 50.705 221.682 1.00 47.23 50 GLU D O 1
ATOM 6158 N N . PRO D 1 51 ? 68.427 50.640 223.834 1.00 47.53 51 PRO D N 1
ATOM 6159 C CA . PRO D 1 51 ? 67.588 50.293 224.996 1.00 47.87 51 PRO D CA 1
ATOM 6160 C C . PRO D 1 51 ? 66.290 51.077 225.207 1.00 49.17 51 PRO D C 1
ATOM 6161 O O . PRO D 1 51 ? 65.619 50.878 226.224 1.00 47.07 51 PRO D O 1
ATOM 6165 N N . LEU D 1 52 ? 65.782 51.886 224.291 1.00 50.42 52 LEU D N 1
ATOM 6166 C CA . LEU D 1 52 ? 64.473 52.411 224.320 1.00 49.82 52 LEU D CA 1
ATOM 6167 C C . LEU D 1 52 ? 63.522 51.448 224.143 1.00 49.18 52 LEU D C 1
ATOM 6168 O O . LEU D 1 52 ? 63.708 50.645 223.417 1.00 48.18 52 LEU D O 1
ATOM 6173 N N . GLN D 1 53 ? 62.471 51.602 224.899 1.00 49.63 53 GLN D N 1
ATOM 6174 C CA . GLN D 1 53 ? 61.189 50.985 224.725 1.00 50.24 53 GLN D CA 1
ATOM 6175 C C . GLN D 1 53 ? 59.942 51.694 224.531 1.00 47.13 53 GLN D C 1
ATOM 6176 O O . GLN D 1 53 ? 59.595 52.463 225.184 1.00 42.86 53 GLN D O 1
ATOM 6190 N N . ALA D 1 55 ? 56.187 52.836 224.515 1.00 48.53 55 ALA D N 1
ATOM 6191 C CA . ALA D 1 55 ? 55.042 52.994 225.424 1.00 47.55 55 ALA D CA 1
ATOM 6192 C C . ALA D 1 55 ? 53.906 52.985 224.409 1.00 45.96 55 ALA D C 1
ATOM 6193 O O . ALA D 1 55 ? 54.038 52.351 223.380 1.00 52.08 55 ALA D O 1
ATOM 6195 N N . GLU D 1 56 ? 52.793 53.662 224.694 1.00 45.49 56 GLU D N 1
ATOM 6196 C CA . GLU D 1 56 ? 51.554 53.556 223.895 1.00 45.29 56 GLU D CA 1
ATOM 6197 C C . GLU D 1 56 ? 51.826 53.784 222.385 1.00 43.72 56 GLU D C 1
ATOM 6198 O O . GLU D 1 56 ? 52.779 54.466 222.021 1.00 41.76 56 GLU D O 1
ATOM 6204 N N . PRO D 1 57 ? 50.994 53.205 221.497 1.00 46.18 57 PRO D N 1
ATOM 6205 C CA . PRO D 1 57 ? 51.346 53.278 220.071 1.00 44.40 57 PRO D CA 1
ATOM 6206 C C . PRO D 1 57 ? 50.842 54.573 219.403 1.00 42.26 57 PRO D C 1
ATOM 6207 O O . PRO D 1 57 ? 50.042 54.527 218.463 1.00 42.23 57 PRO D O 1
ATOM 6211 N N . VAL D 1 58 ? 51.312 55.712 219.898 1.00 38.68 58 VAL D N 1
ATOM 6212 C CA . VAL D 1 58 ? 50.867 57.004 219.373 1.00 38.99 58 VAL D CA 1
ATOM 6213 C C . VAL D 1 58 ? 52.043 57.845 218.881 1.00 37.06 58 VAL D C 1
ATOM 6214 O O . VAL D 1 58 ? 53.205 57.589 219.223 1.00 33.88 58 VAL D O 1
ATOM 6218 N N . VAL D 1 59 ? 51.723 58.837 218.060 1.00 33.31 59 VAL D N 1
ATOM 6219 C CA . VAL D 1 59 ? 52.696 59.822 217.667 1.00 32.19 59 VAL D CA 1
ATOM 6220 C C . VAL D 1 59 ? 52.168 61.187 218.039 1.00 32.74 59 VAL D C 1
ATOM 6221 O O . VAL D 1 59 ? 50.985 61.493 217.831 1.00 30.68 59 VAL D O 1
ATOM 6225 N N . ARG D 1 60 ? 53.047 61.986 218.639 1.00 31.93 60 ARG D N 1
ATOM 6226 C CA . ARG D 1 60 ? 52.757 63.373 218.906 1.00 36.11 60 ARG D CA 1
ATOM 6227 C C . ARG D 1 60 ? 53.347 64.166 217.738 1.00 34.85 60 ARG D C 1
ATOM 6228 O O . ARG D 1 60 ? 54.569 64.293 217.618 1.00 31.86 60 ARG D O 1
ATOM 6236 N N . TYR D 1 61 ? 52.464 64.663 216.866 1.00 36.86 61 TYR D N 1
ATOM 6237 C CA . TYR D 1 61 ? 52.881 65.515 215.747 1.00 34.41 61 TYR D CA 1
ATOM 6238 C C . TYR D 1 61 ? 52.846 67.000 216.088 1.00 32.44 61 TYR D C 1
ATOM 6239 O O . TYR D 1 61 ? 51.783 67.536 216.410 1.00 29.40 61 TYR D O 1
ATOM 6248 N N . GLU D 1 62 ? 53.937 67.633 215.941 1.00 31.63 62 GLU D N 1
ATOM 6249 C CA . GLU D 1 62 ? 54.165 68.975 216.315 0.50 31.37 62 GLU D CA 1
ATOM 6250 C C . GLU D 1 62 ? 54.423 70.129 215.334 1.00 33.77 62 GLU D C 1
ATOM 6251 O O . GLU D 1 62 ? 55.097 69.963 214.549 1.00 33.20 62 GLU D O 1
ATOM 6257 N N . PHE D 1 63 ? 53.875 71.282 215.509 1.00 32.20 63 PHE D N 1
ATOM 6258 C CA . PHE D 1 63 ? 54.181 72.481 214.755 1.00 32.40 63 PHE D CA 1
ATOM 6259 C C . PHE D 1 63 ? 54.451 73.526 215.811 1.00 31.59 63 PHE D C 1
ATOM 6260 O O . PHE D 1 63 ? 53.558 73.833 216.612 1.00 31.36 63 PHE D O 1
ATOM 6268 N N . ILE D 1 64 ? 55.667 74.064 215.819 1.00 28.90 64 ILE D N 1
ATOM 6269 C CA . ILE D 1 64 ? 56.076 74.997 216.872 1.00 31.79 64 ILE D CA 1
ATOM 6270 C C . ILE D 1 64 ? 56.598 76.297 216.291 1.00 29.87 64 ILE D C 1
ATOM 6271 O O . ILE D 1 64 ? 57.432 76.291 215.396 1.00 32.06 64 ILE D O 1
ATOM 6276 N N . ARG D 1 65 ? 56.126 77.405 216.835 1.00 28.74 65 ARG D N 1
ATOM 6277 C CA . ARG D 1 65 ? 56.686 78.720 216.572 1.00 32.90 65 ARG D CA 1
ATOM 6278 C C . ARG D 1 65 ? 57.620 79.092 217.713 1.00 33.37 65 ARG D C 1
ATOM 6279 O O . ARG D 1 65 ? 57.212 79.033 218.888 1.00 30.30 65 ARG D O 1
ATOM 6295 N N . PRO D 1 67 ? 59.409 82.480 218.078 1.00 33.99 67 PRO D N 1
ATOM 6296 C CA . PRO D 1 67 ? 59.722 83.828 217.586 1.00 34.62 67 PRO D CA 1
ATOM 6297 C C . PRO D 1 67 ? 60.887 84.520 218.289 1.00 36.22 67 PRO D C 1
ATOM 6298 O O . PRO D 1 67 ? 61.442 85.492 217.762 1.00 34.64 67 PRO D O 1
ATOM 6302 N N . ASP D 1 68 ? 61.258 84.022 219.462 1.00 34.04 68 ASP D N 1
ATOM 6303 C CA . ASP D 1 68 ? 62.214 84.721 220.312 1.00 36.30 68 ASP D CA 1
ATOM 6304 C C . ASP D 1 68 ? 63.050 83.662 221.020 1.00 34.69 68 ASP D C 1
ATOM 6305 O O . ASP D 1 68 ? 62.594 83.029 221.973 1.00 33.42 68 ASP D O 1
ATOM 6310 N N . SER D 1 69 ? 64.266 83.463 220.504 1.00 33.36 69 SER D N 1
ATOM 6311 C CA . SER D 1 69 ? 65.113 82.330 220.845 1.00 34.58 69 SER D CA 1
ATOM 6312 C C . SER D 1 69 ? 66.547 82.813 220.898 1.00 35.60 69 SER D C 1
ATOM 6313 O O . SER D 1 69 ? 67.148 83.118 219.861 1.00 30.89 69 SER D O 1
ATOM 6316 N N . THR D 1 70 ? 67.088 82.860 222.118 1.00 36.17 70 THR D N 1
ATOM 6317 C CA . THR D 1 70 ? 68.404 83.422 222.379 1.00 35.80 70 THR D CA 1
ATOM 6318 C C . THR D 1 70 ? 69.427 82.675 221.550 1.00 36.75 70 THR D C 1
ATOM 6319 O O . THR D 1 70 ? 69.376 81.468 221.481 1.00 36.18 70 THR D O 1
ATOM 6323 N N . GLY D 1 71 ? 70.320 83.400 220.878 1.00 38.17 71 GLY D N 1
ATOM 6324 C CA . GLY D 1 71 ? 71.363 82.784 220.056 1.00 40.17 71 GLY D CA 1
ATOM 6325 C C . GLY D 1 71 ? 70.924 82.204 218.709 1.00 43.89 71 GLY D C 1
ATOM 6326 O O . GLY D 1 71 ? 71.773 81.835 217.880 1.00 46.04 71 GLY D O 1
ATOM 6327 N N . PHE D 1 72 ? 69.613 82.124 218.481 1.00 43.15 72 PHE D N 1
ATOM 6328 C CA . PHE D 1 72 ? 69.064 81.418 217.310 1.00 43.67 72 PHE D CA 1
ATOM 6329 C C . PHE D 1 72 ? 68.242 82.289 216.370 1.00 42.60 72 PHE D C 1
ATOM 6330 O O . PHE D 1 72 ? 68.325 82.150 215.135 1.00 42.18 72 PHE D O 1
ATOM 6338 N N . GLY D 1 73 ? 67.452 83.183 216.951 1.00 37.69 73 GLY D N 1
ATOM 6339 C CA . GLY D 1 73 ? 66.667 84.107 216.171 1.00 38.70 73 GLY D CA 1
ATOM 6340 C C . GLY D 1 73 ? 65.193 83.789 216.248 1.00 40.01 73 GLY D C 1
ATOM 6341 O O . GLY D 1 73 ? 64.656 83.515 217.335 1.00 40.56 73 GLY D O 1
ATOM 6342 N N . ASP D 1 74 ? 64.542 83.834 215.089 1.00 37.75 74 ASP D N 1
ATOM 6343 C CA . ASP D 1 74 ? 63.106 83.709 214.992 1.00 36.52 74 ASP D CA 1
ATOM 6344 C C . ASP D 1 74 ? 62.758 82.661 213.922 1.00 38.26 74 ASP D C 1
ATOM 6345 O O . ASP D 1 74 ? 63.061 82.848 212.739 1.00 37.91 74 ASP D O 1
ATOM 6350 N N . TYR D 1 75 ? 62.132 81.559 214.340 1.00 38.27 75 TYR D N 1
ATOM 6351 C CA . TYR D 1 75 ? 61.969 80.403 213.454 1.00 34.31 75 TYR D CA 1
ATOM 6352 C C . TYR D 1 75 ? 60.798 79.500 213.814 1.00 32.14 75 TYR D C 1
ATOM 6353 O O . TYR D 1 75 ? 60.139 79.678 214.837 1.00 29.58 75 TYR D O 1
ATOM 6362 N N . SER D 1 76 ? 60.519 78.545 212.940 1.00 30.75 76 SER D N 1
ATOM 6363 C CA . SER D 1 76 ? 59.460 77.590 213.174 1.00 30.44 76 SER D CA 1
ATOM 6364 C C . SER D 1 76 ? 60.028 76.199 213.013 1.00 30.05 76 SER D C 1
ATOM 6365 O O . SER D 1 76 ? 61.105 76.029 212.490 1.00 27.70 76 SER D O 1
ATOM 6368 N N . GLU D 1 77 ? 59.285 75.214 213.498 1.00 33.84 77 GLU D N 1
ATOM 6369 C CA . GLU D 1 77 ? 59.775 73.845 213.582 1.00 35.11 77 GLU D CA 1
ATOM 6370 C C . GLU D 1 77 ? 58.580 72.914 213.512 1.00 32.88 77 GLU D C 1
ATOM 6371 O O . GLU D 1 77 ? 57.495 73.264 213.963 1.00 33.40 77 GLU D O 1
ATOM 6377 N N . SER D 1 78 ? 58.761 71.743 212.913 1.00 31.98 78 SER D N 1
ATOM 6378 C CA . SER D 1 78 ? 57.723 70.734 212.922 1.00 32.24 78 SER D CA 1
ATOM 6379 C C . SER D 1 78 ? 58.369 69.371 213.047 1.00 35.02 78 SER D C 1
ATOM 6380 O O . SER D 1 78 ? 59.522 69.187 212.635 1.00 33.47 78 SER D O 1
ATOM 6383 N N . GLY D 1 79 ? 57.640 68.398 213.595 1.00 30.17 79 GLY D N 1
ATOM 6384 C CA . GLY D 1 79 ? 58.196 67.052 213.631 1.00 33.31 79 GLY D CA 1
ATOM 6385 C C . GLY D 1 79 ? 57.423 66.071 214.461 1.00 34.28 79 GLY D C 1
ATOM 6386 O O . GLY D 1 79 ? 56.307 66.365 214.885 1.00 34.16 79 GLY D O 1
ATOM 6387 N N . GLN D 1 80 ? 58.042 64.911 214.688 1.00 34.58 80 GLN D N 1
ATOM 6388 C CA . GLN D 1 80 ? 57.389 63.721 215.240 1.00 36.20 80 GLN D CA 1
ATOM 6389 C C . GLN D 1 80 ? 58.075 63.249 216.518 1.00 38.64 80 GLN D C 1
ATOM 6390 O O . GLN D 1 80 ? 59.284 62.971 216.534 1.00 37.87 80 GLN D O 1
ATOM 6396 N N . VAL D 1 81 ? 57.289 63.160 217.581 1.00 39.10 81 VAL D N 1
ATOM 6397 C CA . VAL D 1 81 ? 57.792 62.740 218.895 1.00 38.70 81 VAL D CA 1
ATOM 6398 C C . VAL D 1 81 ? 56.924 61.550 219.312 1.00 39.47 81 VAL D C 1
ATOM 6399 O O . VAL D 1 81 ? 55.707 61.555 219.083 1.00 35.56 81 VAL D O 1
ATOM 6403 N N . ILE D 1 82 ? 57.547 60.524 219.896 1.00 40.56 82 ILE D N 1
ATOM 6404 C CA . ILE D 1 82 ? 56.785 59.350 220.388 1.00 43.53 82 ILE D CA 1
ATOM 6405 C C . ILE D 1 82 ? 57.019 59.115 221.896 1.00 41.16 82 ILE D C 1
ATOM 6406 O O . ILE D 1 82 ? 58.083 59.463 222.411 1.00 40.01 82 ILE D O 1
ATOM 6411 N N . PRO D 1 83 ? 55.993 58.588 222.611 1.00 38.71 83 PRO D N 1
ATOM 6412 C CA . PRO D 1 83 ? 56.152 58.194 224.007 1.00 36.52 83 PRO D CA 1
ATOM 6413 C C . PRO D 1 83 ? 57.062 56.985 224.157 1.00 36.42 83 PRO D C 1
ATOM 6414 O O . PRO D 1 83 ? 56.944 56.011 223.403 1.00 32.36 83 PRO D O 1
ATOM 6418 N N . VAL D 1 84 ? 57.950 57.058 225.150 1.00 38.18 84 VAL D N 1
ATOM 6419 C CA . VAL D 1 84 ? 58.986 56.054 225.360 1.00 40.41 84 VAL D CA 1
ATOM 6420 C C . VAL D 1 84 ? 59.269 55.812 226.867 1.00 40.02 84 VAL D C 1
ATOM 6421 O O . VAL D 1 84 ? 58.872 56.607 227.725 1.00 38.91 84 VAL D O 1
ATOM 6425 N N . THR D 1 85 ? 59.922 54.692 227.179 1.00 40.12 85 THR D N 1
ATOM 6426 C CA . THR D 1 85 ? 60.485 54.489 228.508 1.00 40.00 85 THR D CA 1
ATOM 6427 C C . THR D 1 85 ? 61.924 54.048 228.354 1.00 40.47 85 THR D C 1
ATOM 6428 O O . THR D 1 85 ? 62.251 53.268 227.460 1.00 38.36 85 THR D O 1
ATOM 6432 N N . PHE D 1 86 ? 62.784 54.588 229.208 1.00 40.05 86 PHE D N 1
ATOM 6433 C CA . PHE D 1 86 ? 64.138 54.084 229.313 1.00 40.55 86 PHE D CA 1
ATOM 6434 C C . PHE D 1 86 ? 64.460 53.791 230.777 1.00 41.01 86 PHE D C 1
ATOM 6435 O O . PHE D 1 86 ? 64.386 54.673 231.642 1.00 39.70 86 PHE D O 1
ATOM 6443 N N . ARG D 1 87 ? 64.836 52.540 231.022 1.00 45.84 87 ARG D N 1
ATOM 6444 C CA . ARG D 1 87 ? 64.945 51.986 232.372 1.00 50.85 87 ARG D CA 1
ATOM 6445 C C . ARG D 1 87 ? 63.613 52.141 233.128 1.00 50.25 87 ARG D C 1
ATOM 6446 O O . ARG D 1 87 ? 63.617 52.524 234.295 1.00 48.16 87 ARG D O 1
ATOM 6454 N N . GLY D 1 88 ? 62.493 51.873 232.454 1.00 50.92 88 GLY D N 1
ATOM 6455 C CA . GLY D 1 88 ? 61.166 52.096 233.040 1.00 52.33 88 GLY D CA 1
ATOM 6456 C C . GLY D 1 88 ? 60.733 53.534 233.311 1.00 53.85 88 GLY D C 1
ATOM 6457 O O . GLY D 1 88 ? 59.556 53.778 233.622 1.00 56.12 88 GLY D O 1
ATOM 6458 N N . GLU D 1 89 ? 61.647 54.503 233.203 1.00 52.68 89 GLU D N 1
ATOM 6459 C CA . GLU D 1 89 ? 61.248 55.912 233.277 1.00 52.08 89 GLU D CA 1
ATOM 6460 C C . GLU D 1 89 ? 60.564 56.352 231.962 1.00 52.52 89 GLU D C 1
ATOM 6461 O O . GLU D 1 89 ? 61.104 56.134 230.867 1.00 52.80 89 GLU D O 1
ATOM 6467 N N . ARG D 1 90 ? 59.383 56.962 232.085 1.00 50.72 90 ARG D N 1
ATOM 6468 C CA . ARG D 1 90 ? 58.576 57.404 230.927 1.00 48.58 90 ARG D CA 1
ATOM 6469 C C . ARG D 1 90 ? 59.119 58.709 230.340 1.00 46.78 90 ARG D C 1
ATOM 6470 O O . ARG D 1 90 ? 59.397 59.663 231.070 1.00 45.12 90 ARG D O 1
ATOM 6478 N N . GLY D 1 91 ? 59.299 58.739 229.023 1.00 45.12 91 GLY D N 1
ATOM 6479 C CA . GLY D 1 91 ? 59.721 59.981 228.366 1.00 43.72 91 GLY D CA 1
ATOM 6480 C C . GLY D 1 91 ? 59.375 60.046 226.890 1.00 42.38 91 GLY D C 1
ATOM 6481 O O . GLY D 1 91 ? 58.617 59.213 226.366 1.00 40.17 91 GLY D O 1
ATOM 6482 N N . SER D 1 92 ? 59.955 61.036 226.216 1.00 42.73 92 SER D N 1
ATOM 6483 C CA . SER D 1 92 ? 59.705 61.234 224.792 1.00 43.02 92 SER D CA 1
ATOM 6484 C C . SER D 1 92 ? 60.917 60.832 223.960 1.00 41.68 92 SER D C 1
ATOM 6485 O O . SER D 1 92 ? 62.056 60.921 224.432 1.00 40.33 92 SER D O 1
ATOM 6488 N N . TYR D 1 93 ? 60.666 60.366 222.736 1.00 38.39 93 TYR D N 1
ATOM 6489 C CA . TYR D 1 93 ? 61.736 60.171 221.773 1.00 36.00 93 TYR D CA 1
ATOM 6490 C C . TYR D 1 93 ? 61.431 60.977 220.501 1.00 36.34 93 TYR D C 1
ATOM 6491 O O . TYR D 1 93 ? 60.376 60.803 219.916 1.00 34.58 93 TYR D O 1
ATOM 6500 N N . THR D 1 94 ? 62.358 61.855 220.109 1.00 35.62 94 THR D N 1
ATOM 6501 C CA . THR D 1 94 ? 62.231 62.668 218.887 1.00 36.06 94 THR D CA 1
ATOM 6502 C C . THR D 1 94 ? 62.750 61.883 217.681 1.00 34.62 94 THR D C 1
ATOM 6503 O O . THR D 1 94 ? 63.939 61.543 217.598 1.00 34.11 94 THR D O 1
ATOM 6507 N N . LEU D 1 95 ? 61.835 61.583 216.769 1.00 32.10 95 LEU D N 1
ATOM 6508 C CA . LEU D 1 95 ? 62.155 60.832 215.573 1.00 35.77 95 LEU D CA 1
ATOM 6509 C C . LEU D 1 95 ? 62.662 61.716 214.401 1.00 34.85 95 LEU D C 1
ATOM 6510 O O . LEU D 1 95 ? 63.609 61.357 213.697 1.00 33.40 95 LEU D O 1
ATOM 6515 N N . ALA D 1 96 ? 62.028 62.873 214.233 1.00 33.51 96 ALA D N 1
ATOM 6516 C CA . ALA D 1 96 ? 62.277 63.772 213.106 1.00 34.27 96 ALA D CA 1
ATOM 6517 C C . ALA D 1 96 ? 61.771 65.149 213.468 1.00 37.44 96 ALA D C 1
ATOM 6518 O O . ALA D 1 96 ? 60.701 65.274 214.095 1.00 33.80 96 ALA D O 1
ATOM 6536 N N . PHE D 1 98 ? 61.955 69.363 211.668 1.00 33.88 98 PHE D N 1
ATOM 6537 C CA . PHE D 1 98 ? 62.289 70.162 210.477 1.00 28.46 98 PHE D CA 1
ATOM 6538 C C . PHE D 1 98 ? 62.164 71.652 210.812 1.00 26.48 98 PHE D C 1
ATOM 6539 O O . PHE D 1 98 ? 61.153 72.072 211.375 1.00 25.04 98 PHE D O 1
ATOM 6547 N N . LEU D 1 99 ? 63.201 72.444 210.523 1.00 25.62 99 LEU D N 1
ATOM 6548 C CA . LEU D 1 99 ? 63.164 73.915 210.779 1.00 30.29 99 LEU D CA 1
ATOM 6549 C C . LEU D 1 99 ? 63.688 74.793 209.645 1.00 31.74 99 LEU D C 1
ATOM 6550 O O . LEU D 1 99 ? 64.397 74.319 208.800 1.00 32.04 99 LEU D O 1
ATOM 6555 N N . ASP D 1 100 ? 63.375 76.094 209.697 1.00 34.59 100 ASP D N 1
ATOM 6556 C CA . ASP D 1 100 ? 63.757 77.082 208.665 1.00 32.52 100 ASP D CA 1
ATOM 6557 C C . ASP D 1 100 ? 64.885 78.068 209.048 1.00 33.82 100 ASP D C 1
ATOM 6558 O O . ASP D 1 100 ? 64.920 79.193 208.554 1.00 34.26 100 ASP D O 1
ATOM 6563 N N . ASP D 1 101 ? 65.790 77.666 209.934 1.00 33.57 101 ASP D N 1
ATOM 6564 C CA . ASP D 1 101 ? 66.826 78.588 210.437 1.00 35.08 101 ASP D CA 1
ATOM 6565 C C . ASP D 1 101 ? 68.040 77.724 210.783 1.00 36.26 101 ASP D C 1
ATOM 6566 O O . ASP D 1 101 ? 67.902 76.694 211.464 1.00 34.50 101 ASP D O 1
ATOM 6571 N N . GLN D 1 102 ? 69.215 78.126 210.305 1.00 32.06 102 GLN D N 1
ATOM 6572 C CA . GLN D 1 102 ? 70.376 77.248 210.317 1.00 31.58 102 GLN D CA 1
ATOM 6573 C C . GLN D 1 102 ? 71.018 77.129 211.703 1.00 32.30 102 GLN D C 1
ATOM 6574 O O . GLN D 1 102 ? 71.266 76.016 212.148 1.00 32.44 102 GLN D O 1
ATOM 6580 N N . PRO D 1 103 ? 71.302 78.259 212.372 1.00 32.90 103 PRO D N 1
ATOM 6581 C CA . PRO D 1 103 ? 71.868 78.138 213.711 1.00 35.45 103 PRO D CA 1
ATOM 6582 C C . PRO D 1 103 ? 71.199 77.108 214.633 1.00 35.18 103 PRO D C 1
ATOM 6583 O O . PRO D 1 103 ? 71.923 76.295 215.198 1.00 35.72 103 PRO D O 1
ATOM 6587 N N . PRO D 1 104 ? 69.844 77.132 214.795 1.00 37.93 104 PRO D N 1
ATOM 6588 C CA . PRO D 1 104 ? 69.279 76.101 215.678 1.00 35.94 104 PRO D CA 1
ATOM 6589 C C . PRO D 1 104 ? 69.348 74.719 215.078 1.00 36.18 104 PRO D C 1
ATOM 6590 O O . PRO D 1 104 ? 69.310 73.724 215.816 1.00 35.70 104 PRO D O 1
ATOM 6594 N N . LEU D 1 105 ? 69.411 74.667 213.744 1.00 33.79 105 LEU D N 1
ATOM 6595 C CA . LEU D 1 105 ? 69.527 73.411 213.015 1.00 30.26 105 LEU D CA 1
ATOM 6596 C C . LEU D 1 105 ? 70.858 72.753 213.344 1.00 29.81 105 LEU D C 1
ATOM 6597 O O . LEU D 1 105 ? 70.858 71.661 213.907 1.00 30.61 105 LEU D O 1
ATOM 6602 N N . ALA D 1 106 ? 71.969 73.397 212.975 1.00 25.26 106 ALA D N 1
ATOM 6603 C CA . ALA D 1 106 ? 73.335 72.918 213.299 1.00 28.31 106 ALA D CA 1
ATOM 6604 C C . ALA D 1 106 ? 73.531 72.695 214.797 1.00 30.72 106 ALA D C 1
ATOM 6605 O O . ALA D 1 106 ? 73.998 71.629 215.225 1.00 30.83 106 ALA D O 1
ATOM 6607 N N . GLY D 1 107 ? 73.195 73.711 215.589 1.00 31.02 107 GLY D N 1
ATOM 6608 C CA . GLY D 1 107 ? 73.262 73.606 217.063 1.00 35.33 107 GLY D CA 1
ATOM 6609 C C . GLY D 1 107 ? 72.456 72.434 217.583 1.00 36.85 107 GLY D C 1
ATOM 6610 O O . GLY D 1 107 ? 72.955 71.643 218.383 1.00 36.33 107 GLY D O 1
ATOM 6611 N N . GLY D 1 108 ? 71.214 72.317 217.114 1.00 34.18 108 GLY D N 1
ATOM 6612 C CA . GLY D 1 108 ? 70.329 71.222 217.496 1.00 34.97 108 GLY D CA 1
ATOM 6613 C C . GLY D 1 108 ? 70.976 69.866 217.309 1.00 35.69 108 GLY D C 1
ATOM 6614 O O . GLY D 1 108 ? 70.943 69.023 218.208 1.00 35.70 108 GLY D O 1
ATOM 6615 N N . ARG D 1 109 ? 71.585 69.666 216.145 1.00 36.95 109 ARG D N 1
ATOM 6616 C CA . ARG D 1 109 ? 72.247 68.410 215.787 1.00 35.97 109 ARG D CA 1
ATOM 6617 C C . ARG D 1 109 ? 73.551 68.192 216.566 1.00 38.48 109 ARG D C 1
ATOM 6618 O O . ARG D 1 109 ? 73.792 67.110 217.135 1.00 38.21 109 ARG D O 1
ATOM 6626 N N . GLU D 1 110 ? 74.401 69.211 216.581 1.00 34.41 110 GLU D N 1
ATOM 6627 C CA . GLU D 1 110 ? 75.768 69.040 217.062 1.00 36.82 110 GLU D CA 1
ATOM 6628 C C . GLU D 1 110 ? 75.940 69.101 218.586 1.00 37.99 110 GLU D C 1
ATOM 6629 O O . GLU D 1 110 ? 76.910 68.560 219.112 1.00 35.66 110 GLU D O 1
ATOM 6635 N N . LEU D 1 111 ? 75.008 69.744 219.283 1.00 41.02 111 LEU D N 1
ATOM 6636 C CA . LEU D 1 111 ? 75.091 69.878 220.751 1.00 42.88 111 LEU D CA 1
ATOM 6637 C C . LEU D 1 111 ? 74.274 68.774 221.446 1.00 41.57 111 LEU D C 1
ATOM 6638 O O . LEU D 1 111 ? 74.845 67.889 222.060 1.00 40.45 111 LEU D O 1
ATOM 6643 N N . TRP D 1 112 ? 72.955 68.792 221.286 1.00 38.99 112 TRP D N 1
ATOM 6644 C CA . TRP D 1 112 ? 72.079 67.819 221.936 1.00 37.85 112 TRP D CA 1
ATOM 6645 C C . TRP D 1 112 ? 71.914 66.509 221.171 1.00 38.36 112 TRP D C 1
ATOM 6646 O O . TRP D 1 112 ? 71.607 65.456 221.771 1.00 36.65 112 TRP D O 1
ATOM 6657 N N . GLY D 1 113 ? 72.063 66.585 219.851 1.00 35.87 113 GLY D N 1
ATOM 6658 C CA . GLY D 1 113 ? 71.717 65.482 218.961 1.00 32.60 113 GLY D CA 1
ATOM 6659 C C . GLY D 1 113 ? 70.243 65.429 218.585 1.00 31.39 113 GLY D C 1
ATOM 6660 O O . GLY D 1 113 ? 69.662 64.347 218.487 1.00 29.44 113 GLY D O 1
ATOM 6661 N N . PHE D 1 114 ? 69.628 66.591 218.368 1.00 30.38 114 PHE D N 1
ATOM 6662 C CA . PHE D 1 114 ? 68.269 66.634 217.788 1.00 30.05 114 PHE D CA 1
ATOM 6663 C C . PHE D 1 114 ? 68.399 66.181 216.322 1.00 30.81 114 PHE D C 1
ATOM 6664 O O . PHE D 1 114 ? 69.387 66.515 215.687 1.00 26.16 114 PHE D O 1
ATOM 6672 N N . PRO D 1 115 ? 67.437 65.372 215.812 1.00 27.99 115 PRO D N 1
ATOM 6673 C CA . PRO D 1 115 ? 67.505 64.794 214.474 1.00 29.19 115 PRO D CA 1
ATOM 6674 C C . PRO D 1 115 ? 66.954 65.754 213.384 1.00 28.38 115 PRO D C 1
ATOM 6675 O O . PRO D 1 115 ? 65.988 65.427 212.680 1.00 28.57 115 PRO D O 1
ATOM 6679 N N . LYS D 1 116 ? 67.586 66.812 213.187 1.00 27.64 116 LYS D N 1
ATOM 6680 C CA . LYS D 1 116 ? 67.042 67.936 212.490 1.00 31.49 116 LYS D CA 1
ATOM 6681 C C . LYS D 1 116 ? 67.354 67.965 210.985 1.00 30.86 116 LYS D C 1
ATOM 6682 O O . LYS D 1 116 ? 68.364 67.580 210.632 1.00 26.75 116 LYS D O 1
ATOM 6688 N N . LYS D 1 117 ? 66.436 68.488 210.199 1.00 31.08 117 LYS D N 1
ATOM 6689 C CA . LYS D 1 117 ? 66.592 68.646 208.760 1.00 32.47 117 LYS D CA 1
ATOM 6690 C C . LYS D 1 117 ? 65.938 69.970 208.393 1.00 32.04 117 LYS D C 1
ATOM 6691 O O . LYS D 1 117 ? 65.145 70.529 209.166 1.00 29.62 117 LYS D O 1
ATOM 6697 N N . ALA D 1 118 ? 66.244 70.458 207.201 1.00 29.78 118 ALA D N 1
ATOM 6698 C CA . ALA D 1 118 ? 65.646 71.709 206.730 1.00 30.01 118 ALA D CA 1
ATOM 6699 C C . ALA D 1 118 ? 64.201 71.474 206.258 1.00 27.54 118 ALA D C 1
ATOM 6700 O O . ALA D 1 118 ? 63.882 70.416 205.748 1.00 23.88 118 ALA D O 1
ATOM 6702 N N . GLY D 1 119 ? 63.328 72.463 206.432 1.00 27.31 119 GLY D N 1
ATOM 6703 C CA . GLY D 1 119 ? 61.973 72.385 205.872 1.00 25.83 119 GLY D CA 1
ATOM 6704 C C . GLY D 1 119 ? 61.320 73.709 206.131 1.00 27.80 119 GLY D C 1
ATOM 6705 O O . GLY D 1 119 ? 61.963 74.599 206.694 1.00 29.45 119 GLY D O 1
ATOM 6706 N N . LYS D 1 120 ? 60.056 73.853 205.748 1.00 31.46 120 LYS D N 1
ATOM 6707 C CA . LYS D 1 120 ? 59.340 75.131 205.954 1.00 33.70 120 LYS D CA 1
ATOM 6708 C C . LYS D 1 120 ? 58.064 74.914 206.754 1.00 31.86 120 LYS D C 1
ATOM 6709 O O . LYS D 1 120 ? 57.000 74.726 206.179 1.00 30.80 120 LYS D O 1
ATOM 6715 N N . PRO D 1 121 ? 58.183 74.920 208.098 1.00 33.45 121 PRO D N 1
ATOM 6716 C CA . PRO D 1 121 ? 57.007 74.776 208.952 1.00 33.65 121 PRO D CA 1
ATOM 6717 C C . PRO D 1 121 ? 56.303 76.118 209.076 1.00 29.25 121 PRO D C 1
ATOM 6718 O O . PRO D 1 121 ? 56.951 77.158 209.051 1.00 28.62 121 PRO D O 1
ATOM 6722 N N . ARG D 1 122 ? 54.987 76.096 209.185 1.00 27.76 122 ARG D N 1
ATOM 6723 C CA . ARG D 1 122 ? 54.221 77.311 209.441 1.00 30.94 122 ARG D CA 1
ATOM 6724 C C . ARG D 1 122 ? 53.092 76.995 210.423 1.00 30.66 122 ARG D C 1
ATOM 6725 O O . ARG D 1 122 ? 52.556 75.887 210.426 1.00 26.06 122 ARG D O 1
ATOM 6733 N N . LEU D 1 123 ? 52.712 77.990 211.215 1.00 29.90 123 LEU D N 1
ATOM 6734 C CA . LEU D 1 123 ? 51.645 77.830 212.174 1.00 29.89 123 LEU D CA 1
ATOM 6735 C C . LEU D 1 123 ? 50.948 79.184 212.247 1.00 29.36 123 LEU D C 1
ATOM 6736 O O . LEU D 1 123 ? 51.556 80.190 212.619 1.00 24.88 123 LEU D O 1
ATOM 6741 N N . GLU D 1 124 ? 49.682 79.211 211.841 1.00 28.62 124 GLU D N 1
ATOM 6742 C CA . GLU D 1 124 ? 48.981 80.479 211.730 1.00 33.67 124 GLU D CA 1
ATOM 6743 C C . GLU D 1 124 ? 47.495 80.248 211.858 1.00 29.39 124 GLU D C 1
ATOM 6744 O O . GLU D 1 124 ? 46.967 79.200 211.462 1.00 27.52 124 GLU D O 1
ATOM 6750 N N . VAL D 1 125 ? 46.841 81.237 212.442 1.00 28.30 125 VAL D N 1
ATOM 6751 C CA . VAL D 1 125 ? 45.403 81.267 212.574 1.00 30.09 125 VAL D CA 1
ATOM 6752 C C . VAL D 1 125 ? 44.861 81.820 211.268 1.00 29.09 125 VAL D C 1
ATOM 6753 O O . VAL D 1 125 ? 45.308 82.884 210.829 1.00 28.76 125 VAL D O 1
ATOM 6757 N N . HIS D 1 126 ? 43.910 81.110 210.676 1.00 23.57 126 HIS D N 1
ATOM 6758 C CA . HIS D 1 126 ? 43.200 81.609 209.521 1.00 28.40 126 HIS D CA 1
ATOM 6759 C C . HIS D 1 126 ? 41.744 81.772 209.892 1.00 28.05 126 HIS D C 1
ATOM 6760 O O . HIS D 1 126 ? 40.972 80.819 209.778 1.00 25.80 126 HIS D O 1
ATOM 6767 N N . GLN D 1 127 ? 41.382 82.982 210.331 1.00 25.61 127 GLN D N 1
ATOM 6768 C CA . GLN D 1 127 ? 40.035 83.246 210.818 1.00 30.83 127 GLN D CA 1
ATOM 6769 C C . GLN D 1 127 ? 39.970 82.223 211.962 1.00 32.58 127 GLN D C 1
ATOM 6770 O O . GLN D 1 127 ? 40.781 82.286 212.915 1.00 39.69 127 GLN D O 1
ATOM 6776 N N . ASP D 1 128 ? 39.090 81.244 211.833 1.00 30.01 128 ASP D N 1
ATOM 6777 C CA . ASP D 1 128 ? 38.655 80.356 212.915 1.00 31.76 128 ASP D CA 1
ATOM 6778 C C . ASP D 1 128 ? 39.501 79.111 213.143 1.00 31.42 128 ASP D C 1
ATOM 6779 O O . ASP D 1 128 ? 39.275 78.372 214.082 1.00 31.57 128 ASP D O 1
ATOM 6784 N N . THR D 1 129 ? 40.459 78.858 212.268 1.00 30.93 129 THR D N 1
ATOM 6785 C CA . THR D 1 129 ? 41.229 77.622 212.319 1.00 31.03 129 THR D CA 1
ATOM 6786 C C . THR D 1 129 ? 42.695 77.930 212.555 1.00 29.24 129 THR D C 1
ATOM 6787 O O . THR D 1 129 ? 43.243 78.809 211.904 1.00 27.95 129 THR D O 1
ATOM 6791 N N . LEU D 1 130 ? 43.299 77.212 213.499 1.00 27.12 130 LEU D N 1
ATOM 6792 C CA . LEU D 1 130 ? 44.743 77.164 213.648 1.00 30.25 130 LEU D CA 1
ATOM 6793 C C . LEU D 1 130 ? 45.278 76.160 212.627 1.00 29.50 130 LEU D C 1
ATOM 6794 O O . LEU D 1 130 ? 44.870 75.001 212.614 1.00 30.07 130 LEU D O 1
ATOM 6799 N N . VAL D 1 131 ? 46.194 76.595 211.763 1.00 30.39 131 VAL D N 1
ATOM 6800 C CA . VAL D 1 131 ? 46.604 75.737 210.652 1.00 27.88 131 VAL D CA 1
ATOM 6801 C C . VAL D 1 131 ? 48.099 75.584 210.720 1.00 27.43 131 VAL D C 1
ATOM 6802 O O . VAL D 1 131 ? 48.834 76.561 210.753 1.00 29.76 131 VAL D O 1
ATOM 6806 N N . GLY D 1 132 ? 48.549 74.349 210.785 1.00 25.48 132 GLY D N 1
ATOM 6807 C CA . GLY D 1 132 ? 49.972 74.092 210.814 1.00 27.02 132 GLY D CA 1
ATOM 6808 C C . GLY D 1 132 ? 50.333 73.376 209.537 1.00 27.13 132 GLY D C 1
ATOM 6809 O O . GLY D 1 132 ? 49.624 72.498 209.093 1.00 26.66 132 GLY D O 1
ATOM 6810 N N . SER D 1 133 ? 51.443 73.740 208.936 1.00 28.23 133 SER D N 1
ATOM 6811 C CA . SER D 1 133 ? 51.833 73.034 207.729 1.00 28.49 133 SER D CA 1
ATOM 6812 C C . SER D 1 133 ? 53.348 72.797 207.667 1.00 27.50 133 SER D C 1
ATOM 6813 O O . SER D 1 133 ? 54.124 73.590 208.191 1.00 27.45 133 SER D O 1
ATOM 6816 N N . LEU D 1 134 ? 53.758 71.696 207.034 1.00 26.39 134 LEU D N 1
ATOM 6817 C CA . LEU D 1 134 ? 55.154 71.497 206.694 1.00 29.73 134 LEU D CA 1
ATOM 6818 C C . LEU D 1 134 ? 55.382 71.199 205.205 1.00 30.19 134 LEU D C 1
ATOM 6819 O O . LEU D 1 134 ? 54.803 70.266 204.654 1.00 33.49 134 LEU D O 1
ATOM 6824 N N . ASP D 1 135 ? 56.240 72.006 204.587 1.00 27.07 135 ASP D N 1
ATOM 6825 C CA . ASP D 1 135 ? 56.730 71.770 203.242 1.00 30.38 135 ASP D CA 1
ATOM 6826 C C . ASP D 1 135 ? 58.205 71.425 203.278 1.00 32.58 135 ASP D C 1
ATOM 6827 O O . ASP D 1 135 ? 58.993 72.005 204.058 1.00 30.83 135 ASP D O 1
ATOM 6832 N N . PHE D 1 136 ? 58.549 70.477 202.413 1.00 32.71 136 PHE D N 1
ATOM 6833 C CA . PHE D 1 136 ? 59.917 70.084 202.164 1.00 33.71 136 PHE D CA 1
ATOM 6834 C C . PHE D 1 136 ? 60.192 70.416 200.703 1.00 31.77 136 PHE D C 1
ATOM 6835 O O . PHE D 1 136 ? 59.773 69.710 199.803 1.00 30.54 136 PHE D O 1
ATOM 6843 N N . GLY D 1 137 ? 60.890 71.513 200.467 1.00 34.74 137 GLY D N 1
ATOM 6844 C CA . GLY D 1 137 ? 61.030 72.043 199.103 1.00 31.70 137 GLY D CA 1
ATOM 6845 C C . GLY D 1 137 ? 59.645 72.334 198.582 1.00 33.41 137 GLY D C 1
ATOM 6846 O O . GLY D 1 137 ? 58.840 72.942 199.302 1.00 33.48 137 GLY D O 1
ATOM 6847 N N . PRO D 1 138 ? 59.340 71.885 197.346 1.00 34.03 138 PRO D N 1
ATOM 6848 C CA . PRO D 1 138 ? 58.014 72.090 196.726 1.00 34.65 138 PRO D CA 1
ATOM 6849 C C . PRO D 1 138 ? 56.861 71.223 197.270 1.00 34.58 138 PRO D C 1
ATOM 6850 O O . PRO D 1 138 ? 55.716 71.426 196.863 1.00 36.54 138 PRO D O 1
ATOM 6854 N N . VAL D 1 139 ? 57.146 70.262 198.143 1.00 28.71 139 VAL D N 1
ATOM 6855 C CA . VAL D 1 139 ? 56.175 69.256 198.502 1.00 24.94 139 VAL D CA 1
ATOM 6856 C C . VAL D 1 139 ? 55.627 69.485 199.926 1.00 27.49 139 VAL D C 1
ATOM 6857 O O . VAL D 1 139 ? 56.403 69.673 200.868 1.00 24.89 139 VAL D O 1
ATOM 6861 N N . ARG D 1 140 ? 54.306 69.441 200.067 1.00 25.26 140 ARG D N 1
ATOM 6862 C CA . ARG D 1 140 ? 53.652 69.453 201.369 1.00 28.85 140 ARG D CA 1
ATOM 6863 C C . ARG D 1 140 ? 53.689 68.036 201.934 1.00 28.67 140 ARG D C 1
ATOM 6864 O O . ARG D 1 140 ? 53.188 67.108 201.317 1.00 29.23 140 ARG D O 1
ATOM 6872 N N . ILE D 1 141 ? 54.299 67.871 203.108 1.00 30.90 141 ILE D N 1
ATOM 6873 C CA . ILE D 1 141 ? 54.353 66.564 203.757 1.00 32.38 141 ILE D CA 1
ATOM 6874 C C . ILE D 1 141 ? 53.487 66.489 205.045 1.00 33.24 141 ILE D C 1
ATOM 6875 O O . ILE D 1 141 ? 53.209 65.388 205.532 1.00 31.62 141 ILE D O 1
ATOM 6880 N N . ALA D 1 142 ? 53.075 67.646 205.578 1.00 33.31 142 ALA D N 1
ATOM 6881 C CA . ALA D 1 142 ? 52.181 67.691 206.756 1.00 30.08 142 ALA D CA 1
ATOM 6882 C C . ALA D 1 142 ? 51.244 68.896 206.837 1.00 29.50 142 ALA D C 1
ATOM 6883 O O . ALA D 1 142 ? 51.667 70.059 206.742 1.00 24.98 142 ALA D O 1
ATOM 6885 N N . THR D 1 143 ? 49.959 68.596 206.996 1.00 28.86 143 THR D N 1
ATOM 6886 C CA . THR D 1 143 ? 48.931 69.616 207.232 1.00 32.08 143 THR D CA 1
ATOM 6887 C C . THR D 1 143 ? 48.118 69.212 208.439 1.00 31.29 143 THR D C 1
ATOM 6888 O O . THR D 1 143 ? 47.581 68.109 208.491 1.00 29.52 143 THR D O 1
ATOM 6892 N N . GLY D 1 144 ? 48.029 70.125 209.400 1.00 31.40 144 GLY D N 1
ATOM 6893 C CA . GLY D 1 144 ? 47.292 69.870 210.621 1.00 31.92 144 GLY D CA 1
ATOM 6894 C C . GLY D 1 144 ? 46.374 71.030 210.886 1.00 32.41 144 GLY D C 1
ATOM 6895 O O . GLY D 1 144 ? 46.719 72.172 210.563 1.00 34.08 144 GLY D O 1
ATOM 6896 N N . THR D 1 145 ? 45.195 70.753 211.446 1.00 31.73 145 THR D N 1
ATOM 6897 C CA . THR D 1 145 ? 44.251 71.829 211.798 1.00 31.48 145 THR D CA 1
ATOM 6898 C C . THR D 1 145 ? 43.660 71.617 213.193 1.00 33.09 145 THR D C 1
ATOM 6899 O O . THR D 1 145 ? 43.626 70.500 213.684 1.00 28.90 145 THR D O 1
ATOM 6911 N N . GLY D 1 147 ? 40.452 73.587 216.026 1.00 38.12 147 GLY D N 1
ATOM 6912 C CA . GLY D 1 147 ? 39.644 74.725 216.451 1.00 35.36 147 GLY D CA 1
ATOM 6913 C C . GLY D 1 147 ? 40.465 75.728 217.258 1.00 34.38 147 GLY D C 1
ATOM 6914 O O . GLY D 1 147 ? 41.577 75.435 217.709 1.00 34.51 147 GLY D O 1
ATOM 6915 N N . TYR D 1 148 ? 39.924 76.925 217.453 1.00 32.86 148 TYR D N 1
ATOM 6916 C CA . TYR D 1 148 ? 40.646 77.949 218.174 1.00 33.98 148 TYR D CA 1
ATOM 6917 C C . TYR D 1 148 ? 40.188 78.055 219.643 1.00 34.44 148 TYR D C 1
ATOM 6918 O O . TYR D 1 148 ? 39.127 78.609 219.941 1.00 30.16 148 TYR D O 1
ATOM 6927 N N . LYS D 1 149 ? 41.018 77.561 220.542 1.00 33.56 149 LYS D N 1
ATOM 6928 C CA . LYS D 1 149 ? 40.834 77.700 221.954 1.00 32.65 149 LYS D CA 1
ATOM 6929 C C . LYS D 1 149 ? 39.410 77.385 222.419 1.00 32.45 149 LYS D C 1
ATOM 6930 O O . LYS D 1 149 ? 38.776 78.198 223.001 1.00 34.99 149 LYS D O 1
ATOM 6936 N N . TYR D 1 150 ? 38.940 76.187 222.126 1.00 37.49 150 TYR D N 1
ATOM 6937 C CA . TYR D 1 150 ? 37.631 75.724 222.505 1.00 35.36 150 TYR D CA 1
ATOM 6938 C C . TYR D 1 150 ? 37.532 75.511 224.006 1.00 41.80 150 TYR D C 1
ATOM 6939 O O . TYR D 1 150 ? 36.639 75.997 224.633 1.00 35.94 150 TYR D O 1
ATOM 6948 N N . GLU D 1 151 ? 38.453 74.758 224.568 1.00 37.52 151 GLU D N 1
ATOM 6949 C CA . GLU D 1 151 ? 38.426 74.441 225.962 1.00 44.08 151 GLU D CA 1
ATOM 6950 C C . GLU D 1 151 ? 39.751 74.723 226.615 1.00 45.25 151 GLU D C 1
ATOM 6951 O O . GLU D 1 151 ? 40.761 74.395 226.085 1.00 44.61 151 GLU D O 1
ATOM 6957 N N . ALA D 1 152 ? 39.734 75.357 227.769 1.00 45.19 152 ALA D N 1
ATOM 6958 C CA . ALA D 1 152 ? 40.972 75.613 228.499 1.00 45.27 152 ALA D CA 1
ATOM 6959 C C . ALA D 1 152 ? 41.497 74.301 229.081 1.00 46.45 152 ALA D C 1
ATOM 6960 O O . ALA D 1 152 ? 40.722 73.427 229.462 1.00 45.77 152 ALA D O 1
ATOM 6962 N N . LEU D 1 153 ? 42.783 74.162 229.182 1.00 47.22 153 LEU D N 1
ATOM 6963 C CA . LEU D 1 153 ? 43.342 72.953 229.707 1.00 53.19 153 LEU D CA 1
ATOM 6964 C C . LEU D 1 153 ? 43.862 73.178 231.113 1.00 56.68 153 LEU D C 1
ATOM 6965 O O . LEU D 1 153 ? 44.431 74.196 231.400 1.00 57.89 153 LEU D O 1
ATOM 6970 N N . ASP D 1 154 ? 43.862 72.199 231.997 1.00 58.50 154 ASP D N 1
ATOM 6971 C CA . ASP D 1 154 ? 44.637 72.575 233.161 1.00 59.33 154 ASP D CA 1
ATOM 6972 C C . ASP D 1 154 ? 46.095 72.411 232.987 1.00 57.38 154 ASP D C 1
ATOM 6973 O O . ASP D 1 154 ? 46.573 71.411 232.514 1.00 53.74 154 ASP D O 1
ATOM 6978 N N . ARG D 1 155 ? 46.766 73.461 233.416 1.00 54.33 155 ARG D N 1
ATOM 6979 C CA . ARG D 1 155 ? 48.019 73.771 233.103 1.00 55.94 155 ARG D CA 1
ATOM 6980 C C . ARG D 1 155 ? 48.824 72.901 234.018 1.00 56.28 155 ARG D C 1
ATOM 6981 O O . ARG D 1 155 ? 49.776 72.338 233.659 1.00 53.49 155 ARG D O 1
ATOM 6989 N N . SER D 1 156 ? 48.348 72.768 235.193 1.00 57.83 156 SER D N 1
ATOM 6990 C CA . SER D 1 156 ? 49.098 72.033 236.182 1.00 59.99 156 SER D CA 1
ATOM 6991 C C . SER D 1 156 ? 49.334 70.615 235.676 1.00 60.83 156 SER D C 1
ATOM 6992 O O . SER D 1 156 ? 50.436 70.072 235.835 1.00 61.83 156 SER D O 1
ATOM 6995 N N . ALA D 1 157 ? 48.312 70.037 235.039 1.00 60.46 157 ALA D N 1
ATOM 6996 C CA . ALA D 1 157 ? 48.438 68.733 234.382 1.00 61.94 157 ALA D CA 1
ATOM 6997 C C . ALA D 1 157 ? 49.424 68.769 233.212 1.00 61.48 157 ALA D C 1
ATOM 6998 O O . ALA D 1 157 ? 50.339 67.953 233.179 1.00 61.69 157 ALA D O 1
ATOM 7000 N N . LEU D 1 158 ? 49.235 69.710 232.272 1.00 59.18 158 LEU D N 1
ATOM 7001 C CA . LEU D 1 158 ? 50.161 69.921 231.136 1.00 58.69 158 LEU D CA 1
ATOM 7002 C C . LEU D 1 158 ? 51.646 69.818 231.535 1.00 58.95 158 LEU D C 1
ATOM 7003 O O . LEU D 1 158 ? 52.390 69.015 230.959 1.00 57.27 158 LEU D O 1
ATOM 7008 N N . LEU D 1 159 ? 52.058 70.635 232.510 1.00 58.64 159 LEU D N 1
ATOM 7009 C CA . LEU D 1 159 ? 53.410 70.586 233.081 1.00 61.41 159 LEU D CA 1
ATOM 7010 C C . LEU D 1 159 ? 53.869 69.175 233.485 1.00 61.46 159 LEU D C 1
ATOM 7011 O O . LEU D 1 159 ? 55.049 68.950 233.762 1.00 61.64 159 LEU D O 1
ATOM 7016 N N . ALA D 1 160 ? 52.938 68.227 233.504 1.00 63.85 160 ALA D N 1
ATOM 7017 C CA . ALA D 1 160 ? 53.285 66.817 233.688 1.00 67.66 160 ALA D CA 1
ATOM 7018 C C . ALA D 1 160 ? 54.106 66.242 232.516 1.00 68.63 160 ALA D C 1
ATOM 7019 O O . ALA D 1 160 ? 54.979 65.399 232.731 1.00 69.20 160 ALA D O 1
ATOM 7021 N N . SER D 1 161 ? 53.840 66.702 231.292 1.00 68.82 161 SER D N 1
ATOM 7022 C CA . SER D 1 161 ? 54.648 66.284 230.139 1.00 69.99 161 SER D CA 1
ATOM 7023 C C . SER D 1 161 ? 55.948 67.084 229.971 1.00 69.04 161 SER D C 1
ATOM 7024 O O . SER D 1 161 ? 56.951 66.546 229.470 1.00 71.09 161 SER D O 1
ATOM 7027 N N . LEU D 1 162 ? 55.937 68.354 230.384 1.00 64.60 162 LEU D N 1
ATOM 7028 C CA . LEU D 1 162 ? 57.064 69.253 230.118 1.00 61.81 162 LEU D CA 1
ATOM 7029 C C . LEU D 1 162 ? 58.237 69.063 231.071 1.00 60.63 162 LEU D C 1
ATOM 7030 O O . LEU D 1 162 ? 59.344 69.545 230.806 1.00 57.54 162 LEU D O 1
ATOM 7035 N N . ALA D 1 163 ? 57.986 68.367 232.179 1.00 60.26 163 ALA D N 1
ATOM 7036 C CA . ALA D 1 163 ? 59.033 68.053 233.151 1.00 57.94 163 ALA D CA 1
ATOM 7037 C C . ALA D 1 163 ? 59.606 66.672 232.908 1.00 55.50 163 ALA D C 1
ATOM 7038 O O . ALA D 1 163 ? 60.688 66.361 233.398 1.00 55.09 163 ALA D O 1
ATOM 7040 N N . GLU D 1 164 ? 58.886 65.847 232.151 1.00 53.16 164 GLU D N 1
ATOM 7041 C CA . GLU D 1 164 ? 59.376 64.523 231.777 1.00 51.90 164 GLU D CA 1
ATOM 7042 C C . GLU D 1 164 ? 60.706 64.638 231.042 1.00 50.49 164 GLU D C 1
ATOM 7043 O O . GLU D 1 164 ? 60.988 65.680 230.414 1.00 52.51 164 GLU D O 1
ATOM 7049 N N . PRO D 1 165 ? 61.525 63.573 231.089 1.00 48.65 165 PRO D N 1
ATOM 7050 C CA . PRO D 1 165 ? 62.737 63.557 230.287 1.00 46.87 165 PRO D CA 1
ATOM 7051 C C . PRO D 1 165 ? 62.451 63.422 228.787 1.00 43.87 165 PRO D C 1
ATOM 7052 O O . PRO D 1 165 ? 61.506 62.740 228.391 1.00 40.38 165 PRO D O 1
ATOM 7056 N N . ASN D 1 166 ? 63.279 64.064 227.971 1.00 42.63 166 ASN D N 1
ATOM 7057 C CA . ASN D 1 166 ? 63.247 63.857 226.526 1.00 41.45 166 ASN D CA 1
ATOM 7058 C C . ASN D 1 166 ? 64.493 63.121 226.067 1.00 38.16 166 ASN D C 1
ATOM 7059 O O . ASN D 1 166 ? 65.586 63.486 226.453 1.00 40.11 166 ASN D O 1
ATOM 7064 N N . PHE D 1 167 ? 64.329 62.094 225.246 1.00 36.71 167 PHE D N 1
ATOM 7065 C CA . PHE D 1 167 ? 65.469 61.282 224.822 1.00 40.23 167 PHE D CA 1
ATOM 7066 C C . PHE D 1 167 ? 65.819 61.466 223.338 1.00 40.66 167 PHE D C 1
ATOM 7067 O O . PHE D 1 167 ? 64.932 61.519 222.488 1.00 40.66 167 PHE D O 1
ATOM 7075 N N . LEU D 1 168 ? 67.116 61.511 223.045 1.00 41.24 168 LEU D N 1
ATOM 7076 C CA . LEU D 1 168 ? 67.604 61.720 221.679 1.00 39.29 168 LEU D CA 1
ATOM 7077 C C . LEU D 1 168 ? 68.738 60.778 221.340 1.00 39.16 168 LEU D C 1
ATOM 7078 O O . LEU D 1 168 ? 69.677 60.616 222.130 1.00 39.08 168 LEU D O 1
ATOM 7083 N N . LEU D 1 169 ? 68.694 60.164 220.166 1.00 35.15 169 LEU D N 1
ATOM 7084 C CA . LEU D 1 169 ? 69.853 59.388 219.764 1.00 34.03 169 LEU D CA 1
ATOM 7085 C C . LEU D 1 169 ? 70.856 60.259 218.992 1.00 34.67 169 LEU D C 1
ATOM 7086 O O . LEU D 1 169 ? 70.658 60.511 217.812 1.00 32.71 169 LEU D O 1
ATOM 7091 N N . LYS D 1 170 ? 71.923 60.694 219.676 1.00 37.60 170 LYS D N 1
ATOM 7092 C CA . LYS D 1 170 ? 73.001 61.497 219.075 1.00 39.22 170 LYS D CA 1
ATOM 7093 C C . LYS D 1 170 ? 74.016 60.669 218.280 1.00 42.65 170 LYS D C 1
ATOM 7094 O O . LYS D 1 170 ? 74.654 59.769 218.819 1.00 43.14 170 LYS D O 1
ATOM 7100 N N . ILE D 1 171 ? 74.158 60.995 216.989 1.00 39.68 171 ILE D N 1
ATOM 7101 C CA . ILE D 1 171 ? 75.065 60.302 216.092 1.00 39.25 171 ILE D CA 1
ATOM 7102 C C . ILE D 1 171 ? 75.881 61.344 215.334 1.00 40.84 171 ILE D C 1
ATOM 7103 O O . ILE D 1 171 ? 75.311 62.140 214.603 1.00 40.98 171 ILE D O 1
ATOM 7108 N N . ILE D 1 172 ? 77.201 61.345 215.507 1.00 36.29 172 ILE D N 1
ATOM 7109 C CA . ILE D 1 172 ? 78.087 62.162 214.685 1.00 35.84 172 ILE D CA 1
ATOM 7110 C C . ILE D 1 172 ? 79.128 61.246 214.048 1.00 38.32 172 ILE D C 1
ATOM 7111 O O . ILE D 1 172 ? 79.843 60.532 214.758 1.00 36.96 172 ILE D O 1
ATOM 7116 N N . PRO D 1 173 ? 79.223 61.253 212.705 1.00 35.86 173 PRO D N 1
ATOM 7117 C CA . PRO D 1 173 ? 80.213 60.396 212.051 1.00 37.80 173 PRO D CA 1
ATOM 7118 C C . PRO D 1 173 ? 81.652 60.814 212.361 1.00 39.92 173 PRO D C 1
ATOM 7119 O O . PRO D 1 173 ? 81.925 61.996 212.614 1.00 37.90 173 PRO D O 1
ATOM 7123 N N . HIS D 1 174 ? 82.568 59.842 212.334 1.00 42.44 174 HIS D N 1
ATOM 7124 C CA . HIS D 1 174 ? 83.988 60.129 212.302 1.00 41.39 174 HIS D CA 1
ATOM 7125 C C . HIS D 1 174 ? 84.348 60.481 210.857 1.00 40.80 174 HIS D C 1
ATOM 7126 O O . HIS D 1 174 ? 83.581 60.184 209.940 1.00 40.43 174 HIS D O 1
ATOM 7133 N N . VAL D 1 175 ? 85.518 61.075 210.655 1.00 38.08 175 VAL D N 1
ATOM 7134 C CA . VAL D 1 175 ? 85.990 61.433 209.316 1.00 38.84 175 VAL D CA 1
ATOM 7135 C C . VAL D 1 175 ? 85.937 60.240 208.357 1.00 38.91 175 VAL D C 1
ATOM 7136 O O . VAL D 1 175 ? 85.710 60.399 207.160 1.00 37.04 175 VAL D O 1
ATOM 7140 N N . ASP D 1 176 ? 86.113 59.041 208.904 1.00 37.61 176 ASP D N 1
ATOM 7141 C CA . ASP D 1 176 ? 86.096 57.829 208.107 1.00 38.70 176 ASP D CA 1
ATOM 7142 C C . ASP D 1 176 ? 84.701 57.237 207.893 1.00 37.14 176 ASP D C 1
ATOM 7143 O O . ASP D 1 176 ? 84.580 56.165 207.304 1.00 36.63 176 ASP D O 1
ATOM 7148 N N . GLY D 1 177 ? 83.664 57.922 208.376 1.00 37.75 177 GLY D N 1
ATOM 7149 C CA . GLY D 1 177 ? 82.289 57.461 208.225 1.00 39.84 177 GLY D CA 1
ATOM 7150 C C . GLY D 1 177 ? 81.703 56.592 209.347 1.00 42.71 177 GLY D C 1
ATOM 7151 O O . GLY D 1 177 ? 80.482 56.522 209.497 1.00 41.19 177 GLY D O 1
ATOM 7152 N N . SER D 1 178 ? 82.554 55.907 210.116 1.00 42.78 178 SER D N 1
ATOM 7153 C CA . SER D 1 178 ? 82.080 55.133 211.281 1.00 41.95 178 SER D CA 1
ATOM 7154 C C . SER D 1 178 ? 81.729 56.096 212.426 1.00 41.55 178 SER D C 1
ATOM 7155 O O . SER D 1 178 ? 82.264 57.188 212.478 1.00 40.85 178 SER D O 1
ATOM 7158 N N . PRO D 1 179 ? 80.804 55.711 213.326 1.00 41.70 179 PRO D N 1
ATOM 7159 C CA . PRO D 1 179 ? 80.426 56.622 214.413 1.00 42.28 179 PRO D CA 1
ATOM 7160 C C . PRO D 1 179 ? 81.532 57.100 215.376 1.00 42.52 179 PRO D C 1
ATOM 7161 O O . PRO D 1 179 ? 82.261 56.296 215.975 1.00 41.36 179 PRO D O 1
ATOM 7165 N N . ARG D 1 180 ? 81.621 58.416 215.534 1.00 41.61 180 ARG D N 1
ATOM 7166 C CA . ARG D 1 180 ? 82.494 59.018 216.528 1.00 40.28 180 ARG D CA 1
ATOM 7167 C C . ARG D 1 180 ? 81.693 59.298 217.797 1.00 40.52 180 ARG D C 1
ATOM 7168 O O . ARG D 1 180 ? 82.216 59.206 218.916 1.00 39.49 180 ARG D O 1
ATOM 7176 N N . ILE D 1 181 ? 80.421 59.640 217.618 1.00 38.18 181 ILE D N 1
ATOM 7177 C CA . ILE D 1 181 ? 79.508 59.787 218.727 1.00 37.04 181 ILE D CA 1
ATOM 7178 C C . ILE D 1 181 ? 78.315 58.926 218.417 1.00 38.32 181 ILE D C 1
ATOM 7179 O O . ILE D 1 181 ? 77.758 59.013 217.328 1.00 36.86 181 ILE D O 1
ATOM 7184 N N . CYS D 1 182 ? 77.934 58.063 219.356 1.00 37.86 182 CYS D N 1
ATOM 7185 C CA . CYS D 1 182 ? 76.687 57.335 219.209 1.00 39.94 182 CYS D CA 1
ATOM 7186 C C . CYS D 1 182 ? 76.100 57.035 220.579 1.00 42.28 182 CYS D C 1
ATOM 7187 O O . CYS D 1 182 ? 76.348 55.978 221.162 1.00 43.03 182 CYS D O 1
ATOM 7190 N N . GLU D 1 183 ? 75.329 57.997 221.079 1.00 41.37 183 GLU D N 1
ATOM 7191 C CA . GLU D 1 183 ? 74.820 57.958 222.445 1.00 40.45 183 GLU D CA 1
ATOM 7192 C C . GLU D 1 183 ? 73.365 58.439 222.554 1.00 41.05 183 GLU D C 1
ATOM 7193 O O . GLU D 1 183 ? 72.900 59.293 221.757 1.00 37.03 183 GLU D O 1
ATOM 7199 N N . LEU D 1 184 ? 72.639 57.871 223.519 1.00 39.43 184 LEU D N 1
ATOM 7200 C CA . LEU D 1 184 ? 71.361 58.446 223.953 1.00 40.94 184 LEU D CA 1
ATOM 7201 C C . LEU D 1 184 ? 71.576 59.594 224.928 1.00 41.68 184 LEU D C 1
ATOM 7202 O O . LEU D 1 184 ? 72.338 59.492 225.910 1.00 43.69 184 LEU D O 1
ATOM 7207 N N . VAL D 1 185 ? 70.867 60.685 224.671 1.00 39.09 185 VAL D N 1
ATOM 7208 C CA . VAL D 1 185 ? 71.016 61.922 225.414 1.00 37.89 185 VAL D CA 1
ATOM 7209 C C . VAL D 1 185 ? 69.691 62.189 226.107 1.00 37.14 185 VAL D C 1
ATOM 7210 O O . VAL D 1 185 ? 68.639 61.916 225.562 1.00 37.00 185 VAL D O 1
ATOM 7214 N N . ARG D 1 186 ? 69.751 62.711 227.321 1.00 36.09 186 ARG D N 1
ATOM 7215 C CA . ARG D 1 186 ? 68.546 63.018 228.061 1.00 39.91 186 ARG D CA 1
ATOM 7216 C C . ARG D 1 186 ? 68.576 64.520 228.248 1.00 38.53 186 ARG D C 1
ATOM 7217 O O . ARG D 1 186 ? 69.561 65.042 228.745 1.00 38.35 186 ARG D O 1
ATOM 7225 N N . TYR D 1 187 ? 67.525 65.225 227.819 1.00 39.42 187 TYR D N 1
ATOM 7226 C CA . TYR D 1 187 ? 67.422 66.674 228.096 1.00 39.90 187 TYR D CA 1
ATOM 7227 C C . TYR D 1 187 ? 66.048 67.007 228.685 1.00 38.14 187 TYR D C 1
ATOM 7228 O O . TYR D 1 187 ? 65.095 66.290 228.469 1.00 35.88 187 TYR D O 1
ATOM 7237 N N . HIS D 1 188 ? 65.978 68.105 229.421 1.00 38.55 188 HIS D N 1
ATOM 7238 C CA . HIS D 1 188 ? 64.742 68.581 230.013 1.00 42.09 188 HIS D CA 1
ATOM 7239 C C . HIS D 1 188 ? 64.521 70.012 229.579 1.00 41.31 188 HIS D C 1
ATOM 7240 O O . HIS D 1 188 ? 65.465 70.743 229.309 1.00 40.65 188 HIS D O 1
ATOM 7247 N N . THR D 1 189 ? 63.251 70.391 229.525 1.00 43.73 189 THR D N 1
ATOM 7248 C CA . THR D 1 189 ? 62.842 71.770 229.319 1.00 42.79 189 THR D CA 1
ATOM 7249 C C . THR D 1 189 ? 62.527 72.280 230.704 1.00 42.93 189 THR D C 1
ATOM 7250 O O . THR D 1 189 ? 61.636 71.766 231.372 1.00 42.11 189 THR D O 1
ATOM 7254 N N . THR D 1 190 ? 63.283 73.266 231.155 1.00 46.68 190 THR D N 1
ATOM 7255 C CA . THR D 1 190 ? 63.105 73.790 232.501 1.00 48.76 190 THR D CA 1
ATOM 7256 C C . THR D 1 190 ? 62.681 75.240 232.437 1.00 50.97 190 THR D C 1
ATOM 7257 O O . THR D 1 190 ? 62.669 75.832 231.353 1.00 52.01 190 THR D O 1
ATOM 7261 N N . ASP D 1 191 ? 62.344 75.819 233.591 1.00 51.20 191 ASP D N 1
ATOM 7262 C CA . ASP D 1 191 ? 61.884 77.201 233.652 1.00 52.21 191 ASP D CA 1
ATOM 7263 C C . ASP D 1 191 ? 60.549 77.385 232.933 1.00 50.30 191 ASP D C 1
ATOM 7264 O O . ASP D 1 191 ? 60.224 78.486 232.502 1.00 47.57 191 ASP D O 1
ATOM 7269 N N . VAL D 1 192 ? 59.777 76.312 232.803 1.00 50.47 192 VAL D N 1
ATOM 7270 C CA . VAL D 1 192 ? 58.539 76.379 232.031 1.00 51.44 192 VAL D CA 1
ATOM 7271 C C . VAL D 1 192 ? 57.451 77.239 232.690 1.00 53.15 192 VAL D C 1
ATOM 7272 O O . VAL D 1 192 ? 56.904 76.875 233.745 1.00 56.59 192 VAL D O 1
ATOM 7276 N N . ALA D 1 193 ? 57.140 78.366 232.050 1.00 51.78 193 ALA D N 1
ATOM 7277 C CA . ALA D 1 193 ? 55.974 79.173 232.383 1.00 50.77 193 ALA D CA 1
ATOM 7278 C C . ALA D 1 193 ? 54.905 79.038 231.287 1.00 50.43 193 ALA D C 1
ATOM 7279 O O . ALA D 1 193 ? 55.173 79.327 230.125 1.00 49.54 193 ALA D O 1
ATOM 7281 N N . ILE D 1 194 ? 53.702 78.613 231.659 1.00 46.57 194 ILE D N 1
ATOM 7282 C CA . ILE D 1 194 ? 52.626 78.433 230.690 1.00 45.47 194 ILE D CA 1
ATOM 7283 C C . ILE D 1 194 ? 51.806 79.704 230.615 1.00 45.42 194 ILE D C 1
ATOM 7284 O O . ILE D 1 194 ? 51.337 80.217 231.637 1.00 43.39 194 ILE D O 1
ATOM 7289 N N . LYS D 1 195 ? 51.647 80.243 229.412 1.00 44.98 195 LYS D N 1
ATOM 7290 C CA . LYS D 1 195 ? 50.877 81.472 229.253 1.00 44.79 195 LYS D CA 1
ATOM 7291 C C . LYS D 1 195 ? 49.424 81.141 228.969 1.00 42.84 195 LYS D C 1
ATOM 7292 O O . LYS D 1 195 ? 48.528 81.895 229.322 1.00 43.76 195 LYS D O 1
ATOM 7298 N N . GLY D 1 196 ? 49.195 79.991 228.349 1.00 42.67 196 GLY D N 1
ATOM 7299 C CA . GLY D 1 196 ? 47.847 79.526 228.042 1.00 39.31 196 GLY D CA 1
ATOM 7300 C C . GLY D 1 196 ? 47.909 78.171 227.386 1.00 38.54 196 GLY D C 1
ATOM 7301 O O . GLY D 1 196 ? 48.903 77.833 226.759 1.00 37.94 196 GLY D O 1
ATOM 7302 N N . ALA D 1 197 ? 46.849 77.389 227.548 1.00 38.21 197 ALA D N 1
ATOM 7303 C CA . ALA D 1 197 ? 46.794 76.045 227.009 1.00 35.85 197 ALA D CA 1
ATOM 7304 C C . ALA D 1 197 ? 45.340 75.732 226.735 1.00 37.65 197 ALA D C 1
ATOM 7305 O O . ALA D 1 197 ? 44.458 76.126 227.515 1.00 38.16 197 ALA D O 1
ATOM 7307 N N . TRP D 1 198 ? 45.076 75.034 225.629 1.00 34.95 198 TRP D N 1
ATOM 7308 C CA . TRP D 1 198 ? 43.716 74.825 225.169 1.00 33.79 198 TRP D CA 1
ATOM 7309 C C . TRP D 1 198 ? 43.599 73.532 224.420 1.00 34.35 198 TRP D C 1
ATOM 7310 O O . TRP D 1 198 ? 44.576 73.021 223.868 1.00 35.12 198 TRP D O 1
ATOM 7321 N N . SER D 1 199 ? 42.386 73.020 224.344 1.00 34.34 199 SER D N 1
ATOM 7322 C CA . SER D 1 199 ? 42.119 71.929 223.422 1.00 37.11 199 SER D CA 1
ATOM 7323 C C . SER D 1 199 ? 40.993 72.316 222.473 1.00 35.62 199 SER D C 1
ATOM 7324 O O . SER D 1 199 ? 40.298 73.319 222.684 1.00 36.65 199 SER D O 1
ATOM 7327 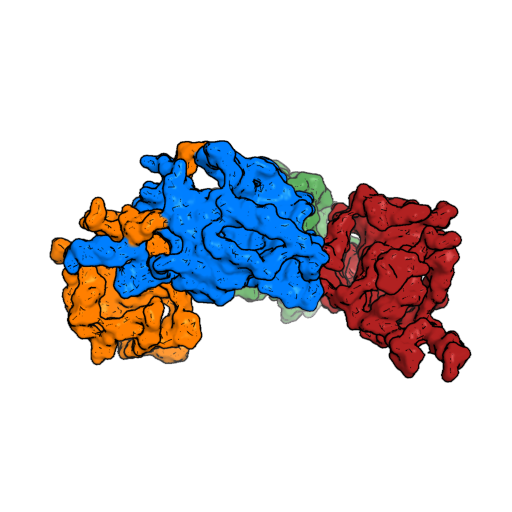N N . ALA D 1 200 ? 40.817 71.510 221.435 1.00 34.39 200 ALA D N 1
ATOM 7328 C CA . ALA D 1 200 ? 39.849 71.759 220.361 1.00 36.49 200 ALA D CA 1
ATOM 7329 C C . ALA D 1 200 ? 39.925 70.555 219.435 1.00 35.52 200 ALA D C 1
ATOM 7330 O O . ALA D 1 200 ? 40.895 69.796 219.516 1.00 36.54 200 ALA D O 1
ATOM 7332 N N . PRO D 1 201 ? 38.917 70.356 218.566 1.00 36.84 201 PRO D N 1
ATOM 7333 C CA . PRO D 1 201 ? 39.028 69.248 217.620 1.00 36.61 201 PRO D CA 1
ATOM 7334 C C . PRO D 1 201 ? 40.250 69.471 216.737 1.00 35.40 201 PRO D C 1
ATOM 7335 O O . PRO D 1 201 ? 40.686 70.610 216.569 1.00 29.63 201 PRO D O 1
ATOM 7339 N N . GLY D 1 202 ? 40.812 68.383 216.221 1.00 33.93 202 GLY D N 1
ATOM 7340 C CA . GLY D 1 202 ? 42.015 68.458 215.420 1.00 33.87 202 GLY D CA 1
ATOM 7341 C C . GLY D 1 202 ? 41.972 67.577 214.190 1.00 36.08 202 GLY D C 1
ATOM 7342 O O . GLY D 1 202 ? 41.182 66.634 214.108 1.00 33.70 202 GLY D O 1
ATOM 7343 N N . SER D 1 203 ? 42.858 67.869 213.243 1.00 31.88 203 SER D N 1
ATOM 7344 C CA . SER D 1 203 ? 43.029 67.006 212.086 1.00 31.80 203 SER D CA 1
ATOM 7345 C C . SER D 1 203 ? 44.493 66.921 211.719 1.00 29.18 203 SER D C 1
ATOM 7346 O O . SER D 1 203 ? 45.294 67.751 212.138 1.00 28.48 203 SER D O 1
ATOM 7349 N N . LEU D 1 204 ? 44.848 65.915 210.928 1.00 30.12 204 LEU D N 1
ATOM 7350 C CA . LEU D 1 204 ? 46.228 65.782 210.457 1.00 30.69 204 LEU D CA 1
ATOM 7351 C C . LEU D 1 204 ? 46.265 65.015 209.146 1.00 29.93 204 LEU D C 1
ATOM 7352 O O . LEU D 1 204 ? 45.715 63.939 209.044 1.00 29.76 204 LEU D O 1
ATOM 7357 N N . GLU D 1 205 ? 46.872 65.490 208.161 1.00 29.05 205 GLU D N 1
ATOM 7358 C CA . GLU D 1 205 ? 47.216 64.704 207.100 0.50 28.45 205 GLU D CA 1
ATOM 7359 C C . GLU D 1 205 ? 48.630 64.731 206.759 1.00 29.71 205 GLU D C 1
ATOM 7360 O O . GLU D 1 205 ? 49.178 65.730 206.763 1.00 30.10 205 GLU D O 1
ATOM 7366 N N . LEU D 1 206 ? 49.188 63.615 206.391 1.00 31.56 206 LEU D N 1
ATOM 7367 C CA . LEU D 1 206 ? 50.631 63.430 206.097 1.00 32.79 206 LEU D CA 1
ATOM 7368 C C . LEU D 1 206 ? 50.861 62.909 204.692 1.00 32.34 206 LEU D C 1
ATOM 7369 O O . LEU D 1 206 ? 50.098 62.097 204.202 1.00 33.82 206 LEU D O 1
ATOM 7374 N N . HIS D 1 207 ? 51.936 63.362 204.056 1.00 31.92 207 HIS D N 1
ATOM 7375 C CA . HIS D 1 207 ? 52.235 62.938 202.689 1.00 33.38 207 HIS D CA 1
ATOM 7376 C C . HIS D 1 207 ? 53.641 62.337 202.602 1.00 31.30 207 HIS D C 1
ATOM 7377 O O . HIS D 1 207 ? 54.548 62.786 203.299 1.00 31.06 207 HIS D O 1
ATOM 7384 N N . PRO D 1 208 ? 53.834 61.355 201.711 1.00 31.78 208 PRO D N 1
ATOM 7385 C CA . PRO D 1 208 ? 55.146 60.716 201.569 1.00 32.88 208 PRO D CA 1
ATOM 7386 C C . PRO D 1 208 ? 56.209 61.635 201.007 1.00 33.21 208 PRO D C 1
ATOM 7387 O O . PRO D 1 208 ? 55.917 62.532 200.204 1.00 32.37 208 PRO D O 1
ATOM 7391 N N . HIS D 1 209 ? 57.445 61.414 201.449 1.00 31.67 209 HIS D N 1
ATOM 7392 C CA . HIS D 1 209 ? 58.599 62.049 200.872 1.00 32.56 209 HIS D CA 1
ATOM 7393 C C . HIS D 1 209 ? 59.780 61.136 201.163 1.00 36.15 209 HIS D C 1
ATOM 7394 O O . HIS D 1 209 ? 59.914 60.629 202.293 1.00 32.63 209 HIS D O 1
ATOM 7401 N N . ALA D 1 210 ? 60.618 60.936 200.141 1.00 36.02 210 ALA D N 1
ATOM 7402 C CA . ALA D 1 210 ? 61.798 60.070 200.218 1.00 36.75 210 ALA D CA 1
ATOM 7403 C C . ALA D 1 210 ? 62.811 60.523 201.266 1.00 36.88 210 ALA D C 1
ATOM 7404 O O . ALA D 1 210 ? 63.534 59.703 201.834 1.00 36.98 210 ALA D O 1
ATOM 7406 N N . LEU D 1 211 ? 62.882 61.831 201.477 1.00 34.57 211 LEU D N 1
ATOM 7407 C CA . LEU D 1 211 ? 63.912 62.446 202.303 1.00 36.46 211 LEU D CA 1
ATOM 7408 C C . LEU D 1 211 ? 63.320 62.997 203.604 1.00 35.94 211 LEU D C 1
ATOM 7409 O O . LEU D 1 211 ? 64.041 63.490 204.462 1.00 35.28 211 LEU D O 1
ATOM 7414 N N . ALA D 1 212 ? 62.006 62.881 203.747 1.00 36.12 212 ALA D N 1
ATOM 7415 C CA . ALA D 1 212 ? 61.307 63.355 204.934 1.00 37.39 212 ALA D CA 1
ATOM 7416 C C . ALA D 1 212 ? 60.139 62.423 205.275 1.00 36.52 212 ALA D C 1
ATOM 7417 O O . ALA D 1 212 ? 58.973 62.795 205.081 1.00 33.30 212 ALA D O 1
ATOM 7419 N N . PRO D 1 213 ? 60.433 61.211 205.793 1.00 34.11 213 PRO D N 1
ATOM 7420 C CA . PRO D 1 213 ? 59.411 60.173 205.781 1.00 34.71 213 PRO D CA 1
ATOM 7421 C C . PRO D 1 213 ? 58.452 60.190 206.980 1.00 34.53 213 PRO D C 1
ATOM 7422 O O . PRO D 1 213 ? 58.206 59.143 207.600 1.00 34.35 213 PRO D O 1
ATOM 7426 N N . VAL D 1 214 ? 57.884 61.356 207.286 1.00 34.95 214 VAL D N 1
ATOM 7427 C CA . VAL D 1 214 ? 56.946 61.457 208.412 1.00 31.86 214 VAL D CA 1
ATOM 7428 C C . VAL D 1 214 ? 55.793 60.484 208.223 1.00 32.00 214 VAL D C 1
ATOM 7429 O O . VAL D 1 214 ? 55.334 59.896 209.187 1.00 31.15 214 VAL D O 1
ATOM 7433 N N . ALA D 1 215 ? 55.376 60.269 206.969 1.00 34.09 215 ALA D N 1
ATOM 7434 C CA . ALA D 1 215 ? 54.201 59.460 206.648 1.00 33.73 215 ALA D CA 1
ATOM 7435 C C . ALA D 1 215 ? 54.408 57.955 206.840 1.00 34.60 215 ALA D C 1
ATOM 7436 O O . ALA D 1 215 ? 53.451 57.180 206.781 1.00 32.91 215 ALA D O 1
ATOM 7438 N N . ALA D 1 216 ? 55.659 57.551 207.018 1.00 36.20 216 ALA D N 1
ATOM 7439 C CA . ALA D 1 216 ? 56.016 56.189 207.435 1.00 40.20 216 ALA D CA 1
ATOM 7440 C C . ALA D 1 216 ? 55.389 55.801 208.781 1.00 42.41 216 ALA D C 1
ATOM 7441 O O . ALA D 1 216 ? 55.337 54.616 209.127 1.00 44.00 216 ALA D O 1
ATOM 7443 N N . LEU D 1 217 ? 54.945 56.790 209.559 1.00 42.37 217 LEU D N 1
ATOM 7444 C CA . LEU D 1 217 ? 54.155 56.489 210.765 1.00 44.54 217 LEU D CA 1
ATOM 7445 C C . LEU D 1 217 ? 52.716 56.910 210.528 1.00 43.65 217 LEU D C 1
ATOM 7446 O O . LEU D 1 217 ? 52.355 58.054 210.784 1.00 43.14 217 LEU D O 1
ATOM 7451 N N . PRO D 1 218 ? 51.896 55.982 209.988 1.00 44.22 218 PRO D N 1
ATOM 7452 C CA . PRO D 1 218 ? 50.569 56.349 209.481 1.00 41.76 218 PRO D CA 1
ATOM 7453 C C . PRO D 1 218 ? 49.557 56.830 210.525 1.00 40.53 218 PRO D C 1
ATOM 7454 O O . PRO D 1 218 ? 49.500 56.312 211.649 1.00 36.97 218 PRO D O 1
ATOM 7458 N N . VAL D 1 219 ? 48.787 57.838 210.124 1.00 37.00 219 VAL D N 1
ATOM 7459 C CA . VAL D 1 219 ? 47.738 58.421 210.937 1.00 38.02 219 VAL D CA 1
ATOM 7460 C C . VAL D 1 219 ? 46.515 57.521 210.793 1.00 39.27 219 VAL D C 1
ATOM 7461 O O . VAL D 1 219 ? 45.799 57.585 209.787 1.00 37.48 219 VAL D O 1
ATOM 7465 N N . LEU D 1 220 ? 46.299 56.659 211.785 1.00 40.63 220 LEU D N 1
ATOM 7466 C CA . LEU D 1 220 ? 45.169 55.737 211.748 1.00 45.22 220 LEU D CA 1
ATOM 7467 C C . LEU D 1 220 ? 43.930 56.421 212.320 1.00 46.33 220 LEU D C 1
ATOM 7468 O O . LEU D 1 220 ? 42.849 56.348 211.724 1.00 49.34 220 LEU D O 1
ATOM 7473 N N . GLU D 1 221 ? 44.102 57.103 213.452 1.00 47.54 221 GLU D N 1
ATOM 7474 C CA . GLU D 1 221 ? 43.053 57.937 214.025 1.00 48.94 221 GLU D CA 1
ATOM 7475 C C . GLU D 1 221 ? 43.653 59.049 214.863 1.00 48.06 221 GLU D C 1
ATOM 7476 O O . GLU D 1 221 ? 44.584 58.822 215.640 1.00 48.28 221 GLU D O 1
ATOM 7482 N N . VAL D 1 222 ? 43.139 60.262 214.691 1.00 45.44 222 VAL D N 1
ATOM 7483 C CA . VAL D 1 222 ? 43.549 61.369 215.539 1.00 42.98 222 VAL D CA 1
ATOM 7484 C C . VAL D 1 222 ? 42.856 61.170 216.891 1.00 43.05 222 VAL D C 1
ATOM 7485 O O . VAL D 1 222 ? 41.702 60.744 216.936 1.00 41.92 222 VAL D O 1
ATOM 7489 N N . LEU D 1 223 ? 43.589 61.435 217.975 1.00 44.57 223 LEU D N 1
ATOM 7490 C CA . LEU D 1 223 ? 43.132 61.123 219.337 1.00 44.58 223 LEU D CA 1
ATOM 7491 C C . LEU D 1 223 ? 42.942 62.368 220.190 1.00 45.08 223 LEU D C 1
ATOM 7492 O O . LEU D 1 223 ? 42.019 62.428 221.002 1.00 46.78 223 LEU D O 1
ATOM 7497 N N . SER D 1 224 ? 43.820 63.353 220.022 1.00 43.63 224 SER D N 1
ATOM 7498 C CA . SER D 1 224 ? 43.691 64.620 220.729 1.00 42.07 224 SER D CA 1
ATOM 7499 C C . SER D 1 224 ? 44.417 65.726 219.974 1.00 41.49 224 SER D C 1
ATOM 7500 O O . SER D 1 224 ? 45.271 65.447 219.141 1.00 40.10 224 SER D O 1
ATOM 7503 N N . ALA D 1 225 ? 44.078 66.975 220.279 1.00 39.78 225 ALA D N 1
ATOM 7504 C CA . ALA D 1 225 ? 44.812 68.120 219.756 1.00 39.66 225 ALA D CA 1
ATOM 7505 C C . ALA D 1 225 ? 44.965 69.126 220.868 1.00 40.09 225 ALA D C 1
ATOM 7506 O O . ALA D 1 225 ? 44.023 69.362 221.609 1.00 40.46 225 ALA D O 1
ATOM 7508 N N . ARG D 1 226 ? 46.140 69.729 220.978 1.00 38.92 226 ARG D N 1
ATOM 7509 C CA . ARG D 1 226 ? 46.403 70.735 222.007 1.00 40.51 226 ARG D CA 1
ATOM 7510 C C . ARG D 1 226 ? 47.191 71.905 221.453 1.00 37.50 226 ARG D C 1
ATOM 7511 O O . ARG D 1 226 ? 48.035 71.735 220.581 1.00 37.74 226 ARG D O 1
ATOM 7519 N N . HIS D 1 227 ? 46.905 73.084 221.995 1.00 34.69 227 HIS D N 1
ATOM 7520 C CA . HIS D 1 227 ? 47.499 74.320 221.570 1.00 34.52 227 HIS D CA 1
ATOM 7521 C C . HIS D 1 227 ? 47.958 75.042 222.828 1.00 34.41 227 HIS D C 1
ATOM 7522 O O . HIS D 1 227 ? 47.160 75.250 223.727 1.00 37.86 227 HIS D O 1
ATOM 7529 N N . PHE D 1 228 ? 49.237 75.379 222.935 1.00 32.35 228 PHE D N 1
ATOM 7530 C CA . PHE D 1 228 ? 49.693 76.138 224.097 1.00 31.47 228 PHE D CA 1
ATOM 7531 C C . PHE D 1 228 ? 50.828 77.087 223.811 1.00 31.95 228 PHE D C 1
ATOM 7532 O O . PHE D 1 228 ? 51.590 76.887 222.885 1.00 30.51 228 PHE D O 1
ATOM 7540 N N . VAL D 1 229 ? 50.911 78.138 224.617 1.00 31.39 229 VAL D N 1
ATOM 7541 C CA . VAL D 1 229 ? 51.985 79.096 224.540 1.00 33.89 229 VAL D CA 1
ATOM 7542 C C . VAL D 1 229 ? 52.763 79.085 225.875 1.00 36.37 229 VAL D C 1
ATOM 7543 O O . VAL D 1 229 ? 52.158 78.994 226.960 1.00 33.83 229 VAL D O 1
ATOM 7547 N N . CYS D 1 230 ? 54.089 79.176 225.792 1.00 39.10 230 CYS D N 1
ATOM 7548 C CA . CYS D 1 230 ? 54.917 79.160 226.991 1.00 42.37 230 CYS D CA 1
ATOM 7549 C C . CYS D 1 230 ? 56.275 79.849 226.836 1.00 44.42 230 CYS D C 1
ATOM 7550 O O . CYS D 1 230 ? 56.755 80.072 225.718 1.00 44.14 230 CYS D O 1
ATOM 7553 N N . ASP D 1 231 ? 56.867 80.209 227.974 1.00 44.19 231 ASP D N 1
ATOM 7554 C CA . ASP D 1 231 ? 58.299 80.482 228.077 1.00 45.61 231 ASP D CA 1
ATOM 7555 C C . ASP D 1 231 ? 58.983 79.217 228.564 1.00 46.17 231 ASP D C 1
ATOM 7556 O O . ASP D 1 231 ? 58.381 78.409 229.280 1.00 45.84 231 ASP D O 1
ATOM 7561 N N . LEU D 1 232 ? 60.243 79.039 228.202 1.00 44.38 232 LEU D N 1
ATOM 7562 C CA . LEU D 1 232 ? 60.895 77.748 228.381 1.00 45.12 232 LEU D CA 1
ATOM 7563 C C . LEU D 1 232 ? 62.409 77.918 228.227 1.00 44.67 232 LEU D C 1
ATOM 7564 O O . LEU D 1 232 ? 62.869 78.688 227.387 1.00 41.22 232 LEU D O 1
ATOM 7569 N N . THR D 1 233 ? 63.180 77.230 229.068 1.00 43.77 233 THR D N 1
ATOM 7570 C CA . THR D 1 233 ? 64.617 77.154 228.881 1.00 43.35 233 THR D CA 1
ATOM 7571 C C . THR D 1 233 ? 64.949 75.748 228.451 1.00 44.13 233 THR D C 1
ATOM 7572 O O . THR D 1 233 ? 64.478 74.776 229.049 1.00 46.54 233 THR D O 1
ATOM 7576 N N . LEU D 1 234 ? 65.734 75.643 227.386 1.00 43.21 234 LEU D N 1
ATOM 7577 C CA . LEU D 1 234 ? 66.167 74.361 226.893 1.00 44.46 234 LEU D CA 1
ATOM 7578 C C . LEU D 1 234 ? 67.540 74.083 227.501 1.00 44.80 234 LEU D C 1
ATOM 7579 O O . LEU D 1 234 ? 68.548 74.654 227.081 1.00 41.71 234 LEU D O 1
ATOM 7584 N N . ASP D 1 235 ? 67.542 73.202 228.499 1.00 44.89 235 ASP D N 1
ATOM 7585 C CA . ASP D 1 235 ? 68.738 72.793 229.245 1.00 45.39 235 ASP D CA 1
ATOM 7586 C C . ASP D 1 235 ? 69.669 71.930 228.403 1.00 41.47 235 ASP D C 1
ATOM 7587 O O . ASP D 1 235 ? 69.230 71.211 227.506 1.00 38.41 235 ASP D O 1
ATOM 7592 N N . LEU D 1 236 ? 70.958 71.963 228.718 1.00 42.32 236 LEU D N 1
ATOM 7593 C CA . LEU D 1 236 ? 71.904 71.070 228.056 1.00 42.14 236 LEU D CA 1
ATOM 7594 C C . LEU D 1 236 ? 71.557 69.630 228.414 1.00 41.23 236 LEU D C 1
ATOM 7595 O O . LEU D 1 236 ? 71.006 69.358 229.481 1.00 43.39 236 LEU D O 1
ATOM 7600 N N . GLY D 1 237 ? 71.829 68.707 227.507 1.00 40.56 237 GLY D N 1
ATOM 7601 C CA . GLY D 1 237 ? 71.449 67.330 227.734 1.00 39.99 237 GLY D CA 1
ATOM 7602 C C . GLY D 1 237 ? 72.516 66.608 228.529 1.00 40.01 237 GLY D C 1
ATOM 7603 O O . GLY D 1 237 ? 73.563 67.173 228.806 1.00 36.85 237 GLY D O 1
ATOM 7604 N N . THR D 1 238 ? 72.233 65.356 228.893 1.00 39.82 238 THR D N 1
ATOM 7605 C CA . THR D 1 238 ? 73.241 64.462 229.484 1.00 39.75 238 THR D CA 1
ATOM 7606 C C . THR D 1 238 ? 73.249 63.129 228.764 1.00 39.10 238 THR D C 1
ATOM 7607 O O . THR D 1 238 ? 72.219 62.675 228.286 1.00 39.04 238 THR D O 1
ATOM 7611 N N . VAL D 1 239 ? 74.407 62.492 228.682 1.00 36.30 239 VAL D N 1
ATOM 7612 C CA . VAL D 1 239 ? 74.476 61.148 228.113 1.00 39.99 239 VAL D CA 1
ATOM 7613 C C . VAL D 1 239 ? 73.901 60.165 229.148 1.00 42.48 239 VAL D C 1
ATOM 7614 O O . VAL D 1 239 ? 74.204 60.280 230.343 1.00 42.20 239 VAL D O 1
ATOM 7618 N N . VAL D 1 240 ? 73.039 59.243 228.707 1.00 46.39 240 VAL D N 1
ATOM 7619 C CA . VAL D 1 240 ? 72.463 58.229 229.610 1.00 47.24 240 VAL D CA 1
ATOM 7620 C C . VAL D 1 240 ? 72.695 56.832 229.084 1.00 49.36 240 VAL D C 1
ATOM 7621 O O . VAL D 1 240 ? 72.400 55.852 229.767 1.00 52.30 240 VAL D O 1
ATOM 7625 N N . PHE D 1 241 ? 73.213 56.749 227.862 1.00 49.95 241 PHE D N 1
ATOM 7626 C CA . PHE D 1 241 ? 73.702 55.500 227.315 1.00 51.41 241 PHE D CA 1
ATOM 7627 C C . PHE D 1 241 ? 74.649 55.846 226.184 1.00 52.02 241 PHE D C 1
ATOM 7628 O O . PHE D 1 241 ? 74.318 56.655 225.321 1.00 53.82 241 PHE D O 1
ATOM 7636 N N . ASP D 1 242 ? 75.820 55.230 226.189 1.00 48.09 242 ASP D N 1
ATOM 7637 C CA . ASP D 1 242 ? 76.807 55.479 225.166 1.00 47.36 242 ASP D CA 1
ATOM 7638 C C . ASP D 1 242 ? 77.007 54.182 224.448 1.00 46.61 242 ASP D C 1
ATOM 7639 O O . ASP D 1 242 ? 77.610 53.263 224.989 1.00 45.98 242 ASP D O 1
ATOM 7644 N N . TYR D 1 243 ? 76.488 54.101 223.228 1.00 44.88 243 TYR D N 1
ATOM 7645 C CA . TYR D 1 243 ? 76.641 52.894 222.425 1.00 46.08 243 TYR D CA 1
ATOM 7646 C C . TYR D 1 243 ? 78.123 52.595 222.142 1.00 47.65 243 TYR D C 1
ATOM 7647 O O . TYR D 1 243 ? 78.465 51.486 221.766 1.00 45.09 243 TYR D O 1
ATOM 7656 N N . LEU D 1 244 ? 78.997 53.579 222.346 1.00 51.68 244 LEU D N 1
ATOM 7657 C CA . LEU D 1 244 ? 80.404 53.457 221.911 1.00 58.40 244 LEU D CA 1
ATOM 7658 C C . LEU D 1 244 ? 81.465 53.240 223.010 1.00 61.71 244 LEU D C 1
ATOM 7659 O O . LEU D 1 244 ? 82.648 53.096 222.702 1.00 61.88 244 LEU D O 1
ATOM 7664 N N . ARG D 1 245 ? 81.052 53.224 224.276 1.00 66.08 245 ARG D N 1
ATOM 7665 C CA . ARG D 1 245 ? 82.007 53.192 225.405 1.00 70.77 245 ARG D CA 1
ATOM 7666 C C . ARG D 1 245 ? 82.874 51.930 225.482 1.00 71.32 245 ARG D C 1
ATOM 7667 O O . ARG D 1 245 ? 84.070 52.008 225.800 1.00 69.84 245 ARG D O 1
#

Radius of gyration: 33.04 Å; Cα contacts (8 Å, |Δi|>4): 2541; chains: 4; bounding box: 96×67×95 Å